Protein AF-A0AA97KHU0-F1 (afdb_monomer)

Solvent-accessible surface area (backbone atoms only — not comparable to full-atom values): 75445 Å² total; per-residue (Å²): 140,80,91,82,88,81,82,90,76,82,80,82,85,74,92,77,83,92,78,75,93,83,68,52,73,68,54,55,51,50,54,53,54,52,54,50,44,42,50,64,34,69,48,85,75,74,83,86,70,90,63,97,69,60,81,70,56,56,54,53,52,51,50,52,51,51,51,49,37,52,52,55,47,55,33,41,54,50,42,56,21,62,66,60,76,42,93,64,77,69,81,82,45,44,79,52,50,62,46,54,48,65,74,72,45,82,62,37,31,31,24,57,74,71,60,54,75,64,55,51,49,50,55,50,54,60,47,40,74,77,37,76,93,56,52,64,46,41,85,42,58,54,42,46,64,34,26,34,39,55,70,55,92,97,50,84,62,82,66,52,43,28,41,32,46,72,66,38,75,38,45,44,48,63,76,72,56,61,80,84,48,55,80,33,54,29,37,49,51,23,38,34,44,29,24,40,73,62,100,84,59,81,42,40,36,42,43,76,45,81,64,44,66,36,61,86,74,83,87,75,87,77,86,58,69,63,24,29,49,18,54,61,52,40,52,60,59,67,58,89,79,81,79,90,79,69,70,70,37,30,44,36,28,30,27,73,48,49,38,58,76,41,77,56,96,91,43,46,37,33,42,39,27,27,25,28,95,88,50,92,38,62,31,59,35,47,42,43,78,88,59,44,67,50,72,65,54,65,52,80,77,42,47,35,33,40,35,37,30,40,85,46,68,43,91,89,77,69,48,60,36,35,29,65,43,96,82,37,49,85,43,78,63,49,86,91,56,60,47,78,51,76,84,85,76,78,85,82,84,80,94,74,81,90,77,72,86,80,76,78,72,74,86,82,80,80,74,90,69,81,88,72,92,69,91,78,79,77,76,41,73,42,47,76,43,68,52,73,48,34,28,60,42,75,75,34,63,70,61,29,32,34,28,31,69,86,67,36,38,36,35,41,55,68,30,75,65,61,82,35,55,66,73,75,38,46,57,11,31,38,38,36,35,60,23,29,43,37,78,45,35,34,94,93,43,58,37,35,37,40,32,45,60,56,23,32,79,44,68,75,42,70,41,62,49,45,62,67,37,68,71,33,59,88,74,67,38,52,60,54,50,51,38,65,76,66,64,49,35,61,40,60,46,54,49,51,52,55,54,52,50,50,49,49,74,40,38,46,94,80,43,56,64,65,64,39,49,40,62,51,99,85,58,84,59,12,27,51,53,62,57,45,51,62,59,46,51,74,76,46,72,94,75,72,78,79,86,54,66,64,51,33,61,68,37,95,77,56,68,52,57,62,46,54,48,54,71,59,75,68,82,55,38,71,71,56,54,59,56,45,53,56,54,49,52,51,54,51,54,76,70,62,43,74,69,72,74,48,83,47,78,76,62,50,66,50,44,35,17,66,60,46,32,37,62,58,27,52,50,73,49,78,41,46,29,76,77,38,89,55,28,42,39,49,71,29,29,33,41,55,33,38,88,73,30,44,41,25,37,32,50,72,74,34,73,42,39,46,49,65,33,38,95,86,45,52,81,52,38,75,54,83,55,57,70,22,36,37,39,36,61,60,46,37,40,38,39,39,38,39,39,44,52,67,42,64,44,69,85,50,63,82,51,69,85,38,54,76,46,80,48,79,48,71,36,38,37,35,42,58,90,52,50,44,80,40,40,79,73,94,58,80,84,72,76,83,73,90,74,82,74,80,79,77,76,82,77,89,74,90,81,84,89,83,86,87,81,85,84,88,85,82,90,87,86,87,85,87,86,85,88,82,91,81,90,78,74,82,82,72,88,67,78,80,81,38,34,17,31,34,35,39,30,36,30,68,42,51,36,34,66,40,74,44,84,74,87,76,94,60,99,65,95,67,99,61,86,81,77,64,43,64,32,35,43,32,38,29,41,70,77,58,71,66,42,81,30,67,33,73,68,54,60,71,57,77,68,81,78,73,83,79,78,76,65,78,83,66,96,74,76,73,62,32,36,40,34,28,40,60,58,32,26,33,48,58,64,42,64,47,60,54,31,33,33,33,47,34,35,67,76,33,88,63,68,58,52,74,62,72,51,36,46,77,80,73,95,69,97,67,98,81,68,99,60,94,57,39,34,31,70,49,53,64,76,48,42,72,44,64,77,50,50,49,76,81,76,35,94,76,50,75,82,76,54,84,75,68,47,54,65,71,56,67,63,36,89,84,53,80,73,50,64,46,24,36,62,26,25,30,67,42,74,43,64,37,77,54,89,61,88,64,73,79,81,82,78,88,77,96,75,89,72,97,72,85,83,59,89,60,64,39,15,39,40,34,38,30,32,52,81,72,78,57,74,64,61,44,44,35,38,37,52,29,87,48,50,89,76,59,78,78,89,41,57,54,13,33,35,40,40,34,47,25,37,56,45,68,45,98,83,69,47,61,35,33,35,61,49,69,64,14,31,81,44,76,39,42,76,49,60,88,89,53,87,72,61,70,84,66,69,76,82,76,47,57,76,51,58,60,44,54,46,75,75,44,60,85,68,50,50,55,37,25,32,70,30,32,34,73,44,52,50,33,42,38,42,32,22,20,21,16,85,77,63,35,51,19,38,71,60,40,38,70,44,76,82,77,68,49,90,56,61,51,66,23,55,46,32,40,28,33,32,35,34,33,58,91,66,38,65,36,40,34,42,28,52,41,67,48,35,40,62,55,63,64,51,51,75,70,57,44,52,54,52,51,59,54,36,34,62,66,13,61,49,75,49,71,58,84,70,98,72,94,70,84,84,74,84,70,82,89,78,57,63,65,61,53,48,53,56,51,46,53,70,29,69,80,34,39,35,61,29,34,35,31,31,25,59,49,84,64,70,76,74,91,58,77,65,46,75,41,82,44,75,60,92,91,49,78,44,81,43,79,36,75,85,77,46,53,32,32,58,75,47,80,43,78,59,129

Sequence (1280 aa):
MEEGASSPQSPAEGDGSPGDPLCSPVERQWLREARGFVRQALLRGGPSEEREANSSSAAAAAAAAAAATTTTWRHLSRALRRCRGTQELPLGYRLVSLLELQSQQHHPCCSHLTWSSEEFQKSACESKSLFPDQRILQRAHLILVGYLTERKEDRLTDGSLYIRDNTGTLPCELLHFKLEWLENLLLFPSWTYIPPKGQNRDGYLEILADPIQVMPGPEKRIDIPPVLDPEQAAKLLSARAQCKKVAELNVAGELCRLSTVLSIHHKVFFFLFLKCSHSEACVPILVQSPQLAWHRVLQLGHSYVLTALKISCLKASGLRVFVPSSSSHLLTYCMEHVTEQYLDSTPEGSSVLPASPVVCTPPNSSLEVGERDKILVPVRRSKVVSYAGTITQILNVQAGLYELDNRFTLCLAYQQQLNSGRGLRPGACVELRDVHLLQKPLAAFPFVLGACLRTTLVLKSFSKCSILHQPATSCGNLYIQLLLRYNLTLPLYLCLVSLLEMLEKRFCCFVQRQQLFLCSSHSTAGAAEKFIVPILNSLVPSKKQVRDIHWEILAEKHHCPLEQYQILNPPCQIPPFSLLFTMAEKRCLESFSPLHQMSSAPEIQHIGAQELNRRLAWSYSVLSAESFQPPIMLLGILRASSRSGFLQLRDSTKALSCIIFHRDGRPFADVSLLGYLLQIERFQLVMEQFLQSDFPSWQELKTQEYIKEKKSRLYAQFFVEDVKILHSEKRAPEVPKAREESCSVVKDNGSSTAEPRSPEGNLTNIERAEAASNTPEPPKSSAADGRCVCRLFLATQKEGLMWRNYPQASEGRSKGGQEPQLCFQVTVLWMDKPEQCKNVGEAMVQKELSAFALGEASKAQPEILLLFLGKSLRWFPFLHPGGLYQLIIPQCSELDVFDKLCLPMGSGNLSMMKSQSLFLPVPDAGYLHYVSWISQLVSEASEMEEKLFSITEILSPSFTRSLVSFSGVIAERTLCESLTGKKPVAACSAKQLKGNRLPWDYSVKLSILPACGSSAGLDVYVEATFLPYLSGMLPGAKILFHNMQRKISRLKNVYCTYMASSCLRVLSPPPPDSSSRPFDGTSNLSAVYLSHILLQPHSLCQVQVTCHLTCVLTLSLRWSCSLCDSILKEGTCIQLNPPCLSHTGVIKASARILVEDGTGEAVVLCRNHQVRDVLCLSPKDWDVVQKHVWRKGCVSIQHNDGSIGPRCMEPPDDLLTLYLRSLCRSPIVCRSLVLAARLDRKPPEAGPRQIRRFFSHETEFLSQMRNQLNLICLSIQTAT

Foldseek 3Di:
DDDDDDDDDDDDPDDDPDDDPPDDPLRVVQVVQLLVCCLQWADDDDDPPDDDDDPVVVVVVVVVSSVVSVVLVVLVLVLQCVLQVHNDHLSQAHEDHPLRCQPPPPFKAKEASHDDPVRVVVVLVVQCVVFVPFAFHHYHRYKYKFAKEQDDPPDDRQLWIWGGIPNHIATEDEQADDPVRHRFIWTQRIKMWFAADDDDDGTHMYRADDTDGSDDDPDDDDQDDAAEELVVVVVVQVDDDDQPDDWFHKYKAAFAFWFAWDQDPNWTKIWTWGAGPVDRRIAIEIETPPVSVVSRNDDHGFMKMKTRWDWDADPPPRGIHIYHDPPIDIGGDDPVRYHYDDPDDPDPDDDDDDDDPDPPDDPPPPPDDDDDDDDDFDKDFWDWDKDKFFFAADPDLQQQWTDTPVAEIEGCLQPLRHPQCPQVDGGWIKIKGRWTWDACLDPVGGIYTYAHRRIDIRTPHGHRGTDHDHGHDSPLRQLSVCCQVQVAAPSVSVVLVVLVVVCCQWPCVQDPPCQQSGDDPPDDGGLSCLVVVVQSCVVRPPDDPRDDSCQQHPPPDHDGSHGIGGRDDRLEDEDAVVVVVVVVVVLVVVVDALVLQPPDPQVQLFAFQVVSQQSVQKDKDKDWQVNDVSGYKYKFAWAFDLAQLFIWGGIPPDTATEAEAAPVLDAAQAPQSHSFIKIARTKIKMKMKGWDFRDRGPVCSVPCPRTDDIDIDIHMYDYPVRIDTRDHPPDDPDDDDDDPDPPPDDDDDDDDDDDDDDDDDDDDDDDDDDDDDDDDDDDDDDPPQKKKKKFKKAFAAKWAWFFDDDDDPDPDDDPDDDGTFTKIKTWIFTPDAIDIDRDPVCVQVVDPDDDPPPPPPDPDGATAMEIQGRSSSSNNSNDDHQFMKMKMQINDDDSCLQVVQFDFDDDDDDPPDPDRHTYHYRDSRIDMHTDGGNVVRDVPCPVRHDDADFPLQLLDPPNDDFWHKYKFFFLDKTWAADPPPDDPDDDDDDDDDPDDDDSLQTKMWTWTAHPDAARDTAIEIEGSRRVVSDPQSDGQWMKIKGGWGWDADPLRGIHTYDDRSMDMDTSGHHDPPPRRDRPPPVPDAAEDFPLVCVVCVRRHQKHKYWWWWAFWAKKKKFKARSHPRAFAALQAGPDVVVGDPGSDTRIKIWIWTWIHRPNDIATEIEIRVRVCVLLVHDPVRVVVLNVVNNNVRMDMDGDDDDDDDDPPPDDPDPPSNVVVVVSRNDVSNRGIKIFIWGFDPNPQPPPFQDFDWDDDPHDIDTDRHDDHTYIYTDDIDHDD

Secondary structure (DSSP, 8-state):
-----------------S--TT--HHHHHHHHHHHHHIIIIIS-PPP-------HHHHHHHHHHHHHHHHHHHHHHHHHHHHHHTSSS--TT-EE--HHHHHHH--S-EEEESS--HHHHHHHHHHHHHH-TTSPBPEE--EEEEEEEES--TTS---S-EEEE-SS-EEEEEESS--GGGBTSEEEESEEEEE-BSSTTS--EEEE-SPPEESSPPP----PPPPBB-HHHHHHHHH--SSTTSPPPEEEEEEEEEEPPPEEETTEEEEEEEEEPSSSS-EEEEEEETTGGGHHHH--TT-EEEEEEEEEEE-TTT--EEEEE-TT--EEE--TTT-PBPP------S---------------------------PPPEEPEEEEEEEEEEEEEETTTTEEEETTTEEEE-TTS--GGGGTT--TT-EEEEEEEEEEEEEETTEEEEEE--TT-EEEEEE---B---B----SSS-HHHHHHHHHT--HHHHHHHHHHHHHHHHHHTTTS-HHHHH---SSS---HHHHHHHHHHHHHS-S-PPP--HHHHHHSSS---TTTEE-PPPPSSB---HHHHHHHHHHHHHHH--TTTTSS-HHHHTT--HHHHHHHHSEEEEEEEGGGSSSPB-EEEEEEE-TTT--EEEE-SS-EEEEEEE-TTS-B---GGGTT-EEEESS-EEEEEEEEEE--SSSGGGG-GGGEEEEEEEEEEEEEGGGEEEEE---S------S-------------------------------------------------EEEEEEEEEEEPPPEEE------SS---PPPPPEEEEEEEEEE-S--EEESSHHHHHHTTS----------TTPPPEEEEEEGGGGGGTTT--TTEEEEEEEET---TTHHHHT-B-----S-TT--S-PEEEEPPTT-EEEEEEEHHHH-TTGGGTS--PPPHHHHH-TT---SEEEEEEEEEEEEEE--SS-SPPP--S-----S----GGGSEEEEEEEPSSS----EEEEE-TTTGGG-----TT-EEEEEEEEEEE-TT--EEEE--TT-EEEEEEPPPGGGSS----TTTTPPB--HHHHHH-TTT-SEEEEEEEEEEEEEEEEEEEETTT--BEETTEE--BTTBP----EEEEEEEEEEEE-SS-EEEEEEETHHHHHHHT--HHHHHHHHHHHHHHSEEEEE---S-------PPS--HHHHHHHHHTTSTTTS-EEEEEEEE-SS----PPPEEEEEEETTEEEEEEEPPPEEEEEEEEEE--

Structure (mmCIF, N/CA/C/O backbone):
data_AF-A0AA97KHU0-F1
#
_entry.id   AF-A0AA97KHU0-F1
#
loop_
_atom_site.group_PDB
_atom_site.id
_atom_site.type_symbol
_atom_site.label_atom_id
_atom_site.label_alt_id
_atom_site.label_comp_id
_atom_site.label_asym_id
_atom_site.label_entity_id
_atom_site.label_seq_id
_atom_site.pdbx_PDB_ins_code
_atom_site.Cartn_x
_atom_site.Cartn_y
_atom_site.Cartn_z
_atom_site.occupancy
_atom_site.B_iso_or_equiv
_atom_site.auth_seq_id
_atom_site.auth_comp_id
_atom_site.auth_asym_id
_atom_site.auth_atom_id
_atom_site.pdbx_PDB_model_num
ATOM 1 N N . MET A 1 1 ? 82.338 -15.711 -59.680 1.00 32.84 1 MET A N 1
ATOM 2 C CA . MET A 1 1 ? 82.721 -14.780 -60.760 1.00 32.84 1 MET A CA 1
ATOM 3 C C . MET A 1 1 ? 82.278 -15.446 -62.045 1.00 32.84 1 MET A C 1
ATOM 5 O O . MET A 1 1 ? 82.659 -16.592 -62.222 1.00 32.84 1 MET A O 1
ATOM 9 N N . GLU A 1 2 ? 81.419 -14.924 -62.904 1.00 32.44 2 GLU A N 1
ATOM 10 C CA . GLU A 1 2 ? 80.712 -13.643 -63.076 1.00 32.44 2 GLU A CA 1
ATOM 11 C C . GLU A 1 2 ? 79.454 -13.992 -63.906 1.00 32.44 2 GLU A C 1
ATOM 13 O O . GLU A 1 2 ? 79.489 -14.937 -64.688 1.00 32.44 2 GLU A O 1
ATOM 18 N N . GLU A 1 3 ? 78.279 -13.518 -63.491 1.00 33.59 3 GLU A N 1
ATOM 19 C CA . GLU A 1 3 ? 77.441 -12.515 -64.188 1.00 33.59 3 GLU A CA 1
ATOM 20 C C . GLU A 1 3 ? 76.720 -12.972 -65.471 1.00 33.59 3 GLU A C 1
ATOM 22 O O . GLU A 1 3 ? 77.313 -13.540 -66.379 1.00 33.59 3 GLU A O 1
ATOM 27 N N . GLY A 1 4 ? 75.431 -12.603 -65.574 1.00 29.86 4 GLY A N 1
ATOM 28 C CA . GLY A 1 4 ? 74.813 -12.307 -66.875 1.00 29.86 4 GLY A CA 1
ATOM 29 C C . GLY A 1 4 ? 73.440 -12.915 -67.199 1.00 29.86 4 GLY A C 1
ATOM 30 O O . GLY A 1 4 ? 73.363 -13.843 -67.987 1.00 29.86 4 GLY A O 1
ATOM 31 N N . ALA A 1 5 ? 72.376 -12.305 -66.659 1.00 35.34 5 ALA A N 1
ATOM 32 C CA . ALA A 1 5 ? 71.053 -12.026 -67.262 1.00 35.34 5 ALA A CA 1
ATOM 33 C C . ALA A 1 5 ? 70.232 -13.103 -68.028 1.00 35.34 5 ALA A C 1
ATOM 35 O O . ALA A 1 5 ? 70.610 -13.562 -69.100 1.00 35.34 5 ALA A O 1
ATOM 36 N N . SER A 1 6 ? 68.972 -13.318 -67.601 1.00 27.88 6 SER A N 1
ATOM 37 C CA . SER A 1 6 ? 67.763 -13.130 -68.447 1.00 27.88 6 SER A CA 1
ATOM 38 C C . SER A 1 6 ? 66.437 -13.445 -67.711 1.00 27.88 6 SER A C 1
ATOM 40 O O . SER A 1 6 ? 66.315 -14.451 -67.027 1.00 27.88 6 SER A O 1
ATOM 42 N N . SER A 1 7 ? 65.461 -12.534 -67.869 1.00 28.28 7 SER A N 1
ATOM 43 C CA . SER A 1 7 ? 63.980 -12.684 -67.872 1.00 28.28 7 SER A CA 1
ATOM 44 C C . SER A 1 7 ? 63.260 -13.677 -66.924 1.00 28.28 7 SER A C 1
ATOM 46 O O . SER A 1 7 ? 63.480 -14.882 -67.025 1.00 28.28 7 SER A O 1
ATOM 48 N N . PRO A 1 8 ? 62.253 -13.239 -66.130 1.00 36.41 8 PRO A N 1
ATOM 49 C CA . PRO A 1 8 ? 61.408 -14.160 -65.378 1.00 36.41 8 PRO A CA 1
ATOM 50 C C . PRO A 1 8 ? 60.297 -14.729 -66.277 1.00 36.41 8 PRO A C 1
ATOM 52 O O . PRO A 1 8 ? 59.348 -14.034 -66.640 1.00 36.41 8 PRO A O 1
ATOM 55 N N . GLN A 1 9 ? 60.411 -16.013 -66.620 1.00 29.31 9 GLN A N 1
ATOM 56 C CA . GLN A 1 9 ? 59.275 -16.824 -67.051 1.00 29.31 9 GLN A CA 1
ATOM 57 C C . GLN A 1 9 ? 58.415 -17.200 -65.836 1.00 29.31 9 GLN A C 1
ATOM 59 O O . GLN A 1 9 ? 58.910 -17.549 -64.766 1.00 29.31 9 GLN A O 1
ATOM 64 N N . SER A 1 10 ? 57.104 -17.124 -66.038 1.00 38.09 10 SER A N 1
ATOM 65 C CA . SER A 1 10 ? 56.038 -17.674 -65.200 1.00 38.09 10 SER A CA 1
ATOM 66 C C . SER A 1 10 ? 56.316 -19.103 -64.709 1.00 38.09 10 SER A C 1
ATOM 68 O O . SER A 1 10 ? 56.633 -19.951 -65.547 1.00 38.09 10 SER A O 1
ATOM 70 N N . PRO A 1 11 ? 56.057 -19.448 -63.434 1.00 34.00 11 PRO A N 1
ATOM 71 C CA . PRO A 1 11 ? 55.807 -20.828 -63.075 1.00 34.00 11 PRO A CA 1
ATOM 72 C C . PRO A 1 11 ? 54.307 -21.112 -63.209 1.00 34.00 11 PRO A C 1
ATOM 74 O O . PRO A 1 11 ? 53.464 -20.502 -62.551 1.00 34.00 11 PRO A O 1
ATOM 77 N N . ALA A 1 12 ? 53.989 -22.051 -64.094 1.00 32.53 12 ALA A N 1
ATOM 78 C CA . ALA A 1 12 ? 52.740 -22.784 -64.060 1.00 32.53 12 ALA A CA 1
ATOM 79 C C . ALA A 1 12 ? 52.633 -23.506 -62.704 1.00 32.53 12 ALA A C 1
ATOM 81 O O . ALA A 1 12 ? 53.458 -24.364 -62.392 1.00 32.53 12 ALA A O 1
ATOM 82 N N . GLU A 1 13 ? 51.638 -23.151 -61.888 1.00 33.12 13 GLU A N 1
ATOM 83 C CA . GLU A 1 13 ? 51.268 -23.940 -60.711 1.00 33.12 13 GLU A CA 1
ATOM 84 C C . GLU A 1 13 ? 50.506 -25.179 -61.189 1.00 33.12 13 GLU A C 1
ATOM 86 O O . GLU A 1 13 ? 49.346 -25.109 -61.599 1.00 33.12 13 GLU A O 1
ATOM 91 N N . GLY A 1 14 ? 51.218 -26.305 -61.192 1.00 29.17 14 GLY A N 1
ATOM 92 C CA . GLY A 1 14 ? 50.673 -27.629 -61.439 1.00 29.17 14 GLY A CA 1
ATOM 93 C C . GLY A 1 14 ? 49.716 -28.073 -60.335 1.00 29.17 14 GLY A C 1
ATOM 94 O O . GLY A 1 14 ? 49.915 -27.812 -59.148 1.00 29.17 14 GLY A O 1
ATOM 95 N N . ASP A 1 15 ? 48.679 -28.766 -60.781 1.00 37.16 15 ASP A N 1
ATOM 96 C CA . ASP A 1 15 ? 47.662 -29.453 -60.000 1.00 37.16 15 ASP A CA 1
ATOM 97 C C . ASP A 1 15 ? 48.308 -30.526 -59.098 1.00 37.16 15 ASP A C 1
ATOM 99 O O . ASP A 1 15 ? 49.012 -31.416 -59.578 1.00 37.16 15 ASP A O 1
ATOM 103 N N . GLY A 1 16 ? 48.098 -30.433 -57.781 1.00 28.84 16 GLY A N 1
ATOM 104 C CA . GLY A 1 16 ? 48.716 -31.307 -56.781 1.00 28.84 16 GLY A CA 1
ATOM 105 C C . GLY A 1 16 ? 47.730 -31.709 -55.685 1.00 28.84 16 GLY A C 1
ATOM 106 O O . GLY A 1 16 ? 47.399 -30.922 -54.800 1.00 28.84 16 GLY A O 1
ATOM 107 N N . SER A 1 17 ? 47.264 -32.957 -55.746 1.00 31.42 17 SER A N 1
ATOM 108 C CA . SER A 1 17 ? 46.510 -33.635 -54.679 1.00 31.42 17 SER A CA 1
ATOM 109 C C . SER A 1 17 ? 47.464 -34.194 -53.595 1.00 31.42 17 SER A C 1
ATOM 111 O O . SER A 1 17 ? 48.679 -34.166 -53.765 1.00 31.42 17 SER A O 1
ATOM 113 N N . PRO A 1 18 ? 46.939 -34.677 -52.454 1.00 44.34 18 PRO A N 1
ATOM 114 C CA . PRO A 1 18 ? 47.269 -34.222 -51.107 1.00 44.34 18 PRO A CA 1
ATOM 115 C C . PRO A 1 18 ? 48.585 -34.793 -50.545 1.00 44.34 18 PRO A C 1
ATOM 117 O O . PRO A 1 18 ? 48.712 -36.000 -50.349 1.00 44.34 18 PRO A O 1
ATOM 120 N N . GLY A 1 19 ? 49.521 -33.927 -50.159 1.00 40.25 19 GLY A N 1
ATOM 121 C CA . GLY A 1 19 ? 50.726 -34.376 -49.463 1.00 40.25 19 GLY A CA 1
ATOM 122 C C . GLY A 1 19 ? 51.758 -33.287 -49.208 1.00 40.25 19 GLY A C 1
ATOM 123 O O . GLY A 1 19 ? 52.901 -33.459 -49.607 1.00 40.25 19 GLY A O 1
ATOM 124 N N . ASP A 1 20 ? 51.392 -32.194 -48.532 1.00 39.75 20 ASP A N 1
ATOM 125 C CA . ASP A 1 20 ? 52.403 -31.287 -47.972 1.00 39.75 20 ASP A CA 1
ATOM 126 C C . ASP A 1 20 ? 53.031 -31.933 -46.715 1.00 39.75 20 ASP A C 1
ATOM 128 O O . ASP A 1 20 ? 52.308 -32.181 -45.739 1.00 39.75 20 ASP A O 1
ATOM 132 N N . PRO A 1 21 ? 54.354 -32.203 -46.674 1.00 42.81 21 PRO A N 1
ATOM 133 C CA . PRO A 1 21 ? 55.003 -32.880 -45.547 1.00 42.81 21 PRO A CA 1
ATOM 134 C C . PRO A 1 21 ? 55.226 -31.980 -44.316 1.00 42.81 21 PRO A C 1
ATOM 136 O O . PRO A 1 21 ? 55.774 -32.440 -43.319 1.00 42.81 21 PRO A O 1
ATOM 139 N N . LEU A 1 22 ? 54.803 -30.712 -44.358 1.00 51.31 22 LEU A N 1
ATOM 140 C CA . LEU A 1 22 ? 55.103 -29.701 -43.334 1.00 51.31 22 LEU A CA 1
ATOM 141 C C . LEU A 1 22 ? 53.941 -29.389 -42.371 1.00 51.31 22 LEU A C 1
ATOM 143 O O . LEU A 1 22 ? 54.156 -28.694 -41.383 1.00 51.31 22 LEU A O 1
ATOM 147 N N . CYS A 1 23 ? 52.728 -29.910 -42.599 1.00 57.81 23 CYS A N 1
ATOM 148 C CA . CYS A 1 23 ? 51.578 -29.608 -41.735 1.00 57.81 23 CYS A CA 1
ATOM 149 C C . CYS A 1 23 ? 51.422 -30.598 -40.569 1.00 57.81 23 CYS A C 1
ATOM 151 O O . CYS A 1 23 ? 51.301 -31.818 -40.771 1.00 57.81 23 CYS A O 1
ATOM 153 N N . SER A 1 24 ? 51.319 -30.051 -39.352 1.00 74.06 24 SER A N 1
ATOM 154 C CA . SER A 1 24 ? 51.023 -30.796 -38.118 1.00 74.06 24 SER A CA 1
ATOM 155 C C . SER A 1 24 ? 49.654 -31.512 -38.191 1.00 74.06 24 SER A C 1
ATOM 157 O O . SER A 1 24 ? 48.765 -31.078 -38.930 1.00 74.06 24 SER A O 1
ATOM 159 N N . PRO A 1 25 ? 49.422 -32.613 -37.447 1.00 73.94 25 PRO A N 1
ATOM 160 C CA . PRO A 1 25 ? 48.135 -33.322 -37.470 1.00 73.94 25 PRO A CA 1
ATOM 161 C C . PRO A 1 25 ? 46.953 -32.435 -37.038 1.00 73.94 25 PRO A C 1
ATOM 163 O O . PRO A 1 25 ? 45.871 -32.533 -37.619 1.00 73.94 25 PRO A O 1
ATOM 166 N N . VAL A 1 26 ? 47.185 -31.524 -36.086 1.00 75.44 26 VAL A N 1
ATOM 167 C CA . VAL A 1 26 ? 46.203 -30.531 -35.616 1.00 75.44 26 VAL A CA 1
ATOM 168 C C . VAL A 1 26 ? 45.833 -29.555 -36.735 1.00 75.44 26 VAL A C 1
ATOM 170 O O . VAL A 1 26 ? 44.657 -29.277 -36.960 1.00 75.44 26 VAL A O 1
ATOM 173 N N . GLU A 1 27 ? 46.820 -29.093 -37.502 1.00 79.25 27 GLU A N 1
ATOM 174 C CA . GLU A 1 27 ? 46.601 -28.210 -38.649 1.00 79.25 27 GLU A CA 1
ATOM 175 C C . GLU A 1 27 ? 45.798 -28.888 -39.767 1.00 79.25 27 GLU A C 1
ATOM 177 O O . GLU A 1 27 ? 44.878 -28.284 -40.318 1.00 79.25 27 GLU A O 1
ATOM 182 N N . ARG A 1 28 ? 46.056 -30.170 -40.066 1.00 78.88 28 ARG A N 1
ATOM 183 C CA . ARG A 1 28 ? 45.278 -30.914 -41.077 1.00 78.88 28 ARG A CA 1
ATOM 184 C C . ARG A 1 28 ? 43.816 -31.091 -40.679 1.00 78.88 28 ARG A C 1
ATOM 186 O O . ARG A 1 28 ? 42.937 -30.990 -41.538 1.00 78.88 28 ARG A O 1
ATOM 193 N N . GLN A 1 29 ? 43.551 -31.373 -39.403 1.00 81.56 29 GLN A N 1
ATOM 194 C CA . GLN A 1 29 ? 42.185 -31.473 -38.890 1.00 81.56 29 GLN A CA 1
ATOM 195 C C . GLN A 1 29 ? 41.468 -30.124 -38.993 1.00 81.56 29 GLN A C 1
ATOM 197 O O . GLN A 1 29 ? 40.375 -30.053 -39.556 1.00 81.56 29 GLN A O 1
ATOM 202 N N . TRP A 1 30 ? 42.122 -29.055 -38.543 1.00 85.12 30 TRP A N 1
ATOM 203 C CA . TRP A 1 30 ? 41.584 -27.702 -38.597 1.00 85.12 30 TRP A CA 1
ATOM 204 C C . TRP A 1 30 ? 41.245 -27.259 -40.029 1.00 85.12 30 TRP A C 1
ATOM 206 O O . TRP A 1 30 ? 40.159 -26.746 -40.292 1.00 85.12 30 TRP A O 1
ATOM 216 N N . LEU A 1 31 ? 42.133 -27.531 -40.993 1.00 82.25 31 LEU A N 1
ATOM 217 C CA . LEU A 1 31 ? 41.904 -27.240 -42.413 1.00 82.25 31 LEU A CA 1
ATOM 218 C C . LEU A 1 31 ? 40.706 -28.007 -42.991 1.00 82.25 31 LEU A C 1
ATOM 220 O O . LEU A 1 31 ? 39.984 -27.475 -43.840 1.00 82.25 31 LEU A O 1
ATOM 224 N N . ARG A 1 32 ? 40.479 -29.251 -42.549 1.00 80.94 32 ARG A N 1
ATOM 225 C CA . ARG A 1 32 ? 39.325 -30.058 -42.972 1.00 80.94 32 ARG A CA 1
ATOM 226 C C . ARG A 1 32 ? 38.017 -29.458 -42.456 1.00 80.94 32 ARG A C 1
ATOM 228 O O . ARG A 1 32 ? 37.082 -29.299 -43.238 1.00 80.94 32 ARG A O 1
ATOM 235 N N . GLU A 1 33 ? 37.976 -29.088 -41.178 1.00 82.50 33 GLU A N 1
ATOM 236 C CA . GLU A 1 33 ? 36.823 -28.429 -40.551 1.00 82.50 33 GLU A CA 1
ATOM 237 C C . GLU A 1 33 ? 36.529 -27.074 -41.213 1.00 82.50 33 GLU A C 1
ATOM 239 O O . GLU A 1 33 ? 35.387 -26.787 -41.571 1.00 82.50 33 GLU A O 1
ATOM 244 N N . ALA A 1 34 ? 37.566 -26.280 -41.486 1.00 81.62 34 ALA A N 1
ATOM 245 C CA . ALA A 1 34 ? 37.434 -24.973 -42.120 1.00 81.62 34 ALA A CA 1
ATOM 246 C C . ALA A 1 34 ? 36.892 -25.044 -43.559 1.00 81.62 34 ALA A C 1
ATOM 248 O O . ALA A 1 34 ? 36.015 -24.264 -43.936 1.00 81.62 34 ALA A O 1
ATOM 249 N N . ARG A 1 35 ? 37.358 -26.008 -44.367 1.00 81.75 35 ARG A N 1
ATOM 250 C CA . ARG A 1 35 ? 36.813 -26.249 -45.717 1.00 81.75 35 ARG A CA 1
ATOM 251 C C . ARG A 1 35 ? 35.368 -26.756 -45.669 1.00 81.75 35 ARG A C 1
ATOM 253 O O . ARG A 1 35 ? 34.563 -26.358 -46.509 1.00 81.75 35 ARG A O 1
ATOM 260 N N . GLY A 1 36 ? 35.031 -27.590 -44.680 1.00 81.00 36 GLY A N 1
ATOM 261 C CA . GLY A 1 36 ? 33.654 -28.019 -44.416 1.00 81.00 36 GLY A CA 1
ATOM 262 C C . GLY A 1 36 ? 32.730 -26.839 -44.103 1.00 81.00 36 GLY A C 1
ATOM 263 O O . GLY A 1 36 ? 31.667 -26.716 -44.711 1.00 81.00 36 GLY A O 1
ATOM 264 N N . PHE A 1 37 ? 33.186 -25.919 -43.248 1.00 85.94 37 PHE A N 1
ATOM 265 C CA . PHE A 1 37 ? 32.469 -24.691 -42.907 1.00 85.94 37 PHE A CA 1
ATOM 266 C C . PHE A 1 37 ? 32.203 -23.802 -44.131 1.00 85.94 37 PHE A C 1
ATOM 268 O O . PHE A 1 37 ? 31.063 -23.404 -44.349 1.00 85.94 37 PHE A O 1
ATOM 275 N N . VAL A 1 38 ? 33.211 -23.528 -44.972 1.00 83.75 38 VAL A N 1
ATOM 276 C CA . VAL A 1 38 ? 33.028 -22.704 -46.189 1.00 83.75 38 VAL A CA 1
ATOM 277 C C . VAL A 1 38 ? 31.942 -23.294 -47.095 1.00 83.75 38 VAL A C 1
ATOM 279 O O . VAL A 1 38 ? 31.083 -22.561 -47.589 1.00 83.75 38 VAL A O 1
ATOM 282 N N . ARG A 1 39 ? 31.947 -24.621 -47.272 1.00 81.31 39 ARG A N 1
ATOM 283 C CA . ARG A 1 39 ? 30.975 -25.324 -48.115 1.00 81.31 39 ARG A CA 1
ATOM 284 C C . ARG A 1 39 ? 29.548 -25.249 -47.570 1.00 81.31 39 ARG A C 1
ATOM 286 O O . ARG A 1 39 ? 28.624 -25.102 -48.360 1.00 81.31 39 ARG A O 1
ATOM 293 N N . GLN A 1 40 ? 29.366 -25.376 -46.256 1.00 80.94 40 GLN A N 1
ATOM 294 C CA . GLN A 1 40 ? 28.039 -25.445 -45.631 1.00 80.94 40 GLN A CA 1
ATOM 295 C C . GLN A 1 40 ? 27.468 -24.065 -45.275 1.00 80.94 40 GLN A C 1
ATOM 297 O O . GLN A 1 40 ? 26.294 -23.804 -45.519 1.00 80.94 40 GLN A O 1
ATOM 302 N N . ALA A 1 41 ? 28.286 -23.169 -44.722 1.00 80.00 41 ALA A N 1
ATOM 303 C CA . ALA A 1 41 ? 27.823 -21.911 -44.138 1.00 80.00 41 ALA A CA 1
ATOM 304 C C . ALA A 1 41 ? 27.958 -20.694 -45.070 1.00 80.00 41 ALA A C 1
ATOM 306 O O . ALA A 1 41 ? 27.211 -19.735 -44.900 1.00 80.00 41 ALA A O 1
ATOM 307 N N . LEU A 1 42 ? 28.873 -20.698 -46.054 1.00 80.69 42 LEU A N 1
ATOM 308 C CA . LEU A 1 42 ? 29.187 -19.493 -46.850 1.00 80.69 42 LEU A CA 1
ATOM 309 C C . LEU A 1 42 ? 28.773 -19.561 -48.328 1.00 80.69 42 LEU A C 1
ATOM 311 O O . LEU A 1 42 ? 28.479 -18.520 -48.922 1.00 80.69 42 LEU A O 1
ATOM 315 N N . LEU A 1 43 ? 28.747 -20.751 -48.936 1.00 78.00 43 LEU A N 1
ATOM 316 C CA . LEU A 1 43 ? 28.390 -20.941 -50.348 1.00 78.00 43 LEU A CA 1
ATOM 317 C C . LEU A 1 43 ? 26.905 -21.279 -50.510 1.00 78.00 43 LEU A C 1
ATOM 319 O O . LEU A 1 43 ? 26.441 -22.292 -49.995 1.00 78.00 43 LEU A O 1
ATOM 323 N N . ARG A 1 44 ? 26.143 -20.426 -51.210 1.00 59.59 44 ARG A N 1
ATOM 324 C CA . ARG A 1 44 ? 24.726 -20.686 -51.523 1.00 59.59 44 ARG A CA 1
ATOM 325 C C . ARG A 1 44 ? 24.607 -21.955 -52.378 1.00 59.59 44 ARG A C 1
ATOM 327 O O . ARG A 1 44 ? 25.005 -21.943 -53.539 1.00 59.59 44 ARG A O 1
ATOM 334 N N . GLY A 1 45 ? 24.005 -23.014 -51.838 1.00 49.53 45 GLY A N 1
ATOM 335 C CA . GLY A 1 45 ? 23.267 -23.966 -52.669 1.00 49.53 45 GLY A CA 1
ATOM 336 C C . GLY A 1 45 ? 22.008 -23.258 -53.166 1.00 49.53 45 GLY A C 1
ATOM 337 O O . GLY A 1 45 ? 21.332 -22.607 -52.371 1.00 49.53 45 GLY A O 1
ATOM 338 N N . GLY A 1 46 ? 21.733 -23.285 -54.471 1.00 30.86 46 GLY A N 1
ATOM 339 C CA . GLY A 1 46 ? 20.495 -22.713 -55.010 1.00 30.86 46 GLY A CA 1
ATOM 340 C C . GLY A 1 46 ? 19.256 -23.316 -54.329 1.00 30.86 46 GLY A C 1
ATOM 341 O O . GLY A 1 46 ? 19.344 -24.432 -53.809 1.00 30.86 46 GLY A O 1
ATOM 342 N N . PRO A 1 47 ? 18.117 -22.601 -54.300 1.00 33.25 47 PRO A N 1
ATOM 343 C CA . PRO A 1 47 ? 16.881 -23.161 -53.776 1.00 33.25 47 PRO A CA 1
ATOM 344 C C . PRO A 1 47 ? 16.557 -24.448 -54.537 1.00 33.25 47 PRO A C 1
ATOM 346 O O . PRO A 1 47 ? 16.628 -24.496 -55.765 1.00 33.25 47 PRO A O 1
ATOM 349 N N . SER A 1 48 ? 16.231 -25.488 -53.782 1.00 33.97 48 SER A N 1
ATOM 350 C CA . SER A 1 48 ? 15.651 -26.731 -54.263 1.00 33.97 48 SER A CA 1
ATOM 351 C C . SER A 1 48 ? 14.268 -26.454 -54.860 1.00 33.97 48 SER A C 1
ATOM 353 O O . SER A 1 48 ? 13.250 -26.678 -54.211 1.00 33.97 48 SER A O 1
ATOM 355 N N . GLU A 1 49 ? 14.219 -25.939 -56.086 1.00 31.00 49 GLU A N 1
ATOM 356 C CA . GLU A 1 49 ? 13.131 -26.299 -56.986 1.00 31.00 49 GLU A CA 1
ATOM 357 C C . GLU A 1 49 ? 13.507 -27.647 -57.591 1.00 31.00 49 GLU A C 1
ATOM 359 O O . GLU A 1 49 ? 14.459 -27.766 -58.365 1.00 31.00 49 GLU A O 1
ATOM 364 N N . GLU A 1 50 ? 12.781 -28.677 -57.168 1.00 38.81 50 GLU A N 1
ATOM 365 C CA . GLU A 1 50 ? 12.761 -29.990 -57.792 1.00 38.81 50 GLU A CA 1
ATOM 366 C C . GLU A 1 50 ? 12.452 -29.829 -59.287 1.00 38.81 50 GLU A C 1
ATOM 368 O O . GLU A 1 50 ? 11.305 -29.729 -59.717 1.00 38.81 50 GLU A O 1
ATOM 373 N N . ARG A 1 51 ? 13.500 -29.792 -60.105 1.00 35.22 51 ARG A N 1
ATOM 374 C CA . ARG A 1 51 ? 13.425 -30.206 -61.499 1.00 35.22 51 ARG A CA 1
ATOM 375 C C . ARG A 1 51 ? 14.491 -31.254 -61.713 1.00 35.22 51 ARG A C 1
ATOM 377 O O . ARG A 1 51 ? 15.682 -30.972 -61.594 1.00 35.22 51 ARG A O 1
ATOM 384 N N . GLU A 1 52 ? 14.018 -32.465 -61.986 1.00 47.22 52 GLU A N 1
ATOM 385 C CA . GLU A 1 52 ? 14.797 -33.608 -62.444 1.00 47.22 52 GLU A CA 1
ATOM 386 C C . GLU A 1 52 ? 15.829 -33.144 -63.479 1.00 47.22 52 GLU A C 1
ATOM 388 O O . GLU A 1 52 ? 15.498 -32.787 -64.609 1.00 47.22 52 GLU A O 1
ATOM 393 N N . ALA A 1 53 ? 17.095 -33.097 -63.071 1.00 40.28 53 ALA A N 1
ATOM 394 C CA . ALA A 1 53 ? 18.205 -32.795 -63.954 1.00 40.28 53 ALA A CA 1
ATOM 395 C C . ALA A 1 53 ? 19.206 -33.948 -63.887 1.00 40.28 53 ALA A C 1
ATOM 397 O O . ALA A 1 53 ? 19.672 -34.334 -62.817 1.00 40.28 53 ALA A O 1
ATOM 398 N N . ASN A 1 54 ? 19.489 -34.486 -65.070 1.00 46.53 54 ASN A N 1
ATOM 399 C CA . ASN A 1 54 ? 20.367 -35.608 -65.385 1.00 46.53 54 ASN A CA 1
ATOM 400 C C . ASN A 1 54 ? 21.623 -35.723 -64.500 1.00 46.53 54 ASN A C 1
ATOM 402 O O . ASN A 1 54 ? 22.274 -34.730 -64.175 1.00 46.53 54 ASN A O 1
ATOM 406 N N . SER A 1 55 ? 22.034 -36.963 -64.221 1.00 52.59 55 SER A N 1
ATOM 407 C CA . SER A 1 55 ? 23.210 -37.343 -63.417 1.00 52.59 55 SER A CA 1
ATOM 408 C C . SER A 1 55 ? 24.545 -36.706 -63.849 1.00 52.59 55 SER A C 1
ATOM 410 O O . SER A 1 55 ? 25.485 -36.663 -63.056 1.00 52.59 55 SER A O 1
ATOM 412 N N . SER A 1 56 ? 24.634 -36.147 -65.062 1.00 50.72 56 SER A N 1
ATOM 413 C CA . SER A 1 56 ? 25.788 -35.380 -65.546 1.00 50.72 56 SER A CA 1
ATOM 414 C C . SER A 1 56 ? 25.849 -33.927 -65.039 1.00 50.72 56 SER A C 1
ATOM 416 O O . SER A 1 56 ? 26.948 -33.386 -64.914 1.00 50.72 56 SER A O 1
ATOM 418 N N . SER A 1 57 ? 24.721 -33.289 -64.684 1.00 53.28 57 SER A N 1
ATOM 419 C CA . SER A 1 57 ? 24.709 -31.909 -64.156 1.00 53.28 57 SER A CA 1
ATOM 420 C C . SER A 1 57 ? 25.089 -31.847 -62.671 1.00 53.28 57 SER A C 1
ATOM 422 O O . SER A 1 57 ? 25.712 -30.881 -62.229 1.00 53.28 57 SER A O 1
ATOM 424 N N . ALA A 1 58 ? 24.806 -32.912 -61.913 1.00 52.94 58 ALA A N 1
ATOM 425 C CA . ALA A 1 58 ? 25.149 -33.021 -60.496 1.00 52.94 58 ALA A CA 1
ATOM 426 C C . ALA A 1 58 ? 26.670 -33.096 -60.265 1.00 52.94 58 ALA A C 1
ATOM 428 O O . ALA A 1 58 ? 27.188 -32.473 -59.338 1.00 52.94 58 ALA A O 1
ATOM 429 N N . ALA A 1 59 ? 27.403 -33.799 -61.138 1.00 53.34 59 ALA A N 1
ATOM 430 C CA . ALA A 1 59 ? 28.864 -33.865 -61.094 1.00 53.34 59 ALA A CA 1
ATOM 431 C C . ALA A 1 59 ? 29.512 -32.511 -61.441 1.00 53.34 59 ALA A C 1
ATOM 433 O O . ALA A 1 59 ? 30.446 -32.084 -60.762 1.00 53.34 59 ALA A O 1
ATOM 434 N N . ALA A 1 60 ? 28.974 -31.796 -62.437 1.00 54.75 60 ALA A N 1
ATOM 435 C CA . ALA A 1 60 ? 29.426 -30.452 -62.801 1.00 54.75 60 ALA A CA 1
ATOM 436 C C . ALA A 1 60 ? 29.132 -29.419 -61.696 1.00 54.75 60 ALA A C 1
ATOM 438 O O . ALA A 1 60 ? 29.996 -28.608 -61.364 1.00 54.75 60 ALA A O 1
ATOM 439 N N . ALA A 1 61 ? 27.956 -29.485 -61.064 1.00 58.44 61 ALA A N 1
ATOM 440 C CA . ALA A 1 61 ? 27.603 -28.646 -59.920 1.00 58.44 61 ALA A CA 1
ATOM 441 C C . ALA A 1 61 ? 28.473 -28.948 -58.686 1.00 58.44 61 ALA A C 1
ATOM 443 O O . ALA A 1 61 ? 28.904 -28.026 -57.993 1.00 58.44 61 ALA A O 1
ATOM 444 N N . ALA A 1 62 ? 28.796 -30.222 -58.433 1.00 59.69 62 ALA A N 1
ATOM 445 C CA . ALA A 1 62 ? 29.703 -30.625 -57.361 1.00 59.69 62 ALA A CA 1
ATOM 446 C C . ALA A 1 62 ? 31.149 -30.159 -57.612 1.00 59.69 62 ALA A C 1
ATOM 448 O O . ALA A 1 62 ? 31.799 -29.674 -56.684 1.00 59.69 62 ALA A O 1
ATOM 449 N N . ALA A 1 63 ? 31.634 -30.242 -58.856 1.00 60.88 63 ALA A N 1
ATOM 450 C CA . ALA A 1 63 ? 32.943 -29.727 -59.255 1.00 60.88 63 ALA A CA 1
ATOM 451 C C . ALA A 1 63 ? 33.009 -28.192 -59.156 1.00 60.88 63 ALA A C 1
ATOM 453 O O . ALA A 1 63 ? 33.966 -27.652 -58.600 1.00 60.88 63 ALA A O 1
ATOM 454 N N . ALA A 1 64 ? 31.964 -27.484 -59.598 1.00 63.53 64 ALA A N 1
ATOM 455 C CA . ALA A 1 64 ? 31.852 -26.032 -59.462 1.00 63.53 64 ALA A CA 1
ATOM 456 C C . ALA A 1 64 ? 31.789 -25.591 -57.988 1.00 63.53 64 ALA A C 1
ATOM 458 O O . ALA A 1 64 ? 32.462 -24.638 -57.597 1.00 63.53 64 ALA A O 1
ATOM 459 N N . ALA A 1 65 ? 31.052 -26.316 -57.140 1.00 65.00 65 ALA A N 1
ATOM 460 C CA . ALA A 1 65 ? 31.003 -26.067 -55.702 1.00 65.00 65 ALA A CA 1
ATOM 461 C C . ALA A 1 65 ? 32.351 -26.346 -55.014 1.00 65.00 65 ALA A C 1
ATOM 463 O O . ALA A 1 65 ? 32.754 -25.597 -54.122 1.00 65.00 65 ALA A O 1
ATOM 464 N N . ALA A 1 66 ? 33.082 -27.384 -55.432 1.00 68.25 66 ALA A N 1
ATOM 465 C CA . ALA A 1 66 ? 34.425 -27.679 -54.931 1.00 68.25 66 ALA A CA 1
ATOM 466 C C . ALA A 1 66 ? 35.447 -26.607 -55.356 1.00 68.25 66 ALA A C 1
ATOM 468 O O . ALA A 1 66 ? 36.253 -26.160 -54.533 1.00 68.25 66 ALA A O 1
ATOM 469 N N . ALA A 1 67 ? 35.367 -26.131 -56.603 1.00 71.94 67 ALA A N 1
ATOM 470 C CA . ALA A 1 67 ? 36.173 -25.022 -57.105 1.00 71.94 67 ALA A CA 1
ATOM 471 C C . ALA A 1 67 ? 35.872 -23.718 -56.345 1.00 71.94 67 ALA A C 1
ATOM 473 O O . ALA A 1 67 ? 36.801 -23.075 -55.856 1.00 71.94 67 ALA A O 1
ATOM 474 N N . ALA A 1 68 ? 34.592 -23.381 -56.145 1.00 75.50 68 ALA A N 1
ATOM 475 C CA . ALA A 1 68 ? 34.155 -22.230 -55.351 1.00 75.50 68 ALA A CA 1
ATOM 476 C C . ALA A 1 68 ? 34.593 -22.331 -53.878 1.00 75.50 68 ALA A C 1
ATOM 478 O O . ALA A 1 68 ? 35.058 -21.359 -53.291 1.00 75.50 68 ALA A O 1
ATOM 479 N N . THR A 1 69 ? 34.529 -23.525 -53.280 1.00 80.06 69 THR A N 1
ATOM 480 C CA . THR A 1 69 ? 35.020 -23.760 -51.909 1.00 80.06 69 THR A CA 1
ATOM 481 C C . THR A 1 69 ? 36.518 -23.494 -51.823 1.00 80.06 69 THR A C 1
ATOM 483 O O . THR A 1 69 ? 36.985 -22.856 -50.880 1.00 80.06 69 THR A O 1
ATOM 486 N N . THR A 1 70 ? 37.277 -23.941 -52.824 1.00 78.75 70 THR A N 1
ATOM 487 C CA . THR A 1 70 ? 38.734 -23.785 -52.864 1.00 78.75 70 THR A CA 1
ATOM 488 C C . THR A 1 70 ? 39.142 -22.326 -53.074 1.00 78.75 70 THR A C 1
ATOM 490 O O . THR A 1 70 ? 40.061 -21.846 -52.406 1.00 78.75 70 THR A O 1
ATOM 493 N N . THR A 1 71 ? 38.449 -21.588 -53.947 1.00 81.69 71 THR A N 1
ATOM 494 C CA . THR A 1 71 ? 38.708 -20.159 -54.178 1.00 81.69 71 THR A CA 1
ATOM 495 C C . THR A 1 71 ? 38.339 -19.321 -52.957 1.00 81.69 71 THR A C 1
ATOM 497 O O . THR A 1 71 ? 39.198 -18.595 -52.451 1.00 81.69 71 THR A O 1
ATOM 500 N N . THR A 1 72 ? 37.126 -19.465 -52.414 1.00 81.94 72 THR A N 1
ATOM 501 C CA . THR A 1 72 ? 36.695 -18.749 -51.202 1.00 81.94 72 THR A CA 1
ATOM 502 C C . THR A 1 72 ? 37.600 -19.072 -50.013 1.00 81.94 72 THR A C 1
ATOM 504 O O . THR A 1 72 ? 37.990 -18.162 -49.282 1.00 81.94 72 THR A O 1
ATOM 507 N N . TRP A 1 73 ? 38.028 -20.332 -49.854 1.00 82.75 73 TRP A N 1
ATOM 508 C CA . TRP A 1 73 ? 39.003 -20.718 -48.829 1.00 82.75 73 TRP A CA 1
ATOM 509 C C . TRP A 1 73 ? 40.359 -20.030 -49.017 1.00 82.75 73 TRP A C 1
ATOM 511 O O . TRP A 1 73 ? 40.909 -19.491 -48.058 1.00 82.75 73 TRP A O 1
ATOM 521 N N . ARG A 1 74 ? 40.903 -19.997 -50.240 1.00 82.81 74 ARG A N 1
ATOM 522 C CA . ARG A 1 74 ? 42.179 -19.322 -50.534 1.00 82.81 74 ARG A CA 1
ATOM 523 C C . ARG A 1 74 ? 42.117 -17.846 -50.136 1.00 82.81 74 ARG A C 1
ATOM 525 O O . ARG A 1 74 ? 43.018 -17.351 -49.458 1.00 82.81 74 ARG A O 1
ATOM 532 N N . HIS A 1 75 ? 41.035 -17.161 -50.493 1.00 83.31 75 HIS A N 1
ATOM 533 C CA . HIS A 1 75 ? 40.805 -15.765 -50.126 1.00 83.31 75 HIS A CA 1
ATOM 534 C C . HIS A 1 75 ? 40.652 -15.577 -48.611 1.00 83.31 75 HIS A C 1
ATOM 536 O O . HIS A 1 75 ? 41.321 -14.717 -48.035 1.00 83.31 75 HIS A O 1
ATOM 542 N N . LEU A 1 76 ? 39.877 -16.435 -47.944 1.00 84.19 76 LEU A N 1
ATOM 543 C CA . LEU A 1 76 ? 39.701 -16.401 -46.491 1.00 84.19 76 LEU A CA 1
ATOM 544 C C . LEU A 1 76 ? 41.015 -16.666 -45.744 1.00 84.19 76 LEU A C 1
ATOM 546 O O . LEU A 1 76 ? 41.345 -15.941 -44.810 1.00 84.19 76 LEU A O 1
ATOM 550 N N . SER A 1 77 ? 41.814 -17.641 -46.182 1.00 81.75 77 SER A N 1
ATOM 551 C CA . SER A 1 77 ? 43.123 -17.934 -45.585 1.00 81.75 77 SER A CA 1
ATOM 552 C C . SER A 1 77 ? 44.092 -16.759 -45.720 1.00 81.75 77 SER A C 1
ATOM 554 O O . SER A 1 77 ? 44.840 -16.455 -44.792 1.00 81.75 77 SER A O 1
ATOM 556 N N . ARG A 1 78 ? 44.036 -16.036 -46.848 1.00 82.81 78 ARG A N 1
ATOM 557 C CA . ARG A 1 78 ? 44.845 -14.838 -47.070 1.00 82.81 78 ARG A CA 1
ATOM 558 C C . ARG A 1 78 ? 44.369 -13.697 -46.169 1.00 82.81 78 ARG A C 1
ATOM 560 O O . ARG A 1 78 ? 45.209 -13.003 -45.603 1.00 82.81 78 ARG A O 1
ATOM 567 N N . ALA A 1 79 ? 43.057 -13.533 -45.988 1.00 81.94 79 ALA A N 1
ATOM 568 C CA . ALA A 1 79 ? 42.484 -12.555 -45.063 1.00 81.94 79 ALA A CA 1
ATOM 569 C C . ALA A 1 79 ? 42.849 -12.852 -43.593 1.00 81.94 79 ALA A C 1
ATOM 571 O O . ALA A 1 79 ? 43.247 -11.939 -42.875 1.00 81.94 79 ALA A O 1
ATOM 572 N N . LEU A 1 80 ? 42.808 -14.119 -43.164 1.00 83.12 80 LEU A N 1
ATOM 573 C CA . LEU A 1 80 ? 43.204 -14.543 -41.813 1.00 83.12 80 LEU A CA 1
ATOM 574 C C . LEU A 1 80 ? 44.691 -14.276 -41.525 1.00 83.12 80 LEU A C 1
ATOM 576 O O . LEU A 1 80 ? 45.020 -13.758 -40.460 1.00 83.12 80 LEU A O 1
ATOM 580 N N . ARG A 1 81 ? 45.583 -14.568 -42.484 1.00 81.81 81 ARG A N 1
ATOM 581 C CA . ARG A 1 81 ? 47.024 -14.264 -42.366 1.00 81.81 81 ARG A CA 1
ATOM 582 C C . ARG A 1 81 ? 47.285 -12.757 -42.322 1.00 81.81 81 ARG A C 1
ATOM 584 O O . ARG A 1 81 ? 47.994 -12.276 -41.443 1.00 81.81 81 ARG A O 1
ATOM 591 N N . ARG A 1 82 ? 46.640 -11.991 -43.214 1.00 80.00 82 ARG A N 1
ATOM 592 C CA . ARG A 1 82 ? 46.699 -10.516 -43.210 1.00 80.00 82 ARG A CA 1
ATOM 593 C C . ARG A 1 82 ? 46.233 -9.928 -41.878 1.00 80.00 82 ARG A C 1
ATOM 595 O O . ARG A 1 82 ? 46.851 -8.993 -41.392 1.00 80.00 82 ARG A O 1
ATOM 602 N N . CYS A 1 83 ? 45.189 -10.498 -41.276 1.00 76.31 83 CYS A N 1
ATOM 603 C CA . CYS A 1 83 ? 44.648 -10.040 -40.000 1.00 76.31 83 CYS A CA 1
ATOM 604 C C . CYS A 1 83 ? 45.641 -10.170 -38.832 1.00 76.31 83 CYS A C 1
ATOM 606 O O . CYS A 1 83 ? 45.652 -9.301 -37.966 1.00 76.31 83 CYS A O 1
ATOM 608 N N . ARG A 1 84 ? 46.449 -11.241 -38.769 1.00 72.75 84 ARG A N 1
ATOM 609 C CA . ARG A 1 84 ? 47.414 -11.453 -37.668 1.00 72.75 84 ARG A CA 1
ATOM 610 C C . ARG A 1 84 ? 48.773 -10.794 -37.898 1.00 72.75 84 ARG A C 1
ATOM 612 O O . ARG A 1 84 ? 49.558 -10.720 -36.962 1.00 72.75 84 ARG A O 1
ATOM 619 N N . GLY A 1 85 ? 49.076 -10.369 -39.126 1.00 67.00 85 GLY A N 1
ATOM 620 C CA . GLY A 1 85 ? 50.412 -9.881 -39.484 1.00 67.00 85 GLY A CA 1
ATOM 621 C C . GLY A 1 85 ? 51.490 -10.976 -39.498 1.00 67.00 85 GLY A C 1
ATOM 622 O O . GLY A 1 85 ? 52.669 -10.660 -39.610 1.00 67.00 85 GLY A O 1
ATOM 623 N N . THR A 1 86 ? 51.103 -12.256 -39.408 1.00 68.44 86 THR A N 1
ATOM 624 C CA . THR A 1 86 ? 51.999 -13.422 -39.453 1.00 68.44 86 THR A CA 1
ATOM 625 C C . THR A 1 86 ? 51.584 -14.387 -40.568 1.00 68.44 86 THR A C 1
ATOM 627 O O . THR A 1 86 ? 50.436 -14.395 -41.017 1.00 68.44 86 THR A O 1
ATOM 630 N N . GLN A 1 87 ? 52.521 -15.215 -41.046 1.00 65.81 87 GLN A N 1
ATOM 631 C CA . GLN A 1 87 ? 52.224 -16.226 -42.075 1.00 65.81 87 GLN A CA 1
ATOM 632 C C . GLN A 1 87 ? 51.449 -17.446 -41.533 1.00 65.81 87 GLN A C 1
ATOM 634 O O . GLN A 1 87 ? 50.922 -18.240 -42.315 1.00 65.81 87 GLN A O 1
ATOM 639 N N . GLU A 1 88 ? 51.330 -17.576 -40.211 1.00 73.69 88 GLU A N 1
ATOM 640 C CA . GLU A 1 88 ? 50.743 -18.732 -39.527 1.00 73.69 88 GLU A CA 1
ATOM 641 C C . GLU A 1 88 ? 49.211 -18.657 -39.396 1.00 73.69 88 GLU A C 1
ATOM 643 O O . GLU A 1 88 ? 48.626 -17.593 -39.169 1.00 73.69 88 GLU A O 1
ATOM 648 N N . LEU A 1 89 ? 48.546 -19.814 -39.489 1.00 76.31 89 LEU A N 1
ATOM 649 C CA . LEU A 1 89 ? 47.098 -19.940 -39.292 1.00 76.31 89 LEU A CA 1
ATOM 650 C C . LEU A 1 89 ? 46.726 -19.933 -37.793 1.00 76.31 89 LEU A C 1
ATOM 652 O O . LEU A 1 89 ? 47.490 -20.422 -36.960 1.00 76.31 89 LEU A O 1
ATOM 656 N N . PRO A 1 90 ? 45.541 -19.418 -37.413 1.00 79.19 90 PRO A N 1
ATOM 657 C CA . PRO A 1 90 ? 45.091 -19.383 -36.022 1.00 79.19 90 PRO A CA 1
ATOM 658 C C . PRO A 1 90 ? 44.569 -20.755 -35.558 1.00 79.19 90 PRO A C 1
ATOM 660 O O . PRO A 1 90 ? 43.376 -20.922 -35.322 1.00 79.19 90 PRO A O 1
ATOM 663 N N . LEU A 1 91 ? 45.464 -21.732 -35.387 1.00 78.56 91 LEU A N 1
ATOM 664 C CA . LEU A 1 91 ? 45.114 -23.118 -35.027 1.00 78.56 91 LEU A CA 1
ATOM 665 C C . LEU A 1 91 ? 44.375 -23.251 -33.682 1.00 78.56 91 LEU A C 1
ATOM 667 O O . LEU A 1 91 ? 43.682 -24.236 -33.454 1.00 78.56 91 LEU A O 1
ATOM 671 N N . GLY A 1 92 ? 44.491 -22.251 -32.802 1.00 77.44 92 GLY A N 1
ATOM 672 C CA . GLY A 1 92 ? 43.766 -22.188 -31.531 1.00 77.44 92 GLY A CA 1
ATOM 673 C C . GLY A 1 92 ? 42.323 -21.673 -31.622 1.00 77.44 92 GLY A C 1
ATOM 674 O O . GLY A 1 92 ? 41.680 -21.589 -30.584 1.00 77.44 92 GLY A O 1
ATOM 675 N N . TYR A 1 93 ? 41.819 -21.294 -32.804 1.00 84.56 93 TYR A N 1
ATOM 676 C CA . TYR A 1 93 ? 40.470 -20.738 -32.998 1.00 84.56 93 TYR A CA 1
ATOM 677 C C . TYR A 1 93 ? 39.618 -21.607 -33.919 1.00 84.56 93 TYR A C 1
ATOM 679 O O . TYR A 1 93 ? 40.118 -22.062 -34.931 1.00 84.56 93 TYR A O 1
ATOM 687 N N . ARG A 1 94 ? 38.315 -21.762 -33.663 1.00 88.81 94 ARG A N 1
ATOM 688 C CA . ARG A 1 94 ? 37.393 -22.550 -34.509 1.00 88.81 94 ARG A CA 1
ATOM 689 C C . ARG A 1 94 ? 36.436 -21.656 -35.305 1.00 88.81 94 ARG A C 1
ATOM 691 O O . ARG A 1 94 ? 35.932 -20.677 -34.766 1.00 88.81 94 ARG A O 1
ATOM 698 N N . LEU A 1 95 ? 36.157 -21.979 -36.569 1.00 86.94 95 LEU A N 1
ATOM 699 C CA . LEU A 1 95 ? 35.101 -21.310 -37.350 1.00 86.94 95 LEU A CA 1
ATOM 700 C C . LEU A 1 95 ? 33.718 -21.712 -36.822 1.00 86.94 95 LEU A C 1
ATOM 702 O O . LEU A 1 95 ? 33.494 -22.890 -36.558 1.00 86.94 95 LEU A O 1
ATOM 706 N N . VAL A 1 96 ? 32.810 -20.747 -36.662 1.00 89.06 96 VAL A N 1
ATOM 707 C CA . VAL A 1 96 ? 31.464 -20.980 -36.110 1.00 89.06 96 VAL A CA 1
ATOM 708 C C . VAL A 1 96 ? 30.386 -20.428 -37.040 1.00 89.06 96 VAL A C 1
ATOM 710 O O . VAL A 1 96 ? 30.538 -19.334 -37.585 1.00 89.06 96 VAL A O 1
ATOM 713 N N . SER A 1 97 ? 29.300 -21.185 -37.222 1.00 89.19 97 SER A N 1
ATOM 714 C CA . SER A 1 97 ? 28.104 -20.709 -37.936 1.00 89.19 97 SER A CA 1
ATOM 715 C C . SER A 1 97 ? 27.187 -19.910 -37.010 1.00 89.19 97 SER A C 1
ATOM 717 O O . SER A 1 97 ? 27.235 -20.070 -35.788 1.00 89.19 97 SER A O 1
ATOM 719 N N . LEU A 1 98 ? 26.332 -19.049 -37.562 1.00 87.75 98 LEU A N 1
ATOM 720 C CA . LEU A 1 98 ? 25.419 -18.226 -36.762 1.00 87.75 98 LEU A CA 1
ATOM 721 C C . LEU A 1 98 ? 24.404 -19.084 -35.992 1.00 87.75 98 LEU A C 1
ATOM 723 O O . LEU A 1 98 ? 24.122 -18.789 -34.829 1.00 87.75 98 LEU A O 1
ATOM 727 N N . LEU A 1 99 ? 23.902 -20.165 -36.599 1.00 86.56 99 LEU A N 1
ATOM 728 C CA . LEU A 1 99 ? 22.980 -21.099 -35.944 1.00 86.56 99 LEU A CA 1
ATOM 729 C C . LEU A 1 99 ? 23.656 -21.868 -34.797 1.00 86.56 99 LEU A C 1
ATOM 731 O O . LEU A 1 99 ? 23.074 -22.053 -33.724 1.00 86.56 99 LEU A O 1
ATOM 735 N N . GLU A 1 100 ? 24.905 -22.294 -34.994 1.00 86.75 100 GLU A N 1
ATOM 736 C CA . GLU A 1 100 ? 25.694 -22.949 -33.948 1.00 86.75 100 GLU A CA 1
ATOM 737 C C . GLU A 1 100 ? 25.980 -21.987 -32.787 1.00 86.75 100 GLU A C 1
ATOM 739 O O . GLU A 1 100 ? 25.810 -22.350 -31.623 1.00 86.75 100 GLU A O 1
ATOM 744 N N . LEU A 1 101 ? 26.323 -20.732 -33.093 1.00 87.12 101 LEU A N 1
ATOM 745 C CA . LEU A 1 101 ? 26.544 -19.696 -32.088 1.00 87.12 101 LEU A CA 1
ATOM 746 C C . LEU A 1 101 ? 25.274 -19.430 -31.260 1.00 87.12 101 LEU A C 1
ATOM 748 O O . LEU A 1 101 ? 25.353 -19.316 -30.040 1.00 87.12 101 LEU A O 1
ATOM 752 N N . GLN A 1 102 ? 24.099 -19.373 -31.893 1.00 85.69 102 GLN A N 1
ATOM 753 C CA . GLN A 1 102 ? 22.823 -19.174 -31.195 1.00 85.69 102 GLN A CA 1
ATOM 754 C C . GLN A 1 102 ? 22.419 -20.364 -30.315 1.00 85.69 102 GLN A C 1
ATOM 756 O O . GLN A 1 102 ? 21.898 -20.160 -29.217 1.00 85.69 102 GLN A O 1
ATOM 761 N N . SER A 1 103 ? 22.635 -21.589 -30.798 1.00 83.62 103 SER A N 1
ATOM 762 C CA . SER A 1 103 ? 22.186 -22.815 -30.127 1.00 83.62 103 SER A CA 1
ATOM 763 C C . SER A 1 103 ? 23.108 -23.259 -28.993 1.00 83.62 103 SER A C 1
ATOM 765 O O . SER A 1 103 ? 22.612 -23.735 -27.976 1.00 83.62 103 SER A O 1
ATOM 767 N N . GLN A 1 104 ? 24.426 -23.092 -29.139 1.00 82.81 104 GLN A N 1
ATOM 768 C CA . GLN A 1 104 ? 25.402 -23.579 -28.159 1.00 82.81 104 GLN A CA 1
ATOM 769 C C . GLN A 1 104 ? 25.822 -22.509 -27.144 1.00 82.81 104 GLN A C 1
ATOM 771 O O . GLN A 1 104 ? 26.139 -22.837 -25.998 1.00 82.81 104 GLN A O 1
ATOM 776 N N . GLN A 1 105 ? 25.826 -21.226 -27.526 1.00 84.44 105 GLN A N 1
ATOM 777 C CA . GLN A 1 105 ? 26.360 -20.166 -26.674 1.00 84.44 105 GLN A CA 1
ATOM 778 C C . GLN A 1 105 ? 25.260 -19.457 -25.875 1.00 84.44 105 GLN A C 1
ATOM 780 O O . GLN A 1 105 ? 24.593 -18.538 -26.344 1.00 84.44 105 GLN A O 1
ATOM 785 N N . HIS A 1 106 ? 25.099 -19.846 -24.609 1.00 84.44 106 HIS A N 1
ATOM 786 C CA . HIS A 1 106 ? 24.105 -19.246 -23.703 1.00 84.44 106 HIS A CA 1
ATOM 787 C C . HIS A 1 106 ? 24.654 -18.134 -22.790 1.00 84.44 106 HIS A C 1
ATOM 789 O O . HIS A 1 106 ? 23.885 -17.498 -22.070 1.00 84.44 106 HIS A O 1
ATOM 795 N N . HIS A 1 107 ? 25.963 -17.861 -22.829 1.00 85.50 107 HIS A N 1
ATOM 796 C CA . HIS A 1 107 ? 26.614 -16.820 -22.022 1.00 85.50 107 HIS A CA 1
ATOM 797 C C . HIS A 1 107 ? 27.291 -15.754 -22.903 1.00 85.50 107 HIS A C 1
ATOM 799 O O . HIS A 1 107 ? 27.812 -16.104 -23.964 1.00 85.50 107 HIS A O 1
ATOM 805 N N . PRO A 1 108 ? 27.320 -14.468 -22.489 1.00 89.19 108 PRO A N 1
ATOM 806 C CA . PRO A 1 108 ? 28.003 -13.424 -23.247 1.00 89.19 108 PRO A CA 1
ATOM 807 C C . PRO A 1 108 ? 29.508 -13.689 -23.352 1.00 89.19 108 PRO A C 1
ATOM 809 O O . PRO A 1 108 ? 30.177 -13.919 -22.339 1.00 89.19 108 PRO A O 1
ATOM 812 N N . CYS A 1 109 ? 30.045 -13.613 -24.565 1.00 89.06 109 CYS A N 1
ATOM 813 C CA . CYS A 1 109 ? 31.458 -13.862 -24.842 1.00 89.06 109 CYS A CA 1
ATOM 814 C C . CYS A 1 109 ? 32.002 -12.910 -25.903 1.00 89.06 109 CYS A C 1
ATOM 816 O O . CYS A 1 109 ? 31.249 -12.420 -26.742 1.00 89.06 109 CYS A O 1
ATOM 818 N N . CYS A 1 110 ? 33.314 -12.697 -25.904 1.00 90.06 110 CYS A N 1
ATOM 819 C CA . CYS A 1 110 ? 34.011 -11.944 -26.941 1.00 90.06 110 CYS A CA 1
ATOM 820 C C . CYS A 1 110 ? 35.122 -12.774 -27.583 1.00 90.06 110 CYS A C 1
ATOM 822 O O . CYS A 1 110 ? 35.750 -13.606 -26.930 1.00 90.06 110 CYS A O 1
ATOM 824 N N . SER A 1 111 ? 35.376 -12.541 -28.864 1.00 90.12 111 SER A N 1
ATOM 825 C CA . SER A 1 111 ? 36.497 -13.123 -29.595 1.00 90.12 111 SER A CA 1
ATOM 826 C C . SER A 1 111 ? 37.355 -12.005 -30.166 1.00 90.12 111 SER A C 1
ATOM 828 O O . SER A 1 111 ? 36.835 -11.074 -30.778 1.00 90.12 111 SER A O 1
ATOM 830 N N . HIS A 1 112 ? 38.666 -12.110 -29.958 1.00 87.50 112 HIS A N 1
ATOM 831 C CA . HIS A 1 112 ? 39.671 -11.177 -30.460 1.00 87.50 112 HIS A CA 1
ATOM 832 C C . HIS A 1 112 ? 40.789 -11.966 -31.133 1.00 87.50 112 HIS A C 1
ATOM 834 O O . HIS A 1 112 ? 41.620 -12.568 -30.450 1.00 87.50 112 HIS A O 1
ATOM 840 N N . LEU A 1 113 ? 40.813 -11.958 -32.466 1.00 83.62 113 LEU A N 1
ATOM 841 C CA . LEU A 1 113 ? 41.761 -12.749 -33.258 1.00 83.62 113 LEU A CA 1
ATOM 842 C C . LEU A 1 113 ? 43.206 -12.237 -33.180 1.00 83.62 113 LEU A C 1
ATOM 844 O O . LEU A 1 113 ? 44.144 -13.020 -33.342 1.00 83.62 113 LEU A O 1
ATOM 848 N N . THR A 1 114 ? 43.384 -10.942 -32.918 1.00 78.94 114 THR A N 1
ATOM 849 C CA . THR A 1 114 ? 44.690 -10.268 -32.900 1.00 78.94 114 THR A CA 1
ATOM 850 C C . THR A 1 114 ? 45.310 -10.139 -31.510 1.00 78.94 114 THR A C 1
ATOM 852 O O . THR A 1 114 ? 46.500 -9.871 -31.424 1.00 78.94 114 THR A O 1
ATOM 855 N N . TRP A 1 115 ? 44.548 -10.347 -30.430 1.00 81.31 115 TRP A N 1
ATOM 856 C CA . TRP A 1 115 ? 45.036 -10.113 -29.063 1.00 81.31 115 TRP A CA 1
ATOM 857 C C . TRP A 1 115 ? 45.832 -11.295 -28.502 1.00 81.31 115 TRP A C 1
ATOM 859 O O . TRP A 1 115 ? 45.445 -12.457 -28.679 1.00 81.31 115 TRP A O 1
ATOM 869 N N . SER A 1 116 ? 46.880 -11.019 -27.727 1.00 80.06 116 SER A N 1
ATOM 870 C CA . SER A 1 116 ? 47.578 -12.028 -26.918 1.00 80.06 116 SER A CA 1
ATOM 871 C C . SER A 1 116 ? 46.770 -12.418 -25.665 1.00 80.06 116 SER A C 1
ATOM 873 O O . SER A 1 116 ? 45.730 -11.828 -25.350 1.00 80.06 116 SER A O 1
ATOM 875 N N . SER A 1 117 ? 47.182 -13.471 -24.950 1.00 80.94 117 SER A N 1
ATOM 876 C CA . SER A 1 117 ? 46.562 -13.827 -23.660 1.00 80.94 117 SER A CA 1
ATOM 877 C C . SER A 1 117 ? 46.827 -12.769 -22.586 1.00 80.94 117 SER A C 1
ATOM 879 O O . SER A 1 117 ? 45.936 -12.479 -21.791 1.00 80.94 117 SER A O 1
ATOM 881 N N . GLU A 1 118 ? 48.006 -12.147 -22.606 1.00 79.38 118 GLU A N 1
ATOM 882 C CA . GLU A 1 118 ? 48.410 -11.096 -21.665 1.00 79.38 118 GLU A CA 1
ATOM 883 C C . GLU A 1 118 ? 47.641 -9.791 -21.901 1.00 79.38 118 GLU A C 1
ATOM 885 O O . GLU A 1 118 ? 47.138 -9.187 -20.955 1.00 79.38 118 GLU A O 1
ATOM 890 N N . GLU A 1 119 ? 47.455 -9.390 -23.163 1.00 81.31 119 GLU A N 1
ATOM 891 C CA . GLU A 1 119 ? 46.670 -8.204 -23.536 1.00 81.31 119 GLU A CA 1
ATOM 892 C C . GLU A 1 119 ? 45.208 -8.334 -23.100 1.00 81.31 119 GLU A C 1
ATOM 894 O O . GLU A 1 119 ? 44.618 -7.396 -22.554 1.00 81.31 119 GLU A O 1
ATOM 899 N N . PHE A 1 120 ? 44.631 -9.526 -23.276 1.00 82.50 120 PHE A N 1
ATOM 900 C CA . PHE A 1 120 ? 43.281 -9.811 -22.807 1.00 82.50 120 PHE A CA 1
ATOM 901 C C . PHE A 1 120 ? 43.188 -9.753 -21.275 1.00 82.50 120 PHE A C 1
ATOM 903 O O . PHE A 1 120 ? 42.260 -9.143 -20.740 1.00 82.50 120 PHE A O 1
ATOM 910 N N . GLN A 1 121 ? 44.153 -10.342 -20.558 1.00 80.94 121 GLN A N 1
ATOM 911 C CA . GLN A 1 121 ? 44.193 -10.303 -19.093 1.00 80.94 121 GLN A CA 1
ATOM 912 C C . GLN A 1 121 ? 44.348 -8.877 -18.563 1.00 80.94 121 GLN A C 1
ATOM 914 O O . GLN A 1 121 ? 43.629 -8.500 -17.640 1.00 80.94 121 GLN A O 1
ATOM 919 N N . LYS A 1 122 ? 45.207 -8.060 -19.179 1.00 81.69 122 LYS A N 1
ATOM 920 C CA . LYS A 1 122 ? 45.370 -6.646 -18.827 1.00 81.69 122 LYS A CA 1
ATOM 921 C C . LYS A 1 122 ? 44.064 -5.869 -19.015 1.00 81.69 122 LYS A C 1
ATOM 923 O O . LYS A 1 122 ? 43.608 -5.215 -18.080 1.00 81.69 122 LYS A O 1
ATOM 928 N N . SER A 1 123 ? 43.403 -6.027 -20.165 1.00 77.44 123 SER A N 1
ATOM 929 C CA . SER A 1 123 ? 42.109 -5.381 -20.438 1.00 77.44 123 SER A CA 1
ATOM 930 C C . SER A 1 123 ? 41.010 -5.833 -19.467 1.00 77.44 123 SER A C 1
ATOM 932 O O . SER A 1 123 ? 40.176 -5.032 -19.035 1.00 77.44 123 SER A O 1
ATOM 934 N N . ALA A 1 124 ? 41.014 -7.111 -19.075 1.00 78.00 124 ALA A N 1
ATOM 935 C CA . ALA A 1 124 ? 40.100 -7.643 -18.071 1.00 78.00 124 ALA A CA 1
ATOM 936 C C . ALA A 1 124 ? 40.403 -7.090 -16.664 1.00 78.00 124 ALA A C 1
ATOM 938 O O . ALA A 1 124 ? 39.483 -6.742 -15.929 1.00 78.00 124 ALA A O 1
ATOM 939 N N . CYS A 1 125 ? 41.671 -6.949 -16.277 1.00 75.69 125 CYS A N 1
ATOM 940 C CA . CYS A 1 125 ? 42.054 -6.350 -14.996 1.00 75.69 125 CYS A CA 1
ATOM 941 C C . CYS A 1 125 ? 41.644 -4.872 -14.900 1.00 75.69 125 CYS A C 1
ATOM 943 O O . CYS A 1 125 ? 41.044 -4.475 -13.903 1.00 75.69 125 CYS A O 1
ATOM 945 N N . GLU A 1 126 ? 41.872 -4.083 -15.953 1.00 76.00 126 GLU A N 1
ATOM 946 C CA . GLU A 1 126 ? 41.442 -2.676 -16.038 1.00 76.00 126 GLU A CA 1
ATOM 947 C C . GLU A 1 126 ? 39.914 -2.519 -15.986 1.00 76.00 126 GLU A C 1
ATOM 949 O O . GLU A 1 126 ? 39.387 -1.545 -15.459 1.00 76.00 126 GLU A O 1
ATOM 954 N N . SER A 1 127 ? 39.172 -3.495 -16.510 1.00 69.25 127 SER A N 1
ATOM 955 C CA . SER A 1 127 ? 37.705 -3.457 -16.477 1.00 69.25 127 SER A CA 1
ATOM 956 C C . SER A 1 127 ? 37.146 -3.828 -15.097 1.00 69.25 127 SER A C 1
ATOM 958 O O . SER A 1 127 ? 36.114 -3.298 -14.692 1.00 69.25 127 SER A O 1
ATOM 960 N N . LYS A 1 128 ? 37.843 -4.701 -14.356 1.00 72.81 128 LYS A N 1
ATOM 961 C CA . LYS A 1 128 ? 37.500 -5.106 -12.980 1.00 72.81 128 LYS A CA 1
ATOM 962 C C . LYS A 1 128 ? 37.640 -3.954 -11.985 1.00 72.81 128 LYS A C 1
ATOM 964 O O . LYS A 1 128 ? 36.859 -3.889 -11.044 1.00 72.81 128 LYS A O 1
ATOM 969 N N . SER A 1 129 ? 38.613 -3.059 -12.177 1.00 65.12 129 SER A N 1
ATOM 970 C CA . SER A 1 129 ? 38.798 -1.896 -11.298 1.00 65.12 129 SER A CA 1
ATOM 971 C C . SER A 1 129 ? 37.726 -0.822 -11.504 1.00 65.12 129 SER A C 1
ATOM 973 O O . SER A 1 129 ? 37.323 -0.181 -10.538 1.00 65.12 129 SER A O 1
ATOM 975 N N . LEU A 1 130 ? 37.233 -0.650 -12.735 1.00 65.88 130 LEU A N 1
ATOM 976 C CA . LEU A 1 130 ? 36.161 0.300 -13.059 1.00 65.88 130 LEU A CA 1
ATOM 977 C C . LEU A 1 130 ? 34.763 -0.216 -12.673 1.00 65.88 130 LEU A C 1
ATOM 979 O O . LEU A 1 130 ? 33.896 0.584 -12.327 1.00 65.88 130 LEU A O 1
ATOM 983 N N . PHE A 1 131 ? 34.544 -1.537 -12.709 1.00 69.75 131 PHE A N 1
ATOM 984 C CA . PHE A 1 131 ? 33.255 -2.172 -12.404 1.00 69.75 131 PHE A CA 1
ATOM 985 C C . PHE A 1 131 ? 33.434 -3.414 -11.504 1.00 69.75 131 PHE A C 1
ATOM 987 O O . PHE A 1 131 ? 33.354 -4.543 -11.996 1.00 69.75 131 PHE A O 1
ATOM 994 N N . PRO A 1 132 ? 33.656 -3.240 -10.186 1.00 61.69 132 PRO A N 1
ATOM 995 C CA . PRO A 1 132 ? 34.007 -4.339 -9.276 1.00 61.69 132 PRO A CA 1
ATOM 996 C C . PRO A 1 132 ? 32.890 -5.380 -9.095 1.00 61.69 132 PRO A C 1
ATOM 998 O O . PRO A 1 132 ? 33.175 -6.568 -8.948 1.00 61.69 132 PRO A O 1
ATOM 1001 N N . ASP A 1 133 ? 31.623 -4.962 -9.177 1.00 64.81 133 ASP A N 1
ATOM 1002 C CA . ASP A 1 133 ? 30.460 -5.835 -8.951 1.00 64.81 133 ASP A CA 1
ATOM 1003 C C . ASP A 1 133 ? 30.000 -6.603 -10.207 1.00 64.81 133 ASP A C 1
ATOM 1005 O O . ASP A 1 133 ? 29.084 -7.428 -10.142 1.00 64.81 133 ASP A O 1
ATOM 1009 N N . GLN A 1 134 ? 30.596 -6.340 -11.378 1.00 70.19 134 GLN A N 1
ATOM 1010 C CA . GLN A 1 134 ? 30.145 -6.904 -12.655 1.00 70.19 134 GLN A CA 1
ATOM 1011 C C . GLN A 1 134 ? 31.107 -7.968 -13.197 1.00 70.19 134 GLN A C 1
ATOM 1013 O O . GLN A 1 134 ? 32.327 -7.821 -13.195 1.00 70.19 134 GLN A O 1
ATOM 1018 N N . ARG A 1 135 ? 30.547 -9.069 -13.718 1.00 77.75 135 ARG A N 1
ATOM 1019 C CA . ARG A 1 135 ? 31.329 -10.111 -14.403 1.00 77.75 135 ARG A CA 1
ATOM 1020 C C . ARG A 1 135 ? 31.836 -9.579 -15.742 1.00 77.75 135 ARG A C 1
ATOM 1022 O O . ARG A 1 135 ? 31.096 -8.904 -16.446 1.00 77.75 135 ARG A O 1
ATOM 1029 N N . ILE A 1 136 ? 33.060 -9.928 -16.123 1.00 82.31 136 ILE A N 1
ATOM 1030 C CA . ILE A 1 136 ? 33.668 -9.541 -17.409 1.00 82.31 136 ILE A CA 1
ATOM 1031 C C . ILE A 1 136 ? 33.329 -10.570 -18.493 1.00 82.31 136 ILE A C 1
ATOM 1033 O O . ILE A 1 136 ? 33.094 -11.741 -18.185 1.00 82.31 136 ILE A O 1
ATOM 1037 N N . LEU A 1 137 ? 33.277 -10.131 -19.755 1.00 84.06 137 LEU A N 1
ATOM 1038 C CA . LEU A 1 137 ? 33.113 -11.007 -20.919 1.00 84.06 137 LEU A CA 1
ATOM 1039 C C . LEU A 1 137 ? 34.179 -12.111 -20.961 1.00 84.06 137 LEU A C 1
ATOM 1041 O O . LEU A 1 137 ? 35.368 -11.862 -20.770 1.00 84.06 137 LEU A O 1
ATOM 1045 N N . GLN A 1 138 ? 33.747 -13.343 -21.231 1.00 84.50 138 GLN A N 1
ATOM 1046 C CA . GLN A 1 138 ? 34.663 -14.470 -21.392 1.00 84.50 138 GLN A CA 1
ATOM 1047 C C . GLN A 1 138 ? 35.242 -14.496 -22.805 1.00 84.50 138 GLN A C 1
ATOM 1049 O O . GLN A 1 138 ? 34.518 -14.273 -23.779 1.00 84.50 138 GLN A O 1
ATOM 1054 N N . ARG A 1 139 ? 36.538 -14.809 -22.911 1.00 87.25 139 ARG A N 1
ATOM 1055 C CA . ARG A 1 139 ? 37.204 -14.996 -24.200 1.00 87.25 139 ARG A CA 1
ATOM 1056 C C . ARG A 1 139 ? 36.733 -16.297 -24.844 1.00 87.25 139 ARG A C 1
ATOM 1058 O O . ARG A 1 139 ? 36.890 -17.365 -24.262 1.00 87.25 139 ARG A O 1
ATOM 1065 N N . ALA A 1 140 ? 36.202 -16.199 -26.053 1.00 87.12 140 ALA A N 1
ATOM 1066 C CA . ALA A 1 140 ? 35.901 -17.320 -26.926 1.00 87.12 140 ALA A CA 1
ATOM 1067 C C . ALA A 1 140 ? 36.940 -17.383 -28.049 1.00 87.12 140 ALA A C 1
ATOM 1069 O O . ALA A 1 140 ? 37.279 -16.368 -28.657 1.00 87.12 140 ALA A O 1
ATOM 1070 N N . HIS A 1 141 ? 37.425 -18.583 -28.354 1.00 88.06 141 HIS A N 1
ATOM 1071 C CA . HIS A 1 141 ? 38.348 -18.813 -29.462 1.00 88.06 141 HIS A CA 1
ATOM 1072 C C . HIS A 1 141 ? 37.581 -19.188 -30.735 1.00 88.06 141 HIS A C 1
ATOM 1074 O O . HIS A 1 141 ? 37.703 -20.296 -31.253 1.00 88.06 141 HIS A O 1
ATOM 1080 N N . LEU A 1 142 ? 36.737 -18.268 -31.213 1.00 90.19 142 LEU A N 1
ATOM 1081 C CA . LEU A 1 142 ? 35.852 -18.489 -32.361 1.00 90.19 142 LEU A CA 1
ATOM 1082 C C . LEU A 1 142 ? 36.096 -17.462 -33.477 1.00 90.19 142 LEU A C 1
ATOM 1084 O O . LEU A 1 142 ? 36.298 -16.279 -33.202 1.00 90.19 142 LEU A O 1
ATOM 1088 N N . ILE A 1 143 ? 36.056 -17.896 -34.736 1.00 88.50 143 ILE A N 1
ATOM 1089 C CA . ILE A 1 143 ? 36.157 -17.043 -35.928 1.00 88.50 143 ILE A CA 1
ATOM 1090 C C . ILE A 1 143 ? 34.765 -16.885 -36.532 1.00 88.50 143 ILE A C 1
ATOM 1092 O O . ILE A 1 143 ? 34.104 -17.880 -36.829 1.00 88.50 143 ILE A O 1
ATOM 1096 N N . LEU A 1 144 ? 34.362 -15.634 -36.757 1.00 90.19 144 LEU A N 1
ATOM 1097 C CA . LEU A 1 144 ? 33.087 -15.287 -37.370 1.00 90.19 144 LEU A CA 1
ATOM 1098 C C . LEU A 1 144 ? 33.309 -14.749 -38.788 1.00 90.19 144 LEU A C 1
ATOM 1100 O O . LEU A 1 144 ? 34.087 -13.813 -38.994 1.00 90.19 144 LEU A O 1
ATOM 1104 N N . VAL A 1 145 ? 32.603 -15.335 -39.755 1.00 88.75 145 VAL A N 1
ATOM 1105 C CA . VAL A 1 145 ? 32.629 -14.950 -41.172 1.00 88.75 145 VAL A CA 1
ATOM 1106 C C . VAL A 1 145 ? 31.195 -14.935 -41.687 1.00 88.75 145 VAL A C 1
ATOM 1108 O O . VAL A 1 145 ? 30.442 -15.866 -41.412 1.00 88.75 145 VAL A O 1
ATOM 1111 N N . GLY A 1 146 ? 30.813 -13.904 -42.434 1.00 89.50 146 GLY A N 1
ATOM 1112 C CA . GLY A 1 146 ? 29.462 -13.799 -42.983 1.00 89.50 146 GLY A CA 1
ATOM 1113 C C . GLY A 1 146 ? 29.276 -12.582 -43.881 1.00 89.50 146 GLY A C 1
ATOM 1114 O O . GLY A 1 146 ? 30.220 -11.838 -44.144 1.00 89.50 146 GLY A O 1
ATOM 1115 N N . TYR A 1 147 ? 28.047 -12.388 -44.347 1.00 88.06 147 TYR A N 1
ATOM 1116 C CA . TYR A 1 147 ? 27.633 -11.258 -45.176 1.00 88.06 147 TYR A CA 1
ATOM 1117 C C . TYR A 1 147 ? 26.905 -10.221 -44.320 1.00 88.06 147 TYR A C 1
ATOM 1119 O O . TYR A 1 147 ? 26.049 -10.579 -43.511 1.00 88.06 147 TYR A O 1
ATOM 1127 N N . LEU A 1 148 ? 27.218 -8.939 -44.496 1.00 87.62 148 LEU A N 1
ATOM 1128 C CA . LEU A 1 148 ? 26.510 -7.848 -43.822 1.00 87.62 148 LEU A CA 1
ATOM 1129 C C . LEU A 1 148 ? 25.320 -7.396 -44.679 1.00 87.62 148 LEU A C 1
ATOM 1131 O O . LEU A 1 148 ? 25.502 -7.043 -45.841 1.00 87.62 148 LEU A O 1
ATOM 1135 N N . THR A 1 149 ? 24.110 -7.408 -44.123 1.00 83.69 149 THR A N 1
ATOM 1136 C CA . THR A 1 149 ? 22.866 -7.098 -44.845 1.00 83.69 149 THR A CA 1
ATOM 1137 C C . THR A 1 149 ? 21.911 -6.242 -44.008 1.00 83.69 149 THR A C 1
ATOM 1139 O O . THR A 1 149 ? 22.000 -6.188 -42.782 1.00 83.69 149 THR A O 1
ATOM 1142 N N . GLU A 1 150 ? 20.979 -5.566 -44.677 1.00 75.75 150 GLU A N 1
ATOM 1143 C CA . GLU A 1 150 ? 19.939 -4.713 -44.074 1.00 75.75 150 GLU A CA 1
ATOM 1144 C C . GLU A 1 150 ? 18.558 -5.374 -44.046 1.00 75.75 150 GLU A C 1
ATOM 1146 O O . GLU A 1 150 ? 17.596 -4.816 -43.510 1.00 75.75 150 GLU A O 1
ATOM 1151 N N . ARG A 1 151 ? 18.431 -6.560 -44.650 1.00 68.94 151 ARG A N 1
ATOM 1152 C CA . ARG A 1 151 ? 17.157 -7.267 -44.784 1.00 68.94 151 ARG A CA 1
ATOM 1153 C C . ARG A 1 151 ? 17.111 -8.454 -43.833 1.00 68.94 151 ARG A C 1
ATOM 1155 O O . ARG A 1 151 ? 17.947 -9.350 -43.908 1.00 68.94 151 ARG A O 1
ATOM 1162 N N . LYS A 1 152 ? 16.081 -8.486 -42.986 1.00 66.69 152 LYS A N 1
ATOM 1163 C CA . LYS A 1 152 ? 15.641 -9.712 -42.317 1.00 66.69 152 LYS A CA 1
ATOM 1164 C C . LYS A 1 152 ? 14.694 -10.433 -43.279 1.00 66.69 152 LYS A C 1
ATOM 1166 O O . LYS A 1 152 ? 13.787 -9.790 -43.807 1.00 66.69 152 LYS A O 1
ATOM 1171 N N . GLU A 1 153 ? 14.925 -11.718 -43.541 1.00 54.53 153 GLU A N 1
ATOM 1172 C CA . GLU A 1 153 ? 14.064 -12.529 -44.416 1.00 54.53 153 GLU A CA 1
ATOM 1173 C C . GLU A 1 153 ? 12.581 -12.339 -44.002 1.00 54.53 153 GLU A C 1
ATOM 1175 O O . GLU A 1 153 ? 12.247 -12.390 -42.816 1.00 54.53 153 GLU A O 1
ATOM 1180 N N . ASP A 1 154 ? 11.721 -11.988 -44.969 1.00 50.97 154 ASP A N 1
ATOM 1181 C CA . ASP A 1 154 ? 10.273 -11.729 -44.829 1.00 50.97 154 ASP A CA 1
ATOM 1182 C C . ASP A 1 154 ? 9.773 -10.520 -43.996 1.00 50.97 154 ASP A C 1
ATOM 1184 O O . ASP A 1 154 ? 8.576 -10.426 -43.707 1.00 50.97 154 ASP A O 1
ATOM 1188 N N . ARG A 1 155 ? 10.605 -9.525 -43.636 1.00 54.53 155 ARG A N 1
ATOM 1189 C CA . ARG A 1 155 ? 10.117 -8.297 -42.951 1.00 54.53 155 ARG A CA 1
ATOM 1190 C C . ARG A 1 155 ? 10.574 -6.989 -43.604 1.00 54.53 155 ARG A C 1
ATOM 1192 O O . ARG A 1 155 ? 11.669 -6.891 -44.148 1.00 54.53 155 ARG A O 1
ATOM 1199 N N . LEU A 1 156 ? 9.723 -5.958 -43.506 1.00 56.66 156 LEU A N 1
ATOM 1200 C CA . LEU A 1 156 ? 10.047 -4.565 -43.855 1.00 56.66 156 LEU A CA 1
ATOM 1201 C C . LEU A 1 156 ? 11.359 -4.140 -43.167 1.00 56.66 156 LEU A C 1
ATOM 1203 O O . LEU A 1 156 ? 11.539 -4.407 -41.980 1.00 56.66 156 LEU A O 1
ATOM 1207 N N . THR A 1 157 ? 12.253 -3.468 -43.902 1.00 61.12 157 THR A N 1
ATOM 1208 C CA . THR A 1 157 ? 13.553 -2.984 -43.402 1.00 61.12 157 THR A CA 1
ATOM 1209 C C . THR A 1 157 ? 13.360 -2.074 -42.189 1.00 61.12 157 THR A C 1
ATOM 1211 O O . THR A 1 157 ? 12.758 -1.005 -42.313 1.00 61.12 157 THR A O 1
ATOM 1214 N N . ASP A 1 158 ? 13.888 -2.471 -41.033 1.00 66.19 158 ASP A N 1
ATOM 1215 C CA . ASP A 1 158 ? 13.800 -1.728 -39.770 1.00 66.19 158 ASP A CA 1
ATOM 1216 C C . ASP A 1 158 ? 14.982 -0.764 -39.551 1.00 66.19 158 ASP A C 1
ATOM 1218 O O . ASP A 1 158 ? 15.067 -0.122 -38.508 1.00 66.19 158 ASP A O 1
ATOM 1222 N N . GLY A 1 159 ? 15.889 -0.654 -40.531 1.00 68.38 159 GLY A N 1
ATOM 1223 C CA . GLY A 1 159 ? 17.119 0.141 -40.436 1.00 68.38 159 GLY A CA 1
ATOM 1224 C C . GLY A 1 159 ? 18.216 -0.507 -39.577 1.00 68.38 159 GLY A C 1
ATOM 1225 O O . GLY A 1 159 ? 19.234 0.132 -39.289 1.00 68.38 159 GLY A O 1
ATOM 1226 N N . SER A 1 160 ? 18.028 -1.763 -39.152 1.00 78.50 160 SER A N 1
ATOM 1227 C CA . SER A 1 160 ? 19.047 -2.528 -38.432 1.00 78.50 160 SER A CA 1
ATOM 1228 C C . SER A 1 160 ? 20.005 -3.241 -39.388 1.00 78.50 160 SER A C 1
ATOM 1230 O O . SER A 1 160 ? 19.610 -3.636 -40.482 1.00 78.50 160 SER A O 1
ATOM 1232 N N . LEU A 1 161 ? 21.256 -3.444 -38.961 1.00 85.56 161 LEU A N 1
ATOM 1233 C CA . LEU A 1 161 ? 22.195 -4.316 -39.670 1.00 85.56 161 LEU A CA 1
ATOM 1234 C C . LEU A 1 161 ? 22.120 -5.735 -39.119 1.00 85.56 161 LEU A C 1
ATOM 1236 O O . LEU A 1 161 ? 21.915 -5.952 -37.921 1.00 85.56 161 LEU A O 1
ATOM 1240 N N . TYR A 1 162 ? 22.313 -6.690 -40.016 1.00 87.25 162 TYR A N 1
ATOM 1241 C CA . TYR A 1 162 ? 22.300 -8.112 -39.735 1.00 87.25 162 TYR A CA 1
ATOM 1242 C C . TYR A 1 162 ? 23.531 -8.759 -40.359 1.00 87.25 162 TYR A C 1
ATOM 1244 O O . TYR A 1 162 ? 23.917 -8.440 -41.482 1.00 87.25 162 TYR A O 1
ATOM 1252 N N . ILE A 1 163 ? 24.136 -9.696 -39.641 1.00 89.56 163 ILE A N 1
ATOM 1253 C CA . ILE A 1 163 ? 25.105 -10.629 -40.208 1.00 89.56 163 ILE A CA 1
ATOM 1254 C C . ILE A 1 163 ? 24.320 -11.862 -40.636 1.00 89.56 163 ILE A C 1
ATOM 1256 O O . ILE A 1 163 ? 23.537 -12.408 -39.856 1.00 89.56 163 ILE A O 1
ATOM 1260 N N . ARG A 1 164 ? 24.514 -12.273 -41.884 1.00 88.88 164 ARG A N 1
ATOM 1261 C CA . ARG A 1 164 ? 23.859 -13.417 -42.508 1.00 88.88 164 ARG A CA 1
ATOM 1262 C C . ARG A 1 164 ? 24.906 -14.408 -42.988 1.00 88.88 164 ARG A C 1
ATOM 1264 O O . ARG A 1 164 ? 25.855 -14.037 -43.675 1.00 88.88 164 ARG A O 1
ATOM 1271 N N . ASP A 1 165 ? 24.694 -15.670 -42.667 1.00 87.94 165 ASP A N 1
ATOM 1272 C CA . ASP A 1 165 ? 25.322 -16.805 -43.331 1.00 87.94 165 ASP A CA 1
ATOM 1273 C C . ASP A 1 165 ? 24.205 -17.680 -43.934 1.00 87.94 165 ASP A C 1
ATOM 1275 O O . ASP A 1 165 ? 23.041 -17.273 -43.960 1.00 87.94 165 ASP A O 1
ATOM 1279 N N . ASN A 1 166 ? 24.522 -18.851 -44.479 1.00 84.69 166 ASN A N 1
ATOM 1280 C CA . ASN A 1 166 ? 23.489 -19.746 -45.017 1.00 84.69 166 ASN A CA 1
ATOM 1281 C C . ASN A 1 166 ? 22.726 -20.523 -43.932 1.00 84.69 166 ASN A C 1
ATOM 1283 O O . ASN A 1 166 ? 21.784 -21.240 -44.256 1.00 84.69 166 ASN A O 1
ATOM 1287 N N . THR A 1 167 ? 23.134 -20.414 -42.666 1.00 83.56 167 THR A N 1
ATOM 1288 C CA . THR A 1 167 ? 22.511 -21.108 -41.531 1.00 83.56 167 THR A CA 1
ATOM 1289 C C . THR A 1 167 ? 21.506 -20.230 -40.786 1.00 83.56 167 THR A C 1
ATOM 1291 O O . THR A 1 167 ? 20.584 -20.758 -40.168 1.00 83.56 167 THR A O 1
ATOM 1294 N N . GLY A 1 168 ? 21.648 -18.902 -40.850 1.00 84.00 168 GLY A N 1
ATOM 1295 C CA . GLY A 1 168 ? 20.710 -17.964 -40.246 1.00 84.00 168 GLY A CA 1
ATOM 1296 C C . GLY A 1 168 ? 21.127 -16.494 -40.346 1.00 84.00 168 GLY A C 1
ATOM 1297 O O . GLY A 1 168 ? 22.055 -16.112 -41.059 1.00 84.00 168 GLY A O 1
ATOM 1298 N N . THR A 1 169 ? 20.419 -15.646 -39.597 1.00 87.62 169 THR A N 1
ATOM 1299 C CA . THR A 1 169 ? 20.667 -14.196 -39.510 1.00 87.62 169 THR A CA 1
ATOM 1300 C C . THR A 1 169 ? 20.728 -13.744 -38.055 1.00 87.62 169 THR A C 1
ATOM 1302 O O . THR A 1 169 ? 19.837 -14.081 -37.272 1.00 87.62 169 THR A O 1
ATOM 1305 N N . LEU A 1 170 ? 21.716 -12.920 -37.703 1.00 88.38 170 LEU A N 1
ATOM 1306 C CA . LEU A 1 170 ? 21.858 -12.305 -36.380 1.00 88.38 170 LEU A CA 1
ATOM 1307 C C . LEU A 1 170 ? 21.929 -10.776 -36.492 1.00 88.38 170 LEU A C 1
ATOM 1309 O O . LEU A 1 170 ? 22.706 -10.272 -37.300 1.00 88.38 170 LEU A O 1
ATOM 1313 N N . PRO A 1 171 ? 21.175 -10.012 -35.682 1.00 88.19 171 PRO A N 1
ATOM 1314 C CA . PRO A 1 171 ? 21.316 -8.559 -35.643 1.00 88.19 171 PRO A CA 1
ATOM 1315 C C . PRO A 1 171 ? 22.693 -8.149 -35.106 1.00 88.19 171 PRO A C 1
ATOM 1317 O O . PRO A 1 171 ? 23.228 -8.791 -34.196 1.00 88.19 171 PRO A O 1
ATOM 1320 N N . CYS A 1 172 ? 23.243 -7.052 -35.628 1.00 88.69 172 CYS A N 1
ATOM 1321 C CA . CYS A 1 172 ? 24.531 -6.520 -35.200 1.00 88.69 172 CYS A CA 1
ATOM 1322 C C . CYS A 1 172 ? 24.561 -4.987 -35.059 1.00 88.69 172 CYS A C 1
ATOM 1324 O O . CYS A 1 172 ? 23.859 -4.235 -35.744 1.00 88.69 172 CYS A O 1
ATOM 1326 N N . GLU A 1 173 ? 25.419 -4.524 -34.155 1.00 88.62 173 GLU A N 1
ATOM 1327 C CA . GLU A 1 173 ? 25.752 -3.113 -33.964 1.00 88.62 173 GLU A CA 1
ATOM 1328 C C . GLU A 1 173 ? 27.251 -2.905 -34.224 1.00 88.62 173 GLU A C 1
ATOM 1330 O O . GLU A 1 173 ? 28.081 -3.711 -33.796 1.00 88.62 173 GLU A O 1
ATOM 1335 N N . LEU A 1 174 ? 27.595 -1.823 -34.927 1.00 87.31 174 LEU A N 1
ATOM 1336 C CA . LEU A 1 174 ? 28.971 -1.446 -35.258 1.00 87.31 174 LEU A CA 1
ATOM 1337 C C . LEU A 1 174 ? 29.225 0.001 -34.826 1.00 87.31 174 LEU A C 1
ATOM 1339 O O . LEU A 1 174 ? 28.321 0.831 -34.914 1.00 87.31 174 LEU A O 1
ATOM 1343 N N . LEU A 1 175 ? 30.451 0.306 -34.393 1.00 82.69 175 LEU A N 1
ATOM 1344 C CA . LEU A 1 175 ? 30.877 1.687 -34.108 1.00 82.69 175 LEU A CA 1
ATOM 1345 C C . LEU A 1 175 ? 31.216 2.453 -35.393 1.00 82.69 175 LEU A C 1
ATOM 1347 O O . LEU A 1 175 ? 30.933 3.643 -35.502 1.00 82.69 175 LEU A O 1
ATOM 1351 N N . HIS A 1 176 ? 31.812 1.760 -36.364 1.00 80.69 176 HIS A N 1
ATOM 1352 C CA . HIS A 1 176 ? 32.139 2.285 -37.682 1.00 80.69 176 HIS A CA 1
ATOM 1353 C C . HIS A 1 176 ? 31.495 1.403 -38.751 1.00 80.69 176 HIS A C 1
ATOM 1355 O O . HIS A 1 176 ? 31.467 0.181 -38.616 1.00 80.69 176 HIS A O 1
ATOM 1361 N N . PHE A 1 177 ? 30.948 2.017 -39.798 1.00 82.94 177 PHE A N 1
ATOM 1362 C CA . PHE A 1 177 ? 30.294 1.316 -40.894 1.00 82.94 177 PHE A CA 1
ATOM 1363 C C . PHE A 1 177 ? 30.627 1.989 -42.224 1.00 82.94 177 PHE A C 1
ATOM 1365 O O . PHE A 1 177 ? 30.448 3.198 -42.377 1.00 82.94 177 PHE A O 1
ATOM 1372 N N . LYS A 1 178 ? 31.083 1.188 -43.192 1.00 82.25 178 LYS A N 1
ATOM 1373 C CA . LYS A 1 178 ? 31.301 1.611 -44.579 1.00 82.25 178 LYS A CA 1
ATOM 1374 C C . LYS A 1 178 ? 30.265 0.952 -45.477 1.00 82.25 178 LYS A C 1
ATOM 1376 O O . LYS A 1 178 ? 30.042 -0.254 -45.390 1.00 82.25 178 LYS A O 1
ATOM 1381 N N . LEU A 1 179 ? 29.674 1.733 -46.380 1.00 80.25 179 LEU A N 1
ATOM 1382 C CA . LEU A 1 179 ? 28.637 1.248 -47.297 1.00 80.25 179 LEU A CA 1
ATOM 1383 C C . LEU A 1 179 ? 29.150 0.120 -48.214 1.00 80.25 179 LEU A C 1
ATOM 1385 O O . LEU A 1 179 ? 28.400 -0.778 -48.578 1.00 80.25 179 LEU A O 1
ATOM 1389 N N . GLU A 1 180 ? 30.449 0.128 -48.517 1.00 78.69 180 GLU A N 1
ATOM 1390 C CA . GLU A 1 180 ? 31.157 -0.896 -49.297 1.00 78.69 180 GLU A CA 1
ATOM 1391 C C . GLU A 1 180 ? 31.155 -2.285 -48.645 1.00 78.69 180 GLU A C 1
ATOM 1393 O O . GLU A 1 180 ? 31.501 -3.273 -49.286 1.00 78.69 180 GLU A O 1
ATOM 1398 N N . TRP A 1 181 ? 30.811 -2.399 -47.364 1.00 83.94 181 TRP A N 1
ATOM 1399 C CA . TRP A 1 181 ? 30.754 -3.686 -46.671 1.00 83.94 181 TRP A CA 1
ATOM 1400 C C . TRP A 1 181 ? 29.441 -4.436 -46.904 1.00 83.94 181 TRP A C 1
ATOM 1402 O O . TRP A 1 181 ? 29.392 -5.644 -46.672 1.00 83.94 181 TRP A O 1
ATOM 1412 N N . LEU A 1 182 ? 28.389 -3.752 -47.361 1.00 84.00 182 LEU A N 1
ATOM 1413 C CA . LEU A 1 182 ? 27.089 -4.372 -47.607 1.00 84.00 182 LEU A CA 1
ATOM 1414 C C . LEU A 1 182 ? 27.172 -5.437 -48.701 1.00 84.00 182 LEU A C 1
ATOM 1416 O O . LEU A 1 182 ? 27.804 -5.235 -49.735 1.00 84.00 182 LEU A O 1
ATOM 1420 N N . GLU A 1 183 ? 26.505 -6.565 -48.456 1.00 83.19 183 GLU A N 1
ATOM 1421 C CA . GLU A 1 183 ? 26.397 -7.723 -49.354 1.00 83.19 183 GLU A CA 1
ATOM 1422 C C . GLU A 1 183 ? 27.745 -8.355 -49.767 1.00 83.19 183 GLU A C 1
ATOM 1424 O O . GLU A 1 183 ? 27.785 -9.241 -50.621 1.00 83.19 183 GLU A O 1
ATOM 1429 N N . ASN A 1 184 ? 28.847 -7.970 -49.116 1.00 85.12 184 ASN A N 1
ATOM 1430 C CA . ASN A 1 184 ? 30.173 -8.546 -49.314 1.00 85.12 184 ASN A CA 1
ATOM 1431 C C . ASN A 1 184 ? 30.511 -9.568 -48.222 1.00 85.12 184 ASN A C 1
ATOM 1433 O O . ASN A 1 184 ? 30.022 -9.489 -47.094 1.00 85.12 184 ASN A O 1
ATOM 1437 N N . LEU A 1 185 ? 31.365 -10.543 -48.557 1.00 87.25 185 LEU A N 1
ATOM 1438 C CA . LEU A 1 185 ? 31.847 -11.544 -47.604 1.00 87.25 185 LEU A CA 1
ATOM 1439 C C . LEU A 1 185 ? 32.929 -10.936 -46.701 1.00 87.25 185 LEU A C 1
ATOM 1441 O O . LEU A 1 185 ? 34.004 -10.553 -47.178 1.00 87.25 185 LEU A O 1
ATOM 1445 N N . LEU A 1 186 ? 32.656 -10.889 -45.398 1.00 89.31 186 LEU A N 1
ATOM 1446 C CA . LEU A 1 186 ? 33.488 -10.231 -44.395 1.00 89.31 186 LEU A CA 1
ATOM 1447 C C . LEU A 1 186 ? 33.993 -11.217 -43.338 1.00 89.31 186 LEU A C 1
ATOM 1449 O O . LEU A 1 186 ? 33.253 -12.067 -42.841 1.00 89.31 186 LEU A O 1
ATOM 1453 N N . LEU A 1 187 ? 35.258 -11.050 -42.960 1.00 88.69 187 LEU A N 1
ATOM 1454 C CA . LEU A 1 187 ? 35.864 -11.637 -41.769 1.00 88.69 187 LEU A CA 1
ATOM 1455 C C . LEU A 1 187 ? 35.769 -10.623 -40.623 1.00 88.69 187 LEU A C 1
ATOM 1457 O O . LEU A 1 187 ? 36.227 -9.491 -40.772 1.00 88.69 187 LEU A O 1
ATOM 1461 N N . PHE A 1 188 ? 35.226 -11.032 -39.475 1.00 90.31 188 PHE A N 1
ATOM 1462 C CA . PHE A 1 188 ? 35.083 -10.172 -38.297 1.00 90.31 188 PHE A CA 1
ATOM 1463 C C . PHE A 1 188 ? 36.201 -10.469 -37.279 1.00 90.31 188 PHE A C 1
ATOM 1465 O O . PHE A 1 188 ? 36.132 -11.483 -36.579 1.00 90.31 188 PHE A O 1
ATOM 1472 N N . PRO A 1 189 ? 37.241 -9.615 -37.174 1.00 85.88 189 PRO A N 1
ATOM 1473 C CA . PRO A 1 189 ? 38.432 -9.904 -36.373 1.00 85.88 189 PRO A CA 1
ATOM 1474 C C . PRO A 1 189 ? 38.222 -9.743 -34.861 1.00 85.88 189 PRO A C 1
ATOM 1476 O O . PRO A 1 189 ? 38.942 -10.344 -34.062 1.00 85.88 189 PRO A O 1
ATOM 1479 N N . SER A 1 190 ? 37.269 -8.904 -34.447 1.00 88.88 190 SER A N 1
ATOM 1480 C CA . SER A 1 190 ? 36.918 -8.703 -33.039 1.00 88.88 190 SER A CA 1
ATOM 1481 C C . SER A 1 190 ? 35.428 -8.437 -32.869 1.00 88.88 190 SER A C 1
ATOM 1483 O O . SER A 1 190 ? 34.891 -7.495 -33.456 1.00 88.88 190 SER A O 1
ATOM 1485 N N . TRP A 1 191 ? 34.763 -9.255 -32.056 1.00 91.56 191 TRP A N 1
ATOM 1486 C CA . TRP A 1 191 ? 33.316 -9.196 -31.847 1.00 91.56 191 TRP A CA 1
ATOM 1487 C C . TRP A 1 191 ? 32.911 -9.727 -30.470 1.00 91.56 191 TRP A C 1
ATOM 1489 O O . TRP A 1 191 ? 33.615 -10.536 -29.865 1.00 91.56 191 TRP A O 1
ATOM 1499 N N . THR A 1 192 ? 31.737 -9.305 -30.006 1.00 91.50 192 THR A N 1
ATOM 1500 C CA . THR A 1 192 ? 31.081 -9.792 -28.788 1.00 91.50 192 THR A CA 1
ATOM 1501 C C . THR A 1 192 ? 29.700 -10.331 -29.131 1.00 91.50 192 THR A C 1
ATOM 1503 O O . THR A 1 192 ? 28.917 -9.651 -29.787 1.00 91.50 192 THR A O 1
ATOM 1506 N N . TYR A 1 193 ? 29.380 -11.537 -28.666 1.00 91.25 193 TYR A N 1
ATOM 1507 C CA . TYR A 1 193 ? 28.044 -12.115 -28.766 1.00 91.25 193 TYR A CA 1
ATOM 1508 C C . TYR A 1 193 ? 27.306 -11.994 -27.440 1.00 91.25 193 TYR A C 1
ATOM 1510 O O . TYR A 1 193 ? 27.839 -12.337 -26.381 1.00 91.25 193 TYR A O 1
ATOM 1518 N N . ILE A 1 194 ? 26.067 -11.505 -27.507 1.00 89.94 194 ILE A N 1
ATOM 1519 C CA . ILE A 1 194 ? 25.228 -11.271 -26.337 1.00 89.94 194 ILE A CA 1
ATOM 1520 C C . ILE A 1 194 ? 23.931 -12.063 -26.499 1.00 89.94 194 ILE A C 1
ATOM 1522 O O . ILE A 1 194 ? 23.045 -11.660 -27.264 1.00 89.94 194 ILE A O 1
ATOM 1526 N N . PRO A 1 195 ? 23.790 -13.171 -25.755 1.00 87.00 195 PRO A N 1
ATOM 1527 C CA . PRO A 1 195 ? 22.582 -13.967 -25.794 1.00 87.00 195 PRO A CA 1
ATOM 1528 C C . PRO A 1 195 ? 21.404 -13.264 -25.093 1.00 87.00 195 PRO A C 1
ATOM 1530 O O . PRO A 1 195 ? 21.591 -12.396 -24.226 1.00 87.00 195 PRO A O 1
ATOM 1533 N N . PRO A 1 196 ? 20.168 -13.635 -25.463 1.00 84.06 196 PRO A N 1
ATOM 1534 C CA . PRO A 1 196 ? 18.937 -13.111 -24.882 1.00 84.06 196 PRO A CA 1
ATOM 1535 C C . PRO A 1 196 ? 18.732 -13.604 -23.441 1.00 84.06 196 PRO A C 1
ATOM 1537 O O . PRO A 1 196 ? 19.148 -14.694 -23.053 1.00 84.06 196 PRO A O 1
ATOM 1540 N N . LYS A 1 197 ? 17.979 -12.842 -22.647 1.00 75.12 197 LYS A N 1
ATOM 1541 C CA . LYS A 1 197 ? 17.430 -13.304 -21.367 1.00 75.12 197 LYS A CA 1
ATOM 1542 C C . LYS A 1 197 ? 16.051 -13.956 -21.592 1.00 75.12 197 LYS A C 1
ATOM 1544 O O . LYS A 1 197 ? 15.040 -13.257 -21.574 1.00 75.12 197 LYS A O 1
ATOM 1549 N N . GLY A 1 198 ? 16.003 -15.279 -21.801 1.00 66.06 198 GLY A N 1
ATOM 1550 C CA . GLY A 1 198 ? 14.766 -16.085 -21.921 1.00 66.06 198 GLY A CA 1
ATOM 1551 C C . GLY A 1 198 ? 14.653 -16.912 -23.216 1.00 66.06 198 GLY A C 1
ATOM 1552 O O . GLY A 1 198 ? 15.364 -16.651 -24.177 1.00 66.06 198 GLY A O 1
ATOM 1553 N N . GLN A 1 199 ? 13.745 -17.899 -23.252 1.00 47.78 199 GLN A N 1
ATOM 1554 C CA . GLN A 1 199 ? 13.706 -18.981 -24.263 1.00 47.78 199 GLN A CA 1
ATOM 1555 C C . GLN A 1 199 ? 13.140 -18.632 -25.664 1.00 47.78 199 GLN A C 1
ATOM 1557 O O . GLN A 1 199 ? 12.909 -19.542 -26.442 1.00 47.78 199 GLN A O 1
ATOM 1562 N N . ASN A 1 200 ? 12.898 -17.366 -26.030 1.00 51.84 200 ASN A N 1
ATOM 1563 C CA . ASN A 1 200 ? 12.148 -17.053 -27.269 1.00 51.84 200 ASN A CA 1
ATOM 1564 C C . ASN A 1 200 ? 12.537 -15.724 -27.950 1.00 51.84 200 ASN A C 1
ATOM 1566 O O . ASN A 1 200 ? 11.692 -15.045 -28.536 1.00 51.84 200 ASN A O 1
ATOM 1570 N N . ARG A 1 201 ? 13.789 -15.274 -27.810 1.00 64.50 201 ARG A N 1
ATOM 1571 C CA . ARG A 1 201 ? 14.247 -13.999 -28.392 1.00 64.50 201 ARG A CA 1
ATOM 1572 C C . ARG A 1 201 ? 15.623 -14.157 -29.033 1.00 64.50 201 ARG A C 1
ATOM 1574 O O . ARG A 1 201 ? 16.415 -14.936 -28.533 1.00 64.50 201 ARG A O 1
ATOM 1581 N N . ASP A 1 202 ? 15.912 -13.400 -30.086 1.00 70.81 202 ASP A N 1
ATOM 1582 C CA . ASP A 1 202 ? 17.207 -13.461 -30.776 1.00 70.81 202 ASP A CA 1
ATOM 1583 C C . ASP A 1 202 ? 18.291 -12.723 -29.958 1.00 70.81 202 ASP A C 1
ATOM 1585 O O . ASP A 1 202 ? 18.040 -11.646 -29.405 1.00 70.81 202 ASP A O 1
ATOM 1589 N N . GLY A 1 203 ? 19.498 -13.296 -29.871 1.00 83.19 203 GLY A N 1
ATOM 1590 C CA . GLY A 1 203 ? 20.699 -12.588 -29.401 1.00 83.19 203 GLY A CA 1
ATOM 1591 C C . GLY A 1 203 ? 21.199 -11.570 -30.432 1.00 83.19 203 GLY A C 1
ATOM 1592 O O . GLY A 1 203 ? 20.635 -11.454 -31.519 1.00 83.19 203 GLY A O 1
ATOM 1593 N N . TYR A 1 204 ? 22.263 -10.829 -30.115 1.00 90.06 204 TYR A N 1
ATOM 1594 C CA . TYR A 1 204 ? 22.879 -9.890 -31.065 1.00 90.06 204 TYR A CA 1
ATOM 1595 C C . TYR A 1 204 ? 24.406 -9.834 -30.941 1.00 90.06 204 TYR A C 1
ATOM 1597 O O . TYR A 1 204 ? 24.977 -10.306 -29.954 1.00 90.06 204 TYR A O 1
ATOM 1605 N N . LEU A 1 205 ? 25.053 -9.263 -31.960 1.00 90.56 205 LEU A N 1
ATOM 1606 C CA . LEU A 1 205 ? 26.504 -9.101 -32.053 1.00 90.56 205 LEU A CA 1
ATOM 1607 C C . LEU A 1 205 ? 26.923 -7.627 -31.933 1.00 90.56 205 LEU A C 1
ATOM 1609 O O . LEU A 1 205 ? 26.333 -6.752 -32.562 1.00 90.56 205 LEU A O 1
ATOM 1613 N N . GLU A 1 206 ? 27.975 -7.356 -31.167 1.00 92.00 206 GLU A N 1
ATOM 1614 C CA . GLU A 1 206 ? 28.674 -6.066 -31.129 1.00 92.00 206 GLU A CA 1
ATOM 1615 C C . GLU A 1 206 ? 30.018 -6.229 -31.852 1.00 92.00 206 GLU A C 1
ATOM 1617 O O . GLU A 1 206 ? 30.862 -7.020 -31.425 1.00 92.00 206 GLU A O 1
ATOM 1622 N N . ILE A 1 207 ? 30.220 -5.518 -32.962 1.00 90.69 207 ILE A N 1
ATOM 1623 C CA . ILE A 1 207 ? 31.457 -5.596 -33.751 1.00 90.69 207 ILE A CA 1
ATOM 1624 C C . ILE A 1 207 ? 32.418 -4.509 -33.277 1.00 90.69 207 ILE A C 1
ATOM 1626 O O . ILE A 1 207 ? 32.125 -3.318 -33.376 1.00 90.69 207 ILE A O 1
ATOM 1630 N N . LEU A 1 208 ? 33.558 -4.933 -32.732 1.00 86.56 208 LEU A N 1
ATOM 1631 C CA . LEU A 1 208 ? 34.487 -4.061 -32.010 1.00 86.56 208 LEU A CA 1
ATOM 1632 C C . LEU A 1 208 ? 35.559 -3.448 -32.917 1.00 86.56 208 LEU A C 1
ATOM 1634 O O . LEU A 1 208 ? 36.070 -2.376 -32.611 1.00 86.56 208 LEU A O 1
ATOM 1638 N N . ALA A 1 209 ? 35.915 -4.140 -34.000 1.00 86.00 209 ALA A N 1
ATOM 1639 C CA . ALA A 1 209 ? 36.925 -3.711 -34.961 1.00 86.00 209 ALA A CA 1
ATOM 1640 C C . ALA A 1 209 ? 36.401 -3.841 -36.392 1.00 86.00 209 ALA A C 1
ATOM 1642 O O . ALA A 1 209 ? 35.529 -4.672 -36.662 1.00 86.00 209 ALA A O 1
ATOM 1643 N N . ASP A 1 210 ? 36.967 -3.046 -37.298 1.00 86.88 210 ASP A N 1
ATOM 1644 C CA . ASP A 1 210 ? 36.559 -3.022 -38.699 1.00 86.88 210 ASP A CA 1
ATOM 1645 C C . ASP A 1 210 ? 36.673 -4.418 -39.347 1.00 86.88 210 ASP A C 1
ATOM 1647 O O . ASP A 1 210 ? 37.704 -5.090 -39.211 1.00 86.88 210 ASP A O 1
ATOM 1651 N N . PRO A 1 211 ? 35.624 -4.883 -40.049 1.00 88.38 211 PRO A N 1
ATOM 1652 C CA . PRO A 1 211 ? 35.655 -6.135 -40.781 1.00 88.38 211 PRO A CA 1
ATOM 1653 C C . PRO A 1 211 ? 36.624 -6.083 -41.967 1.00 88.38 211 PRO A C 1
ATOM 1655 O O . PRO A 1 211 ? 36.807 -5.056 -42.621 1.00 88.38 211 PRO A O 1
ATOM 1658 N N . ILE A 1 212 ? 37.201 -7.239 -42.287 1.00 86.56 212 ILE A N 1
ATOM 1659 C CA . ILE A 1 212 ? 38.131 -7.415 -43.404 1.00 86.56 212 ILE A CA 1
ATOM 1660 C C . ILE A 1 212 ? 37.375 -8.064 -44.564 1.00 86.56 212 ILE A C 1
ATOM 1662 O O . ILE A 1 212 ? 36.849 -9.170 -44.425 1.00 86.56 212 ILE A O 1
ATOM 1666 N N . GLN A 1 213 ? 37.339 -7.403 -45.723 1.00 83.69 213 GLN A N 1
ATOM 1667 C CA . GLN A 1 213 ? 36.778 -7.990 -46.942 1.00 83.69 213 GLN A CA 1
ATOM 1668 C C . GLN A 1 213 ? 37.612 -9.194 -47.392 1.00 83.69 213 GLN A C 1
ATOM 1670 O O . GLN A 1 213 ? 38.826 -9.104 -47.588 1.00 83.69 213 GLN A O 1
ATOM 1675 N N . VAL A 1 214 ? 36.947 -10.338 -47.546 1.00 82.69 214 VAL A N 1
ATOM 1676 C CA . VAL A 1 214 ? 37.585 -11.595 -47.958 1.00 82.69 214 VAL A CA 1
ATOM 1677 C C . VAL A 1 214 ? 37.829 -11.599 -49.466 1.00 82.69 214 VAL A C 1
ATOM 1679 O O . VAL A 1 214 ? 38.903 -11.989 -49.931 1.00 82.69 214 VAL A O 1
ATOM 1682 N N . MET A 1 215 ? 36.842 -11.126 -50.224 1.00 76.62 215 MET A N 1
ATOM 1683 C CA . MET A 1 215 ? 36.913 -10.968 -51.673 1.00 76.62 215 MET A CA 1
ATOM 1684 C C . MET A 1 215 ? 37.158 -9.487 -51.996 1.00 76.62 215 MET A C 1
ATOM 1686 O O . MET A 1 215 ? 36.441 -8.647 -51.453 1.00 76.62 215 MET A O 1
ATOM 1690 N N . PRO A 1 216 ? 38.141 -9.141 -52.845 1.00 62.00 216 PRO A N 1
ATOM 1691 C CA . PRO A 1 216 ? 38.300 -7.764 -53.301 1.00 62.00 216 PRO A CA 1
ATOM 1692 C C . PRO A 1 216 ? 37.072 -7.357 -54.128 1.00 62.00 216 PRO A C 1
ATOM 1694 O O . PRO A 1 216 ? 36.699 -8.057 -55.071 1.00 62.00 216 PRO A O 1
ATOM 1697 N N . GLY A 1 217 ? 36.424 -6.254 -53.747 1.00 58.81 217 GLY A N 1
ATOM 1698 C CA . GLY A 1 217 ? 35.347 -5.657 -54.536 1.00 58.81 217 GLY A CA 1
ATOM 1699 C C . GLY A 1 217 ? 35.887 -4.970 -55.800 1.00 58.81 217 GLY A C 1
ATOM 1700 O O . GLY A 1 217 ? 37.069 -4.629 -55.849 1.00 58.81 217 GLY A O 1
ATOM 1701 N N . PRO A 1 218 ? 35.055 -4.753 -56.833 1.00 55.84 218 PRO A N 1
ATOM 1702 C CA . PRO A 1 218 ? 35.454 -3.953 -57.987 1.00 55.84 218 PRO A CA 1
ATOM 1703 C C . PRO A 1 218 ? 35.707 -2.500 -57.553 1.00 55.84 218 PRO A C 1
ATOM 1705 O O . PRO A 1 218 ? 34.821 -1.875 -56.968 1.00 55.84 218 PRO A O 1
ATOM 1708 N N . GLU A 1 219 ? 36.890 -1.954 -57.849 1.00 48.16 219 GLU A N 1
ATOM 1709 C CA . GLU A 1 219 ? 37.188 -0.528 -57.662 1.00 48.16 219 GLU A CA 1
ATOM 1710 C C . GLU A 1 219 ? 36.247 0.300 -58.547 1.00 48.16 219 GLU A C 1
ATOM 1712 O O . GLU A 1 219 ? 36.374 0.332 -59.772 1.00 48.16 219 GLU A O 1
ATOM 1717 N N . LYS A 1 220 ? 35.259 0.959 -57.937 1.00 53.03 220 LYS A N 1
ATOM 1718 C CA . LYS A 1 220 ? 34.396 1.912 -58.639 1.00 53.03 220 LYS A CA 1
ATOM 1719 C C . LYS A 1 220 ? 35.052 3.287 -58.575 1.00 53.03 220 LYS A C 1
ATOM 1721 O O . LYS A 1 220 ? 35.039 3.917 -57.523 1.00 53.03 220 LYS A O 1
ATOM 1726 N N . ARG A 1 221 ? 35.593 3.770 -59.697 1.00 49.12 221 ARG A N 1
ATOM 1727 C CA . ARG A 1 221 ? 35.832 5.211 -59.873 1.00 49.12 221 ARG A CA 1
ATOM 1728 C C . ARG A 1 221 ? 34.470 5.891 -59.983 1.00 49.12 221 ARG A C 1
ATOM 1730 O O . ARG A 1 221 ? 33.681 5.529 -60.853 1.00 49.12 221 ARG A O 1
ATOM 1737 N N . ILE A 1 222 ? 34.174 6.800 -59.061 1.00 57.62 222 ILE A N 1
ATOM 1738 C CA . ILE A 1 222 ? 32.929 7.568 -59.051 1.00 57.62 222 ILE A CA 1
ATOM 1739 C C . ILE A 1 222 ? 33.290 9.002 -59.423 1.00 57.62 222 ILE A C 1
ATOM 1741 O O . ILE A 1 222 ? 33.933 9.690 -58.635 1.00 57.62 222 ILE A O 1
ATOM 1745 N N . ASP A 1 223 ? 32.867 9.442 -60.605 1.00 59.12 223 ASP A N 1
ATOM 1746 C CA . ASP A 1 223 ? 32.927 10.853 -60.982 1.00 59.12 223 ASP A CA 1
ATOM 1747 C C . ASP A 1 223 ? 31.826 11.603 -60.217 1.00 59.12 223 ASP A C 1
ATOM 1749 O O . ASP A 1 223 ? 30.652 11.218 -60.267 1.00 59.12 223 ASP A O 1
ATOM 1753 N N . ILE A 1 224 ? 32.193 12.637 -59.453 1.00 62.84 224 ILE A N 1
ATOM 1754 C CA . ILE A 1 224 ? 31.234 13.402 -58.648 1.00 62.84 224 ILE A CA 1
ATOM 1755 C C . ILE A 1 224 ? 30.556 14.445 -59.557 1.00 62.84 224 ILE A C 1
ATOM 1757 O O . ILE A 1 224 ? 31.244 15.293 -60.124 1.00 62.84 224 ILE A O 1
ATOM 1761 N N . PRO A 1 225 ? 29.221 14.406 -59.728 1.00 68.06 225 PRO A N 1
ATOM 1762 C CA . PRO A 1 225 ? 28.501 15.368 -60.565 1.00 68.06 225 PRO A CA 1
ATOM 1763 C C . PRO A 1 225 ? 28.478 16.771 -59.925 1.00 68.06 225 PRO A C 1
ATOM 1765 O O . PRO A 1 225 ? 28.701 16.877 -58.719 1.00 68.06 225 PRO A O 1
ATOM 1768 N N . PRO A 1 226 ? 28.166 17.847 -60.680 1.00 72.94 226 PRO A N 1
ATOM 1769 C CA . PRO A 1 226 ? 28.109 19.204 -60.136 1.00 72.94 226 PRO A CA 1
ATOM 1770 C C . PRO A 1 226 ? 27.070 19.321 -59.014 1.00 72.94 226 PRO A C 1
ATOM 1772 O O . PRO A 1 226 ? 26.015 18.673 -59.065 1.00 72.94 226 PRO A O 1
ATOM 1775 N N . VAL A 1 227 ? 27.382 20.125 -57.993 1.00 81.19 227 VAL A N 1
ATOM 1776 C CA . VAL A 1 227 ? 26.657 20.136 -56.715 1.00 81.19 227 VAL A CA 1
ATOM 1777 C C . VAL A 1 227 ? 26.200 21.537 -56.307 1.00 81.19 227 VAL A C 1
ATOM 1779 O O . VAL A 1 227 ? 26.935 22.504 -56.471 1.00 81.19 227 VAL A O 1
ATOM 1782 N N . LEU A 1 228 ? 24.992 21.645 -55.746 1.00 80.50 228 LEU A N 1
ATOM 1783 C CA . LEU A 1 228 ? 24.465 22.873 -55.150 1.00 80.50 228 LEU A CA 1
ATOM 1784 C C . LEU A 1 228 ? 24.885 23.014 -53.682 1.00 80.50 228 LEU A C 1
ATOM 1786 O O . LEU A 1 228 ? 24.802 22.058 -52.904 1.00 80.50 228 LEU A O 1
ATOM 1790 N N . ASP A 1 229 ? 25.227 24.240 -53.293 1.00 80.75 229 ASP A N 1
ATOM 1791 C CA . ASP A 1 229 ? 25.419 24.621 -51.892 1.00 80.75 229 ASP A CA 1
ATOM 1792 C C . ASP A 1 229 ? 24.070 24.639 -51.123 1.00 80.75 229 ASP A C 1
ATOM 1794 O O . ASP A 1 229 ? 23.024 24.964 -51.716 1.00 80.75 229 ASP A O 1
ATOM 1798 N N . PRO A 1 230 ? 24.032 24.319 -49.808 1.00 80.31 230 PRO A N 1
ATOM 1799 C CA . PRO A 1 230 ? 22.797 24.269 -49.036 1.00 80.31 230 PRO A CA 1
ATOM 1800 C C . PRO A 1 230 ? 22.049 25.605 -48.998 1.00 80.31 230 PRO A C 1
ATOM 1802 O O . PRO A 1 230 ? 20.825 25.599 -48.881 1.00 80.31 230 PRO A O 1
ATOM 1805 N N . GLU A 1 231 ? 22.717 26.753 -49.150 1.00 81.38 231 GLU A N 1
ATOM 1806 C CA . GLU A 1 231 ? 22.028 28.045 -49.216 1.00 81.38 231 GLU A CA 1
ATOM 1807 C C . GLU A 1 231 ? 21.166 28.168 -50.485 1.00 81.38 231 GLU A C 1
ATOM 1809 O O . GLU A 1 231 ? 19.999 28.574 -50.427 1.00 81.38 231 GLU A O 1
ATOM 1814 N N . GLN A 1 232 ? 21.708 27.765 -51.637 1.00 80.38 232 GLN A N 1
ATOM 1815 C CA . GLN A 1 232 ? 20.980 27.753 -52.909 1.00 80.38 232 GLN A CA 1
ATOM 1816 C C . GLN A 1 232 ? 19.843 26.722 -52.875 1.00 80.38 232 GLN A C 1
ATOM 1818 O O . GLN A 1 232 ? 18.712 27.010 -53.278 1.00 80.38 232 GLN A O 1
ATOM 1823 N N . ALA A 1 233 ? 20.103 25.545 -52.299 1.00 81.12 233 ALA A N 1
ATOM 1824 C CA . ALA A 1 233 ? 19.093 24.509 -52.112 1.00 81.12 233 ALA A CA 1
ATOM 1825 C C . ALA A 1 233 ? 17.960 24.947 -51.154 1.00 81.12 233 ALA A C 1
ATOM 1827 O O . ALA A 1 233 ? 16.790 24.639 -51.400 1.00 81.12 233 ALA A O 1
ATOM 1828 N N . ALA A 1 234 ? 18.260 25.722 -50.106 1.00 80.88 234 ALA A N 1
ATOM 1829 C CA . ALA A 1 234 ? 17.256 26.290 -49.203 1.00 80.88 234 ALA A CA 1
ATOM 1830 C C . ALA A 1 234 ? 16.356 27.325 -49.906 1.00 80.88 234 ALA A C 1
ATOM 1832 O O . ALA A 1 234 ? 15.136 27.313 -49.709 1.00 80.88 234 ALA A O 1
ATOM 1833 N N . LYS A 1 235 ? 16.924 28.177 -50.775 1.00 79.81 235 LYS A N 1
ATOM 1834 C CA . LYS A 1 235 ? 16.165 29.130 -51.614 1.00 79.81 235 LYS A CA 1
ATOM 1835 C C . LYS A 1 235 ? 15.211 28.406 -52.577 1.00 79.81 235 LYS A C 1
ATOM 1837 O O . LYS A 1 235 ? 14.071 28.832 -52.762 1.00 79.81 235 LYS A O 1
ATOM 1842 N N . LEU A 1 236 ? 15.614 27.254 -53.119 1.00 79.56 236 LEU A N 1
ATOM 1843 C CA . LEU A 1 236 ? 14.733 26.408 -53.938 1.00 79.56 236 LEU A CA 1
ATOM 1844 C C . LEU A 1 236 ? 13.576 25.795 -53.131 1.00 79.56 236 LEU A C 1
ATOM 1846 O O . LEU A 1 236 ? 12.457 25.698 -53.640 1.00 79.56 236 LEU A O 1
ATOM 1850 N N . LEU A 1 237 ? 13.802 25.422 -51.866 1.00 77.69 237 LEU A N 1
ATOM 1851 C CA . LEU A 1 237 ? 12.730 24.951 -50.983 1.00 77.69 237 LEU A CA 1
ATOM 1852 C C . LEU A 1 237 ? 11.750 26.061 -50.585 1.00 77.69 237 LEU A C 1
ATOM 1854 O O . LEU A 1 237 ? 10.620 25.737 -50.218 1.00 77.69 237 LEU A O 1
ATOM 1858 N N . SER A 1 238 ? 12.114 27.346 -50.655 1.00 72.75 238 SER A N 1
ATOM 1859 C CA . SER A 1 238 ? 11.232 28.475 -50.310 1.00 72.75 238 SER A CA 1
ATOM 1860 C C . SER A 1 238 ? 10.453 29.045 -51.511 1.00 72.75 238 SER A C 1
ATOM 1862 O O . SER A 1 238 ? 9.330 29.529 -51.327 1.00 72.75 238 SER A O 1
ATOM 1864 N N . ALA A 1 239 ? 10.937 28.866 -52.745 1.00 71.00 239 ALA A N 1
ATOM 1865 C CA . ALA A 1 239 ? 10.253 29.293 -53.970 1.00 71.00 239 ALA A CA 1
ATOM 1866 C C . ALA A 1 239 ? 8.862 28.633 -54.151 1.00 71.00 239 ALA A C 1
ATOM 1868 O O . ALA A 1 239 ? 8.685 27.423 -53.990 1.00 71.00 239 ALA A O 1
ATOM 1869 N N . ARG A 1 240 ? 7.822 29.434 -54.446 1.00 57.47 240 ARG A N 1
ATOM 1870 C CA . ARG A 1 240 ? 6.412 28.979 -54.519 1.00 57.47 240 ARG A CA 1
ATOM 1871 C C . ARG A 1 240 ? 5.923 28.562 -55.912 1.00 57.47 240 ARG A C 1
ATOM 1873 O O . ARG A 1 240 ? 4.885 27.910 -55.982 1.00 57.47 240 ARG A O 1
ATOM 1880 N N . ALA A 1 241 ? 6.629 28.875 -56.996 1.00 52.12 241 ALA A N 1
ATOM 1881 C CA . ALA A 1 241 ? 6.148 28.615 -58.352 1.00 52.12 241 ALA A CA 1
ATOM 1882 C C . ALA A 1 241 ? 7.285 28.123 -59.263 1.00 52.12 241 ALA A C 1
ATOM 1884 O O . ALA A 1 241 ? 8.357 28.705 -59.246 1.00 52.12 241 ALA A O 1
ATOM 1885 N N . GLN A 1 242 ? 7.001 27.082 -60.061 1.00 48.16 242 GLN A N 1
ATOM 1886 C CA . GLN A 1 242 ? 7.793 26.504 -61.176 1.00 48.16 242 GLN A CA 1
ATOM 1887 C C . GLN A 1 242 ? 8.646 25.232 -60.953 1.00 48.16 242 GLN A C 1
ATOM 1889 O O . GLN A 1 242 ? 9.082 24.646 -61.938 1.00 48.16 242 GLN A O 1
ATOM 1894 N N . CYS A 1 243 ? 8.756 24.647 -59.755 1.00 49.88 243 CYS A N 1
ATOM 1895 C CA . CYS A 1 243 ? 9.537 23.399 -59.581 1.00 49.88 243 CYS A CA 1
ATOM 1896 C C . CYS A 1 243 ? 8.792 22.075 -59.897 1.00 49.88 243 CYS A C 1
ATOM 1898 O O . CYS A 1 243 ? 9.015 21.070 -59.228 1.00 49.88 243 CYS A O 1
ATOM 1900 N N . LYS A 1 244 ? 7.886 22.027 -60.889 1.00 47.69 244 LYS A N 1
ATOM 1901 C CA . LYS A 1 244 ? 7.198 20.764 -61.277 1.00 47.69 244 LYS A CA 1
ATOM 1902 C C . LYS A 1 244 ? 8.004 19.881 -62.250 1.00 47.69 244 LYS A C 1
ATOM 1904 O O . LYS A 1 244 ? 7.615 18.740 -62.472 1.00 47.69 244 LYS A O 1
ATOM 1909 N N . LYS A 1 245 ? 9.111 20.384 -62.812 1.00 49.88 245 LYS A N 1
ATOM 1910 C CA . LYS A 1 245 ? 10.016 19.657 -63.729 1.00 49.88 245 LYS A CA 1
ATOM 1911 C C . LYS A 1 245 ? 11.497 19.977 -63.462 1.00 49.88 245 LYS A C 1
ATOM 1913 O O . LYS A 1 245 ? 12.247 20.240 -64.393 1.00 49.88 245 LYS A O 1
ATOM 1918 N N . VAL A 1 246 ? 11.923 20.008 -62.200 1.00 55.75 246 VAL A N 1
ATOM 1919 C CA . VAL A 1 246 ? 13.362 20.125 -61.899 1.00 55.75 246 VAL A CA 1
ATOM 1920 C C . VAL A 1 246 ? 13.969 18.726 -61.934 1.00 55.75 246 VAL A C 1
ATOM 1922 O O . VAL A 1 246 ? 13.410 17.799 -61.342 1.00 55.75 246 VAL A O 1
ATOM 1925 N N . ALA A 1 247 ? 15.061 18.585 -62.687 1.00 62.47 247 ALA A N 1
ATOM 1926 C CA . ALA A 1 247 ? 15.875 17.380 -62.749 1.00 62.47 247 ALA A CA 1
ATOM 1927 C C . ALA A 1 247 ? 16.366 16.973 -61.348 1.00 62.47 247 ALA A C 1
ATOM 1929 O O . ALA A 1 247 ? 16.343 17.760 -60.407 1.00 62.47 247 ALA A O 1
ATOM 1930 N N . GLU A 1 248 ? 16.780 15.721 -61.214 1.00 74.44 248 GLU A N 1
ATOM 1931 C CA . GLU A 1 248 ? 17.453 15.193 -60.027 1.00 74.44 248 GLU A CA 1
ATOM 1932 C C . GLU A 1 248 ? 18.607 16.127 -59.587 1.00 74.44 248 GLU A C 1
ATOM 1934 O O . GLU A 1 248 ? 19.495 16.422 -60.381 1.00 74.44 248 GLU A O 1
ATOM 1939 N N . LEU A 1 249 ? 18.554 16.642 -58.348 1.00 83.19 249 LEU A N 1
ATOM 1940 C CA . LEU A 1 249 ? 19.493 17.649 -57.822 1.00 83.19 249 LEU A CA 1
ATOM 1941 C C . LEU A 1 249 ? 20.575 17.008 -56.949 1.00 83.19 249 LEU A C 1
ATOM 1943 O O . LEU A 1 249 ? 20.290 16.068 -56.208 1.00 83.19 249 LEU A O 1
ATOM 1947 N N . ASN A 1 250 ? 21.787 17.562 -56.959 1.00 85.38 250 ASN A N 1
ATOM 1948 C CA . ASN A 1 250 ? 22.864 17.144 -56.061 1.00 85.38 250 ASN A CA 1
ATOM 1949 C C . ASN A 1 250 ? 23.125 18.248 -55.031 1.00 85.38 250 ASN A C 1
ATOM 1951 O O . ASN A 1 250 ? 23.212 19.414 -55.410 1.00 85.38 250 ASN A O 1
ATOM 1955 N N . VAL A 1 251 ? 23.263 17.899 -53.750 1.00 85.81 251 VAL A N 1
ATOM 1956 C CA . VAL A 1 251 ? 23.530 18.858 -52.660 1.00 85.81 251 VAL A CA 1
ATOM 1957 C C . VAL A 1 251 ? 24.748 18.411 -51.850 1.00 85.81 251 VAL A C 1
ATOM 1959 O O . VAL A 1 251 ? 24.842 17.240 -51.479 1.00 85.81 251 VAL A O 1
ATOM 1962 N N . ALA A 1 252 ? 25.662 19.343 -51.572 1.00 85.94 252 ALA A N 1
ATOM 1963 C CA . ALA A 1 252 ? 26.857 19.147 -50.752 1.00 85.94 252 ALA A CA 1
ATOM 1964 C C . ALA A 1 252 ? 26.735 19.986 -49.489 1.00 85.94 252 ALA A C 1
ATOM 1966 O O . ALA A 1 252 ? 26.188 21.077 -49.538 1.00 85.94 252 ALA A O 1
ATOM 1967 N N . GLY A 1 253 ? 27.256 19.506 -48.366 1.00 86.31 253 GLY A N 1
ATOM 1968 C CA . GLY A 1 253 ? 27.359 20.321 -47.159 1.00 86.31 253 GLY A CA 1
ATOM 1969 C C . GLY A 1 253 ? 27.839 19.534 -45.952 1.00 86.31 253 GLY A C 1
ATOM 1970 O O . GLY A 1 253 ? 27.982 18.309 -46.005 1.00 86.31 253 GLY A O 1
ATOM 1971 N N . GLU A 1 254 ? 28.060 20.243 -44.850 1.00 87.88 254 GLU A N 1
ATOM 1972 C CA . GLU A 1 254 ? 28.458 19.655 -43.574 1.00 87.88 254 GLU A CA 1
ATOM 1973 C C . GLU A 1 254 ? 27.234 19.106 -42.834 1.00 87.88 254 GLU A C 1
ATOM 1975 O O . GLU A 1 254 ? 26.236 19.802 -42.640 1.00 87.88 254 GLU A O 1
ATOM 1980 N N . LEU A 1 255 ? 27.289 17.857 -42.376 1.00 86.88 255 LEU A N 1
ATOM 1981 C CA . LEU A 1 255 ? 26.208 17.271 -41.592 1.00 86.88 255 LEU A CA 1
ATOM 1982 C C . LEU A 1 255 ? 26.167 17.876 -40.182 1.00 86.88 255 LEU A C 1
ATOM 1984 O O . LEU A 1 255 ? 26.946 17.495 -39.305 1.00 86.88 255 LEU A O 1
ATOM 1988 N N . CYS A 1 256 ? 25.199 18.756 -39.931 1.00 83.69 256 CYS A N 1
ATOM 1989 C CA . CYS A 1 256 ? 25.062 19.437 -38.643 1.00 83.69 256 CYS A CA 1
ATOM 1990 C C . CYS A 1 256 ? 24.131 18.705 -37.664 1.00 83.69 256 CYS A C 1
ATOM 1992 O O . CYS A 1 256 ? 24.349 18.750 -36.453 1.00 83.69 256 CYS A O 1
ATOM 1994 N N . ARG A 1 257 ? 23.100 18.008 -38.165 1.00 82.50 257 ARG A N 1
ATOM 1995 C CA . ARG A 1 257 ? 22.116 17.296 -37.334 1.00 82.50 257 ARG A CA 1
ATOM 1996 C C . ARG A 1 257 ? 21.615 16.027 -38.019 1.00 82.50 257 ARG A C 1
ATOM 1998 O O . ARG A 1 257 ? 21.411 15.992 -39.231 1.00 82.50 257 ARG A O 1
ATOM 2005 N N . LEU A 1 258 ? 21.354 15.005 -37.209 1.00 85.81 258 LEU A N 1
ATOM 2006 C CA . LEU A 1 258 ? 20.784 13.728 -37.628 1.00 85.81 258 LEU A CA 1
ATOM 2007 C C . LEU A 1 258 ? 19.671 13.327 -36.653 1.00 85.81 258 LEU A C 1
ATOM 2009 O O . LEU A 1 258 ? 19.905 13.248 -35.443 1.00 85.81 258 LEU A O 1
ATOM 2013 N N . SER A 1 259 ? 18.459 13.092 -37.160 1.00 84.94 259 SER A N 1
ATOM 2014 C CA . SER A 1 259 ? 17.365 12.567 -36.340 1.00 84.94 259 SER A CA 1
ATOM 2015 C C . SER A 1 259 ? 17.504 11.059 -36.164 1.00 84.94 259 SER A C 1
ATOM 2017 O O . SER A 1 259 ? 18.006 10.365 -37.043 1.00 84.94 259 SER A O 1
ATOM 2019 N N . THR A 1 260 ? 16.949 10.537 -35.072 1.00 80.94 260 THR A N 1
ATOM 2020 C CA . THR A 1 260 ? 16.785 9.084 -34.903 1.00 80.94 260 THR A CA 1
ATOM 2021 C C . THR A 1 260 ? 15.928 8.469 -36.019 1.00 80.94 260 THR A C 1
ATOM 2023 O O . THR A 1 260 ? 15.102 9.160 -36.626 1.00 80.94 260 THR A O 1
ATOM 2026 N N . VAL A 1 261 ? 16.119 7.172 -36.282 1.00 82.12 261 VAL A N 1
ATOM 2027 C CA . VAL A 1 261 ? 15.274 6.397 -37.202 1.00 82.12 261 VAL A CA 1
ATOM 2028 C C . VAL A 1 261 ? 13.901 6.178 -36.570 1.00 82.12 261 VAL A C 1
ATOM 2030 O O . VAL A 1 261 ? 13.794 5.646 -35.466 1.00 82.12 261 VAL A O 1
ATOM 2033 N N . LEU A 1 262 ? 12.847 6.585 -37.275 1.00 79.25 262 LEU A N 1
ATOM 2034 C CA . LEU A 1 262 ? 11.462 6.510 -36.819 1.00 79.25 262 LEU A CA 1
ATOM 2035 C C . LEU A 1 262 ? 10.669 5.530 -37.673 1.00 79.25 262 LEU A C 1
ATOM 2037 O O . LEU A 1 262 ? 10.794 5.524 -38.893 1.00 79.25 262 LEU A O 1
ATOM 2041 N N . SER A 1 263 ? 9.807 4.747 -37.032 1.00 76.06 263 SER A N 1
ATOM 2042 C CA . SER A 1 263 ? 8.843 3.842 -37.652 1.00 76.06 263 SER A CA 1
ATOM 2043 C C . SER A 1 263 ? 7.424 4.259 -37.270 1.00 76.06 263 SER A C 1
ATOM 2045 O O . SER A 1 263 ? 6.985 4.102 -36.128 1.00 76.06 263 SER A O 1
ATOM 2047 N N . ILE A 1 264 ? 6.689 4.840 -38.216 1.00 74.06 264 ILE A N 1
ATOM 2048 C CA . ILE A 1 264 ? 5.340 5.376 -37.997 1.00 74.06 264 ILE A CA 1
ATOM 2049 C C . ILE A 1 264 ? 4.419 4.817 -39.083 1.00 74.06 264 ILE A C 1
ATOM 2051 O O . ILE A 1 264 ? 4.704 4.965 -40.268 1.00 74.06 264 ILE A O 1
ATOM 2055 N N . HIS A 1 265 ? 3.312 4.172 -38.694 1.00 70.44 265 HIS A N 1
ATOM 2056 C CA . HIS A 1 265 ? 2.367 3.522 -39.621 1.00 70.44 265 HIS A CA 1
ATOM 2057 C C . HIS A 1 265 ? 3.060 2.608 -40.654 1.00 70.44 265 HIS A C 1
ATOM 2059 O O . HIS A 1 265 ? 2.775 2.679 -41.847 1.00 70.44 265 HIS A O 1
ATOM 2065 N N . HIS A 1 266 ? 4.009 1.782 -40.198 1.00 70.62 266 HIS A N 1
ATOM 2066 C CA . HIS A 1 266 ? 4.812 0.873 -41.034 1.00 70.62 266 HIS A CA 1
ATOM 2067 C C . HIS A 1 266 ? 5.732 1.554 -42.066 1.00 70.62 266 HIS A C 1
ATOM 2069 O O . HIS A 1 266 ? 6.282 0.878 -42.933 1.00 70.62 266 HIS A O 1
ATOM 2075 N N . LYS A 1 267 ? 5.951 2.873 -41.965 1.00 78.56 267 LYS A N 1
ATOM 2076 C CA . LYS A 1 267 ? 6.953 3.603 -42.752 1.00 78.56 267 LYS A CA 1
ATOM 2077 C C . LYS A 1 267 ? 8.145 3.956 -41.877 1.00 78.56 267 LYS A C 1
ATOM 2079 O O . LYS A 1 267 ? 7.973 4.614 -40.852 1.00 78.56 267 LYS A O 1
ATOM 2084 N N . VAL A 1 268 ? 9.333 3.543 -42.312 1.00 82.56 268 VAL A N 1
ATOM 2085 C CA . VAL A 1 268 ? 10.598 3.811 -41.623 1.00 82.56 268 VAL A CA 1
ATOM 2086 C C . VAL A 1 268 ? 11.344 4.936 -42.337 1.00 82.56 268 VAL A C 1
ATOM 2088 O O . VAL A 1 268 ? 11.523 4.875 -43.556 1.00 82.56 268 VAL A O 1
ATOM 2091 N N . PHE A 1 269 ? 11.735 5.975 -41.598 1.00 86.38 269 PHE A N 1
ATOM 2092 C CA . PHE A 1 269 ? 12.415 7.151 -42.142 1.00 86.38 269 PHE A CA 1
ATOM 2093 C C . PHE A 1 269 ? 13.266 7.881 -41.093 1.00 86.38 269 PHE A C 1
ATOM 2095 O O . PHE A 1 269 ? 13.060 7.718 -39.892 1.00 86.38 269 PHE A O 1
ATOM 2102 N N . PHE A 1 270 ? 14.192 8.723 -41.547 1.00 87.94 270 PHE A N 1
ATOM 2103 C CA . PHE A 1 270 ? 14.937 9.665 -40.704 1.00 87.94 270 PHE A CA 1
ATOM 2104 C C . PHE A 1 270 ? 15.227 10.967 -41.468 1.00 87.94 270 PHE A C 1
ATOM 2106 O O . PHE A 1 270 ? 15.110 11.016 -42.693 1.00 87.94 270 PHE A O 1
ATOM 2113 N N . PHE A 1 271 ? 15.586 12.026 -40.745 1.00 88.12 271 PHE A N 1
ATOM 2114 C CA . PHE A 1 271 ? 15.984 13.317 -41.298 1.00 88.12 271 PHE A CA 1
ATOM 2115 C C . PHE A 1 271 ? 17.474 13.558 -41.078 1.00 88.12 271 PHE A C 1
ATOM 2117 O O . PHE A 1 271 ? 17.990 13.356 -39.977 1.00 88.12 271 PHE A O 1
ATOM 2124 N N . LEU A 1 272 ? 18.143 14.061 -42.107 1.00 89.94 272 LEU A N 1
ATOM 2125 C CA . LEU A 1 272 ? 19.493 14.605 -42.019 1.00 89.94 272 LEU A CA 1
ATOM 2126 C C . LEU A 1 272 ? 19.478 16.076 -42.433 1.00 89.94 272 LEU A C 1
ATOM 2128 O O . LEU A 1 272 ? 18.612 16.511 -43.195 1.00 89.94 272 LEU A O 1
ATOM 2132 N N . PHE A 1 273 ? 20.423 16.837 -41.896 1.00 87.81 273 PHE A N 1
ATOM 2133 C CA . PHE A 1 273 ? 20.487 18.282 -42.047 1.00 87.81 273 PHE A CA 1
ATOM 2134 C C . PHE A 1 273 ? 21.887 18.686 -42.501 1.00 87.81 273 PHE A C 1
ATOM 2136 O O . PHE A 1 273 ? 22.853 18.488 -41.760 1.00 87.81 273 PHE A O 1
ATOM 2143 N N . LEU A 1 274 ? 21.985 19.234 -43.712 1.00 87.56 274 LEU A N 1
ATOM 2144 C CA . LEU A 1 274 ? 23.241 19.738 -44.266 1.00 87.56 274 LEU A CA 1
ATOM 2145 C C . LEU A 1 274 ? 23.320 21.250 -44.073 1.00 87.56 274 LEU A C 1
ATOM 2147 O O . LEU A 1 274 ? 22.415 21.973 -44.491 1.00 87.56 274 LEU A O 1
ATOM 2151 N N . LYS A 1 275 ? 24.391 21.706 -43.427 1.00 86.44 275 LYS A N 1
ATOM 2152 C CA . LYS A 1 275 ? 24.734 23.109 -43.209 1.00 86.44 275 LYS A CA 1
ATOM 2153 C C . LYS A 1 275 ? 25.748 23.562 -44.263 1.00 86.44 275 LYS A C 1
ATOM 2155 O O . LYS A 1 275 ? 26.635 22.800 -44.646 1.00 86.44 275 LYS A O 1
ATOM 2160 N N . CYS A 1 276 ? 25.594 24.798 -44.727 1.00 81.75 276 CYS A N 1
ATOM 2161 C CA . CYS A 1 276 ? 26.572 25.462 -45.585 1.00 81.75 276 CYS A CA 1
ATOM 2162 C C . CYS A 1 276 ? 27.860 25.773 -44.800 1.00 81.75 276 CYS A C 1
ATOM 2164 O O . CYS A 1 276 ? 27.803 26.205 -43.650 1.00 81.75 276 CYS A O 1
ATOM 2166 N N . SER A 1 277 ? 29.031 25.606 -45.415 1.00 75.19 277 SER A N 1
ATOM 2167 C CA . SER A 1 277 ? 30.318 25.895 -44.761 1.00 75.19 277 SER A CA 1
ATOM 2168 C C . SER A 1 277 ? 30.557 27.391 -44.508 1.00 75.19 277 SER A C 1
ATOM 2170 O O . SER A 1 277 ? 31.376 27.745 -43.662 1.00 75.19 277 SER A O 1
ATOM 2172 N N . HIS A 1 278 ? 29.837 28.271 -45.211 1.00 72.56 278 HIS A N 1
ATOM 2173 C CA . HIS A 1 278 ? 30.021 29.726 -45.157 1.00 72.56 278 HIS A CA 1
ATOM 2174 C C . HIS A 1 278 ? 28.785 30.493 -44.652 1.00 72.56 278 HIS A C 1
ATOM 2176 O O . HIS A 1 278 ? 28.859 31.709 -44.473 1.00 72.56 278 HIS A O 1
ATOM 2182 N N . SER A 1 279 ? 27.660 29.813 -44.384 1.00 75.62 279 SER A N 1
ATOM 2183 C CA . SER A 1 279 ? 26.429 30.429 -43.868 1.00 75.62 279 SER A CA 1
ATOM 2184 C C . SER A 1 279 ? 25.726 29.561 -42.815 1.00 75.62 279 SER A C 1
ATOM 2186 O O . SER A 1 279 ? 25.974 28.366 -42.676 1.00 75.62 279 SER A O 1
ATOM 2188 N N . GLU A 1 280 ? 24.798 30.152 -42.056 1.00 71.56 280 GLU A N 1
ATOM 2189 C CA . GLU A 1 280 ? 23.944 29.414 -41.108 1.00 71.56 280 GLU A CA 1
ATOM 2190 C C . GLU A 1 280 ? 22.776 28.677 -41.797 1.00 71.56 280 GLU A C 1
ATOM 2192 O O . GLU A 1 280 ? 21.928 28.083 -41.127 1.00 71.56 280 GLU A O 1
ATOM 2197 N N . ALA A 1 281 ? 22.709 28.698 -43.134 1.00 75.50 281 ALA A N 1
ATOM 2198 C CA . ALA A 1 281 ? 21.661 28.019 -43.881 1.00 75.50 281 ALA A CA 1
ATOM 2199 C C . ALA A 1 281 ? 21.780 26.495 -43.730 1.00 75.50 281 ALA A C 1
ATOM 2201 O O . ALA A 1 281 ? 22.857 25.910 -43.862 1.00 75.50 281 ALA A O 1
ATOM 2202 N N . CYS A 1 282 ? 20.644 25.850 -43.466 1.00 82.56 282 CYS A N 1
ATOM 2203 C CA . CYS A 1 282 ? 20.560 24.419 -43.230 1.00 82.56 282 CYS A CA 1
ATOM 2204 C C . CYS A 1 282 ? 19.373 23.814 -43.980 1.00 82.56 282 CYS A C 1
ATOM 2206 O O . CYS A 1 282 ? 18.259 24.342 -43.933 1.00 82.56 282 CYS A O 1
ATOM 2208 N N . VAL A 1 283 ? 19.608 22.696 -44.663 1.00 84.94 283 VAL A N 1
ATOM 2209 C CA . VAL A 1 283 ? 18.620 22.051 -45.530 1.00 84.94 283 VAL A CA 1
ATOM 2210 C C . VAL A 1 283 ? 18.202 20.694 -44.961 1.00 84.94 283 VAL A C 1
ATOM 2212 O O . VAL A 1 283 ? 19.062 19.835 -44.753 1.00 84.94 283 VAL A O 1
ATOM 2215 N N . PRO A 1 284 ? 16.892 20.460 -44.738 1.00 87.00 284 PRO A N 1
ATOM 2216 C CA . PRO A 1 284 ? 16.382 19.169 -44.297 1.00 87.00 284 PRO A CA 1
ATOM 2217 C C . PRO A 1 284 ? 16.199 18.197 -45.469 1.00 87.00 284 PRO A C 1
ATOM 2219 O O . PRO A 1 284 ? 15.542 18.505 -46.470 1.00 87.00 284 PRO A O 1
ATOM 2222 N N . ILE A 1 285 ? 16.705 16.978 -45.295 1.00 87.44 285 ILE A N 1
ATOM 2223 C CA . ILE A 1 285 ? 16.568 15.874 -46.247 1.00 87.44 285 ILE A CA 1
ATOM 2224 C C . ILE A 1 285 ? 15.913 14.691 -45.524 1.00 87.44 285 ILE A C 1
ATOM 2226 O O . ILE A 1 285 ? 16.389 14.244 -44.482 1.00 87.44 285 ILE A O 1
ATOM 2230 N N . LEU A 1 286 ? 14.794 14.202 -46.060 1.00 88.44 286 LEU A N 1
ATOM 2231 C CA . LEU A 1 286 ? 14.027 13.069 -45.545 1.00 88.44 286 LEU A CA 1
ATOM 2232 C C . LEU A 1 286 ? 14.428 11.793 -46.283 1.00 88.44 286 LEU A C 1
ATOM 2234 O O . LEU A 1 286 ? 14.109 11.644 -47.458 1.00 88.44 286 LEU A O 1
ATOM 2238 N N . VAL A 1 287 ? 15.046 10.847 -45.583 1.00 85.75 287 VAL A N 1
ATOM 2239 C CA . VAL A 1 287 ? 15.479 9.559 -46.141 1.00 85.75 287 VAL A CA 1
ATOM 2240 C C . VAL A 1 287 ? 14.494 8.457 -45.747 1.00 85.75 287 VAL A C 1
ATOM 2242 O O . VAL A 1 287 ? 14.077 8.369 -44.591 1.00 85.75 287 VAL A O 1
ATOM 2245 N N . GLN A 1 288 ? 14.111 7.610 -46.706 1.00 85.00 288 GLN A N 1
ATOM 2246 C CA . GLN A 1 288 ? 13.173 6.492 -46.527 1.00 85.00 288 GLN A CA 1
ATOM 2247 C C . GLN A 1 288 ? 13.782 5.181 -47.058 1.00 85.00 288 GLN A C 1
ATOM 2249 O O . GLN A 1 288 ? 14.812 5.193 -47.732 1.00 85.00 288 GLN A O 1
ATOM 2254 N N . SER A 1 289 ? 13.150 4.039 -46.760 1.00 72.81 289 SER A N 1
ATOM 2255 C CA . SER A 1 289 ? 13.520 2.745 -47.365 1.00 72.81 289 SER A CA 1
ATOM 2256 C C . SER A 1 289 ? 13.517 2.856 -48.905 1.00 72.81 289 SER A C 1
ATOM 2258 O O . SER A 1 289 ? 12.540 3.381 -49.447 1.00 72.81 289 SER A O 1
ATOM 2260 N N . PRO A 1 290 ? 14.579 2.419 -49.620 1.00 71.31 290 PRO A N 1
ATOM 2261 C CA . PRO A 1 290 ? 15.608 1.460 -49.193 1.00 71.31 290 PRO A CA 1
ATOM 2262 C C . PRO A 1 290 ? 16.921 2.040 -48.623 1.00 71.31 290 PRO A C 1
ATOM 2264 O O . PRO A 1 290 ? 17.775 1.261 -48.224 1.00 71.31 290 PRO A O 1
ATOM 2267 N N . GLN A 1 291 ? 17.124 3.359 -48.547 1.00 81.56 291 GLN A N 1
ATOM 2268 C CA . GLN A 1 291 ? 18.426 3.975 -48.195 1.00 81.56 291 GLN A CA 1
ATOM 2269 C C . GLN A 1 291 ? 18.642 4.193 -46.684 1.00 81.56 291 GLN A C 1
ATOM 2271 O O . GLN A 1 291 ? 19.338 5.116 -46.258 1.00 81.56 291 GLN A O 1
ATOM 2276 N N . LEU A 1 292 ? 18.050 3.347 -45.838 1.00 81.44 292 LEU A N 1
ATOM 2277 C CA . LEU A 1 292 ? 18.156 3.491 -44.378 1.00 81.44 292 LEU A CA 1
ATOM 2278 C C . LEU A 1 292 ? 19.591 3.262 -43.865 1.00 81.44 292 LEU A C 1
ATOM 2280 O O . LEU A 1 292 ? 19.959 3.831 -42.836 1.00 81.44 292 LEU A O 1
ATOM 2284 N N . ALA A 1 293 ? 20.406 2.527 -44.632 1.00 78.50 293 ALA A N 1
ATOM 2285 C CA . ALA A 1 293 ? 21.856 2.368 -44.503 1.00 78.50 293 ALA A CA 1
ATOM 2286 C C . ALA A 1 293 ? 22.605 3.638 -44.088 1.00 78.50 293 ALA A C 1
ATOM 2288 O O . ALA A 1 293 ? 23.511 3.618 -43.251 1.00 78.50 293 ALA A O 1
ATOM 2289 N N . TRP A 1 294 ? 22.229 4.763 -44.706 1.00 84.19 294 TRP A N 1
ATOM 2290 C CA . TRP A 1 294 ? 22.968 6.017 -44.617 1.00 84.19 294 TRP A CA 1
ATOM 2291 C C . TRP A 1 294 ? 23.036 6.541 -43.189 1.00 84.19 294 TRP A C 1
ATOM 2293 O O . TRP A 1 294 ? 24.061 7.093 -42.801 1.00 84.19 294 TRP A O 1
ATOM 2303 N N . HIS A 1 295 ? 22.011 6.290 -42.370 1.00 84.00 295 HIS A N 1
ATOM 2304 C CA . HIS A 1 295 ? 22.003 6.705 -40.967 1.00 84.00 295 HIS A CA 1
ATOM 2305 C C . HIS A 1 295 ? 23.219 6.172 -40.187 1.00 84.00 295 HIS A C 1
ATOM 2307 O O . HIS A 1 295 ? 23.678 6.822 -39.254 1.00 84.00 295 HIS A O 1
ATOM 2313 N N . ARG A 1 296 ? 23.752 4.996 -40.549 1.00 78.12 296 ARG A N 1
ATOM 2314 C CA . ARG A 1 296 ? 24.907 4.382 -39.870 1.00 78.12 296 ARG A CA 1
ATOM 2315 C C . ARG A 1 296 ? 26.262 4.840 -40.427 1.00 78.12 296 ARG A C 1
ATOM 2317 O O . ARG A 1 296 ? 27.268 4.676 -39.747 1.00 78.12 296 ARG A O 1
ATOM 2324 N N . VAL A 1 297 ? 26.294 5.397 -41.641 1.00 81.94 297 VAL A N 1
ATOM 2325 C CA . VAL A 1 297 ? 27.512 5.935 -42.288 1.00 81.94 297 VAL A CA 1
ATOM 2326 C C . VAL A 1 297 ? 27.751 7.395 -41.896 1.00 81.94 297 VAL A C 1
ATOM 2328 O O . VAL A 1 297 ? 28.891 7.839 -41.775 1.00 81.94 297 VAL A O 1
ATOM 2331 N N . LEU A 1 298 ? 26.668 8.151 -41.727 1.00 83.88 298 LEU A N 1
ATOM 2332 C CA . LEU A 1 298 ? 26.692 9.588 -41.492 1.00 83.88 298 LEU A CA 1
ATOM 2333 C C . LEU A 1 298 ? 27.289 9.933 -40.119 1.00 83.88 298 LEU A C 1
ATOM 2335 O O . LEU A 1 298 ? 26.784 9.518 -39.076 1.00 83.88 298 LEU A O 1
ATOM 2339 N N . GLN A 1 299 ? 28.344 10.745 -40.126 1.00 81.25 299 GLN A N 1
ATOM 2340 C CA . GLN A 1 299 ? 29.016 11.268 -38.943 1.00 81.25 299 GLN A CA 1
ATOM 2341 C C . GLN A 1 299 ? 28.821 12.779 -38.870 1.00 81.25 299 GLN A C 1
ATOM 2343 O O . GLN A 1 299 ? 29.040 13.504 -39.839 1.00 81.25 299 GLN A O 1
ATOM 2348 N N . LEU A 1 300 ? 28.402 13.267 -37.705 1.00 81.75 300 LEU A N 1
ATOM 2349 C CA . LEU A 1 300 ? 28.208 14.699 -37.492 1.00 81.75 300 LEU A CA 1
ATOM 2350 C C . LEU A 1 300 ? 29.538 15.454 -37.655 1.00 81.75 300 LEU A C 1
ATOM 2352 O O . LEU A 1 300 ? 30.577 14.981 -37.191 1.00 81.75 300 LEU A O 1
ATOM 2356 N N . GLY A 1 301 ? 29.489 16.628 -38.284 1.00 80.31 301 GLY A N 1
ATOM 2357 C CA . GLY A 1 301 ? 30.653 17.476 -38.567 1.00 80.31 301 GLY A CA 1
ATOM 2358 C C . GLY A 1 301 ? 31.449 17.094 -39.820 1.00 80.31 301 GLY A C 1
ATOM 2359 O O . GLY A 1 301 ? 32.443 17.740 -40.128 1.00 80.31 301 GLY A O 1
ATOM 2360 N N . HIS A 1 302 ? 31.046 16.044 -40.542 1.00 83.69 302 HIS A N 1
ATOM 2361 C CA . HIS A 1 302 ? 31.668 15.663 -41.813 1.00 83.69 302 HIS A CA 1
ATOM 2362 C C . HIS A 1 302 ? 30.860 16.195 -42.994 1.00 83.69 302 HIS A C 1
ATOM 2364 O O . HIS A 1 302 ? 29.634 16.315 -42.920 1.00 83.69 302 HIS A O 1
ATOM 2370 N N . SER A 1 303 ? 31.551 16.487 -44.095 1.00 85.50 303 SER A N 1
ATOM 2371 C CA . SER A 1 303 ? 30.925 16.973 -45.324 1.00 85.50 303 SER A CA 1
ATOM 2372 C C . SER A 1 303 ? 30.590 15.826 -46.275 1.00 85.50 303 SER A C 1
ATOM 2374 O O . SER A 1 303 ? 31.413 14.941 -46.526 1.00 85.50 303 SER A O 1
ATOM 2376 N N . TYR A 1 304 ? 29.372 15.849 -46.813 1.00 86.75 304 TYR A N 1
ATOM 2377 C CA . TYR A 1 304 ? 28.832 14.810 -47.690 1.00 86.75 304 TYR A CA 1
ATOM 2378 C C . TYR A 1 304 ? 28.232 15.413 -48.957 1.00 86.75 304 TYR A C 1
ATOM 2380 O O . TYR A 1 304 ? 27.748 16.543 -48.940 1.00 86.75 304 TYR A O 1
ATOM 2388 N N . VAL A 1 305 ? 28.221 14.624 -50.033 1.00 85.06 305 VAL A N 1
ATOM 2389 C CA . VAL A 1 305 ? 27.529 14.916 -51.293 1.00 85.06 305 VAL A CA 1
ATOM 2390 C C . VAL A 1 305 ? 26.408 13.897 -51.479 1.00 85.06 305 VAL A C 1
ATOM 2392 O O . VAL A 1 305 ? 26.645 12.687 -51.487 1.00 85.06 305 VAL A O 1
ATOM 2395 N N . LEU A 1 306 ? 25.179 14.387 -51.620 1.00 86.12 306 LEU A N 1
ATOM 2396 C CA . LEU A 1 306 ? 23.984 13.588 -51.877 1.00 86.12 306 LEU A CA 1
ATOM 2397 C C . LEU A 1 306 ? 23.503 13.844 -53.298 1.00 86.12 306 LEU A C 1
ATOM 2399 O O . LEU A 1 306 ? 23.178 14.982 -53.638 1.00 86.12 306 LEU A O 1
ATOM 2403 N N . THR A 1 307 ? 23.433 12.793 -54.111 1.00 85.94 307 THR A N 1
ATOM 2404 C CA . THR A 1 307 ? 23.023 12.910 -55.515 1.00 85.94 307 THR A CA 1
ATOM 2405 C C . THR A 1 307 ? 21.546 12.585 -55.733 1.00 85.94 307 THR A C 1
ATOM 2407 O O . THR A 1 307 ? 20.910 11.890 -54.938 1.00 85.94 307 THR A O 1
ATOM 2410 N N . ALA A 1 308 ? 20.982 13.068 -56.837 1.00 82.44 308 ALA A N 1
ATOM 2411 C CA . ALA A 1 308 ? 19.646 12.713 -57.320 1.00 82.44 308 ALA A CA 1
ATOM 2412 C C . ALA A 1 308 ? 18.462 12.927 -56.348 1.00 82.44 308 ALA A C 1
ATOM 2414 O O . ALA A 1 308 ? 17.542 12.105 -56.246 1.00 82.44 308 ALA A O 1
ATOM 2415 N N . LEU A 1 309 ? 18.470 14.051 -55.631 1.00 85.62 309 LEU A N 1
ATOM 2416 C CA . LEU A 1 309 ? 17.414 14.475 -54.713 1.00 85.62 309 LEU A CA 1
ATOM 2417 C C . LEU A 1 309 ? 16.202 15.060 -55.456 1.00 85.62 309 LEU A C 1
ATOM 2419 O O . LEU A 1 309 ? 16.338 15.771 -56.454 1.00 85.62 309 LEU A O 1
ATOM 2423 N N . LYS A 1 310 ? 15.001 14.800 -54.925 1.00 85.12 310 LYS A N 1
ATOM 2424 C CA . LYS A 1 310 ? 13.712 15.321 -55.415 1.00 85.12 310 LYS A CA 1
ATOM 2425 C C . LYS A 1 310 ? 13.029 16.157 -54.338 1.00 85.12 310 LYS A C 1
ATOM 2427 O O . LYS A 1 310 ? 13.131 15.854 -53.155 1.00 85.12 310 LYS A O 1
ATOM 2432 N N . ILE A 1 311 ? 12.294 17.195 -54.733 1.00 83.75 311 ILE A N 1
ATOM 2433 C CA . ILE A 1 311 ? 11.525 18.026 -53.795 1.00 83.75 311 ILE A CA 1
ATOM 2434 C C . ILE A 1 311 ? 10.159 17.377 -53.550 1.00 83.75 311 ILE A C 1
ATOM 2436 O O . ILE A 1 311 ? 9.428 17.078 -54.494 1.00 83.75 311 ILE A O 1
ATOM 2440 N N . SER A 1 312 ? 9.793 17.191 -52.283 1.00 82.50 312 SER A N 1
ATOM 2441 C CA . SER A 1 312 ? 8.491 16.659 -51.869 1.00 82.50 312 SER A CA 1
ATOM 2442 C C . SER A 1 312 ? 7.864 17.513 -50.764 1.00 82.50 312 SER A C 1
ATOM 2444 O O . SER A 1 312 ? 8.554 18.262 -50.076 1.00 82.50 312 SER A O 1
ATOM 2446 N N . CYS A 1 313 ? 6.545 17.413 -50.587 1.00 80.00 313 CYS A N 1
ATOM 2447 C CA . CYS A 1 313 ? 5.790 18.144 -49.568 1.00 80.00 313 CYS A CA 1
ATOM 2448 C C . CYS A 1 313 ? 5.175 17.177 -48.545 1.00 80.00 313 CYS A C 1
ATOM 2450 O O . CYS A 1 313 ? 4.531 16.187 -48.907 1.00 80.00 313 CYS A O 1
ATOM 2452 N N . LEU A 1 314 ? 5.362 17.467 -47.257 1.00 78.38 314 LEU A N 1
ATOM 2453 C CA . LEU A 1 314 ? 4.817 16.679 -46.154 1.00 78.38 314 LEU A CA 1
ATOM 2454 C C . LEU A 1 314 ? 3.323 16.978 -45.966 1.00 78.38 314 LEU A C 1
ATOM 2456 O O . LEU A 1 314 ? 2.940 18.104 -45.660 1.00 78.38 314 LEU A O 1
ATOM 2460 N N . LYS A 1 315 ? 2.474 15.948 -46.098 1.00 68.25 315 LYS A N 1
ATOM 2461 C CA . LYS A 1 315 ? 1.002 16.079 -46.118 1.00 68.25 315 LYS A CA 1
ATOM 2462 C C . LYS A 1 315 ? 0.393 16.777 -44.891 1.00 68.25 315 LYS A C 1
ATOM 2464 O O . LYS A 1 315 ? -0.635 17.421 -45.038 1.00 68.25 315 LYS A O 1
ATOM 2469 N N . ALA A 1 316 ? 0.986 16.619 -43.705 1.00 63.00 316 ALA A N 1
ATOM 2470 C CA . ALA A 1 316 ? 0.432 17.140 -42.449 1.00 63.00 316 ALA A CA 1
ATOM 2471 C C . ALA A 1 316 ? 0.894 18.570 -42.113 1.00 63.00 316 ALA A C 1
ATOM 2473 O O . ALA A 1 316 ? 0.129 19.334 -41.538 1.00 63.00 316 ALA A O 1
ATOM 2474 N N . SER A 1 317 ? 2.126 18.939 -42.479 1.00 67.56 317 SER A N 1
ATOM 2475 C CA . SER A 1 317 ? 2.736 20.227 -42.116 1.00 67.56 317 SER A CA 1
ATOM 2476 C C . SER A 1 317 ? 2.844 21.214 -43.282 1.00 67.56 317 SER A C 1
ATOM 2478 O O . SER A 1 317 ? 3.124 22.388 -43.058 1.00 67.56 317 SER A O 1
ATOM 2480 N N . GLY A 1 318 ? 2.669 20.762 -44.530 1.00 68.88 318 GLY A N 1
ATOM 2481 C CA . GLY A 1 318 ? 2.860 21.583 -45.732 1.00 68.88 318 GLY A CA 1
ATOM 2482 C C . GLY A 1 318 ? 4.324 21.951 -46.017 1.00 68.88 318 GLY A C 1
ATOM 2483 O O . GLY A 1 318 ? 4.606 22.650 -46.991 1.00 68.88 318 GLY A O 1
ATOM 2484 N N . LEU A 1 319 ? 5.268 21.474 -45.197 1.00 76.25 319 LEU A N 1
ATOM 2485 C CA . LEU A 1 319 ? 6.695 21.758 -45.338 1.00 76.25 319 LEU A CA 1
ATOM 2486 C C . LEU A 1 319 ? 7.278 21.015 -46.546 1.00 76.25 319 LEU A C 1
ATOM 2488 O O . LEU A 1 319 ? 6.974 19.839 -46.773 1.00 76.25 319 LEU A O 1
ATOM 2492 N N . ARG A 1 320 ? 8.125 21.704 -47.317 1.00 80.00 320 ARG A N 1
ATOM 2493 C CA . ARG A 1 320 ? 8.873 21.121 -48.437 1.00 80.00 320 ARG A CA 1
ATOM 2494 C C . ARG A 1 320 ? 10.226 20.621 -47.949 1.00 80.00 320 ARG A C 1
ATOM 2496 O O . ARG A 1 320 ? 10.926 21.338 -47.242 1.00 80.00 320 ARG A O 1
ATOM 2503 N N . VAL A 1 321 ? 10.574 19.400 -48.330 1.00 85.38 321 VAL A N 1
ATOM 2504 C CA . VAL A 1 321 ? 11.825 18.727 -47.963 1.00 85.38 321 VAL A CA 1
ATOM 2505 C C . VAL A 1 321 ? 12.406 18.034 -49.190 1.00 85.38 321 VAL A C 1
ATOM 2507 O O . VAL A 1 321 ? 11.663 17.661 -50.104 1.00 85.38 321 VAL A O 1
ATOM 2510 N N . PHE A 1 322 ? 13.722 17.834 -49.211 1.00 86.75 322 PHE A N 1
ATOM 2511 C CA . PHE A 1 322 ? 14.332 16.959 -50.208 1.00 86.75 322 PHE A CA 1
ATOM 2512 C C . PHE A 1 322 ? 14.153 15.497 -49.805 1.00 86.75 322 PHE A C 1
ATOM 2514 O O . PHE A 1 322 ? 14.229 15.155 -48.627 1.00 86.75 322 PHE A O 1
ATOM 2521 N N . VAL A 1 323 ? 13.913 14.634 -50.784 1.00 85.56 323 VAL A N 1
ATOM 2522 C CA . VAL A 1 323 ? 13.758 13.189 -50.618 1.00 85.56 323 VAL A CA 1
ATOM 2523 C C . VAL A 1 323 ? 14.665 12.508 -51.641 1.00 85.56 323 VAL A C 1
ATOM 2525 O O . VAL A 1 323 ? 14.618 12.884 -52.818 1.00 85.56 323 VAL A O 1
ATOM 2528 N N . PRO A 1 324 ? 15.500 11.541 -51.236 1.00 85.50 324 PRO A N 1
ATOM 2529 C CA . PRO A 1 324 ? 16.341 10.818 -52.168 1.00 85.50 324 PRO A CA 1
ATOM 2530 C C . PRO A 1 324 ? 15.504 9.849 -53.010 1.00 85.50 324 PRO A C 1
ATOM 2532 O O . PRO A 1 324 ? 14.414 9.417 -52.624 1.00 85.50 324 PRO A O 1
ATOM 2535 N N . SER A 1 325 ? 16.008 9.534 -54.195 1.00 81.31 325 SER A N 1
ATOM 2536 C CA . SER A 1 325 ? 15.406 8.581 -55.122 1.00 81.31 325 SER A CA 1
ATOM 2537 C C . SER A 1 325 ? 16.207 7.276 -55.146 1.00 81.31 325 SER A C 1
ATOM 2539 O O . SER A 1 325 ? 17.277 7.179 -54.550 1.00 81.31 325 SER A O 1
ATOM 2541 N N . SER A 1 326 ? 15.713 6.244 -55.834 1.00 76.75 326 SER A N 1
ATOM 2542 C CA . SER A 1 326 ? 16.419 4.958 -55.946 1.00 76.75 326 SER A CA 1
ATOM 2543 C C . SER A 1 326 ? 17.787 5.053 -56.640 1.00 76.75 326 SER A C 1
ATOM 2545 O O . SER A 1 326 ? 18.589 4.140 -56.479 1.00 76.75 326 SER A O 1
ATOM 2547 N N . SER A 1 327 ? 18.051 6.129 -57.392 1.00 76.00 327 SER A N 1
ATOM 2548 C CA . SER A 1 327 ? 19.339 6.442 -58.035 1.00 76.00 327 SER A CA 1
ATOM 2549 C C . SER A 1 327 ? 20.276 7.288 -57.161 1.00 76.00 327 SER A C 1
ATOM 2551 O O . SER A 1 327 ? 21.407 7.548 -57.564 1.00 76.00 327 SER A O 1
ATOM 2553 N N . SER A 1 328 ? 19.842 7.732 -55.975 1.00 82.50 328 SER A N 1
ATOM 2554 C CA . SER A 1 328 ? 20.672 8.567 -55.104 1.00 82.50 328 SER A CA 1
ATOM 2555 C C . SER A 1 328 ? 21.831 7.790 -54.476 1.00 82.50 328 SER A C 1
ATOM 2557 O O . SER A 1 328 ? 21.661 6.677 -53.967 1.00 82.50 328 SER A O 1
ATOM 2559 N N . HIS A 1 329 ? 23.000 8.428 -54.440 1.00 79.25 329 HIS A N 1
ATOM 2560 C CA . HIS A 1 329 ? 24.210 7.932 -53.795 1.00 79.25 329 HIS A CA 1
ATOM 2561 C C . HIS A 1 329 ? 24.701 8.920 -52.727 1.00 79.25 329 HIS A C 1
ATOM 2563 O O . HIS A 1 329 ? 24.531 10.132 -52.858 1.00 79.25 329 HIS A O 1
ATOM 2569 N N . LEU A 1 330 ? 25.306 8.377 -51.666 1.00 83.00 330 LEU A N 1
ATOM 2570 C CA . LEU A 1 330 ? 25.985 9.134 -50.615 1.00 83.00 330 LEU A CA 1
ATOM 2571 C C . LEU A 1 330 ? 27.493 9.065 -50.868 1.00 83.00 330 LEU A C 1
ATOM 2573 O O . LEU A 1 330 ? 28.056 7.970 -50.856 1.00 83.00 330 LEU A O 1
ATOM 2577 N N . LEU A 1 331 ? 28.131 10.216 -51.069 1.00 81.31 331 LEU A N 1
ATOM 2578 C CA . LEU A 1 331 ? 29.573 10.338 -51.287 1.00 81.31 331 LEU A CA 1
ATOM 2579 C C . LEU A 1 331 ? 30.197 11.218 -50.199 1.00 81.31 331 LEU A C 1
ATOM 2581 O O . LEU A 1 331 ? 29.559 12.134 -49.676 1.00 81.31 331 LEU A O 1
ATOM 2585 N N . THR A 1 332 ? 31.450 10.945 -49.845 1.00 75.00 332 THR A N 1
ATOM 2586 C CA . THR A 1 332 ? 32.242 11.825 -48.977 1.00 75.00 332 THR A CA 1
ATOM 2587 C C . THR A 1 332 ? 32.719 13.034 -49.769 1.00 75.00 332 THR A C 1
ATOM 2589 O O . THR A 1 332 ? 33.152 12.893 -50.911 1.00 75.00 332 THR A O 1
ATOM 2592 N N . TYR A 1 333 ? 32.647 14.220 -49.171 1.00 72.00 333 TYR A N 1
ATOM 2593 C CA . TYR A 1 333 ? 33.107 15.441 -49.821 1.00 72.00 333 TYR A CA 1
ATOM 2594 C C . TYR A 1 333 ? 34.637 15.443 -49.955 1.00 72.00 333 TYR A C 1
ATOM 2596 O O . TYR A 1 333 ? 35.351 15.366 -48.954 1.00 72.00 333 TYR A O 1
ATOM 2604 N N . CYS A 1 334 ? 35.136 15.562 -51.185 1.00 63.97 334 CYS A N 1
ATOM 2605 C CA . CYS A 1 334 ? 36.555 15.742 -51.487 1.00 63.97 334 CYS A CA 1
ATOM 2606 C C . CYS A 1 334 ? 36.727 16.992 -52.349 1.00 63.97 334 CYS A C 1
ATOM 2608 O O . CYS A 1 334 ? 36.212 17.048 -53.463 1.00 63.97 334 CYS A O 1
ATOM 2610 N N . MET A 1 335 ? 37.475 17.973 -51.840 1.00 53.06 335 MET A N 1
ATOM 2611 C CA . MET A 1 335 ? 37.634 19.294 -52.462 1.00 53.06 335 MET A CA 1
ATOM 2612 C C . MET A 1 335 ? 38.237 19.232 -53.880 1.00 53.06 335 MET A C 1
ATOM 2614 O O . MET A 1 335 ? 37.953 20.090 -54.702 1.00 53.06 335 MET A O 1
ATOM 2618 N N . GLU A 1 336 ? 39.018 18.191 -54.183 1.00 50.41 336 GLU A N 1
ATOM 2619 C CA . GLU A 1 336 ? 39.678 17.987 -55.482 1.00 50.41 336 GLU A CA 1
ATOM 2620 C C . GLU A 1 336 ? 38.737 17.476 -56.592 1.00 50.41 336 GLU A C 1
ATOM 2622 O O . GLU A 1 336 ? 39.091 17.533 -57.766 1.00 50.41 336 GLU A O 1
ATOM 2627 N N . HIS A 1 337 ? 37.540 16.984 -56.246 1.00 56.09 337 HIS A N 1
ATOM 2628 C CA . HIS A 1 337 ? 36.648 16.281 -57.181 1.00 56.09 337 HIS A CA 1
ATOM 2629 C C . HIS A 1 337 ? 35.238 16.890 -57.299 1.00 56.09 337 HIS A C 1
ATOM 2631 O O . HIS A 1 337 ? 34.410 16.337 -58.015 1.00 56.09 337 HIS A O 1
ATOM 2637 N N . VAL A 1 338 ? 34.931 17.999 -56.614 1.00 61.41 338 VAL A N 1
ATOM 2638 C CA . VAL A 1 338 ? 33.584 18.605 -56.590 1.00 61.41 338 VAL A CA 1
ATOM 2639 C C . VAL A 1 338 ? 33.571 19.921 -57.371 1.00 61.41 338 VAL A C 1
ATOM 2641 O O . VAL A 1 338 ? 34.353 20.820 -57.083 1.00 61.41 338 VAL A O 1
ATOM 2644 N N . THR A 1 339 ? 32.659 20.063 -58.339 1.00 64.81 339 THR A N 1
ATOM 2645 C CA . THR A 1 339 ? 32.390 21.338 -59.031 1.00 64.81 339 THR A CA 1
ATOM 2646 C C . THR A 1 339 ? 31.086 21.943 -58.508 1.00 64.81 339 THR A C 1
ATOM 2648 O O . THR A 1 339 ? 30.035 21.303 -58.580 1.00 64.81 339 THR A O 1
ATOM 2651 N N . GLU A 1 340 ? 31.130 23.165 -57.977 1.00 65.06 340 GLU A N 1
ATOM 2652 C CA . GLU A 1 340 ? 29.927 23.872 -57.524 1.00 65.06 340 GLU A CA 1
ATOM 2653 C C . GLU A 1 340 ? 29.087 24.354 -58.711 1.00 65.06 340 GLU A C 1
ATOM 2655 O O . GLU A 1 340 ? 29.594 24.948 -59.664 1.00 65.06 340 GLU A O 1
ATOM 2660 N N . GLN A 1 341 ? 27.781 24.107 -58.644 1.00 67.31 341 GLN A N 1
ATOM 2661 C CA . GLN A 1 341 ? 26.813 24.602 -59.610 1.00 67.31 341 GLN A CA 1
ATOM 2662 C C . GLN A 1 341 ? 26.234 25.928 -59.103 1.00 67.31 341 GLN A C 1
ATOM 2664 O O . GLN A 1 341 ? 25.657 25.987 -58.017 1.00 67.31 341 GLN A O 1
ATOM 2669 N N . TYR A 1 342 ? 26.369 26.989 -59.896 1.00 57.16 342 TYR A N 1
ATOM 2670 C CA . TYR A 1 342 ? 25.738 28.283 -59.639 1.00 57.16 342 TYR A CA 1
ATOM 2671 C C . TYR A 1 342 ? 24.473 28.388 -60.492 1.00 57.16 342 TYR A C 1
ATOM 2673 O O . TYR A 1 342 ? 24.503 28.144 -61.697 1.00 57.16 342 TYR A O 1
ATOM 2681 N N . LEU A 1 343 ? 23.337 28.705 -59.868 1.00 58.69 343 LEU A N 1
ATOM 2682 C CA . LEU A 1 343 ? 22.117 29.038 -60.604 1.00 58.69 343 LEU A CA 1
ATOM 2683 C C . LEU A 1 343 ? 22.316 30.383 -61.321 1.00 58.69 343 LEU A C 1
ATOM 2685 O O . LEU A 1 343 ? 22.348 31.424 -60.667 1.00 58.69 343 LEU A O 1
ATOM 2689 N N . ASP A 1 344 ? 22.410 30.361 -62.653 1.00 39.94 344 ASP A N 1
ATOM 2690 C CA . ASP A 1 344 ? 22.363 31.565 -63.489 1.00 39.94 344 ASP A CA 1
ATOM 2691 C C . ASP A 1 344 ? 20.987 32.221 -63.349 1.00 39.94 344 ASP A C 1
ATOM 2693 O O . ASP A 1 344 ? 19.993 31.814 -63.952 1.00 39.94 344 ASP A O 1
ATOM 2697 N N . SER A 1 345 ? 20.911 33.255 -62.522 1.00 35.84 345 SER A N 1
ATOM 2698 C CA . SER A 1 345 ? 19.781 34.172 -62.504 1.00 35.84 345 SER A CA 1
ATOM 2699 C C . SER A 1 345 ? 20.057 35.323 -63.471 1.00 35.84 345 SER A C 1
ATOM 2701 O O . SER A 1 345 ? 20.603 36.343 -63.061 1.00 35.84 345 SER A O 1
ATOM 2703 N N . THR A 1 346 ? 19.660 35.194 -64.741 1.00 30.62 346 THR A N 1
ATOM 2704 C CA . THR A 1 346 ? 19.342 36.365 -65.576 1.00 30.62 346 THR A CA 1
ATOM 2705 C C . THR A 1 346 ? 17.940 36.850 -65.196 1.00 30.62 346 THR A C 1
ATOM 2707 O O . THR A 1 346 ? 16.970 36.122 -65.431 1.00 30.62 346 THR A O 1
ATOM 2710 N N . PRO A 1 347 ? 17.785 38.040 -64.590 1.00 46.41 347 PRO A N 1
ATOM 2711 C CA . PRO A 1 347 ? 16.482 38.567 -64.234 1.00 46.41 347 PRO A CA 1
ATOM 2712 C C . PRO A 1 347 ? 15.960 39.416 -65.396 1.00 46.41 347 PRO A C 1
ATOM 2714 O O . PRO A 1 347 ? 16.195 40.620 -65.438 1.00 46.41 347 PRO A O 1
ATOM 2717 N N . GLU A 1 348 ? 15.225 38.822 -66.333 1.00 30.86 348 GLU A N 1
ATOM 2718 C CA . GLU A 1 348 ? 14.377 39.621 -67.222 1.00 30.86 348 GLU A CA 1
ATOM 2719 C C . GLU A 1 348 ? 12.950 39.690 -66.671 1.00 30.86 348 GLU A C 1
ATOM 2721 O O . GLU A 1 348 ? 12.164 38.751 -66.753 1.00 30.86 348 GLU A O 1
ATOM 2726 N N . GLY A 1 349 ? 12.637 40.859 -66.106 1.00 29.70 349 GLY A N 1
ATOM 2727 C CA . GLY A 1 349 ? 11.313 41.467 -66.208 1.00 29.70 349 GLY A CA 1
ATOM 2728 C C . GLY A 1 349 ? 10.240 41.003 -65.224 1.00 29.70 349 GLY A C 1
ATOM 2729 O O . GLY A 1 349 ? 9.317 40.287 -65.593 1.00 29.70 349 GLY A O 1
ATOM 2730 N N . SER A 1 350 ? 10.256 41.529 -63.998 1.00 26.59 350 SER A N 1
ATOM 2731 C CA . SER A 1 350 ? 9.145 42.354 -63.478 1.00 26.59 350 SER A CA 1
ATOM 2732 C C . SER A 1 350 ? 9.380 42.757 -62.019 1.00 26.59 350 SER A C 1
ATOM 2734 O O . SER A 1 350 ? 9.583 41.943 -61.124 1.00 26.59 350 SER A O 1
ATOM 2736 N N . SER A 1 351 ? 9.348 44.071 -61.820 1.00 33.44 351 SER A N 1
ATOM 2737 C CA . SER A 1 351 ? 9.292 44.784 -60.548 1.00 33.44 351 SER A CA 1
ATOM 2738 C C . SER A 1 351 ? 8.214 44.229 -59.611 1.00 33.44 351 SER A C 1
ATOM 2740 O O . SER A 1 351 ? 7.038 44.305 -59.956 1.00 33.44 351 SER A O 1
ATOM 2742 N N . VAL A 1 352 ? 8.604 43.775 -58.412 1.00 29.00 352 VAL A N 1
ATOM 2743 C CA . VAL A 1 352 ? 7.829 43.961 -57.172 1.00 29.00 352 VAL A CA 1
ATOM 2744 C C . VAL A 1 352 ? 8.803 44.113 -55.992 1.00 29.00 352 VAL A C 1
ATOM 2746 O O . VAL A 1 352 ? 9.736 43.333 -55.825 1.00 29.00 352 VAL A O 1
ATOM 2749 N N . LEU A 1 353 ? 8.564 45.157 -55.199 1.00 31.70 353 LEU A N 1
ATOM 2750 C CA . LEU A 1 353 ? 9.246 45.576 -53.970 1.00 31.70 353 LEU A CA 1
ATOM 2751 C C . LEU A 1 353 ? 9.518 44.435 -52.958 1.00 31.70 353 LEU A C 1
ATOM 2753 O O . LEU A 1 353 ? 8.754 43.468 -52.906 1.00 31.70 353 LEU A O 1
ATOM 2757 N N . PRO A 1 354 ? 10.532 44.570 -52.077 1.00 28.25 354 PRO A N 1
ATOM 2758 C CA . PRO A 1 354 ? 10.779 43.612 -51.003 1.00 28.25 354 PRO A CA 1
ATOM 2759 C C . PRO A 1 354 ? 9.629 43.653 -49.987 1.00 28.25 354 PRO A C 1
ATOM 2761 O O . PRO A 1 354 ? 9.484 44.607 -49.223 1.00 28.25 354 PRO A O 1
ATOM 2764 N N . ALA A 1 355 ? 8.799 42.609 -49.972 1.00 25.61 355 ALA A N 1
ATOM 2765 C CA . ALA A 1 355 ? 7.846 42.391 -48.894 1.00 25.61 355 ALA A CA 1
ATOM 2766 C C . ALA A 1 355 ? 8.610 41.974 -47.628 1.00 25.61 355 ALA A C 1
ATOM 2768 O O . ALA A 1 355 ? 9.398 41.027 -47.636 1.00 25.61 355 ALA A O 1
ATOM 2769 N N . SER A 1 356 ? 8.371 42.713 -46.548 1.00 27.25 356 SER A N 1
ATOM 2770 C CA . SER A 1 356 ? 8.834 42.431 -45.193 1.00 27.25 356 SER A CA 1
ATOM 2771 C C . SER A 1 356 ? 8.485 41.002 -44.741 1.00 27.25 356 SER A C 1
ATOM 2773 O O . SER A 1 356 ? 7.522 40.405 -45.235 1.00 27.25 356 SER A O 1
ATOM 2775 N N . PRO A 1 357 ? 9.227 40.429 -43.773 1.00 29.47 357 PRO A N 1
ATOM 2776 C CA . PRO A 1 357 ? 8.841 39.167 -43.163 1.00 29.47 357 PRO A CA 1
ATOM 2777 C C . PRO A 1 357 ? 7.482 39.344 -42.479 1.00 29.47 357 PRO A C 1
ATOM 2779 O O . PRO A 1 357 ? 7.346 40.078 -41.500 1.00 29.47 357 PRO A O 1
ATOM 2782 N N . VAL A 1 358 ? 6.468 38.666 -43.015 1.00 25.58 358 VAL A N 1
ATOM 2783 C CA . VAL A 1 358 ? 5.156 38.537 -42.385 1.00 25.58 358 VAL A CA 1
ATOM 2784 C C . VAL A 1 358 ? 5.352 37.800 -41.064 1.00 25.58 358 VAL A C 1
ATOM 2786 O O . VAL A 1 358 ? 5.502 36.580 -41.014 1.00 25.58 358 VAL A O 1
ATOM 2789 N N . VAL A 1 359 ? 5.352 38.570 -39.980 1.00 25.39 359 VAL A N 1
ATOM 2790 C CA . VAL A 1 359 ? 5.013 38.090 -38.647 1.00 25.39 359 VAL A CA 1
ATOM 2791 C C . VAL A 1 359 ? 3.564 37.620 -38.727 1.00 25.39 359 VAL A C 1
ATOM 2793 O O . VAL A 1 359 ? 2.640 38.428 -38.750 1.00 25.39 359 VAL A O 1
ATOM 2796 N N . CYS A 1 360 ? 3.352 36.309 -38.798 1.00 23.41 360 CYS A N 1
ATOM 2797 C CA . CYS A 1 360 ? 2.054 35.735 -38.478 1.00 23.41 360 CYS A CA 1
ATOM 2798 C C . CYS A 1 360 ? 1.871 35.849 -36.962 1.00 23.41 360 CYS A C 1
ATOM 2800 O O . CYS A 1 360 ? 2.287 34.975 -36.201 1.00 23.41 360 CYS A O 1
ATOM 2802 N N . THR A 1 361 ? 1.274 36.951 -36.519 1.00 24.31 361 THR A N 1
ATOM 2803 C CA . THR A 1 361 ? 0.604 37.025 -35.224 1.00 24.31 361 THR A CA 1
ATOM 2804 C C . THR A 1 361 ? -0.426 35.890 -35.155 1.00 24.31 361 THR A C 1
ATOM 2806 O O . THR A 1 361 ? -1.253 35.766 -36.063 1.00 24.31 361 THR A O 1
ATOM 2809 N N . PRO A 1 362 ? -0.417 35.034 -34.118 1.00 29.03 362 PRO A N 1
ATOM 2810 C CA . PRO A 1 362 ? -1.578 34.199 -33.846 1.00 29.03 362 PRO A CA 1
ATOM 2811 C C . PRO A 1 362 ? -2.770 35.115 -33.509 1.00 29.03 362 PRO A C 1
ATOM 2813 O O . PRO A 1 362 ? -2.560 36.220 -32.998 1.00 29.03 362 PRO A O 1
ATOM 2816 N N . PRO A 1 363 ? -4.022 34.703 -33.770 1.00 27.78 363 PRO A N 1
ATOM 2817 C CA . PRO A 1 363 ? -5.171 35.468 -33.316 1.00 27.78 363 PRO A CA 1
ATOM 2818 C C . PRO A 1 363 ? -5.146 35.518 -31.784 1.00 27.78 363 PRO A C 1
ATOM 2820 O O . PRO A 1 363 ? -5.265 34.492 -31.113 1.00 27.78 363 PRO A O 1
ATOM 2823 N N . ASN A 1 364 ? -4.976 36.722 -31.238 1.00 27.02 364 ASN A N 1
ATOM 2824 C CA . ASN A 1 364 ? -5.240 37.017 -29.837 1.00 27.02 364 ASN A CA 1
ATOM 2825 C C . ASN A 1 364 ? -6.725 36.748 -29.565 1.00 27.02 364 ASN A C 1
ATOM 2827 O O . ASN A 1 364 ? -7.575 37.594 -29.826 1.00 27.02 364 ASN A O 1
ATOM 2831 N N . SER A 1 365 ? -7.044 35.579 -29.015 1.00 24.86 365 SER A N 1
ATOM 2832 C CA . SER A 1 365 ? -8.273 35.383 -28.251 1.00 24.86 365 SER A CA 1
ATOM 2833 C C . SER A 1 365 ? -7.993 35.740 -26.790 1.00 24.86 365 SER A C 1
ATOM 2835 O O . SER A 1 365 ? -7.915 34.870 -25.923 1.00 24.86 365 SER A O 1
ATOM 2837 N N . SER A 1 366 ? -7.790 37.027 -26.517 1.00 29.22 366 SER A N 1
ATOM 2838 C CA . SER A 1 366 ? -7.900 37.581 -25.169 1.00 29.22 366 SER A CA 1
ATOM 2839 C C . SER A 1 366 ? -9.385 37.787 -24.869 1.00 29.22 366 SER A C 1
ATOM 2841 O O . SER A 1 366 ? -9.926 38.872 -25.061 1.00 29.22 366 SER A O 1
ATOM 2843 N N . LEU A 1 367 ? -10.063 36.713 -24.461 1.00 29.14 367 LEU A N 1
ATOM 2844 C CA . LEU A 1 367 ? -11.288 36.836 -23.679 1.00 29.14 367 LEU A CA 1
ATOM 2845 C C . LEU A 1 367 ? -10.856 36.920 -22.219 1.00 29.14 367 LEU A C 1
ATOM 2847 O O . LEU A 1 367 ? -10.454 35.921 -21.623 1.00 29.14 367 LEU A O 1
ATOM 2851 N N . GLU A 1 368 ? -10.904 38.135 -21.679 1.00 32.94 368 GLU A N 1
ATOM 2852 C CA . GLU A 1 368 ? -10.866 38.384 -20.245 1.00 32.94 368 GLU A CA 1
ATOM 2853 C C . GLU A 1 368 ? -12.039 37.639 -19.599 1.00 32.94 368 GLU A C 1
ATOM 2855 O O . GLU A 1 368 ? -13.198 38.040 -19.689 1.00 32.94 368 GLU A O 1
ATOM 2860 N N . VAL A 1 369 ? -11.739 36.503 -18.975 1.00 28.95 369 VAL A N 1
ATOM 2861 C CA . VAL A 1 369 ? -12.613 35.877 -17.988 1.00 28.95 369 VAL A CA 1
ATOM 2862 C C . VAL A 1 369 ? -11.939 36.112 -16.650 1.00 28.95 369 VAL A C 1
ATOM 2864 O O . VAL A 1 369 ? -10.817 35.658 -16.435 1.00 28.95 369 VAL A O 1
ATOM 2867 N N . GLY A 1 370 ? -12.627 36.874 -15.798 1.00 28.20 370 GLY A N 1
ATOM 2868 C CA . GLY A 1 370 ? -12.142 37.330 -14.503 1.00 28.20 370 GLY A CA 1
ATOM 2869 C C . GLY A 1 370 ? -11.475 36.226 -13.688 1.00 28.20 370 GLY A C 1
ATOM 2870 O O . GLY A 1 370 ? -12.008 35.122 -13.529 1.00 28.20 370 GLY A O 1
ATOM 2871 N N . GLU A 1 371 ? -10.297 36.562 -13.172 1.00 28.33 371 GLU A N 1
ATOM 2872 C CA . GLU A 1 371 ? -9.547 35.772 -12.212 1.00 28.33 371 GLU A CA 1
ATOM 2873 C C . GLU A 1 371 ? -10.437 35.423 -11.013 1.00 28.33 371 GLU A C 1
ATOM 2875 O O . GLU A 1 371 ? -10.879 36.276 -10.246 1.00 28.33 371 GLU A O 1
ATOM 2880 N N . ARG A 1 372 ? -10.689 34.126 -10.837 1.00 29.06 372 ARG A N 1
ATOM 2881 C CA . ARG A 1 372 ? -10.812 33.551 -9.500 1.00 29.06 372 ARG A CA 1
ATOM 2882 C C . ARG A 1 372 ? -9.530 32.786 -9.234 1.00 29.06 372 ARG A C 1
ATOM 2884 O O . ARG A 1 372 ? -9.254 31.794 -9.910 1.00 29.06 372 ARG A O 1
ATOM 2891 N N . ASP A 1 373 ? -8.786 33.281 -8.255 1.00 34.78 373 ASP A N 1
ATOM 2892 C CA . ASP A 1 373 ? -7.534 32.748 -7.735 1.00 34.78 373 ASP A CA 1
ATOM 2893 C C . ASP A 1 373 ? -7.500 31.214 -7.691 1.00 34.78 373 ASP A C 1
ATOM 2895 O O . ASP A 1 373 ? -8.129 30.558 -6.857 1.00 34.78 373 ASP A O 1
ATOM 2899 N N . LYS A 1 374 ? -6.698 30.629 -8.583 1.00 32.94 374 LYS A N 1
ATOM 2900 C CA . LYS A 1 374 ? -6.102 29.306 -8.399 1.00 32.94 374 LYS A CA 1
ATOM 2901 C C . LYS A 1 374 ? -4.599 29.486 -8.526 1.00 32.94 374 LYS A C 1
ATOM 2903 O O . LYS A 1 374 ? -4.103 29.796 -9.602 1.00 32.94 374 LYS A O 1
ATOM 2908 N N . ILE A 1 375 ? -3.904 29.304 -7.409 1.00 34.16 375 ILE A N 1
ATOM 2909 C CA . ILE A 1 375 ? -2.447 29.384 -7.250 1.00 34.16 375 ILE A CA 1
ATOM 2910 C C . ILE A 1 375 ? -1.745 28.688 -8.436 1.00 34.16 375 ILE A C 1
ATOM 2912 O O . ILE A 1 375 ? -1.739 27.458 -8.523 1.00 34.16 375 ILE A O 1
ATOM 2916 N N . LEU A 1 376 ? -1.177 29.459 -9.372 1.00 42.66 376 LEU A N 1
ATOM 2917 C CA . LEU A 1 376 ? -0.440 28.923 -10.520 1.00 42.66 376 LEU A CA 1
ATOM 2918 C C . LEU A 1 376 ? 0.952 28.460 -10.062 1.00 42.66 376 LEU A C 1
ATOM 2920 O O . LEU A 1 376 ? 1.803 29.262 -9.681 1.00 42.66 376 LEU A O 1
ATOM 2924 N N . VAL A 1 377 ? 1.201 27.151 -10.111 1.00 54.19 377 VAL A N 1
ATOM 2925 C CA . VAL A 1 377 ? 2.528 26.564 -9.861 1.00 54.19 377 VAL A CA 1
ATOM 2926 C C . VAL A 1 377 ? 3.507 27.024 -10.963 1.00 54.19 377 VAL A C 1
ATOM 2928 O O . VAL A 1 377 ? 3.166 26.926 -12.145 1.00 54.19 377 VAL A O 1
ATOM 2931 N N . PRO A 1 378 ? 4.729 27.492 -10.632 1.00 59.91 378 PRO A N 1
ATOM 2932 C CA . PRO A 1 378 ? 5.668 28.035 -11.615 1.00 59.91 378 PRO A CA 1
ATOM 2933 C C . PRO A 1 378 ? 6.150 26.970 -12.612 1.00 59.91 378 PRO A C 1
ATOM 2935 O O . PRO A 1 378 ? 6.716 25.941 -12.235 1.00 59.91 378 PRO A O 1
ATOM 2938 N N . VAL A 1 379 ? 5.959 27.240 -13.906 1.00 72.38 379 VAL A N 1
ATOM 2939 C CA . VAL A 1 379 ? 6.431 26.397 -15.015 1.00 72.38 379 VAL A CA 1
ATOM 2940 C C . VAL A 1 379 ? 7.921 26.655 -15.257 1.00 72.38 379 VAL A C 1
ATOM 2942 O O . VAL A 1 379 ? 8.333 27.793 -15.476 1.00 72.38 379 VAL A O 1
ATOM 2945 N N . ARG A 1 380 ? 8.746 25.601 -15.232 1.00 80.69 380 ARG A N 1
ATOM 2946 C CA . ARG A 1 380 ? 10.191 25.670 -15.507 1.00 80.69 380 ARG A CA 1
ATOM 2947 C C . ARG A 1 380 ? 10.494 25.267 -16.948 1.00 80.69 380 ARG A C 1
ATOM 2949 O O . ARG A 1 380 ? 9.782 24.448 -17.526 1.00 80.69 380 ARG A O 1
ATOM 2956 N N . ARG A 1 381 ? 11.586 25.800 -17.504 1.00 81.62 381 ARG A N 1
ATOM 2957 C CA . ARG A 1 381 ? 12.127 25.404 -18.814 1.00 81.62 381 ARG A CA 1
ATOM 2958 C C . ARG A 1 381 ? 13.365 24.526 -18.657 1.00 81.62 381 ARG A C 1
ATOM 2960 O O . ARG A 1 381 ? 14.171 24.750 -17.752 1.00 81.62 381 ARG A O 1
ATOM 2967 N N . SER A 1 382 ? 13.503 23.514 -19.506 1.00 86.62 382 SER A N 1
ATOM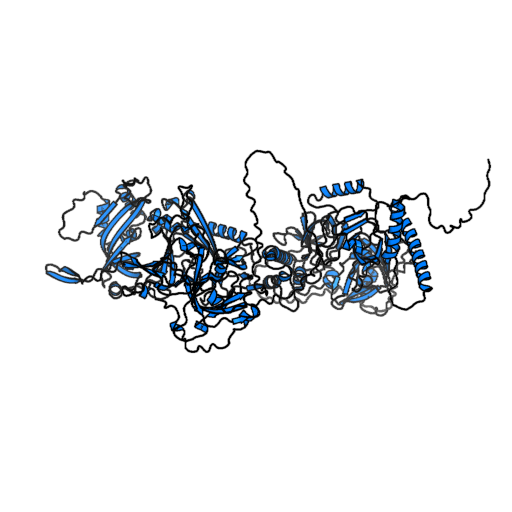 2968 C CA . SER A 1 382 ? 14.717 22.694 -19.576 1.00 86.62 382 SER A CA 1
ATOM 2969 C C . SER A 1 382 ? 15.838 23.415 -20.330 1.00 86.62 382 SER A C 1
ATOM 2971 O O . SER A 1 382 ? 15.588 24.298 -21.150 1.00 86.62 382 SER A O 1
ATOM 2973 N N . LYS A 1 383 ? 17.091 23.055 -20.030 1.00 88.38 383 LYS A N 1
ATOM 2974 C CA . LYS A 1 383 ? 18.276 23.554 -20.747 1.00 88.38 383 LYS A CA 1
ATOM 2975 C C . LYS A 1 383 ? 18.734 22.496 -21.744 1.00 88.38 383 LYS A C 1
ATOM 2977 O O . LYS A 1 383 ? 18.859 21.341 -21.356 1.00 88.38 383 LYS A O 1
ATOM 2982 N N . VAL A 1 384 ? 18.991 22.873 -22.992 1.00 88.44 384 VAL A N 1
ATOM 2983 C CA . VAL A 1 384 ? 19.542 21.954 -24.000 1.00 88.44 384 VAL A CA 1
ATOM 2984 C C . VAL A 1 384 ? 21.063 21.914 -23.854 1.00 88.44 384 VAL A C 1
ATOM 2986 O O . VAL A 1 384 ? 21.694 22.967 -23.776 1.00 88.44 384 VAL A O 1
ATOM 2989 N N . VAL A 1 385 ? 21.642 20.718 -23.756 1.00 91.12 385 VAL A N 1
ATOM 2990 C 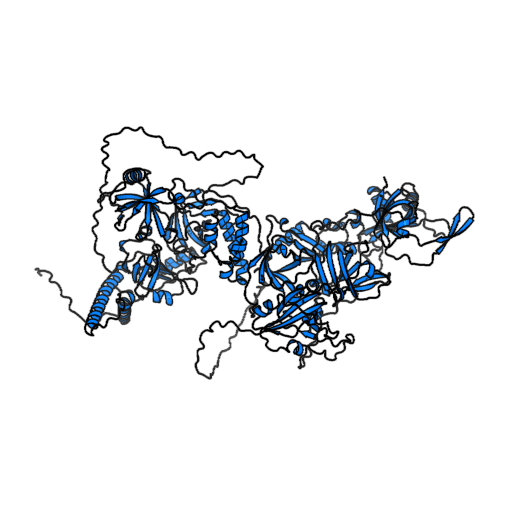CA . VAL A 1 385 ? 23.083 20.497 -23.545 1.00 91.12 385 VAL A CA 1
ATOM 2991 C C . VAL A 1 385 ? 23.597 19.345 -24.411 1.00 91.12 385 VAL A C 1
ATOM 2993 O O . VAL A 1 385 ? 22.814 18.526 -24.892 1.00 91.12 385 VAL A O 1
ATOM 2996 N N . SER A 1 386 ? 24.918 19.256 -24.557 1.00 91.06 386 SER A N 1
ATOM 2997 C CA . SER A 1 386 ? 25.612 18.079 -25.091 1.00 91.06 386 SER A CA 1
ATOM 2998 C C . SER A 1 386 ? 26.420 17.428 -23.971 1.00 91.06 386 SER A C 1
ATOM 3000 O O . SER A 1 386 ? 27.045 18.128 -23.173 1.00 91.06 386 SER A O 1
ATOM 3002 N N . TYR A 1 387 ? 26.383 16.101 -23.877 1.00 91.88 387 TYR A N 1
ATOM 3003 C CA . TYR A 1 387 ? 27.013 15.347 -22.795 1.00 91.88 387 TYR A CA 1
ATOM 3004 C C . TYR A 1 387 ? 27.601 14.039 -23.317 1.00 91.88 387 TYR A C 1
ATOM 3006 O O . TYR A 1 387 ? 26.920 13.292 -24.014 1.00 91.88 387 TYR A O 1
ATOM 3014 N N . ALA A 1 388 ? 28.840 13.739 -22.943 1.00 92.75 388 ALA A N 1
ATOM 3015 C CA . ALA A 1 388 ? 29.459 12.441 -23.173 1.00 92.75 388 ALA A CA 1
ATOM 3016 C C . ALA A 1 388 ? 29.714 11.772 -21.822 1.00 92.75 388 ALA A C 1
ATOM 3018 O O . ALA A 1 388 ? 30.242 12.410 -20.912 1.00 92.75 388 ALA A O 1
ATOM 3019 N N . GLY A 1 389 ? 29.328 10.506 -21.693 1.00 91.44 389 GLY A N 1
ATOM 3020 C CA . GLY A 1 389 ? 29.434 9.779 -20.433 1.00 91.44 389 GLY A CA 1
ATOM 3021 C C . GLY A 1 389 ? 29.307 8.274 -20.603 1.00 91.44 389 GLY A C 1
ATOM 3022 O O . GLY A 1 389 ? 29.057 7.771 -21.702 1.00 91.44 389 GLY A O 1
ATOM 3023 N N . THR A 1 390 ? 29.477 7.553 -19.500 1.00 91.38 390 THR A N 1
ATOM 3024 C CA . THR A 1 390 ? 29.420 6.089 -19.461 1.00 91.38 390 THR A CA 1
ATOM 3025 C C . THR A 1 390 ? 28.141 5.633 -18.778 1.00 91.38 390 THR A C 1
ATOM 3027 O O . THR A 1 390 ? 27.783 6.134 -17.712 1.00 91.38 390 THR A O 1
ATOM 3030 N N . ILE A 1 391 ? 27.450 4.655 -19.365 1.00 91.25 391 ILE A N 1
ATOM 3031 C CA . ILE A 1 391 ? 26.296 4.018 -18.722 1.00 91.25 391 ILE A CA 1
ATOM 3032 C C . ILE A 1 391 ? 26.804 3.226 -17.524 1.00 91.25 391 ILE A C 1
ATOM 3034 O O . ILE A 1 391 ? 27.558 2.276 -17.696 1.00 91.25 391 ILE A O 1
ATOM 3038 N N . THR A 1 392 ? 26.399 3.576 -16.312 1.00 88.75 392 THR A N 1
ATOM 3039 C CA . THR A 1 392 ? 26.827 2.863 -15.101 1.00 88.75 392 THR A CA 1
ATOM 3040 C C . THR A 1 392 ? 25.825 1.793 -14.698 1.00 88.75 392 THR A C 1
ATOM 3042 O O . THR A 1 392 ? 26.213 0.677 -14.348 1.00 88.75 392 THR A O 1
ATOM 3045 N N . GLN A 1 393 ? 24.531 2.087 -14.835 1.00 87.62 393 GLN A N 1
ATOM 3046 C CA . GLN A 1 393 ? 23.457 1.168 -14.484 1.00 87.62 393 GLN A CA 1
ATOM 3047 C C . GLN A 1 393 ? 22.266 1.289 -15.440 1.00 87.62 393 GLN A C 1
ATOM 3049 O O . GLN A 1 393 ? 21.950 2.346 -15.983 1.00 87.62 393 GLN A O 1
ATOM 3054 N N . ILE A 1 394 ? 21.568 0.171 -15.635 1.00 87.56 394 ILE A N 1
ATOM 3055 C CA . ILE A 1 394 ? 20.255 0.147 -16.278 1.00 87.56 394 ILE A CA 1
ATOM 3056 C C . ILE A 1 394 ? 19.199 0.187 -15.172 1.00 87.56 394 ILE A C 1
ATOM 3058 O O . ILE A 1 394 ? 19.109 -0.757 -14.386 1.00 87.56 394 ILE A O 1
ATOM 3062 N N . LEU A 1 395 ? 18.388 1.247 -15.132 1.00 86.69 395 LEU A N 1
ATOM 3063 C CA . LEU A 1 395 ? 17.293 1.367 -14.165 1.00 86.69 395 LEU A CA 1
ATOM 3064 C C . LEU A 1 395 ? 16.075 0.570 -14.641 1.00 86.69 395 LEU A C 1
ATOM 3066 O O . LEU A 1 395 ? 15.591 -0.313 -13.938 1.00 86.69 395 LEU A O 1
ATOM 3070 N N . ASN A 1 396 ? 15.613 0.835 -15.868 1.00 86.81 396 ASN A N 1
ATOM 3071 C CA . ASN A 1 396 ? 14.473 0.135 -16.454 1.00 86.81 396 ASN A CA 1
ATOM 3072 C C . ASN A 1 396 ? 14.505 0.199 -17.990 1.00 86.81 396 ASN A C 1
ATOM 3074 O O . ASN A 1 396 ? 14.196 1.232 -18.586 1.00 86.81 396 ASN A O 1
ATOM 3078 N N . VAL A 1 397 ? 14.833 -0.924 -18.644 1.00 83.88 397 VAL A N 1
ATOM 3079 C CA . VAL A 1 397 ? 14.923 -1.000 -20.117 1.00 83.88 397 VAL A CA 1
ATOM 3080 C C . VAL A 1 397 ? 13.575 -0.738 -20.787 1.00 83.88 397 VAL A C 1
ATOM 3082 O O . VAL A 1 397 ? 13.519 -0.028 -21.787 1.00 83.88 397 VAL A O 1
ATOM 3085 N N . GLN A 1 398 ? 12.476 -1.276 -20.245 1.00 83.56 398 GLN A N 1
ATOM 3086 C CA . GLN A 1 398 ? 11.148 -1.125 -20.855 1.00 83.56 398 GLN A CA 1
ATOM 3087 C C . GLN A 1 398 ? 10.659 0.323 -20.766 1.00 83.56 398 GLN A C 1
ATOM 3089 O O . GLN A 1 398 ? 10.058 0.816 -21.715 1.00 83.56 398 GLN A O 1
ATOM 3094 N N . ALA A 1 399 ? 10.992 1.025 -19.683 1.00 86.75 399 ALA A N 1
ATOM 3095 C CA . ALA A 1 399 ? 10.735 2.453 -19.541 1.00 86.75 399 ALA A CA 1
ATOM 3096 C C . ALA A 1 399 ? 11.785 3.349 -20.233 1.00 86.75 399 ALA A C 1
ATOM 3098 O O . ALA A 1 399 ? 11.603 4.565 -20.276 1.00 86.75 399 ALA A O 1
ATOM 3099 N N . GLY A 1 400 ? 12.878 2.788 -20.763 1.00 87.62 400 GLY A N 1
ATOM 3100 C CA . GLY A 1 400 ? 13.961 3.544 -21.398 1.00 87.62 400 GLY A CA 1
ATOM 3101 C C . GLY A 1 400 ? 14.781 4.409 -20.433 1.00 87.62 400 GLY A C 1
ATOM 3102 O O . GLY A 1 400 ? 15.234 5.477 -20.841 1.00 87.62 400 GLY A O 1
ATOM 3103 N N . LEU A 1 401 ? 14.938 3.983 -19.173 1.00 90.69 401 LEU A N 1
ATOM 3104 C CA . LEU A 1 401 ? 15.693 4.697 -18.137 1.00 90.69 401 LEU A CA 1
ATOM 3105 C C . LEU A 1 401 ? 17.067 4.061 -17.888 1.00 90.69 401 LEU A C 1
ATOM 3107 O O . LEU A 1 401 ? 17.165 2.875 -17.554 1.00 90.69 401 LEU A O 1
ATOM 3111 N N . TYR A 1 402 ? 18.109 4.884 -17.979 1.00 90.56 402 TYR A N 1
ATOM 3112 C CA . TYR A 1 402 ? 19.513 4.519 -17.775 1.00 90.56 402 TYR A CA 1
ATOM 3113 C C . TYR A 1 402 ? 20.180 5.507 -16.816 1.00 90.56 402 TYR A C 1
ATOM 3115 O O . TYR A 1 402 ? 19.730 6.642 -16.677 1.00 90.56 402 TYR A O 1
ATOM 3123 N N . GLU A 1 403 ? 21.261 5.097 -16.167 1.00 92.19 403 GLU A N 1
ATOM 3124 C CA . GLU A 1 403 ? 22.092 5.960 -15.331 1.00 92.19 403 GLU A CA 1
ATOM 3125 C C . GLU A 1 403 ? 23.445 6.203 -16.007 1.00 92.19 403 GLU A C 1
ATOM 3127 O O . GLU A 1 403 ? 24.080 5.261 -16.487 1.00 92.19 403 GLU A O 1
ATOM 3132 N N . LEU A 1 404 ? 23.865 7.469 -16.061 1.00 91.44 404 LEU A N 1
ATOM 3133 C CA . LEU A 1 404 ? 25.147 7.912 -16.603 1.00 91.44 404 LEU A CA 1
ATOM 3134 C C . LEU A 1 404 ? 26.039 8.448 -15.482 1.00 91.44 404 LEU A C 1
ATOM 3136 O O . LEU A 1 404 ? 25.625 9.319 -14.708 1.00 91.44 404 LEU A O 1
ATOM 3140 N N . ASP A 1 405 ? 27.273 7.947 -15.437 1.00 89.50 405 ASP A N 1
ATOM 3141 C CA . ASP A 1 405 ? 28.351 8.359 -14.527 1.00 89.50 405 ASP A CA 1
ATOM 3142 C C . ASP A 1 405 ? 27.942 8.451 -13.042 1.00 89.50 405 ASP A C 1
ATOM 3144 O O . ASP A 1 405 ? 28.485 9.275 -12.309 1.00 89.50 405 ASP A O 1
ATOM 3148 N N . ASN A 1 406 ? 26.953 7.659 -12.600 1.00 86.12 406 ASN A N 1
ATOM 3149 C CA . ASN A 1 406 ? 26.345 7.713 -11.257 1.00 86.12 406 ASN A CA 1
ATOM 3150 C C . ASN A 1 406 ? 25.818 9.105 -10.848 1.00 86.12 406 ASN A C 1
ATOM 3152 O O . ASN A 1 406 ? 25.781 9.452 -9.665 1.00 86.12 406 ASN A O 1
ATOM 3156 N N . ARG A 1 407 ? 25.467 9.953 -11.825 1.00 87.81 407 ARG A N 1
ATOM 3157 C CA . ARG A 1 407 ? 25.038 11.344 -11.585 1.00 87.81 407 ARG A CA 1
ATOM 3158 C C . ARG A 1 407 ? 23.753 11.720 -12.303 1.00 87.81 407 ARG A C 1
ATOM 3160 O O . ARG A 1 407 ? 22.923 12.424 -11.728 1.00 87.81 407 ARG A O 1
ATOM 3167 N N . PHE A 1 408 ? 23.604 11.305 -13.560 1.00 90.38 408 PHE A N 1
ATOM 3168 C CA . PHE A 1 408 ? 22.493 11.723 -14.412 1.00 90.38 408 PHE A CA 1
ATOM 3169 C C . PHE A 1 408 ? 21.612 10.536 -14.785 1.00 90.38 408 PHE A C 1
ATOM 3171 O O . PHE A 1 408 ? 22.101 9.513 -15.253 1.00 90.38 408 PHE A O 1
ATOM 3178 N N . THR A 1 409 ? 20.295 10.691 -14.661 1.00 91.88 409 THR A N 1
ATOM 3179 C CA . THR A 1 409 ? 19.342 9.722 -15.214 1.00 91.88 409 THR A CA 1
ATOM 3180 C C . THR A 1 409 ? 19.029 10.082 -16.664 1.00 91.88 409 THR A C 1
ATOM 3182 O O . THR A 1 409 ? 18.496 11.153 -16.934 1.00 91.88 409 THR A O 1
ATOM 3185 N N . LEU A 1 410 ? 19.326 9.197 -17.610 1.00 92.12 410 LEU A N 1
ATOM 3186 C CA . LEU A 1 410 ? 18.983 9.340 -19.022 1.00 92.12 410 LEU A CA 1
ATOM 3187 C C . LEU A 1 410 ? 17.622 8.692 -19.313 1.00 92.12 410 LEU A C 1
ATOM 3189 O O . LEU A 1 410 ? 17.410 7.517 -19.017 1.00 92.12 410 LEU A O 1
ATOM 3193 N N . CYS A 1 411 ? 16.717 9.446 -19.937 1.00 91.69 411 CYS A N 1
ATOM 3194 C CA . CYS A 1 411 ? 15.407 8.981 -20.382 1.00 91.69 411 CYS A CA 1
ATOM 3195 C C . CYS A 1 411 ? 15.314 9.006 -21.914 1.00 91.69 411 CYS A C 1
ATOM 3197 O O . CYS A 1 411 ? 15.246 10.076 -22.523 1.00 91.69 411 CYS A O 1
ATOM 3199 N N . LEU A 1 412 ? 15.265 7.816 -22.521 1.00 88.94 412 LEU A N 1
ATOM 3200 C CA . LEU A 1 412 ? 15.149 7.609 -23.972 1.00 88.94 412 LEU A CA 1
ATOM 3201 C C . LEU A 1 412 ? 13.714 7.313 -24.438 1.00 88.94 412 LEU A C 1
ATOM 3203 O O . LEU A 1 412 ? 13.490 7.069 -25.615 1.00 88.94 412 LEU A O 1
ATOM 3207 N N . ALA A 1 413 ? 12.726 7.339 -23.539 1.00 87.69 413 ALA A N 1
ATOM 3208 C CA . ALA A 1 413 ? 11.344 6.943 -23.838 1.00 87.69 413 ALA A CA 1
ATOM 3209 C C . ALA A 1 413 ? 10.632 7.816 -24.889 1.00 87.69 413 ALA A C 1
ATOM 3211 O O . ALA A 1 413 ? 9.692 7.370 -25.543 1.00 87.69 413 ALA A O 1
ATOM 3212 N N . TYR A 1 414 ? 11.057 9.075 -25.029 1.00 86.00 414 TYR A N 1
ATOM 3213 C CA . TYR A 1 414 ? 10.476 10.040 -25.970 1.00 86.00 414 TYR A CA 1
ATOM 3214 C C . TYR A 1 414 ? 10.988 9.855 -27.401 1.00 86.00 414 TYR A C 1
ATOM 3216 O O . TYR A 1 414 ? 10.434 10.461 -28.327 1.00 86.00 414 TYR A O 1
ATOM 3224 N N . GLN A 1 415 ? 12.001 9.005 -27.571 1.00 79.25 415 GLN A N 1
ATOM 3225 C CA . GLN A 1 415 ? 12.443 8.442 -28.836 1.00 79.25 415 GLN A CA 1
ATOM 3226 C C . GLN A 1 415 ? 11.855 7.029 -28.949 1.00 79.25 415 GLN A C 1
ATOM 3228 O O . GLN A 1 415 ? 11.709 6.325 -27.949 1.00 79.25 415 GLN A O 1
ATOM 3233 N N . GLN A 1 416 ? 11.487 6.589 -30.153 1.00 71.19 416 GLN A N 1
ATOM 3234 C CA . GLN A 1 416 ? 11.140 5.178 -30.336 1.00 71.19 416 GLN A CA 1
ATOM 3235 C C . GLN A 1 416 ? 12.394 4.358 -30.004 1.00 71.19 416 GLN A C 1
ATOM 3237 O O . GLN A 1 416 ? 13.437 4.595 -30.602 1.00 71.19 416 GLN A O 1
ATOM 3242 N N . GLN A 1 417 ? 12.315 3.487 -28.990 1.00 62.81 417 GLN A N 1
ATOM 3243 C CA . GLN A 1 417 ? 13.471 2.830 -28.362 1.00 62.81 417 GLN A CA 1
ATOM 3244 C C . GLN A 1 417 ? 14.438 2.251 -29.411 1.00 62.81 417 GLN A C 1
ATOM 3246 O O . GLN A 1 417 ? 14.159 1.214 -30.016 1.00 62.81 417 GLN A O 1
ATOM 3251 N N . LEU A 1 418 ? 15.566 2.945 -29.612 1.00 57.25 418 LEU A N 1
ATOM 3252 C CA . LEU A 1 418 ? 16.594 2.656 -30.619 1.00 57.25 418 LEU A CA 1
ATOM 3253 C C . LEU A 1 418 ? 16.964 1.172 -30.616 1.00 57.25 418 LEU A C 1
ATOM 3255 O O . LEU A 1 418 ? 17.307 0.643 -29.560 1.00 57.25 418 LEU A O 1
ATOM 3259 N N . ASN A 1 419 ? 16.901 0.506 -31.774 1.00 63.44 419 ASN A N 1
ATOM 3260 C CA . ASN A 1 419 ? 17.372 -0.870 -31.993 1.00 63.44 419 ASN A CA 1
ATOM 3261 C C . ASN A 1 419 ? 16.989 -1.872 -30.876 1.00 63.44 419 ASN A C 1
ATOM 3263 O O . ASN A 1 419 ? 17.741 -2.798 -30.588 1.00 63.44 419 ASN A O 1
ATOM 3267 N N . SER A 1 420 ? 15.839 -1.701 -30.206 1.00 63.88 420 SER A N 1
ATOM 3268 C CA . SER A 1 420 ? 15.420 -2.508 -29.037 1.00 63.88 420 SER A CA 1
ATOM 3269 C C . SER A 1 420 ? 16.370 -2.469 -27.817 1.00 63.88 420 SER A C 1
ATOM 3271 O O . SER A 1 420 ? 16.356 -3.386 -26.992 1.00 63.88 420 SER A O 1
ATOM 3273 N N . GLY A 1 421 ? 17.183 -1.417 -27.678 1.00 69.81 421 GLY A N 1
ATOM 3274 C CA . GLY A 1 421 ? 18.153 -1.230 -26.591 1.00 69.81 421 GLY A CA 1
ATOM 3275 C C . GLY A 1 421 ? 19.498 -1.941 -26.795 1.00 69.81 421 GLY A C 1
ATOM 3276 O O . GLY A 1 421 ? 20.250 -2.106 -25.835 1.00 69.81 421 GLY A O 1
ATOM 3277 N N . ARG A 1 422 ? 19.809 -2.397 -28.017 1.00 81.75 422 ARG A N 1
ATOM 3278 C CA . ARG A 1 422 ? 21.111 -3.006 -28.350 1.00 81.75 422 ARG A CA 1
ATOM 3279 C C . ARG A 1 422 ? 22.259 -1.996 -28.185 1.00 81.75 422 ARG A C 1
ATOM 3281 O O . ARG A 1 422 ? 22.101 -0.822 -28.501 1.00 81.75 422 ARG A O 1
ATOM 3288 N N . GLY A 1 423 ? 23.395 -2.444 -27.646 1.00 81.19 423 GLY A N 1
ATOM 3289 C CA . GLY A 1 423 ? 24.595 -1.628 -27.392 1.00 81.19 423 GLY A CA 1
ATOM 3290 C C . GLY A 1 423 ? 24.563 -0.754 -26.125 1.00 81.19 423 GLY A C 1
ATOM 3291 O O . GLY A 1 423 ? 25.616 -0.352 -25.637 1.00 81.19 423 GLY A O 1
ATOM 3292 N N . LEU A 1 424 ? 23.389 -0.503 -25.530 1.00 86.50 424 LEU A N 1
ATOM 3293 C CA . LEU A 1 424 ? 23.230 0.343 -24.335 1.00 86.50 424 LEU A CA 1
ATOM 3294 C C . LEU A 1 424 ? 23.341 -0.474 -23.038 1.00 86.50 424 LEU A C 1
ATOM 3296 O O . LEU A 1 424 ? 22.353 -0.734 -22.349 1.00 86.50 424 LEU A O 1
ATOM 3300 N N . ARG A 1 425 ? 24.559 -0.919 -22.718 1.00 86.94 425 ARG A N 1
ATOM 3301 C CA . ARG A 1 425 ? 24.858 -1.752 -21.538 1.00 86.94 425 ARG A CA 1
ATOM 3302 C C . ARG A 1 425 ? 25.754 -1.009 -20.536 1.00 86.94 425 ARG A C 1
ATOM 3304 O O . ARG A 1 425 ? 26.510 -0.138 -20.958 1.00 86.94 425 ARG A O 1
ATOM 3311 N N . PRO A 1 426 ? 25.731 -1.364 -19.235 1.00 87.38 426 PRO A N 1
ATOM 3312 C CA . PRO A 1 426 ? 26.666 -0.826 -18.249 1.00 87.38 426 PRO A CA 1
ATOM 3313 C C . PRO A 1 426 ? 28.118 -0.960 -18.711 1.00 87.38 426 PRO A C 1
ATOM 3315 O O . PRO A 1 426 ? 28.536 -2.055 -19.071 1.00 87.38 426 PRO A O 1
ATOM 3318 N N . GLY A 1 427 ? 28.865 0.137 -18.751 1.00 85.94 427 GLY A N 1
ATOM 3319 C CA . GLY A 1 427 ? 30.220 0.245 -19.288 1.00 85.94 427 GLY A CA 1
ATOM 3320 C C . GLY A 1 427 ? 30.312 0.748 -20.732 1.00 85.94 427 GLY A C 1
ATOM 3321 O O . GLY A 1 427 ? 31.421 0.953 -21.211 1.00 85.94 427 GLY A O 1
ATOM 3322 N N . ALA A 1 428 ? 29.194 0.946 -21.438 1.00 89.88 428 ALA A N 1
ATOM 3323 C CA . ALA A 1 428 ? 29.196 1.542 -22.773 1.00 89.88 428 ALA A CA 1
ATOM 3324 C C . ALA A 1 428 ? 29.274 3.076 -22.697 1.00 89.88 428 ALA A C 1
ATOM 3326 O O . ALA A 1 428 ? 28.570 3.692 -21.888 1.00 89.88 428 ALA A O 1
ATOM 3327 N N . CYS A 1 429 ? 30.089 3.692 -23.556 1.00 90.75 429 CYS A N 1
ATOM 3328 C CA . CYS A 1 429 ? 30.212 5.148 -23.624 1.00 90.75 429 CYS A CA 1
ATOM 3329 C C . CYS A 1 429 ? 29.294 5.718 -24.704 1.00 90.75 429 CYS A C 1
ATOM 3331 O O . CYS A 1 429 ? 29.329 5.285 -25.860 1.00 90.75 429 CYS A O 1
ATOM 3333 N N . VAL A 1 430 ? 28.510 6.727 -24.338 1.00 91.38 430 VAL A N 1
ATOM 3334 C CA . VAL A 1 430 ? 27.553 7.398 -25.222 1.00 91.38 430 VAL A CA 1
ATOM 3335 C C . VAL A 1 430 ? 27.839 8.895 -25.290 1.00 91.38 430 VAL A C 1
ATOM 3337 O O . VAL A 1 430 ? 28.176 9.526 -24.289 1.00 91.38 430 VAL A O 1
ATOM 3340 N N . GLU A 1 431 ? 27.687 9.469 -26.480 1.00 90.94 431 GLU A N 1
ATOM 3341 C CA . GLU A 1 431 ? 27.666 10.911 -26.720 1.00 90.94 431 GLU A CA 1
ATOM 3342 C C . GLU A 1 431 ? 26.230 11.329 -27.059 1.00 90.94 431 GLU A C 1
ATOM 3344 O O . GLU A 1 431 ? 25.612 10.797 -27.984 1.00 90.94 431 GLU A O 1
ATOM 3349 N N . LEU A 1 432 ? 25.699 12.278 -26.295 1.00 90.06 432 LEU A N 1
ATOM 3350 C CA . LEU A 1 432 ? 24.373 12.861 -26.452 1.00 90.06 432 LEU A CA 1
ATOM 3351 C C . LEU A 1 432 ? 24.524 14.306 -26.924 1.00 90.06 432 LEU A C 1
ATOM 3353 O O . LEU A 1 432 ? 25.208 15.096 -26.273 1.00 90.06 432 LEU A O 1
ATOM 3357 N N . ARG A 1 433 ? 23.850 14.670 -28.014 1.00 86.88 433 ARG A N 1
ATOM 3358 C CA . ARG A 1 433 ? 23.762 16.055 -28.502 1.00 86.88 433 ARG A CA 1
ATOM 3359 C C . ARG A 1 433 ? 22.320 16.531 -28.485 1.00 86.88 433 ARG A C 1
ATOM 3361 O O . ARG A 1 433 ? 21.419 15.742 -28.755 1.00 86.88 433 ARG A O 1
ATOM 3368 N N . ASP A 1 434 ? 22.111 17.805 -28.171 1.00 86.00 434 ASP A N 1
ATOM 3369 C CA . ASP A 1 434 ? 20.788 18.430 -28.069 1.00 86.00 434 ASP A CA 1
ATOM 3370 C C . ASP A 1 434 ? 19.837 17.706 -27.088 1.00 86.00 434 ASP A C 1
ATOM 3372 O O . ASP A 1 434 ? 18.671 17.439 -27.394 1.00 86.00 434 ASP A O 1
ATOM 3376 N N . VAL A 1 435 ? 20.328 17.348 -25.893 1.00 89.88 435 VAL A N 1
ATOM 3377 C CA . VAL A 1 435 ? 19.533 16.682 -24.842 1.00 89.88 435 VAL A CA 1
ATOM 3378 C C . VAL A 1 435 ? 18.991 17.688 -23.824 1.00 89.88 435 VAL A C 1
ATOM 3380 O O . VAL A 1 435 ? 19.666 18.650 -23.462 1.00 89.88 435 VAL A O 1
ATOM 3383 N N . HIS A 1 436 ? 17.772 17.472 -23.326 1.00 91.44 436 HIS A N 1
ATOM 3384 C CA . HIS A 1 436 ? 17.157 18.356 -22.336 1.00 91.44 436 HIS A CA 1
ATOM 3385 C C . HIS A 1 436 ? 17.593 17.983 -20.917 1.00 91.44 436 HIS A C 1
ATOM 3387 O O . HIS A 1 436 ? 17.261 16.908 -20.426 1.00 91.44 436 HIS A O 1
ATOM 3393 N N . LEU A 1 437 ? 18.269 18.892 -20.220 1.00 91.50 437 LEU A N 1
ATOM 3394 C CA . LEU A 1 437 ? 18.594 18.778 -18.802 1.00 91.50 437 LEU A CA 1
ATOM 3395 C C . LEU A 1 437 ? 17.466 19.364 -17.942 1.00 91.50 437 LEU A C 1
ATOM 3397 O O . LEU A 1 437 ? 17.165 20.563 -18.003 1.00 91.50 437 LEU A O 1
ATOM 3401 N N . LEU A 1 438 ? 16.869 18.516 -17.103 1.00 89.06 438 LEU A N 1
ATOM 3402 C CA . LEU A 1 438 ? 15.851 18.875 -16.120 1.00 89.06 438 LEU A CA 1
ATOM 3403 C C . LEU A 1 438 ? 16.415 18.732 -14.704 1.00 89.06 438 LEU A C 1
ATOM 3405 O O . LEU A 1 438 ? 16.971 17.694 -14.339 1.00 89.06 438 LEU A O 1
ATOM 3409 N N . GLN A 1 439 ? 16.241 19.778 -13.894 1.00 84.44 439 GLN A N 1
ATOM 3410 C CA . GLN A 1 439 ? 16.701 19.823 -12.507 1.00 84.44 439 GLN A CA 1
ATOM 3411 C C . GLN A 1 439 ? 15.528 19.572 -11.557 1.00 84.44 439 GLN A C 1
ATOM 3413 O O . GLN A 1 439 ? 14.578 20.356 -11.503 1.00 84.44 439 GLN A O 1
ATOM 3418 N N . LYS A 1 440 ? 15.632 18.491 -10.784 1.00 77.06 440 LYS A N 1
ATOM 3419 C CA . LYS A 1 440 ? 14.661 18.006 -9.793 1.00 77.06 440 LYS A CA 1
ATOM 3420 C C . LYS A 1 440 ? 13.226 17.868 -10.338 1.00 77.06 440 LYS A C 1
ATOM 3422 O O . LYS A 1 440 ? 12.310 18.445 -9.756 1.00 77.06 440 LYS A O 1
ATOM 3427 N N . PRO A 1 441 ? 12.990 17.118 -11.435 1.00 75.56 441 PRO A N 1
ATOM 3428 C CA . PRO A 1 441 ? 11.630 16.832 -11.901 1.00 75.56 441 PRO A CA 1
ATOM 3429 C C . PRO A 1 441 ? 10.785 16.055 -10.873 1.00 75.56 441 PRO A C 1
ATOM 3431 O O . PRO A 1 441 ? 9.580 16.282 -10.787 1.00 75.56 441 PRO A O 1
ATOM 3434 N N . LEU A 1 442 ? 11.407 15.163 -10.093 1.00 74.19 442 LEU A N 1
ATOM 3435 C CA . LEU A 1 442 ? 10.789 14.383 -9.015 1.00 74.19 442 LEU A CA 1
ATOM 3436 C C . LEU A 1 442 ? 11.808 14.223 -7.874 1.00 74.19 442 LEU A C 1
ATOM 3438 O O . LEU A 1 442 ? 13.004 14.169 -8.143 1.00 74.19 442 LEU A O 1
ATOM 3442 N N . ALA A 1 443 ? 11.369 14.103 -6.616 1.00 71.56 443 ALA A N 1
ATOM 3443 C CA . ALA A 1 443 ? 12.277 13.979 -5.464 1.00 71.56 443 ALA A CA 1
ATOM 3444 C C . ALA A 1 443 ? 13.287 12.817 -5.589 1.00 71.56 443 ALA A C 1
ATOM 3446 O O . ALA A 1 443 ? 14.429 12.953 -5.164 1.00 71.56 443 ALA A O 1
ATOM 3447 N N . ALA A 1 444 ? 12.882 11.708 -6.217 1.00 71.94 444 ALA A N 1
ATOM 3448 C CA . ALA A 1 444 ? 13.737 10.544 -6.461 1.00 71.94 444 ALA A CA 1
ATOM 3449 C C . ALA A 1 444 ? 14.757 10.737 -7.602 1.00 71.94 444 ALA A C 1
ATOM 3451 O O . ALA A 1 444 ? 15.724 9.988 -7.682 1.00 71.94 444 ALA A O 1
ATOM 3452 N N . PHE A 1 445 ? 14.556 11.726 -8.480 1.00 76.62 445 PHE A N 1
ATOM 3453 C CA . PHE A 1 445 ? 15.370 11.946 -9.677 1.00 76.62 445 PHE A CA 1
ATOM 3454 C C . PHE A 1 445 ? 15.890 13.392 -9.705 1.00 76.62 445 PHE A C 1
ATOM 3456 O O . PHE A 1 445 ? 15.208 14.284 -10.220 1.00 76.62 445 PHE A O 1
ATOM 3463 N N . PRO A 1 446 ? 17.084 13.665 -9.146 1.00 79.56 446 PRO A N 1
ATOM 3464 C CA . PRO A 1 446 ? 17.587 15.028 -8.988 1.00 79.56 446 PRO A CA 1
ATOM 3465 C C . PRO A 1 446 ? 18.045 15.672 -10.304 1.00 79.56 446 PRO A C 1
ATOM 3467 O O . PRO A 1 446 ? 17.817 16.866 -10.492 1.00 79.56 446 PRO A O 1
ATOM 3470 N N . PHE A 1 447 ? 18.648 14.918 -11.226 1.00 88.19 447 PHE A N 1
ATOM 3471 C CA . PHE A 1 447 ? 19.084 15.418 -12.534 1.00 88.19 447 PHE A CA 1
ATOM 3472 C C . PHE A 1 447 ? 18.730 14.413 -13.625 1.00 88.19 447 PHE A C 1
ATOM 3474 O O . PHE A 1 447 ? 19.179 13.267 -13.588 1.00 88.19 447 PHE A O 1
ATOM 3481 N N . VAL A 1 448 ? 17.924 14.845 -14.597 1.00 90.38 448 VAL A N 1
ATOM 3482 C CA . VAL A 1 448 ? 17.438 13.971 -15.672 1.00 90.38 448 VAL A CA 1
ATOM 3483 C C . VAL A 1 448 ? 17.763 14.573 -17.032 1.00 90.38 448 VAL A C 1
ATOM 3485 O O . VAL A 1 448 ? 17.447 15.733 -17.292 1.00 90.38 448 VAL A O 1
ATOM 3488 N N . LEU A 1 449 ? 18.374 13.766 -17.894 1.00 92.44 449 LEU A N 1
ATOM 3489 C CA . LEU A 1 449 ? 18.617 14.044 -19.302 1.00 92.44 449 LEU A CA 1
ATOM 3490 C C . LEU A 1 449 ? 17.496 13.393 -20.122 1.00 92.44 449 LEU A C 1
ATOM 3492 O O . LEU A 1 449 ? 17.404 12.170 -20.201 1.00 92.44 449 LEU A O 1
ATOM 3496 N N . GLY A 1 450 ? 16.603 14.196 -20.694 1.00 90.56 450 GLY A N 1
ATOM 3497 C CA . GLY A 1 450 ? 15.517 13.730 -21.553 1.00 90.56 450 GLY A CA 1
ATOM 3498 C C . GLY A 1 450 ? 15.872 13.865 -23.032 1.00 90.56 450 GLY A C 1
ATOM 3499 O O . GLY A 1 450 ? 16.120 14.975 -23.506 1.00 90.56 450 GLY A O 1
ATOM 3500 N N . ALA A 1 451 ? 15.867 12.750 -23.765 1.00 89.81 451 ALA A N 1
ATOM 3501 C CA . ALA A 1 451 ? 16.137 12.735 -25.201 1.00 89.81 451 ALA A CA 1
ATOM 3502 C C . ALA A 1 451 ? 14.849 12.970 -26.006 1.00 89.81 451 ALA A C 1
ATOM 3504 O O . ALA A 1 451 ? 13.931 12.156 -25.953 1.00 89.81 451 ALA A O 1
ATOM 3505 N N . CYS A 1 452 ? 14.768 14.074 -26.751 1.00 88.25 452 CYS A N 1
ATOM 3506 C CA . CYS A 1 452 ? 13.657 14.374 -27.668 1.00 88.25 452 CYS A CA 1
ATOM 3507 C C . CYS A 1 452 ? 13.939 13.826 -29.081 1.00 88.25 452 CYS A C 1
ATOM 3509 O O . CYS A 1 452 ? 14.984 13.222 -29.310 1.00 88.25 452 CYS A O 1
ATOM 3511 N N . LEU A 1 453 ? 13.059 14.045 -30.067 1.00 86.25 453 LEU A N 1
ATOM 3512 C CA . LEU A 1 453 ? 13.300 13.568 -31.445 1.00 86.25 453 LEU A CA 1
ATOM 3513 C C . LEU A 1 453 ? 14.484 14.251 -32.145 1.00 86.25 453 LEU A C 1
ATOM 3515 O O . LEU A 1 453 ? 14.987 13.720 -33.136 1.00 86.25 453 LEU A O 1
ATOM 3519 N N . ARG A 1 454 ? 14.942 15.399 -31.632 1.00 83.44 454 ARG A N 1
ATOM 3520 C CA . ARG A 1 454 ? 16.158 16.076 -32.109 1.00 83.44 454 ARG A CA 1
ATOM 3521 C C . ARG A 1 454 ? 17.441 15.565 -31.487 1.00 83.44 454 ARG A C 1
ATOM 3523 O O . ARG A 1 454 ? 18.500 15.780 -32.061 1.00 83.44 454 ARG A O 1
ATOM 3530 N N . THR A 1 455 ? 17.351 14.931 -30.324 1.00 86.94 455 THR A N 1
ATOM 3531 C CA . THR A 1 455 ? 18.532 14.476 -29.604 1.00 86.94 455 THR A CA 1
ATOM 3532 C C . THR A 1 455 ? 19.218 13.377 -30.410 1.00 86.94 455 THR A C 1
ATOM 3534 O O . THR A 1 455 ? 18.609 12.347 -30.704 1.00 86.94 455 THR A O 1
ATOM 3537 N N . THR A 1 456 ? 20.489 13.566 -30.747 1.00 84.44 456 THR A N 1
ATOM 3538 C CA . THR A 1 456 ? 21.286 12.519 -31.395 1.00 84.44 456 THR A CA 1
ATOM 3539 C C . THR A 1 456 ? 22.043 11.740 -30.325 1.00 84.44 456 THR A C 1
ATOM 3541 O O . THR A 1 456 ? 22.743 12.332 -29.501 1.00 84.44 456 THR A O 1
ATOM 3544 N N . LEU A 1 457 ? 21.897 10.414 -30.338 1.00 86.56 457 LEU A N 1
ATOM 3545 C CA . LEU A 1 457 ? 22.635 9.492 -29.477 1.00 86.56 457 LEU A CA 1
ATOM 3546 C C . LEU A 1 457 ? 23.642 8.724 -30.330 1.00 86.56 457 LEU A C 1
ATOM 3548 O O . LEU A 1 457 ? 23.251 7.996 -31.241 1.00 86.56 457 LEU A O 1
ATOM 3552 N N . VAL A 1 458 ? 24.927 8.876 -30.017 1.00 85.19 458 VAL A N 1
ATOM 3553 C CA . VAL A 1 458 ? 26.031 8.188 -30.696 1.00 85.19 458 VAL A CA 1
ATOM 3554 C C . VAL A 1 458 ? 26.734 7.274 -29.702 1.00 85.19 458 VAL A C 1
ATOM 3556 O O . VAL A 1 458 ? 27.159 7.710 -28.633 1.00 85.19 458 VAL A O 1
ATOM 3559 N N . LEU A 1 459 ? 26.877 6.000 -30.055 1.00 86.94 459 LEU A N 1
ATOM 3560 C CA . LEU A 1 459 ? 27.643 5.040 -29.269 1.00 86.94 459 LEU A CA 1
ATOM 3561 C C . LEU A 1 459 ? 29.133 5.181 -29.609 1.00 86.94 459 LEU A C 1
ATOM 3563 O O . LEU A 1 459 ? 29.513 5.048 -30.768 1.00 86.94 459 LEU A O 1
ATOM 3567 N N . LYS A 1 460 ? 29.975 5.472 -28.612 1.00 87.62 460 LYS A N 1
ATOM 3568 C CA . LYS A 1 460 ? 31.430 5.647 -28.786 1.00 87.62 460 LYS A CA 1
ATOM 3569 C C . LYS A 1 460 ? 32.214 4.376 -28.520 1.00 87.62 460 LYS A C 1
ATOM 3571 O O . LYS A 1 460 ? 33.222 4.131 -29.173 1.00 87.62 460 LYS A O 1
ATOM 3576 N N . SER A 1 461 ? 31.769 3.586 -27.553 1.00 88.81 461 SER A N 1
ATOM 3577 C CA . SER A 1 461 ? 32.388 2.311 -27.215 1.00 88.81 461 SER A CA 1
ATOM 3578 C C . SER A 1 461 ? 31.352 1.352 -26.644 1.00 88.81 461 SER A C 1
ATOM 3580 O O . SER A 1 461 ? 30.382 1.759 -25.998 1.00 88.81 461 SER A O 1
ATOM 3582 N N . PHE A 1 462 ? 31.569 0.062 -26.882 1.00 89.81 462 PHE A N 1
ATOM 3583 C CA . PHE A 1 462 ? 30.753 -1.005 -26.316 1.00 89.81 462 PHE A CA 1
ATOM 3584 C C . PHE A 1 462 ? 31.190 -1.370 -24.894 1.00 89.81 462 PHE A C 1
ATOM 3586 O O . PHE A 1 462 ? 32.329 -1.145 -24.484 1.00 89.81 462 PHE A O 1
ATOM 3593 N N . SER A 1 463 ? 30.271 -1.985 -24.150 1.00 88.19 463 SER A N 1
ATOM 3594 C CA . SER A 1 463 ? 30.522 -2.468 -22.792 1.00 88.19 463 SER A CA 1
ATOM 3595 C C . SER A 1 463 ? 31.402 -3.722 -22.773 1.00 88.19 463 SER A C 1
ATOM 3597 O O . SER A 1 463 ? 31.187 -4.673 -23.525 1.00 88.19 463 SER A O 1
ATOM 3599 N N . LYS A 1 464 ? 32.333 -3.775 -21.817 1.00 84.38 464 LYS A N 1
ATOM 3600 C CA . LYS A 1 464 ? 33.170 -4.955 -21.539 1.00 84.38 464 LYS A CA 1
ATOM 3601 C C . LYS A 1 464 ? 32.553 -5.933 -20.523 1.00 84.38 464 LYS A C 1
ATOM 3603 O O . LYS A 1 464 ? 33.131 -6.984 -20.237 1.00 84.38 464 LYS A O 1
ATOM 3608 N N . CYS A 1 465 ? 31.390 -5.606 -19.965 1.00 82.94 465 CYS A N 1
ATOM 3609 C CA . CYS A 1 465 ? 30.735 -6.402 -18.930 1.00 82.94 465 CYS A CA 1
ATOM 3610 C C . CYS A 1 465 ? 29.918 -7.552 -19.540 1.00 82.94 465 CYS A C 1
ATOM 3612 O O . CYS A 1 465 ? 29.372 -7.444 -20.635 1.00 82.94 465 CYS A O 1
ATOM 3614 N N . SER A 1 466 ? 29.800 -8.666 -18.826 1.00 80.31 466 SER A N 1
ATOM 3615 C CA . SER A 1 466 ? 29.029 -9.851 -19.208 1.00 80.31 466 SER A CA 1
ATOM 3616 C C . SER A 1 466 ? 27.609 -9.741 -18.660 1.00 80.31 466 SER A C 1
ATOM 3618 O O . SER A 1 466 ? 27.302 -10.170 -17.547 1.00 80.31 466 SER A O 1
ATOM 3620 N N . ILE A 1 467 ? 26.739 -9.101 -19.444 1.00 80.81 467 ILE A N 1
ATOM 3621 C CA . ILE A 1 467 ? 25.327 -8.885 -19.112 1.00 80.81 467 ILE A CA 1
ATOM 3622 C C . ILE A 1 467 ? 24.474 -9.391 -20.272 1.00 80.81 467 ILE A C 1
ATOM 3624 O O . ILE A 1 467 ? 24.691 -9.006 -21.419 1.00 80.81 467 ILE A O 1
ATOM 3628 N N . LEU A 1 468 ? 23.492 -10.240 -19.959 1.00 78.81 468 LEU A N 1
ATOM 3629 C CA . LEU A 1 468 ? 22.542 -10.779 -20.933 1.00 78.81 468 LEU A CA 1
ATOM 3630 C C . LEU A 1 468 ? 21.668 -9.682 -21.544 1.00 78.81 468 LEU A C 1
ATOM 3632 O O . LEU A 1 468 ? 21.256 -8.739 -20.861 1.00 78.81 468 LEU A O 1
ATOM 3636 N N . HIS A 1 469 ? 21.312 -9.851 -22.816 1.00 77.00 469 HIS A N 1
ATOM 3637 C CA . HIS A 1 469 ? 20.444 -8.911 -23.506 1.00 77.00 469 HIS A CA 1
ATOM 3638 C C . HIS A 1 469 ? 19.014 -8.992 -22.962 1.00 77.00 469 HIS A C 1
ATOM 3640 O O . HIS A 1 469 ? 18.382 -10.050 -22.957 1.00 77.00 469 HIS A O 1
ATOM 3646 N N . GLN A 1 470 ? 18.480 -7.850 -22.532 1.00 73.38 470 GLN A N 1
ATOM 3647 C CA . GLN A 1 470 ? 17.071 -7.693 -22.185 1.00 73.38 470 GLN A CA 1
ATOM 3648 C C . GLN A 1 470 ? 16.405 -6.808 -23.239 1.00 73.38 470 GLN A C 1
ATOM 3650 O O . GLN A 1 470 ? 16.410 -5.591 -23.081 1.00 73.38 470 GLN A O 1
ATOM 3655 N N . PRO A 1 471 ? 15.851 -7.375 -24.322 1.00 67.56 471 PRO A N 1
ATOM 3656 C CA . PRO A 1 471 ? 15.287 -6.556 -25.384 1.00 67.56 471 PRO A CA 1
ATOM 3657 C C . PRO A 1 471 ? 14.075 -5.762 -24.899 1.00 67.56 471 PRO A C 1
ATOM 3659 O O . PRO A 1 471 ? 13.167 -6.297 -24.240 1.00 67.56 471 PRO A O 1
ATOM 3662 N N . ALA A 1 472 ? 14.054 -4.482 -25.258 1.00 65.00 472 ALA A N 1
ATOM 3663 C CA . ALA A 1 472 ? 12.879 -3.646 -25.101 1.00 65.00 472 ALA A CA 1
ATOM 3664 C C . ALA A 1 472 ? 11.762 -4.171 -26.018 1.00 65.00 472 ALA A C 1
ATOM 3666 O O . ALA A 1 472 ? 11.986 -4.435 -27.198 1.00 65.00 472 ALA A O 1
ATOM 3667 N N . THR A 1 473 ? 10.566 -4.392 -25.476 1.00 63.75 473 THR A N 1
ATOM 3668 C CA . THR A 1 473 ? 9.432 -4.876 -26.274 1.00 63.75 473 THR A CA 1
ATOM 3669 C C . THR A 1 473 ? 8.879 -3.704 -27.080 1.00 63.75 473 THR A C 1
ATOM 3671 O O . THR A 1 473 ? 8.339 -2.770 -26.502 1.00 63.75 473 THR A O 1
ATOM 3674 N N . SER A 1 474 ? 9.019 -3.719 -28.407 1.00 56.72 474 SER A N 1
ATOM 3675 C CA . SER A 1 474 ? 8.519 -2.635 -29.270 1.00 56.72 474 SER A CA 1
ATOM 3676 C C . SER A 1 474 ? 6.992 -2.656 -29.433 1.00 56.72 474 SER A C 1
ATOM 3678 O O . SER A 1 474 ? 6.375 -1.610 -29.617 1.00 56.72 474 SER A O 1
ATOM 3680 N N . CYS A 1 475 ? 6.365 -3.831 -29.305 1.00 57.00 475 CYS A N 1
ATOM 3681 C CA . CYS A 1 475 ? 4.914 -4.021 -29.351 1.00 57.00 475 CYS A CA 1
ATOM 3682 C C . CYS A 1 475 ? 4.375 -4.421 -27.966 1.00 57.00 475 CYS A C 1
ATOM 3684 O O . CYS A 1 475 ? 4.918 -5.324 -27.331 1.00 57.00 475 CYS A O 1
ATOM 3686 N N . GLY A 1 476 ? 3.307 -3.758 -27.501 1.00 64.00 476 GLY A N 1
ATOM 3687 C CA . GLY A 1 476 ? 2.647 -4.056 -26.219 1.00 64.00 476 GLY A CA 1
ATOM 3688 C C . GLY A 1 476 ? 3.332 -3.491 -24.966 1.00 64.00 476 GLY A C 1
ATOM 3689 O O . GLY A 1 476 ? 2.998 -3.898 -23.856 1.00 64.00 476 GLY A O 1
ATOM 3690 N N . ASN A 1 477 ? 4.291 -2.569 -25.112 1.00 77.81 477 ASN A N 1
ATOM 3691 C CA . ASN A 1 477 ? 4.934 -1.908 -23.976 1.00 77.81 477 ASN A CA 1
ATOM 3692 C C . ASN A 1 477 ? 4.031 -0.812 -23.386 1.00 77.81 477 ASN A C 1
ATOM 3694 O O . ASN A 1 477 ? 3.906 0.280 -23.948 1.00 77.81 477 ASN A O 1
ATOM 3698 N N . LEU A 1 478 ? 3.449 -1.108 -22.221 1.00 81.56 478 LEU A N 1
ATOM 3699 C CA . LEU A 1 478 ? 2.524 -0.223 -21.512 1.00 81.56 478 LEU A CA 1
ATOM 3700 C C . LEU A 1 478 ? 3.133 1.155 -21.189 1.00 81.56 478 LEU A C 1
ATOM 3702 O O . LEU A 1 478 ? 2.432 2.160 -21.293 1.00 81.56 478 LEU A O 1
ATOM 3706 N N . TYR A 1 479 ? 4.428 1.226 -20.848 1.00 86.25 479 TYR A N 1
ATOM 3707 C CA . TYR A 1 479 ? 5.102 2.487 -20.507 1.00 86.25 479 TYR A CA 1
ATOM 3708 C C . TYR A 1 479 ? 5.054 3.472 -21.681 1.00 86.25 479 TYR A C 1
ATOM 3710 O O . TYR A 1 479 ? 4.591 4.606 -21.540 1.00 86.25 479 TYR A O 1
ATOM 3718 N N . ILE A 1 480 ? 5.489 3.015 -22.857 1.00 84.00 480 ILE A N 1
ATOM 3719 C CA . ILE A 1 480 ? 5.574 3.838 -24.068 1.00 84.00 480 ILE A CA 1
ATOM 3720 C C . ILE A 1 480 ? 4.179 4.120 -24.639 1.00 84.00 480 ILE A C 1
ATOM 3722 O O . ILE A 1 480 ? 3.909 5.227 -25.102 1.00 84.00 480 ILE A O 1
ATOM 3726 N N . GLN A 1 481 ? 3.254 3.161 -24.560 1.00 81.81 481 GLN A N 1
ATOM 3727 C CA . GLN A 1 481 ? 1.880 3.363 -25.024 1.00 81.81 481 GLN A CA 1
ATOM 3728 C C . GLN A 1 481 ? 1.149 4.446 -24.225 1.00 81.81 481 GLN A C 1
ATOM 3730 O O . GLN A 1 481 ? 0.527 5.320 -24.827 1.00 81.81 481 GLN A O 1
ATOM 3735 N N . LEU A 1 482 ? 1.251 4.437 -22.891 1.00 83.94 482 LEU A N 1
ATOM 3736 C CA . LEU A 1 482 ? 0.649 5.479 -22.054 1.00 83.94 482 LEU A CA 1
ATOM 3737 C C . LEU A 1 482 ? 1.327 6.839 -22.259 1.00 83.94 482 LEU A C 1
ATOM 3739 O O . LEU A 1 482 ? 0.632 7.853 -22.331 1.00 83.94 482 LEU A O 1
ATOM 3743 N N . LEU A 1 483 ? 2.656 6.860 -22.426 1.00 86.69 483 LEU A N 1
ATOM 3744 C CA . LEU A 1 483 ? 3.408 8.070 -22.764 1.00 86.69 483 LEU A CA 1
ATOM 3745 C C . LEU A 1 483 ? 2.876 8.731 -24.043 1.00 86.69 483 LEU A C 1
ATOM 3747 O O . LEU A 1 483 ? 2.581 9.927 -24.034 1.00 86.69 483 LEU A O 1
ATOM 3751 N N . LEU A 1 484 ? 2.728 7.956 -25.123 1.00 82.50 484 LEU A N 1
ATOM 3752 C CA . LEU A 1 484 ? 2.283 8.459 -26.424 1.00 82.50 484 LEU A CA 1
ATOM 3753 C C . LEU A 1 484 ? 0.782 8.788 -26.446 1.00 82.50 484 LEU A C 1
ATOM 3755 O O . LEU A 1 484 ? 0.401 9.814 -27.003 1.00 82.50 484 LEU A O 1
ATOM 3759 N N . ARG A 1 485 ? -0.069 7.966 -25.810 1.00 80.62 485 ARG A N 1
ATOM 3760 C CA . ARG A 1 485 ? -1.532 8.163 -25.770 1.00 80.62 485 ARG A CA 1
ATOM 3761 C C . ARG A 1 485 ? -1.936 9.419 -24.998 1.00 80.62 485 ARG A C 1
ATOM 3763 O O . ARG A 1 485 ? -2.865 10.105 -25.414 1.00 80.62 485 ARG A O 1
ATOM 3770 N N . TYR A 1 486 ? -1.252 9.715 -23.891 1.00 78.62 486 TYR A N 1
ATOM 3771 C CA . TYR A 1 486 ? -1.558 10.861 -23.025 1.00 78.62 486 TYR A CA 1
ATOM 3772 C C . TYR A 1 486 ? -0.621 12.062 -23.222 1.00 78.62 486 TYR A C 1
ATOM 3774 O O . TYR A 1 486 ? -0.797 13.076 -22.546 1.00 78.62 486 TYR A O 1
ATOM 3782 N N . ASN A 1 487 ? 0.361 11.966 -24.130 1.00 83.38 487 ASN A N 1
ATOM 3783 C CA . ASN A 1 487 ? 1.382 12.990 -24.382 1.00 83.38 487 ASN A CA 1
ATOM 3784 C C . ASN A 1 487 ? 1.981 13.544 -23.067 1.00 83.38 487 ASN A C 1
ATOM 3786 O O . ASN A 1 487 ? 1.900 14.742 -22.762 1.00 83.38 487 ASN A O 1
ATOM 3790 N N . LEU A 1 488 ? 2.487 12.630 -22.229 1.00 85.94 488 LEU A N 1
ATOM 3791 C CA . LEU A 1 488 ? 2.956 12.947 -20.876 1.00 85.94 488 LEU A CA 1
ATOM 3792 C C . LEU A 1 488 ? 4.227 13.811 -20.914 1.00 85.94 488 LEU A C 1
ATOM 3794 O O . LEU A 1 488 ? 5.070 13.660 -21.793 1.00 85.94 488 LEU A O 1
ATOM 3798 N N . THR A 1 489 ? 4.380 14.703 -19.932 1.00 87.38 489 THR A N 1
ATOM 3799 C CA . THR A 1 489 ? 5.648 15.412 -19.678 1.00 87.38 489 THR A CA 1
ATOM 3800 C C . THR A 1 489 ? 6.598 14.529 -18.865 1.00 87.38 489 THR A C 1
ATOM 3802 O O . THR A 1 489 ? 6.164 13.571 -18.218 1.00 87.38 489 THR A O 1
ATOM 3805 N N . LEU A 1 490 ? 7.896 14.861 -18.834 1.00 88.81 490 LEU A N 1
ATOM 3806 C CA . LEU A 1 490 ? 8.901 14.022 -18.160 1.00 88.81 490 LEU A CA 1
ATOM 3807 C C . LEU A 1 490 ? 8.588 13.708 -16.687 1.00 88.81 490 LEU A C 1
ATOM 3809 O O . LEU A 1 490 ? 8.662 12.534 -16.331 1.00 88.81 490 LEU A O 1
ATOM 3813 N N . PRO A 1 491 ? 8.184 14.670 -15.833 1.00 87.50 491 PRO A N 1
ATOM 3814 C CA . PRO A 1 491 ? 7.851 14.370 -14.438 1.00 87.50 491 PRO A CA 1
ATOM 3815 C C . PRO A 1 491 ? 6.671 13.399 -14.289 1.00 87.50 491 PRO A C 1
ATOM 3817 O O . PRO A 1 491 ? 6.719 12.490 -13.461 1.00 87.50 491 PRO A O 1
ATOM 3820 N N . LEU A 1 492 ? 5.631 13.550 -15.119 1.00 86.38 492 LEU A N 1
ATOM 3821 C CA . LEU A 1 492 ? 4.472 12.651 -15.126 1.00 86.38 492 LEU A CA 1
ATOM 3822 C C . LEU A 1 492 ? 4.860 11.247 -15.596 1.00 86.38 492 LEU A C 1
ATOM 3824 O O . LEU A 1 492 ? 4.400 10.261 -15.026 1.00 86.38 492 LEU A O 1
ATOM 3828 N N . TYR A 1 493 ? 5.745 11.154 -16.589 1.00 88.25 493 TYR A N 1
ATOM 3829 C CA . TYR A 1 493 ? 6.278 9.878 -17.050 1.00 88.25 493 TYR A CA 1
ATOM 3830 C C . TYR A 1 493 ? 7.138 9.184 -15.982 1.00 88.25 493 TYR A C 1
ATOM 3832 O O . TYR A 1 493 ? 6.980 7.992 -15.749 1.00 88.25 493 TYR A O 1
ATOM 3840 N N . LEU A 1 494 ? 7.998 9.909 -15.262 1.00 88.75 494 LEU A N 1
ATOM 3841 C CA . LEU A 1 494 ? 8.782 9.325 -14.163 1.00 88.75 494 LEU A CA 1
ATOM 3842 C C . LEU A 1 494 ? 7.892 8.857 -13.000 1.00 88.75 494 LEU A C 1
ATOM 3844 O O . LEU A 1 494 ? 8.143 7.803 -12.411 1.00 88.75 494 LEU A O 1
ATOM 3848 N N . CYS A 1 495 ? 6.825 9.601 -12.695 1.00 86.44 495 CYS A N 1
ATOM 3849 C CA . CYS A 1 495 ? 5.804 9.180 -11.734 1.00 86.44 495 CYS A CA 1
ATOM 3850 C C . CYS A 1 495 ? 5.107 7.884 -12.183 1.00 86.44 495 CYS A C 1
ATOM 3852 O O . CYS A 1 495 ? 5.034 6.928 -11.413 1.00 86.44 495 CYS A O 1
ATOM 3854 N N . LEU A 1 496 ? 4.686 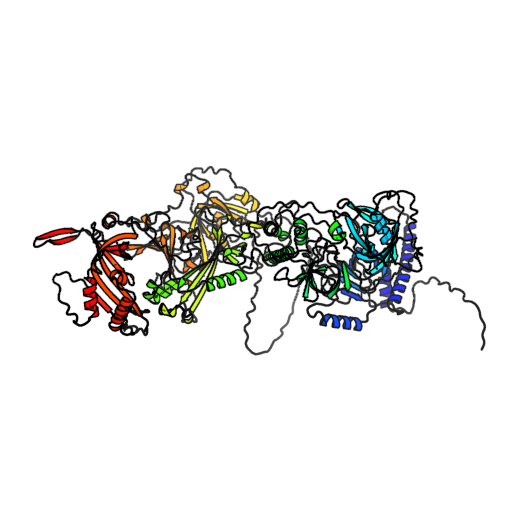7.812 -13.452 1.00 88.50 496 LEU A N 1
ATOM 3855 C CA . LEU A 1 496 ? 4.130 6.602 -14.063 1.00 88.50 496 LEU A CA 1
ATOM 3856 C C . LEU A 1 496 ? 5.074 5.405 -13.897 1.00 88.50 496 LEU A C 1
ATOM 3858 O O . LEU A 1 496 ? 4.641 4.341 -13.456 1.00 88.50 496 LEU A O 1
ATOM 3862 N N . VAL A 1 497 ? 6.357 5.575 -14.229 1.00 88.50 497 VAL A N 1
ATOM 3863 C CA . VAL A 1 497 ? 7.348 4.497 -14.120 1.00 88.50 497 VAL A CA 1
ATOM 3864 C C . VAL A 1 497 ? 7.473 4.021 -12.677 1.00 88.50 497 VAL A C 1
ATOM 3866 O O . VAL A 1 497 ? 7.424 2.819 -12.425 1.00 88.50 497 VAL A O 1
ATOM 3869 N N . SER A 1 498 ? 7.532 4.958 -11.730 1.00 87.44 498 SER A N 1
ATOM 3870 C CA . SER A 1 498 ? 7.643 4.657 -10.299 1.00 87.44 498 SER A CA 1
ATOM 3871 C C . SER A 1 498 ? 6.428 3.873 -9.779 1.00 87.44 498 SER A C 1
ATOM 3873 O O . SER A 1 498 ? 6.577 2.921 -9.013 1.00 87.44 498 SER A O 1
ATOM 3875 N N . LEU A 1 499 ? 5.216 4.229 -10.225 1.00 86.38 499 LEU A N 1
ATOM 3876 C CA . LEU A 1 499 ? 3.981 3.521 -9.872 1.00 86.38 499 LEU A CA 1
ATOM 3877 C C . LEU A 1 499 ? 3.929 2.112 -10.475 1.00 86.38 499 LEU A C 1
ATOM 3879 O O . LEU A 1 499 ? 3.554 1.162 -9.791 1.00 86.38 499 LEU A O 1
ATOM 3883 N N . LEU A 1 500 ? 4.328 1.959 -11.737 1.00 87.06 500 LEU A N 1
ATOM 3884 C CA . LEU A 1 500 ? 4.363 0.660 -12.409 1.00 87.06 500 LEU A CA 1
ATOM 3885 C C . LEU A 1 500 ? 5.420 -0.275 -11.801 1.00 87.06 500 LEU A C 1
ATOM 3887 O O . LEU A 1 500 ? 5.148 -1.456 -11.602 1.00 87.06 500 LEU A O 1
ATOM 3891 N N . GLU A 1 501 ? 6.591 0.242 -11.430 1.00 87.06 501 GLU A N 1
ATOM 3892 C CA . GLU A 1 501 ? 7.603 -0.534 -10.702 1.00 87.06 501 GLU A CA 1
ATOM 3893 C C . GLU A 1 501 ? 7.141 -0.931 -9.299 1.00 87.06 501 GLU A C 1
ATOM 3895 O O . GLU A 1 501 ? 7.429 -2.040 -8.847 1.00 87.06 501 GLU A O 1
ATOM 3900 N N . MET A 1 502 ? 6.407 -0.052 -8.609 1.00 86.75 502 MET A N 1
ATOM 3901 C CA . MET A 1 502 ? 5.780 -0.376 -7.327 1.00 86.75 502 MET A CA 1
ATOM 3902 C C . MET A 1 502 ? 4.799 -1.544 -7.482 1.00 86.75 502 MET A C 1
ATOM 3904 O O . MET A 1 502 ? 4.858 -2.488 -6.691 1.00 86.75 502 MET A O 1
ATOM 3908 N N . LEU A 1 503 ? 3.956 -1.526 -8.523 1.00 84.75 503 LEU A N 1
ATOM 3909 C CA . LEU A 1 503 ? 3.048 -2.633 -8.826 1.00 84.75 503 LEU A CA 1
ATOM 3910 C C . LEU A 1 503 ? 3.806 -3.933 -9.118 1.00 84.75 503 LEU A C 1
ATOM 3912 O O . LEU A 1 503 ? 3.443 -4.981 -8.582 1.00 84.75 503 LEU A O 1
ATOM 3916 N N . GLU A 1 504 ? 4.873 -3.863 -9.920 1.00 84.31 504 GLU A N 1
ATOM 3917 C CA . GLU A 1 504 ? 5.696 -5.027 -10.259 1.00 84.31 504 GLU A CA 1
ATOM 3918 C C . GLU A 1 504 ? 6.308 -5.648 -8.991 1.00 84.31 504 GLU A C 1
ATOM 3920 O O . GLU A 1 504 ? 6.104 -6.827 -8.701 1.00 84.31 504 GLU A O 1
ATOM 3925 N N . LYS A 1 505 ? 6.976 -4.837 -8.162 1.00 84.81 505 LYS A N 1
ATOM 3926 C CA . LYS A 1 505 ? 7.642 -5.298 -6.933 1.00 84.81 505 LYS A CA 1
ATOM 3927 C C . LYS A 1 505 ? 6.665 -5.837 -5.881 1.00 84.81 505 LYS A C 1
ATOM 3929 O O . LYS A 1 505 ? 7.013 -6.759 -5.142 1.00 84.81 505 LYS A O 1
ATOM 3934 N N . ARG A 1 506 ? 5.457 -5.268 -5.775 1.00 83.31 506 ARG A N 1
ATOM 3935 C CA . ARG A 1 506 ? 4.482 -5.647 -4.734 1.00 83.31 506 ARG A CA 1
ATOM 3936 C C . ARG A 1 506 ? 3.578 -6.814 -5.112 1.00 83.31 506 ARG A C 1
ATOM 3938 O O . ARG A 1 506 ? 3.148 -7.530 -4.207 1.00 83.31 506 ARG A O 1
ATOM 3945 N N . PHE A 1 507 ? 3.292 -7.009 -6.402 1.00 83.56 507 PHE A N 1
ATOM 3946 C CA . PHE A 1 507 ? 2.246 -7.941 -6.836 1.00 83.56 507 PHE A CA 1
ATOM 3947 C C . PHE A 1 507 ? 2.688 -9.017 -7.832 1.00 83.56 507 PHE A C 1
ATOM 3949 O O . PHE A 1 507 ? 1.923 -9.958 -8.037 1.00 83.56 507 PHE A O 1
ATOM 3956 N N . CYS A 1 508 ? 3.904 -8.979 -8.395 1.00 78.81 508 CYS A N 1
ATOM 3957 C CA . CYS A 1 508 ? 4.351 -10.032 -9.322 1.00 78.81 508 CYS A CA 1
ATOM 3958 C C . CYS A 1 508 ? 4.514 -11.424 -8.694 1.00 78.81 508 CYS A C 1
ATOM 3960 O O . CYS A 1 508 ? 4.538 -12.411 -9.423 1.00 78.81 508 CYS A O 1
ATOM 3962 N N . CYS A 1 509 ? 4.606 -11.531 -7.366 1.00 74.00 509 CYS A N 1
ATOM 3963 C CA . CYS A 1 509 ? 4.571 -12.825 -6.678 1.00 74.00 509 CYS A CA 1
ATOM 3964 C C . CYS A 1 509 ? 3.161 -13.434 -6.602 1.00 74.00 509 CYS A C 1
ATOM 3966 O O . CYS A 1 509 ? 3.028 -14.615 -6.292 1.00 74.00 509 CYS A O 1
ATOM 3968 N N . PHE A 1 510 ? 2.118 -12.646 -6.873 1.00 70.56 510 PHE A N 1
ATOM 3969 C CA . PHE A 1 510 ? 0.727 -13.090 -6.820 1.00 70.56 510 PHE A CA 1
ATOM 3970 C C . PHE A 1 510 ? 0.069 -13.140 -8.198 1.00 70.56 510 PHE A C 1
ATOM 3972 O O . PHE A 1 510 ? -0.712 -14.045 -8.448 1.00 70.56 510 PHE A O 1
ATOM 3979 N N . VAL A 1 511 ? 0.383 -12.191 -9.083 1.00 70.00 511 VAL A N 1
ATOM 3980 C CA . VAL A 1 511 ? -0.179 -12.104 -10.435 1.00 70.00 511 VAL A CA 1
ATOM 3981 C C . VAL A 1 511 ? 0.957 -12.186 -11.445 1.00 70.00 511 VAL A C 1
ATOM 3983 O O . VAL A 1 511 ? 1.985 -11.520 -11.299 1.00 70.00 511 VAL A O 1
ATOM 3986 N N . GLN A 1 512 ? 0.781 -12.987 -12.496 1.00 71.38 512 GLN A N 1
ATOM 3987 C CA . GLN A 1 512 ? 1.798 -13.117 -13.534 1.00 71.38 512 GLN A CA 1
ATOM 3988 C C . GLN A 1 512 ? 2.090 -11.755 -14.176 1.00 71.38 512 GLN A C 1
ATOM 3990 O O . GLN A 1 512 ? 1.175 -11.011 -14.533 1.00 71.38 512 GLN A O 1
ATOM 3995 N N . ARG A 1 513 ? 3.377 -11.440 -14.387 1.00 69.38 513 ARG A N 1
ATOM 3996 C CA . ARG A 1 513 ? 3.815 -10.157 -14.968 1.00 69.38 513 ARG A CA 1
ATOM 3997 C C . ARG A 1 513 ? 3.096 -9.831 -16.280 1.00 69.38 513 ARG A C 1
ATOM 3999 O O . ARG A 1 513 ? 2.703 -8.692 -16.494 1.00 69.38 513 ARG A O 1
ATOM 4006 N N . GLN A 1 514 ? 2.874 -10.828 -17.135 1.00 67.06 514 GLN A N 1
ATOM 4007 C CA . GLN A 1 514 ? 2.145 -10.634 -18.389 1.00 67.06 514 GLN A CA 1
ATOM 4008 C C . GLN A 1 514 ? 0.711 -10.150 -18.129 1.00 67.06 514 GLN A C 1
ATOM 4010 O O . GLN A 1 514 ? 0.297 -9.162 -18.715 1.00 67.06 514 GLN A O 1
ATOM 4015 N N . GLN A 1 515 ? -0.012 -10.750 -17.181 1.00 66.50 515 GLN A N 1
ATOM 4016 C CA . GLN A 1 515 ? -1.397 -10.384 -16.858 1.00 66.50 515 GLN A CA 1
ATOM 4017 C C . GLN A 1 515 ? -1.539 -8.999 -16.208 1.00 66.50 515 GLN A C 1
ATOM 4019 O O . GLN A 1 515 ? -2.543 -8.318 -16.419 1.00 66.50 515 GLN A O 1
ATOM 4024 N N . LEU A 1 516 ? -0.532 -8.559 -15.448 1.00 68.12 516 LEU A N 1
ATOM 4025 C CA . LEU A 1 516 ? -0.500 -7.216 -14.859 1.00 68.12 516 LEU A CA 1
ATOM 4026 C C . LEU A 1 516 ? -0.321 -6.119 -15.916 1.00 68.12 516 LEU A C 1
ATOM 4028 O O . LEU A 1 516 ? -0.968 -5.074 -15.821 1.00 68.12 516 LEU A O 1
ATOM 4032 N N . PHE A 1 517 ? 0.536 -6.372 -16.909 1.00 66.81 517 PHE A N 1
ATOM 4033 C CA . PHE A 1 517 ? 0.991 -5.389 -17.898 1.00 66.81 517 PHE A CA 1
ATOM 4034 C C . PHE A 1 517 ? 0.404 -5.589 -19.309 1.00 66.81 517 PHE A C 1
ATOM 4036 O O . PHE A 1 517 ? 0.823 -4.899 -20.237 1.00 66.81 517 PHE A O 1
ATOM 4043 N N . LEU A 1 518 ? -0.562 -6.502 -19.484 1.00 65.50 518 LEU A N 1
ATOM 4044 C CA . LEU A 1 518 ? -1.313 -6.680 -20.732 1.00 65.50 518 LEU A CA 1
ATOM 4045 C C . LEU A 1 518 ? -1.976 -5.356 -21.124 1.00 65.50 518 LEU A C 1
ATOM 4047 O O . LEU A 1 518 ? -2.857 -4.859 -20.424 1.00 65.50 518 LEU A O 1
ATOM 4051 N N . CYS A 1 519 ? -1.562 -4.810 -22.260 1.00 55.16 519 CYS A N 1
ATOM 4052 C CA . CYS A 1 519 ? -2.193 -3.649 -22.862 1.00 55.16 519 CYS A CA 1
ATOM 4053 C C . CYS A 1 519 ? -3.054 -4.121 -24.027 1.00 55.16 519 CYS A C 1
ATOM 4055 O O . CYS A 1 519 ? -2.592 -4.911 -24.855 1.00 55.16 519 CYS A O 1
ATOM 4057 N N . SER A 1 520 ? -4.301 -3.666 -24.105 1.00 55.88 520 SER A N 1
ATOM 4058 C CA . SER A 1 520 ? -5.171 -4.050 -25.210 1.00 55.88 520 SER A CA 1
ATOM 4059 C C . SER A 1 520 ? -5.867 -2.827 -25.794 1.00 55.88 520 SER A C 1
ATOM 4061 O O . SER A 1 520 ? -6.481 -2.041 -25.078 1.00 55.88 520 SER A O 1
ATOM 4063 N N . SER A 1 521 ? -5.775 -2.681 -27.113 1.00 51.22 521 SER A N 1
ATOM 4064 C CA . SER A 1 521 ? -6.489 -1.654 -27.872 1.00 51.22 521 SER A CA 1
ATOM 4065 C C . SER A 1 521 ? -7.976 -1.983 -28.072 1.00 51.22 521 SER A C 1
ATOM 4067 O O . SER A 1 521 ? -8.742 -1.075 -28.378 1.00 51.22 521 SER A O 1
ATOM 4069 N N . HIS A 1 522 ? -8.396 -3.246 -27.875 1.00 46.72 522 HIS A N 1
ATOM 4070 C CA . HIS A 1 522 ? -9.746 -3.725 -28.224 1.00 46.72 522 HIS A CA 1
ATOM 4071 C C . HIS A 1 522 ? -10.395 -4.751 -27.250 1.00 46.72 522 HIS A C 1
ATOM 4073 O O . HIS A 1 522 ? -11.480 -5.238 -27.548 1.00 46.72 522 HIS A O 1
ATOM 4079 N N . SER A 1 523 ? -9.808 -5.088 -26.087 1.00 54.56 523 SER A N 1
ATOM 4080 C CA . SER A 1 523 ? -10.448 -5.938 -25.049 1.00 54.56 523 SER A CA 1
ATOM 4081 C C . SER A 1 523 ? -10.143 -5.465 -23.607 1.00 54.56 523 SER A C 1
ATOM 4083 O O . SER A 1 523 ? -9.756 -4.318 -23.393 1.00 54.56 523 SER A O 1
ATOM 4085 N N . THR A 1 524 ? -10.384 -6.281 -22.577 1.00 56.75 524 THR A N 1
ATOM 4086 C CA . THR A 1 524 ? -10.267 -5.877 -21.164 1.00 56.75 524 THR A CA 1
ATOM 4087 C C . THR A 1 524 ? -8.862 -5.366 -20.812 1.00 56.75 524 THR A C 1
ATOM 4089 O O . THR A 1 524 ? -7.913 -6.147 -20.792 1.00 56.75 524 THR A O 1
ATOM 4092 N N . ALA A 1 525 ? -8.744 -4.071 -20.491 1.00 66.69 525 ALA A N 1
ATOM 4093 C CA . ALA A 1 525 ? -7.510 -3.429 -20.027 1.00 66.69 525 ALA A CA 1
ATOM 4094 C C . ALA A 1 525 ? -6.856 -4.191 -18.858 1.00 66.69 525 ALA A C 1
ATOM 4096 O O . ALA A 1 525 ? -7.556 -4.664 -17.949 1.00 66.69 525 ALA A O 1
ATOM 4097 N N . GLY A 1 526 ? -5.522 -4.285 -18.870 1.00 71.94 526 GLY A N 1
ATOM 4098 C CA . GLY A 1 526 ? -4.741 -4.905 -17.800 1.00 71.94 526 GLY A CA 1
ATOM 4099 C C . GLY A 1 526 ? -4.898 -4.184 -16.460 1.00 71.94 526 GLY A C 1
ATOM 4100 O O . GLY A 1 526 ? -5.334 -3.031 -16.387 1.00 71.94 526 GLY A O 1
ATOM 4101 N N . ALA A 1 527 ? -4.527 -4.860 -15.371 1.00 76.81 527 ALA A N 1
ATOM 4102 C CA . ALA A 1 527 ? -4.689 -4.331 -14.014 1.00 76.81 527 ALA A CA 1
ATOM 4103 C C . ALA A 1 527 ? -3.925 -3.015 -13.799 1.00 76.81 527 ALA A C 1
ATOM 4105 O O . ALA A 1 527 ? -4.451 -2.082 -13.191 1.00 76.81 527 ALA A O 1
ATOM 4106 N N . ALA A 1 528 ? -2.708 -2.925 -14.346 1.00 81.56 528 ALA A N 1
ATOM 4107 C CA . ALA A 1 528 ? -1.893 -1.720 -14.279 1.00 81.56 528 ALA A CA 1
ATOM 4108 C C . ALA A 1 528 ? -2.515 -0.553 -15.065 1.00 81.56 528 ALA A C 1
ATOM 4110 O O . ALA A 1 528 ? -2.527 0.574 -14.580 1.00 81.56 528 ALA A O 1
ATOM 4111 N N . GLU A 1 529 ? -3.099 -0.810 -16.239 1.00 81.50 529 GLU A N 1
ATOM 4112 C CA . GLU A 1 529 ? -3.784 0.225 -17.024 1.00 81.50 529 GLU A CA 1
ATOM 4113 C C . GLU A 1 529 ? -5.032 0.745 -16.289 1.00 81.50 529 GLU A C 1
ATOM 4115 O O . GLU A 1 529 ? -5.196 1.955 -16.134 1.00 81.50 529 GLU A O 1
ATOM 4120 N N . LYS A 1 530 ? -5.866 -0.152 -15.739 1.00 82.75 530 LYS A N 1
ATOM 4121 C CA . LYS A 1 530 ? -7.064 0.211 -14.952 1.00 82.75 530 LYS A CA 1
ATOM 4122 C C . LYS A 1 530 ? -6.755 1.041 -13.704 1.00 82.75 530 LYS A C 1
ATOM 4124 O O . LYS A 1 530 ? -7.596 1.844 -13.284 1.00 82.75 530 LYS A O 1
ATOM 4129 N N . PHE A 1 531 ? -5.580 0.822 -13.117 1.00 82.88 531 PHE A N 1
ATOM 4130 C CA . PHE A 1 531 ? -5.083 1.559 -11.960 1.00 82.88 531 PHE A CA 1
ATOM 4131 C C . PHE A 1 531 ? -4.561 2.948 -12.341 1.00 82.88 531 PHE A C 1
ATOM 4133 O O . PHE A 1 531 ? -4.930 3.946 -11.727 1.00 82.88 531 PHE A O 1
ATOM 4140 N N . ILE A 1 532 ? -3.728 3.023 -13.380 1.00 84.19 532 ILE A N 1
ATOM 4141 C CA . ILE A 1 532 ? -3.001 4.239 -13.752 1.00 84.19 532 ILE A CA 1
ATOM 4142 C C . ILE A 1 532 ? -3.870 5.244 -14.512 1.00 84.19 532 ILE A C 1
ATOM 4144 O O . ILE A 1 532 ? -3.779 6.444 -14.257 1.00 84.19 532 ILE A O 1
ATOM 4148 N N . VAL A 1 533 ? -4.702 4.788 -15.453 1.00 83.12 533 VAL A N 1
ATOM 4149 C CA . VAL A 1 533 ? -5.500 5.669 -16.326 1.00 83.12 533 VAL A CA 1
ATOM 4150 C C . VAL A 1 533 ? -6.353 6.691 -15.549 1.00 83.12 533 VAL A C 1
ATOM 4152 O O . VAL A 1 533 ? -6.322 7.864 -15.915 1.00 83.12 533 VAL A O 1
ATOM 4155 N N . PRO A 1 534 ? -7.069 6.329 -14.465 1.00 82.81 534 PRO A N 1
ATOM 4156 C CA . PRO A 1 534 ? -7.796 7.296 -13.637 1.00 82.81 534 PRO A CA 1
ATOM 4157 C C . PRO A 1 534 ? -6.899 8.380 -13.027 1.00 82.81 534 PRO A C 1
ATOM 4159 O O . PRO A 1 534 ? -7.260 9.553 -13.067 1.00 82.81 534 PRO A O 1
ATOM 4162 N N . ILE A 1 535 ? -5.721 7.999 -12.519 1.00 81.19 535 ILE A N 1
ATOM 4163 C CA . ILE A 1 535 ? -4.744 8.926 -11.924 1.00 81.19 535 ILE A CA 1
ATOM 4164 C C . ILE A 1 535 ? -4.212 9.885 -13.000 1.00 81.19 535 ILE A C 1
ATOM 4166 O O . ILE A 1 535 ? -4.079 11.088 -12.770 1.00 81.19 535 ILE A O 1
ATOM 4170 N N . LEU A 1 536 ? -3.951 9.376 -14.208 1.00 80.81 536 LEU A N 1
ATOM 4171 C CA . LEU A 1 536 ? -3.539 10.210 -15.338 1.00 80.81 536 LEU A CA 1
ATOM 4172 C C . LEU A 1 536 ? -4.654 11.161 -15.783 1.00 80.81 536 LEU A C 1
ATOM 4174 O O . LEU A 1 536 ? -4.373 12.334 -16.008 1.00 80.81 536 LEU A O 1
ATOM 4178 N N . ASN A 1 537 ? -5.905 10.701 -15.849 1.00 81.06 537 ASN A N 1
ATOM 4179 C CA . ASN A 1 537 ? -7.051 11.540 -16.214 1.00 81.06 537 ASN A CA 1
ATOM 4180 C C . ASN A 1 537 ? -7.287 12.680 -15.208 1.00 81.06 537 ASN A C 1
ATOM 4182 O O . ASN A 1 537 ? -7.694 13.765 -15.617 1.00 81.06 537 ASN A O 1
ATOM 4186 N N . SER A 1 538 ? -7.010 12.471 -13.913 1.00 78.56 538 SER A N 1
ATOM 4187 C CA . SER A 1 538 ? -7.097 13.548 -12.915 1.00 78.56 538 SER A CA 1
ATOM 4188 C C . SER A 1 538 ? -5.958 14.566 -13.023 1.00 78.56 538 SER A C 1
ATOM 4190 O O . SER A 1 538 ? -6.162 15.742 -12.739 1.00 78.56 538 SER A O 1
ATOM 4192 N N . LEU A 1 539 ? -4.759 14.129 -13.428 1.00 74.75 539 LEU A N 1
ATOM 4193 C CA . LEU A 1 539 ? -3.572 14.988 -13.535 1.00 74.75 539 LEU A CA 1
ATOM 4194 C C . LEU A 1 539 ? -3.459 15.696 -14.893 1.00 74.75 539 LEU A C 1
ATOM 4196 O O . LEU A 1 539 ? -2.826 16.746 -14.992 1.00 74.75 539 LEU A O 1
ATOM 4200 N N . VAL A 1 540 ? -4.047 15.125 -15.946 1.00 72.00 540 VAL A N 1
ATOM 4201 C CA . VAL A 1 540 ? -4.020 15.650 -17.314 1.00 72.00 540 VAL A CA 1
ATOM 4202 C C . VAL A 1 540 ? -5.460 15.735 -17.831 1.00 72.00 540 VAL A C 1
ATOM 4204 O O . VAL A 1 540 ? -5.952 14.775 -18.428 1.00 72.00 540 VAL A O 1
ATOM 4207 N N . PRO A 1 541 ? -6.150 16.876 -17.637 1.00 57.28 541 PRO A N 1
ATOM 4208 C CA . PRO A 1 541 ? -7.463 17.097 -18.227 1.00 57.28 541 PRO A CA 1
ATOM 4209 C C . PRO A 1 541 ? -7.378 16.939 -19.750 1.00 57.28 541 PRO A C 1
ATOM 4211 O O . PRO A 1 541 ? -6.508 17.510 -20.412 1.00 57.28 541 PRO A O 1
ATOM 4214 N N . SER A 1 542 ? -8.259 16.117 -20.310 1.00 51.66 542 SER A N 1
ATOM 4215 C CA . SER A 1 542 ? -8.262 15.734 -21.720 1.00 51.66 542 SER A CA 1
ATOM 4216 C C . SER A 1 542 ? -8.389 16.944 -22.653 1.00 51.66 542 SER A C 1
ATOM 4218 O O . SER A 1 542 ? -9.471 17.521 -22.752 1.00 51.66 542 SER A O 1
ATOM 4220 N N . LYS A 1 543 ? -7.276 17.287 -23.324 1.00 53.84 543 LYS A N 1
ATOM 4221 C CA . LYS A 1 543 ? -7.110 17.874 -24.680 1.00 53.84 543 LYS A CA 1
ATOM 4222 C C . LYS A 1 543 ? -5.724 18.535 -24.800 1.00 53.84 543 LYS A C 1
ATOM 4224 O O . LYS A 1 543 ? -5.606 19.724 -25.083 1.00 53.84 543 LYS A O 1
ATOM 4229 N N . LYS A 1 544 ? -4.641 17.776 -24.598 1.00 56.16 544 LYS A N 1
ATOM 4230 C CA . LYS A 1 544 ? -3.340 18.207 -25.137 1.00 56.16 544 LYS A CA 1
ATOM 4231 C C . LYS A 1 544 ? -3.319 17.918 -26.635 1.00 56.16 544 LYS A C 1
ATOM 4233 O O . LYS A 1 544 ? -3.786 16.863 -27.059 1.00 56.16 544 LYS A O 1
ATOM 4238 N N . GLN A 1 545 ? -2.801 18.867 -27.415 1.00 59.88 545 GLN A N 1
ATOM 4239 C CA . GLN A 1 545 ? -2.548 18.683 -28.843 1.00 59.88 545 GLN A CA 1
ATOM 4240 C C . GLN A 1 545 ? -1.734 17.400 -29.063 1.00 59.88 545 GLN A C 1
ATOM 4242 O O . GLN A 1 545 ? -0.843 17.064 -28.272 1.00 59.88 545 GLN A O 1
ATOM 4247 N N . VAL A 1 546 ? -2.077 16.669 -30.124 1.00 69.38 546 VAL A N 1
ATOM 4248 C CA . VAL A 1 546 ? -1.319 15.499 -30.573 1.00 69.38 546 VAL A CA 1
ATOM 4249 C C . VAL A 1 546 ? 0.119 15.945 -30.845 1.00 69.38 546 VAL A C 1
ATOM 4251 O O . VAL A 1 546 ? 0.334 16.995 -31.446 1.00 69.38 546 VAL A O 1
ATOM 4254 N N . ARG A 1 547 ? 1.101 15.169 -30.372 1.00 80.06 547 ARG A N 1
ATOM 4255 C CA . ARG A 1 547 ? 2.524 15.446 -30.603 1.00 80.06 547 ARG A CA 1
ATOM 4256 C C . ARG A 1 547 ? 2.802 15.460 -32.108 1.00 80.06 547 ARG A C 1
ATOM 4258 O O . ARG A 1 547 ? 2.707 14.416 -32.751 1.00 80.06 547 ARG A O 1
ATOM 4265 N N . ASP A 1 548 ? 3.163 16.618 -32.653 1.00 80.38 548 ASP A N 1
ATOM 4266 C CA . ASP A 1 548 ? 3.544 16.737 -34.058 1.00 80.38 548 ASP A CA 1
ATOM 4267 C C . ASP A 1 548 ? 5.038 16.445 -34.244 1.00 80.38 548 ASP A C 1
ATOM 4269 O O . ASP A 1 548 ? 5.916 17.235 -33.896 1.00 80.38 548 ASP A O 1
ATOM 4273 N N . ILE A 1 549 ? 5.310 15.270 -34.805 1.00 82.38 549 ILE A N 1
ATOM 4274 C CA . ILE A 1 549 ? 6.656 14.728 -35.014 1.00 82.38 549 ILE A CA 1
ATOM 4275 C C . ILE A 1 549 ? 7.428 15.562 -36.048 1.00 82.38 549 ILE A C 1
ATOM 4277 O O . ILE A 1 549 ? 8.637 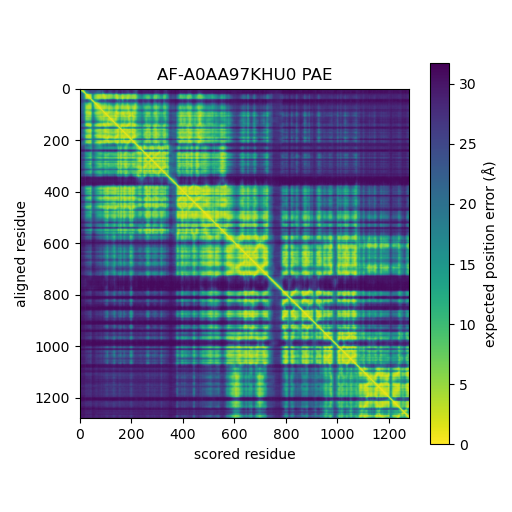15.751 -35.913 1.00 82.38 549 ILE A O 1
ATOM 4281 N N . HIS A 1 550 ? 6.748 16.093 -37.069 1.00 81.00 550 HIS A N 1
ATOM 4282 C CA . HIS A 1 550 ? 7.397 16.874 -38.119 1.00 81.00 550 HIS A CA 1
ATOM 4283 C C . HIS A 1 550 ? 7.812 18.251 -37.603 1.00 81.00 550 HIS A C 1
ATOM 4285 O O . HIS A 1 550 ? 8.938 18.674 -37.862 1.00 81.00 550 HIS A O 1
ATOM 4291 N N . TRP A 1 551 ? 6.949 18.921 -36.834 1.00 80.00 551 TRP A N 1
ATOM 4292 C CA . TRP A 1 551 ? 7.290 20.205 -36.216 1.00 80.00 551 TRP A CA 1
ATOM 4293 C C . TRP A 1 551 ? 8.372 20.068 -35.138 1.00 80.00 551 TRP A C 1
ATOM 4295 O O . TRP A 1 551 ? 9.267 20.907 -35.083 1.00 80.00 551 TRP A O 1
ATOM 4305 N N . GLU A 1 552 ? 8.379 18.995 -34.337 1.00 86.06 552 GLU A N 1
ATOM 4306 C CA . GLU A 1 552 ? 9.452 18.764 -33.355 1.00 86.06 552 GLU A CA 1
ATOM 4307 C C . GLU A 1 552 ? 10.837 18.637 -34.024 1.00 86.06 552 GLU A C 1
ATOM 4309 O O . GLU A 1 552 ? 11.839 19.104 -33.485 1.00 86.06 552 GLU A O 1
ATOM 4314 N N . ILE A 1 553 ? 10.920 18.045 -35.220 1.00 83.94 553 ILE A N 1
ATOM 4315 C CA . ILE A 1 553 ? 12.196 17.846 -35.924 1.00 83.94 553 ILE A CA 1
ATOM 4316 C C . ILE A 1 553 ? 12.578 19.066 -36.775 1.00 83.94 553 ILE A C 1
ATOM 4318 O O . ILE A 1 553 ? 13.740 19.473 -36.744 1.00 83.94 553 ILE A O 1
ATOM 4322 N N . LEU A 1 554 ? 11.636 19.672 -37.505 1.00 81.81 554 LEU A N 1
ATOM 4323 C CA . LEU A 1 554 ? 11.925 20.669 -38.549 1.00 81.81 554 LEU A CA 1
ATOM 4324 C C . LEU A 1 554 ? 11.881 22.134 -38.075 1.00 81.81 554 LEU A C 1
ATOM 4326 O O . LEU A 1 554 ? 12.548 22.967 -38.680 1.00 81.81 554 LEU A O 1
ATOM 4330 N N . ALA A 1 555 ? 11.141 22.472 -37.014 1.00 76.19 555 ALA A N 1
ATOM 4331 C CA . ALA A 1 555 ? 10.960 23.864 -36.576 1.00 76.19 555 ALA A CA 1
ATOM 4332 C C . ALA A 1 555 ? 12.253 24.503 -36.058 1.00 76.19 555 ALA A C 1
ATOM 4334 O O . ALA A 1 555 ? 12.958 23.876 -35.286 1.00 76.19 555 ALA A O 1
ATOM 4335 N N . GLU A 1 556 ? 12.553 25.764 -36.357 1.00 68.69 556 GLU A N 1
ATOM 4336 C CA . GLU A 1 556 ? 13.774 26.420 -35.851 1.00 68.69 556 GLU A CA 1
ATOM 4337 C C . GLU A 1 556 ? 13.912 26.304 -34.314 1.00 68.69 556 GLU A C 1
ATOM 4339 O O . GLU A 1 556 ? 14.909 25.775 -33.811 1.00 68.69 556 GLU A O 1
ATOM 4344 N N . LYS A 1 557 ? 12.837 26.629 -33.581 1.00 71.62 557 LYS A N 1
ATOM 4345 C CA . LYS A 1 557 ? 12.639 26.261 -32.170 1.00 71.62 557 LYS A CA 1
ATOM 4346 C C . LYS A 1 557 ? 11.704 25.060 -32.091 1.00 71.62 557 LYS A C 1
ATOM 4348 O O . LYS A 1 557 ? 10.550 25.163 -32.502 1.00 71.62 557 LYS A O 1
ATOM 4353 N N . HIS A 1 558 ? 12.177 23.926 -31.575 1.00 76.19 558 HIS A N 1
ATOM 4354 C CA . HIS A 1 558 ? 11.324 22.746 -31.451 1.00 76.19 558 HIS A CA 1
ATOM 4355 C C . HIS A 1 558 ? 10.475 22.793 -30.192 1.00 76.19 558 HIS A C 1
ATOM 4357 O O . HIS A 1 558 ? 10.971 23.022 -29.091 1.00 76.19 558 HIS A O 1
ATOM 4363 N N . HIS A 1 559 ? 9.197 22.482 -30.361 1.00 77.38 559 HIS A N 1
ATOM 4364 C CA . HIS A 1 559 ? 8.282 22.271 -29.254 1.00 77.38 559 HIS A CA 1
ATOM 4365 C C . HIS A 1 559 ? 8.221 20.782 -28.938 1.00 77.38 559 HIS A C 1
ATOM 4367 O O . HIS A 1 559 ? 7.729 19.987 -29.737 1.00 77.38 559 HIS A O 1
ATOM 4373 N N . CYS A 1 560 ? 8.734 20.398 -27.770 1.00 83.25 560 CYS A N 1
ATOM 4374 C CA . CYS A 1 560 ? 8.672 19.020 -27.290 1.00 83.25 560 CYS A CA 1
ATOM 4375 C C . CYS A 1 560 ? 8.099 18.948 -25.866 1.00 83.25 560 CYS A C 1
ATOM 4377 O O . CYS A 1 560 ? 8.188 19.921 -25.110 1.00 83.25 560 CYS A O 1
ATOM 4379 N N . PRO A 1 561 ? 7.581 17.780 -25.434 1.00 82.69 561 PRO A N 1
ATOM 4380 C CA . PRO A 1 561 ? 7.059 17.593 -24.073 1.00 82.69 561 PRO A CA 1
ATOM 4381 C C . PRO A 1 561 ? 8.097 17.777 -22.950 1.00 82.69 561 PRO A C 1
ATOM 4383 O O . PRO A 1 561 ? 7.742 17.743 -21.771 1.00 82.69 561 PRO A O 1
ATOM 4386 N N . LEU A 1 562 ? 9.378 17.928 -23.307 1.00 85.00 562 LEU A N 1
ATOM 4387 C CA . LEU A 1 562 ? 10.507 18.109 -22.395 1.00 85.00 562 LEU A CA 1
ATOM 4388 C C . LEU A 1 562 ? 10.902 19.580 -22.215 1.00 85.00 562 LEU A C 1
ATOM 4390 O O . LEU A 1 562 ? 11.665 19.889 -21.300 1.00 85.00 562 LEU A O 1
ATOM 4394 N N . GLU A 1 563 ? 10.414 20.486 -23.070 1.00 83.81 563 GLU A N 1
ATOM 4395 C CA . GLU A 1 563 ? 10.787 21.906 -23.060 1.00 83.81 563 GLU A CA 1
ATOM 4396 C C . GLU A 1 563 ? 10.309 22.597 -21.776 1.00 83.81 563 GLU A C 1
ATOM 4398 O O . GLU A 1 563 ? 11.068 23.322 -21.132 1.00 83.81 563 GLU A O 1
ATOM 4403 N N . GLN A 1 564 ? 9.066 22.325 -21.372 1.00 82.06 564 GLN A N 1
ATOM 4404 C CA . GLN A 1 564 ? 8.436 22.893 -20.183 1.00 82.06 564 GLN A CA 1
ATOM 4405 C C . GLN A 1 564 ? 8.006 21.792 -19.218 1.00 82.06 564 GLN A C 1
ATOM 4407 O O . GLN A 1 564 ? 7.400 20.796 -19.616 1.00 82.06 564 GLN A O 1
ATOM 4412 N N . TYR A 1 565 ? 8.289 21.980 -17.931 1.00 79.25 565 TYR A N 1
ATOM 4413 C CA . TYR A 1 565 ? 7.905 21.032 -16.893 1.00 79.25 565 TYR A CA 1
ATOM 4414 C C . TYR A 1 565 ? 7.522 21.725 -15.586 1.00 79.25 565 TYR A C 1
ATOM 4416 O O . TYR A 1 565 ? 7.963 22.832 -15.277 1.00 79.25 565 TYR A O 1
ATOM 4424 N N . GLN A 1 566 ? 6.695 21.037 -14.806 1.00 79.25 566 GLN A N 1
ATOM 4425 C CA . GLN A 1 566 ? 6.329 21.416 -13.446 1.00 79.25 566 GLN A CA 1
ATOM 4426 C C . GLN A 1 566 ? 6.902 20.376 -12.485 1.00 79.25 566 GLN A C 1
ATOM 4428 O O . GLN A 1 566 ? 6.970 19.192 -12.822 1.00 79.25 566 GLN A O 1
ATOM 4433 N N . ILE A 1 567 ? 7.325 20.809 -11.298 1.00 74.50 567 ILE A N 1
ATOM 4434 C CA . ILE A 1 567 ? 7.732 19.878 -10.242 1.00 74.50 567 ILE A CA 1
ATOM 4435 C C . ILE A 1 567 ? 6.470 19.183 -9.746 1.00 74.50 567 ILE A C 1
ATOM 4437 O O . ILE A 1 567 ? 5.540 19.841 -9.279 1.00 74.50 567 ILE A O 1
ATOM 4441 N N . LEU A 1 568 ? 6.432 17.859 -9.878 1.00 71.12 568 LEU A N 1
ATOM 4442 C CA . LEU A 1 568 ? 5.271 17.084 -9.476 1.00 71.12 568 LEU A CA 1
ATOM 4443 C C . LEU A 1 568 ? 5.358 16.756 -7.984 1.00 71.12 568 LEU A C 1
ATOM 4445 O O . LEU A 1 568 ? 6.248 16.016 -7.562 1.00 71.12 568 LEU A O 1
ATOM 4449 N N . ASN A 1 569 ? 4.389 17.237 -7.210 1.00 68.12 569 ASN A N 1
ATOM 4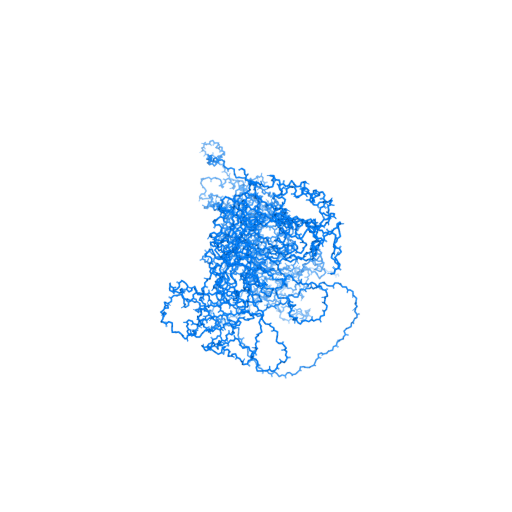450 C CA . ASN A 1 569 ? 4.064 16.628 -5.926 1.00 68.12 569 ASN A CA 1
ATOM 4451 C C . ASN A 1 569 ? 3.031 15.523 -6.195 1.00 68.12 569 ASN A C 1
ATOM 4453 O O . ASN A 1 569 ? 1.990 15.817 -6.788 1.00 68.12 569 ASN A O 1
ATOM 4457 N N . PRO A 1 570 ? 3.306 14.255 -5.842 1.00 68.12 570 PRO A N 1
ATOM 4458 C CA . PRO A 1 570 ? 2.375 13.169 -6.119 1.00 68.12 570 PRO A CA 1
ATOM 4459 C C . PRO A 1 570 ? 1.041 13.421 -5.391 1.00 68.12 570 PRO A C 1
ATOM 4461 O O . PRO A 1 570 ? 1.062 13.783 -4.213 1.00 68.12 570 PRO A O 1
ATOM 4464 N N . PRO A 1 571 ? -0.113 13.228 -6.061 1.00 71.31 571 PRO A N 1
ATOM 4465 C CA . PRO A 1 571 ? -1.424 13.536 -5.483 1.00 71.31 571 PRO A CA 1
ATOM 4466 C C . PRO A 1 571 ? -1.775 12.615 -4.309 1.00 71.31 571 PRO A C 1
ATOM 4468 O O . PRO A 1 571 ? -2.479 13.022 -3.392 1.00 71.31 571 PRO A O 1
ATOM 4471 N N . CYS A 1 572 ? -1.264 11.384 -4.325 1.00 78.50 572 CYS A N 1
ATOM 4472 C CA . CYS A 1 572 ? -1.468 10.386 -3.286 1.00 78.50 572 CYS A CA 1
ATOM 4473 C C . CYS A 1 572 ? -0.206 9.536 -3.085 1.00 78.50 572 CYS A C 1
ATOM 4475 O O . CYS A 1 572 ? 0.592 9.356 -4.009 1.00 78.50 572 CYS A O 1
ATOM 4477 N N . GLN A 1 573 ? -0.051 8.970 -1.889 1.00 85.06 573 GLN A N 1
ATOM 4478 C CA . GLN A 1 573 ? 0.977 7.979 -1.571 1.00 85.06 573 GLN A CA 1
ATOM 4479 C C . GLN A 1 573 ? 0.375 6.576 -1.538 1.00 85.06 573 GLN A C 1
ATOM 4481 O O . GLN A 1 573 ? -0.714 6.370 -1.007 1.00 85.06 573 GLN A O 1
ATOM 4486 N N . ILE A 1 574 ? 1.107 5.589 -2.052 1.00 87.06 574 ILE A N 1
ATOM 4487 C CA . ILE A 1 574 ? 0.714 4.173 -1.991 1.00 87.06 574 ILE A CA 1
ATOM 4488 C C . ILE A 1 574 ? 1.842 3.402 -1.286 1.00 87.06 574 ILE A C 1
ATOM 4490 O O . ILE A 1 574 ? 2.668 2.764 -1.947 1.00 87.06 574 ILE A O 1
ATOM 4494 N N . PRO A 1 575 ? 1.954 3.511 0.051 1.00 88.50 575 PRO A N 1
ATOM 4495 C CA . PRO A 1 575 ? 3.018 2.855 0.795 1.00 88.50 575 PRO A CA 1
ATOM 4496 C C . PRO A 1 575 ? 2.834 1.325 0.795 1.00 88.50 575 PRO A C 1
ATOM 4498 O O . PRO A 1 575 ? 1.699 0.835 0.761 1.00 88.50 575 PRO A O 1
ATOM 4501 N N . PRO A 1 576 ? 3.930 0.543 0.861 1.00 89.75 576 PRO A N 1
ATOM 4502 C CA . PRO A 1 576 ? 3.838 -0.876 1.185 1.00 89.75 576 PRO A CA 1
ATOM 4503 C C . PRO A 1 576 ? 3.252 -1.058 2.585 1.00 89.75 576 PRO A C 1
ATOM 4505 O O . PRO A 1 576 ? 3.424 -0.197 3.454 1.00 89.75 576 PRO A O 1
ATOM 4508 N N . PHE A 1 577 ? 2.585 -2.186 2.836 1.00 90.56 577 PHE A N 1
ATOM 4509 C CA . PHE A 1 577 ? 1.926 -2.387 4.124 1.00 90.56 577 PHE A CA 1
ATOM 4510 C C . PHE A 1 577 ? 2.923 -2.378 5.284 1.00 90.56 577 PHE A C 1
ATOM 4512 O O . PHE A 1 577 ? 2.607 -1.813 6.322 1.00 90.56 577 PHE A O 1
ATOM 4519 N N . SER A 1 578 ? 4.149 -2.879 5.125 1.00 88.81 578 SER A N 1
ATOM 4520 C CA . SER A 1 578 ? 5.186 -2.753 6.164 1.00 88.81 578 SER A CA 1
ATOM 4521 C C . SER A 1 578 ? 5.435 -1.302 6.614 1.00 88.81 578 SER A C 1
ATOM 4523 O O . SER A 1 578 ? 5.504 -1.046 7.815 1.00 88.81 578 SER A O 1
ATOM 4525 N N . LEU A 1 579 ? 5.501 -0.358 5.669 1.00 90.88 579 LEU A N 1
ATOM 4526 C CA . LEU A 1 579 ? 5.678 1.072 5.937 1.00 90.88 579 LEU A CA 1
ATOM 4527 C C . LEU A 1 579 ? 4.394 1.715 6.479 1.00 90.88 579 LEU A C 1
ATOM 4529 O O . LEU A 1 579 ? 4.455 2.584 7.341 1.00 90.88 579 LEU A O 1
ATOM 4533 N N . LEU A 1 580 ? 3.221 1.268 6.025 1.00 90.44 580 LEU A N 1
ATOM 4534 C CA . LEU A 1 580 ? 1.945 1.777 6.531 1.00 90.44 580 LEU A CA 1
ATOM 4535 C C . LEU A 1 580 ? 1.791 1.541 8.042 1.00 90.44 580 LEU A C 1
ATOM 4537 O O . LEU A 1 580 ? 1.309 2.424 8.747 1.00 90.44 580 LEU A O 1
ATOM 4541 N N . PHE A 1 581 ? 2.223 0.378 8.544 1.00 88.25 581 PHE A N 1
ATOM 4542 C CA . PHE A 1 581 ? 2.191 0.087 9.981 1.00 88.25 581 PHE A CA 1
ATOM 4543 C C . PHE A 1 581 ? 3.037 1.090 10.776 1.00 88.25 581 PHE A C 1
ATOM 4545 O O . PHE A 1 581 ? 2.542 1.646 11.752 1.00 88.25 581 PHE A O 1
ATOM 4552 N N . THR A 1 582 ? 4.268 1.377 10.340 1.00 89.62 582 THR A N 1
ATOM 4553 C CA . THR A 1 582 ? 5.155 2.315 11.050 1.00 89.62 582 THR A CA 1
ATOM 4554 C C . THR A 1 582 ? 4.666 3.760 10.947 1.00 89.62 582 THR A C 1
ATOM 4556 O O . THR A 1 582 ? 4.722 4.501 11.928 1.00 89.62 582 THR A O 1
ATOM 4559 N N . MET A 1 583 ? 4.123 4.162 9.791 1.00 90.31 583 MET A N 1
ATOM 4560 C CA . MET A 1 583 ? 3.501 5.479 9.604 1.00 90.31 583 MET A CA 1
ATOM 4561 C C . MET A 1 583 ? 2.290 5.671 10.521 1.00 90.31 583 MET A C 1
ATOM 4563 O O . MET A 1 583 ? 2.167 6.721 11.154 1.00 90.31 583 MET A O 1
ATOM 4567 N N . ALA A 1 584 ? 1.413 4.667 10.608 1.00 88.31 584 ALA A N 1
ATOM 4568 C CA . ALA A 1 584 ? 0.251 4.706 11.486 1.00 88.31 584 ALA A CA 1
ATOM 4569 C C . ALA A 1 584 ? 0.679 4.754 12.959 1.00 88.31 584 ALA A C 1
ATOM 4571 O O . ALA A 1 584 ? 0.202 5.609 13.696 1.00 88.31 584 ALA A O 1
ATOM 4572 N N . GLU A 1 585 ? 1.634 3.917 13.378 1.00 86.75 585 GLU A N 1
ATOM 4573 C CA . GLU A 1 585 ? 2.127 3.909 14.762 1.00 86.75 585 GLU A CA 1
ATOM 4574 C C . GLU A 1 585 ? 2.743 5.250 15.161 1.00 86.75 585 GLU A C 1
ATOM 4576 O O . GLU A 1 585 ? 2.454 5.750 16.250 1.00 86.75 585 GLU A O 1
ATOM 4581 N N . LYS A 1 586 ? 3.526 5.871 14.269 1.00 86.38 586 LYS A N 1
ATOM 4582 C CA . LYS A 1 586 ? 4.116 7.193 14.500 1.00 86.38 586 LYS A CA 1
ATOM 4583 C C . LYS A 1 586 ? 3.046 8.274 14.659 1.00 86.38 586 LYS A C 1
ATOM 4585 O O . LYS A 1 586 ? 3.088 9.017 15.633 1.00 86.38 586 LYS A O 1
ATOM 4590 N N . ARG A 1 587 ? 2.062 8.337 13.754 1.00 84.31 587 ARG A N 1
ATOM 4591 C CA . ARG A 1 587 ? 0.960 9.313 13.842 1.00 84.31 587 ARG A CA 1
ATOM 4592 C C . ARG A 1 587 ? 0.118 9.115 15.098 1.00 84.31 587 ARG A C 1
ATOM 4594 O O . ARG A 1 587 ? -0.218 10.082 15.775 1.00 84.31 587 ARG A O 1
ATOM 4601 N N . CYS A 1 588 ? -0.176 7.867 15.448 1.00 79.00 588 CYS A N 1
ATOM 4602 C CA . CYS A 1 588 ? -0.895 7.558 16.674 1.00 79.00 588 CYS A CA 1
ATOM 4603 C C . CYS A 1 588 ? -0.084 7.945 17.917 1.00 79.00 588 CYS A C 1
ATOM 4605 O O . CYS A 1 588 ? -0.671 8.404 18.892 1.00 79.00 588 CYS A O 1
ATOM 4607 N N . LEU A 1 589 ? 1.244 7.789 17.899 1.00 74.38 589 LEU A N 1
ATOM 4608 C CA . LEU A 1 589 ? 2.116 8.221 18.993 1.00 74.38 589 LEU A CA 1
ATOM 4609 C C . LEU A 1 589 ? 2.149 9.748 19.132 1.00 74.38 589 LEU A C 1
ATOM 4611 O O . LEU A 1 589 ? 2.048 10.237 20.249 1.00 74.38 589 LEU A O 1
ATOM 4615 N N . GLU A 1 590 ? 2.222 10.485 18.021 1.00 76.62 590 GLU A N 1
ATOM 4616 C CA . GLU A 1 590 ? 2.141 11.955 18.009 1.00 76.62 590 GLU A CA 1
ATOM 4617 C C . GLU A 1 590 ? 0.808 12.455 18.594 1.00 76.62 590 GLU A C 1
ATOM 4619 O O . GLU A 1 590 ? 0.781 13.456 19.305 1.00 76.62 590 GLU A O 1
ATOM 4624 N N . SER A 1 591 ? -0.290 11.733 18.346 1.00 66.94 591 SER A N 1
ATOM 4625 C CA . SER A 1 591 ? -1.611 12.045 18.912 1.00 66.94 591 SER A CA 1
ATOM 4626 C C . SER A 1 591 ? -1.828 11.544 20.347 1.00 66.94 591 SER A C 1
ATOM 4628 O O . SER A 1 591 ? -2.782 11.954 21.008 1.00 66.94 591 SER A O 1
ATOM 4630 N N . PHE A 1 592 ? -0.993 10.623 20.835 1.00 67.06 592 PHE A N 1
ATOM 4631 C CA . PHE A 1 592 ? -1.214 9.962 22.116 1.00 67.06 592 PHE A CA 1
ATOM 4632 C C . PHE A 1 592 ? -0.708 10.840 23.259 1.00 67.06 592 PHE A C 1
ATOM 4634 O O . PHE A 1 592 ? 0.495 10.974 23.475 1.00 67.06 592 PHE A O 1
ATOM 4641 N N . SER A 1 593 ? -1.635 11.363 24.060 1.00 65.69 593 SER A N 1
ATOM 4642 C CA . SER A 1 593 ? -1.323 11.836 25.404 1.00 65.69 593 SER A CA 1
ATOM 4643 C C . SER A 1 593 ? -2.292 11.193 26.409 1.00 65.69 593 SER A C 1
ATOM 4645 O O . SER A 1 593 ? -3.510 11.251 26.202 1.00 65.69 593 SER A O 1
ATOM 4647 N N . PRO A 1 594 ? -1.793 10.580 27.503 1.00 66.62 594 PRO A N 1
ATOM 4648 C CA . PRO A 1 594 ? -2.649 10.018 28.553 1.00 66.62 594 PRO A CA 1
ATOM 4649 C C . PRO A 1 594 ? -3.635 11.045 29.133 1.00 66.62 594 PRO A C 1
ATOM 4651 O O . PRO A 1 594 ? -4.741 10.700 29.532 1.00 66.62 594 PRO A O 1
ATOM 4654 N N . LEU A 1 595 ? -3.248 12.325 29.125 1.00 63.62 595 LEU A N 1
ATOM 4655 C CA . LEU A 1 595 ? -4.068 13.453 29.567 1.00 63.62 595 LEU A CA 1
ATOM 4656 C C . LEU A 1 595 ? -5.227 13.764 28.606 1.00 63.62 595 LEU A C 1
ATOM 4658 O O . LEU A 1 595 ? -6.317 14.074 29.072 1.00 63.62 595 LEU A O 1
ATOM 4662 N N . HIS A 1 596 ? -5.027 13.663 27.287 1.00 63.94 596 HIS A N 1
ATOM 4663 C CA . HIS A 1 596 ? -6.081 13.917 26.294 1.00 63.94 596 HIS A CA 1
ATOM 4664 C C . HIS A 1 596 ? -7.103 12.776 26.200 1.00 63.94 596 HIS A C 1
ATOM 4666 O O . HIS A 1 596 ? -8.234 13.017 25.788 1.00 63.94 596 HIS A O 1
ATOM 4672 N N . GLN A 1 597 ? -6.743 11.552 26.603 1.00 62.16 597 GLN A N 1
ATOM 4673 C CA . GLN A 1 597 ? -7.674 10.413 26.631 1.00 62.16 597 GLN A CA 1
ATOM 4674 C C . GLN A 1 597 ? -8.714 10.498 27.748 1.00 62.16 597 GLN A C 1
ATOM 4676 O O . GLN A 1 597 ? -9.750 9.840 27.682 1.00 62.16 597 GLN A O 1
ATOM 4681 N N . MET A 1 598 ? -8.452 11.297 28.779 1.00 62.44 598 MET A N 1
ATOM 4682 C CA . MET A 1 598 ? -9.359 11.461 29.901 1.00 62.44 598 MET A CA 1
ATOM 4683 C C . MET A 1 598 ? -10.148 12.759 29.720 1.00 62.44 598 MET A C 1
ATOM 4685 O O . MET A 1 598 ? -9.663 13.844 30.023 1.00 62.44 598 MET A O 1
ATOM 4689 N N . SER A 1 599 ? -11.375 12.646 29.211 1.00 52.47 599 SER A N 1
ATOM 4690 C CA . SER A 1 599 ? -12.200 13.748 28.690 1.00 52.47 599 SER A CA 1
ATOM 4691 C C . SER A 1 599 ? -12.620 14.847 29.690 1.00 52.47 599 SER A C 1
ATOM 4693 O O . SER A 1 599 ? -13.379 15.734 29.316 1.00 52.47 599 SER A O 1
ATOM 4695 N N . SER A 1 600 ? -12.120 14.868 30.934 1.00 55.34 600 SER A N 1
ATOM 4696 C CA . SER A 1 600 ? -12.337 15.987 31.864 1.00 55.34 600 SER A CA 1
ATOM 4697 C C . SER A 1 600 ? -11.265 16.064 32.963 1.00 55.34 600 SER A C 1
ATOM 4699 O O . SER A 1 600 ? -11.211 15.209 33.849 1.00 55.34 600 SER A O 1
ATOM 4701 N N . ALA A 1 601 ? -10.469 17.140 32.971 1.00 52.53 601 ALA A N 1
ATOM 4702 C CA . ALA A 1 601 ? -9.461 17.435 33.997 1.00 52.53 601 ALA A CA 1
ATOM 4703 C C . ALA A 1 601 ? -9.941 17.362 35.474 1.00 52.53 601 ALA A C 1
ATOM 4705 O O . ALA A 1 601 ? -9.159 16.892 36.305 1.00 52.53 601 ALA A O 1
ATOM 4706 N N . PRO A 1 602 ? -11.177 17.772 35.850 1.00 58.59 602 PRO A N 1
ATOM 4707 C CA . PRO A 1 602 ? -11.589 17.769 37.259 1.00 58.59 602 PRO A CA 1
ATOM 4708 C C . PRO A 1 602 ? -11.946 16.382 37.812 1.00 58.59 602 PRO A C 1
ATOM 4710 O O . PRO A 1 602 ? -11.836 16.171 39.016 1.00 58.59 602 PRO A O 1
ATOM 4713 N N . GLU A 1 603 ? -12.352 15.414 36.984 1.00 63.62 603 GLU A N 1
ATOM 4714 C CA . GLU A 1 603 ? -12.690 14.072 37.484 1.00 63.62 603 GLU A CA 1
ATOM 4715 C C . GLU A 1 603 ? -11.453 13.247 37.843 1.00 63.62 603 GLU A C 1
ATOM 4717 O O . GLU A 1 603 ? -11.485 12.477 38.803 1.00 63.62 603 GLU A O 1
ATOM 4722 N N . ILE A 1 604 ? -10.355 13.434 37.106 1.00 69.31 604 ILE A N 1
ATOM 4723 C CA . ILE A 1 604 ? -9.145 12.602 37.181 1.00 69.31 604 ILE A CA 1
ATOM 4724 C C . ILE A 1 604 ? -8.427 12.774 38.526 1.00 69.31 604 ILE A C 1
ATOM 4726 O O . ILE A 1 604 ? -7.863 11.816 39.053 1.00 69.31 604 ILE A O 1
ATOM 4730 N N . GLN A 1 605 ? -8.512 13.966 39.128 1.00 72.12 605 GLN A N 1
ATOM 4731 C CA . GLN A 1 605 ? -7.859 14.287 40.404 1.00 72.12 605 GLN A CA 1
ATOM 4732 C C . GLN A 1 605 ? -8.352 13.430 41.581 1.00 72.12 605 GLN A C 1
ATOM 4734 O O . GLN A 1 605 ? -7.670 13.315 42.598 1.00 72.12 605 GLN A O 1
ATOM 4739 N N . HIS A 1 606 ? -9.527 12.813 41.439 1.00 74.56 606 HIS A N 1
ATOM 4740 C CA . HIS A 1 606 ? -10.187 12.032 42.484 1.00 74.56 606 HIS A CA 1
ATOM 4741 C C . HIS A 1 606 ? -10.128 10.514 42.242 1.00 74.56 606 HIS A C 1
ATOM 4743 O O . HIS A 1 606 ? -10.716 9.739 43.004 1.00 74.56 606 HIS A O 1
ATOM 4749 N N . ILE A 1 607 ? -9.458 10.075 41.171 1.00 77.00 607 ILE A N 1
ATOM 4750 C CA . ILE A 1 607 ? -9.385 8.671 40.757 1.00 77.00 607 ILE A CA 1
ATOM 4751 C C . ILE A 1 607 ? -8.166 8.000 41.406 1.00 77.00 607 ILE A C 1
ATOM 4753 O O . ILE A 1 607 ? -7.049 8.497 41.311 1.00 77.00 607 ILE A O 1
ATOM 4757 N N . GLY A 1 608 ? -8.375 6.853 42.060 1.00 79.19 608 GLY A N 1
ATOM 4758 C CA . GLY A 1 608 ? -7.278 6.035 42.595 1.00 79.19 608 GLY A CA 1
ATOM 4759 C C . GLY A 1 608 ? -6.470 5.342 41.490 1.00 79.19 608 GLY A C 1
ATOM 4760 O O . GLY A 1 608 ? -6.967 5.149 40.382 1.00 79.19 608 GLY A O 1
ATOM 4761 N N . ALA A 1 609 ? -5.252 4.899 41.802 1.00 81.75 609 ALA A N 1
ATOM 4762 C CA . ALA A 1 609 ? -4.307 4.320 40.844 1.00 81.75 609 ALA A CA 1
ATOM 4763 C C . ALA A 1 609 ? -4.901 3.154 40.035 1.00 81.75 609 ALA A C 1
ATOM 4765 O O . ALA A 1 609 ? -4.719 3.074 38.823 1.00 81.75 609 ALA A O 1
ATOM 4766 N N . GLN A 1 610 ? -5.655 2.259 40.679 1.00 78.50 610 GLN A N 1
ATOM 4767 C CA . GLN A 1 610 ? -6.255 1.101 40.004 1.00 78.50 610 GLN A CA 1
ATOM 4768 C C . GLN A 1 610 ? -7.266 1.511 38.924 1.00 78.50 610 GLN A C 1
ATOM 4770 O O . GLN A 1 610 ? -7.222 1.012 37.804 1.00 78.50 610 GLN A O 1
ATOM 4775 N N . GLU A 1 611 ? -8.164 2.445 39.240 1.00 78.94 611 GLU A N 1
ATOM 4776 C CA . GLU A 1 611 ? -9.167 2.938 38.290 1.00 78.94 611 GLU A CA 1
ATOM 4777 C C . GLU A 1 611 ? -8.519 3.793 37.190 1.00 78.94 611 GLU A C 1
ATOM 4779 O O . GLU A 1 611 ? -8.928 3.706 36.033 1.00 78.94 611 GLU A O 1
ATOM 4784 N N . LEU A 1 612 ? -7.480 4.563 37.530 1.00 82.06 612 LEU A N 1
ATOM 4785 C CA . LEU A 1 612 ? -6.706 5.363 36.581 1.00 82.06 612 LEU A CA 1
ATOM 4786 C C . LEU A 1 612 ? -6.048 4.471 35.522 1.00 82.06 612 LEU A C 1
ATOM 4788 O O . LEU A 1 612 ? -6.308 4.628 34.329 1.00 82.06 612 LEU A O 1
ATOM 4792 N N . ASN A 1 613 ? -5.256 3.487 35.958 1.00 82.69 613 ASN A N 1
ATOM 4793 C CA . ASN A 1 613 ? -4.590 2.556 35.049 1.00 82.69 613 ASN A CA 1
ATOM 4794 C C . ASN A 1 613 ? -5.602 1.713 34.265 1.00 82.69 613 ASN A C 1
ATOM 4796 O O . ASN A 1 613 ? -5.388 1.453 33.086 1.00 82.69 613 ASN A O 1
ATOM 4800 N N . ARG A 1 614 ? -6.755 1.359 34.855 1.00 80.38 614 ARG A N 1
ATOM 4801 C CA . ARG A 1 614 ? -7.825 0.649 34.136 1.00 80.38 614 ARG A CA 1
ATOM 4802 C C . ARG A 1 614 ? -8.403 1.463 32.977 1.00 80.38 614 ARG A C 1
ATOM 4804 O O . ARG A 1 614 ? -8.678 0.894 31.923 1.00 80.38 614 ARG A O 1
ATOM 4811 N N . ARG A 1 615 ? -8.601 2.774 33.156 1.00 79.50 615 ARG A N 1
ATOM 4812 C CA . ARG A 1 615 ? -9.103 3.663 32.091 1.00 79.50 615 ARG A CA 1
ATOM 4813 C C . ARG A 1 615 ? -8.072 3.892 30.984 1.00 79.50 615 ARG A C 1
ATOM 4815 O O . ARG A 1 615 ? -8.465 4.040 29.836 1.00 79.50 615 ARG A O 1
ATOM 4822 N N . LEU A 1 616 ? -6.781 3.877 31.316 1.00 81.38 616 LEU A N 1
ATOM 4823 C CA . LEU A 1 616 ? -5.684 4.015 30.348 1.00 81.38 616 LEU A CA 1
ATOM 4824 C C . LEU A 1 616 ? -5.314 2.700 29.648 1.00 81.38 616 LEU A C 1
ATOM 4826 O O . LEU A 1 616 ? -4.653 2.721 28.611 1.00 81.38 616 LEU A O 1
ATOM 4830 N N . ALA A 1 617 ? -5.738 1.557 30.195 1.00 82.94 617 ALA A N 1
ATOM 4831 C CA . ALA A 1 617 ? -5.324 0.239 29.725 1.00 82.94 617 ALA A CA 1
ATOM 4832 C C . ALA A 1 617 ? -5.707 -0.050 28.266 1.00 82.94 617 ALA A C 1
ATOM 4834 O O . ALA A 1 617 ? -5.040 -0.840 27.596 1.00 82.94 617 ALA A O 1
ATOM 4835 N N . TRP A 1 618 ? -6.776 0.573 27.763 1.00 86.50 618 TRP A N 1
ATOM 4836 C CA . TRP A 1 618 ? -7.178 0.472 26.366 1.00 86.50 618 TRP A CA 1
ATOM 4837 C C . TRP A 1 618 ? -7.553 1.831 25.804 1.00 86.50 618 TRP A C 1
ATOM 4839 O O . TRP A 1 618 ? -8.313 2.585 26.404 1.00 86.50 618 TRP A O 1
ATOM 4849 N N . SER A 1 619 ? -7.067 2.099 24.601 1.00 84.62 619 SER A N 1
ATOM 4850 C CA . SER A 1 619 ? -7.475 3.249 23.811 1.00 84.62 619 SER A CA 1
ATOM 4851 C C . SER A 1 619 ? -7.448 2.916 22.329 1.00 84.62 619 SER A C 1
ATOM 4853 O O . SER A 1 619 ? -6.915 1.886 21.910 1.00 84.62 619 SER A O 1
ATOM 4855 N N . TYR A 1 620 ? -8.041 3.780 21.514 1.00 86.56 620 TYR A N 1
ATOM 4856 C CA . TYR A 1 620 ? -8.025 3.614 20.072 1.00 86.56 620 TYR A CA 1
ATOM 4857 C C . TYR A 1 620 ? -7.908 4.961 19.371 1.00 86.56 620 TYR A C 1
ATOM 4859 O O . TYR A 1 620 ? -8.242 6.007 19.924 1.00 86.56 620 TYR A O 1
ATOM 4867 N N . SER A 1 621 ? -7.422 4.914 18.139 1.00 85.56 621 SER A N 1
ATOM 4868 C CA . SER A 1 621 ? -7.375 6.055 17.230 1.00 85.56 621 SER A CA 1
ATOM 4869 C C . SER A 1 621 ? -7.819 5.600 15.848 1.00 85.56 621 SER A C 1
ATOM 4871 O O . SER A 1 621 ? -7.540 4.468 15.440 1.00 85.56 621 SER A O 1
ATOM 4873 N N . VAL A 1 622 ? -8.548 6.470 15.157 1.00 87.81 622 VAL A N 1
ATOM 4874 C CA . VAL A 1 622 ? -9.061 6.221 13.811 1.00 87.81 622 VAL A CA 1
ATOM 4875 C C . VAL A 1 622 ? -8.400 7.227 12.882 1.00 87.81 622 VAL A C 1
ATOM 4877 O O . VAL A 1 622 ? -8.561 8.430 13.060 1.00 87.81 622 VAL A O 1
ATOM 4880 N N . LEU A 1 623 ? -7.624 6.736 11.921 1.00 89.12 623 LEU A N 1
ATOM 4881 C CA . LEU A 1 623 ? -6.928 7.553 10.931 1.00 89.12 623 LEU A CA 1
ATOM 4882 C C . LEU A 1 623 ? -7.622 7.408 9.576 1.00 89.12 623 LEU A C 1
ATOM 4884 O O . LEU A 1 623 ? -7.836 6.294 9.096 1.00 89.12 623 LEU A O 1
ATOM 4888 N N . SER A 1 624 ? -7.954 8.529 8.945 1.00 89.00 624 SER A N 1
ATOM 4889 C CA . SER A 1 624 ? -8.461 8.569 7.570 1.00 89.00 624 SER A CA 1
ATOM 4890 C C . SER A 1 624 ? -7.310 8.675 6.561 1.00 89.00 624 SER A C 1
ATOM 4892 O O . SER A 1 624 ? -6.176 8.999 6.920 1.00 89.00 624 SER A O 1
ATOM 4894 N N . ALA A 1 625 ? -7.597 8.459 5.275 1.00 85.38 625 ALA A N 1
ATOM 4895 C CA . ALA A 1 625 ? -6.635 8.692 4.191 1.00 85.38 625 ALA A CA 1
ATOM 4896 C C . ALA A 1 625 ? -6.035 10.116 4.215 1.00 85.38 625 ALA A C 1
ATOM 4898 O O . ALA A 1 625 ? -4.848 10.293 3.941 1.00 85.38 625 ALA A O 1
ATOM 4899 N N . GLU A 1 626 ? -6.842 11.108 4.603 1.00 84.56 626 GLU A N 1
ATOM 4900 C CA . GLU A 1 626 ? -6.500 12.537 4.688 1.00 84.56 626 GLU A CA 1
ATOM 4901 C C . GLU A 1 626 ? -5.636 12.888 5.906 1.00 84.56 626 GLU A C 1
ATOM 4903 O O . GLU A 1 626 ? -5.030 13.956 5.959 1.00 84.56 626 GLU A O 1
ATOM 4908 N N . SER A 1 627 ? -5.519 11.976 6.878 1.00 82.88 627 SER A N 1
ATOM 4909 C CA . SER A 1 627 ? -4.646 12.162 8.045 1.00 82.88 627 SER A CA 1
ATOM 4910 C C . SER A 1 627 ? -3.155 12.191 7.664 1.00 82.88 627 SER A C 1
ATOM 4912 O O . SER A 1 627 ? -2.303 12.571 8.472 1.00 82.88 627 SER A O 1
ATOM 4914 N N . PHE A 1 628 ? -2.824 11.805 6.428 1.00 84.44 628 PHE A N 1
ATOM 4915 C CA . PHE A 1 628 ? -1.477 11.763 5.875 1.00 84.44 628 PHE A CA 1
ATOM 4916 C C . PHE A 1 628 ? -1.311 12.811 4.771 1.00 84.44 628 PHE A C 1
ATOM 4918 O O . PHE A 1 628 ? -2.241 13.097 4.022 1.00 84.44 628 PHE A O 1
ATOM 4925 N N . GLN A 1 629 ? -0.108 13.378 4.653 1.00 82.06 629 GLN A N 1
ATOM 4926 C CA . GLN A 1 629 ? 0.212 14.353 3.611 1.00 82.06 629 GLN A CA 1
ATOM 4927 C C . GLN A 1 629 ? 1.401 13.880 2.764 1.00 82.06 629 GLN A C 1
ATOM 4929 O O . GLN A 1 629 ? 2.498 13.727 3.310 1.00 82.06 629 GLN A O 1
ATOM 4934 N N . PRO A 1 630 ? 1.235 13.701 1.436 1.00 82.69 630 PRO A N 1
ATOM 4935 C CA . PRO A 1 630 ? -0.031 13.532 0.696 1.00 82.69 630 PRO A CA 1
ATOM 4936 C C . PRO A 1 630 ? -0.915 12.357 1.179 1.00 82.69 630 PRO A C 1
ATOM 4938 O O . PRO A 1 630 ? -0.397 11.464 1.858 1.00 82.69 630 PRO A O 1
ATOM 4941 N N . PRO A 1 631 ? -2.221 12.343 0.829 1.00 86.81 631 PRO A N 1
ATOM 4942 C CA . PRO A 1 631 ? -3.174 11.328 1.282 1.00 86.81 631 PRO A CA 1
ATOM 4943 C C . PRO A 1 631 ? -2.801 9.923 0.803 1.00 86.81 631 PRO A C 1
ATOM 4945 O O . PRO A 1 631 ? -2.225 9.748 -0.274 1.00 86.81 631 PRO A O 1
ATOM 4948 N N . ILE A 1 632 ? -3.129 8.909 1.605 1.00 89.94 632 ILE A N 1
ATOM 4949 C CA . ILE A 1 632 ? -2.789 7.508 1.314 1.00 89.94 632 ILE A CA 1
ATOM 4950 C C . ILE A 1 632 ? -3.910 6.814 0.536 1.00 89.94 632 ILE A C 1
ATOM 4952 O O . ILE A 1 632 ? -5.080 6.967 0.862 1.00 89.94 632 ILE A O 1
ATOM 4956 N N . MET A 1 633 ? -3.540 5.973 -0.430 1.00 89.94 633 MET A N 1
ATOM 4957 C CA . MET A 1 633 ? -4.430 5.016 -1.093 1.00 89.94 633 MET A CA 1
ATOM 4958 C C . MET A 1 633 ? -4.010 3.583 -0.740 1.00 89.94 633 MET A C 1
ATOM 4960 O O . MET A 1 633 ? -2.825 3.242 -0.829 1.00 89.94 633 MET A O 1
ATOM 4964 N N . LEU A 1 634 ? -4.964 2.728 -0.355 1.00 90.88 634 LEU A N 1
ATOM 4965 C CA . LEU A 1 634 ? -4.681 1.318 -0.077 1.00 90.88 634 LEU A CA 1
ATOM 4966 C C . LEU A 1 634 ? -4.788 0.488 -1.354 1.00 90.88 634 LEU A C 1
ATOM 4968 O O . LEU A 1 634 ? -5.747 0.592 -2.118 1.00 90.88 634 LEU A O 1
ATOM 4972 N N . LEU A 1 635 ? -3.799 -0.380 -1.540 1.00 91.00 635 LEU A N 1
ATOM 4973 C CA . LEU A 1 635 ? -3.728 -1.317 -2.649 1.00 91.00 635 LEU A CA 1
ATOM 4974 C C . LEU A 1 635 ? -3.243 -2.669 -2.122 1.00 91.00 635 LEU A C 1
ATOM 4976 O O . LEU A 1 635 ? -2.156 -2.746 -1.538 1.00 91.00 635 LEU A O 1
ATOM 4980 N N . GLY A 1 636 ? -4.041 -3.718 -2.313 1.00 90.75 636 GLY A N 1
ATOM 4981 C CA . GLY A 1 636 ? -3.746 -5.056 -1.800 1.00 90.75 636 GLY A CA 1
ATOM 4982 C C . GLY A 1 636 ? -4.649 -6.139 -2.385 1.00 90.75 636 GLY A C 1
ATOM 4983 O O . GLY A 1 636 ? -5.707 -5.847 -2.936 1.00 90.75 636 GLY A O 1
ATOM 4984 N N . ILE A 1 637 ? -4.226 -7.397 -2.259 1.00 89.50 637 ILE A N 1
ATOM 4985 C CA . ILE A 1 637 ? -5.023 -8.559 -2.668 1.00 89.50 637 ILE A CA 1
ATOM 4986 C C . ILE A 1 637 ? -5.842 -9.047 -1.480 1.00 89.50 637 ILE A C 1
ATOM 4988 O O . ILE A 1 637 ? -5.277 -9.300 -0.411 1.00 89.50 637 ILE A O 1
ATOM 4992 N N . LEU A 1 638 ? -7.152 -9.211 -1.664 1.00 91.81 638 LEU A N 1
ATOM 4993 C CA . LEU A 1 638 ? -8.025 -9.725 -0.612 1.00 91.81 638 LEU A CA 1
ATOM 4994 C C . LEU A 1 638 ? -7.817 -11.231 -0.430 1.00 91.81 638 LEU A C 1
ATOM 4996 O O . LEU A 1 638 ? -7.993 -12.018 -1.359 1.00 91.81 638 LEU A O 1
ATOM 5000 N N . ARG A 1 639 ? -7.453 -11.647 0.782 1.00 89.25 639 ARG A N 1
ATOM 5001 C CA . ARG A 1 639 ? -7.327 -13.055 1.170 1.00 89.25 639 ARG A CA 1
ATOM 5002 C C . ARG A 1 639 ? -7.986 -13.298 2.519 1.00 89.25 639 ARG A C 1
ATOM 5004 O O . ARG A 1 639 ? -7.977 -12.437 3.394 1.00 89.25 639 ARG A O 1
ATOM 5011 N N . ALA A 1 640 ? -8.499 -14.505 2.706 1.00 88.00 640 ALA A N 1
ATOM 5012 C CA . ALA A 1 640 ? -8.946 -14.983 4.005 1.00 88.00 640 ALA A CA 1
ATOM 5013 C C . ALA A 1 640 ? -7.855 -15.854 4.639 1.00 88.00 640 ALA A C 1
ATOM 5015 O O . ALA A 1 640 ? -7.330 -16.775 4.010 1.00 88.00 640 ALA A O 1
ATOM 5016 N N . SER A 1 641 ? -7.489 -15.548 5.881 1.00 86.00 641 SER A N 1
ATOM 5017 C CA . SER A 1 641 ? -6.477 -16.298 6.622 1.00 86.00 641 SER A CA 1
ATOM 5018 C C . SER A 1 641 ? -7.023 -17.660 7.045 1.00 86.00 641 SER A C 1
ATOM 5020 O O . SER A 1 641 ? -7.969 -17.744 7.826 1.00 86.00 641 SER A O 1
ATOM 5022 N N . SER A 1 642 ? -6.373 -18.733 6.599 1.00 81.94 642 SER A N 1
ATOM 5023 C CA . SER A 1 642 ? -6.659 -20.100 7.046 1.00 81.94 642 SER A CA 1
ATOM 5024 C C . SER A 1 642 ? -6.232 -20.368 8.491 1.00 81.94 642 SER A C 1
ATOM 5026 O O . SER A 1 642 ? -6.701 -21.327 9.082 1.00 81.94 642 SER A O 1
ATOM 5028 N N . ARG A 1 643 ? -5.352 -19.542 9.077 1.00 79.69 643 ARG A N 1
ATOM 5029 C CA . ARG A 1 643 ? -4.871 -19.729 10.459 1.00 79.69 643 ARG A CA 1
ATOM 5030 C C . ARG A 1 643 ? -5.713 -18.986 11.492 1.00 79.69 643 ARG A C 1
ATOM 5032 O O . ARG A 1 643 ? -5.830 -19.440 12.620 1.00 79.69 643 ARG A O 1
ATOM 5039 N N . SER A 1 644 ? -6.250 -17.824 11.124 1.00 77.75 644 SER A N 1
ATOM 5040 C CA . SER A 1 644 ? -6.922 -16.918 12.066 1.00 77.75 644 SER A CA 1
ATOM 5041 C C . SER A 1 644 ? -8.380 -16.615 11.726 1.00 77.75 644 SER A C 1
ATOM 5043 O O . SER A 1 644 ? -9.057 -16.003 12.542 1.00 77.75 644 SER A O 1
ATOM 5045 N N . GLY A 1 645 ? -8.868 -17.003 10.541 1.00 80.44 645 GLY A N 1
ATOM 5046 C CA . GLY A 1 645 ? -10.245 -16.738 10.109 1.00 80.44 645 GLY A CA 1
ATOM 5047 C C . GLY A 1 645 ? -10.544 -15.270 9.775 1.00 80.44 645 GLY A C 1
ATOM 5048 O O . GLY A 1 645 ? -11.695 -14.921 9.536 1.00 80.44 645 GLY A O 1
ATOM 5049 N N . PHE A 1 646 ? -9.532 -14.397 9.746 1.00 85.19 646 PHE A N 1
ATOM 5050 C CA . PHE A 1 646 ? -9.695 -12.979 9.409 1.00 85.19 646 PHE A CA 1
ATOM 5051 C C . PHE A 1 646 ? -9.556 -12.702 7.912 1.00 85.19 646 PHE A C 1
ATOM 5053 O O . PHE A 1 646 ? -8.736 -13.320 7.227 1.00 85.19 646 PHE A O 1
ATOM 5060 N N . LEU A 1 647 ? -10.291 -11.695 7.435 1.00 90.88 647 LEU A N 1
ATOM 5061 C CA . LEU A 1 647 ? -10.057 -11.080 6.131 1.00 90.88 647 LEU A CA 1
ATOM 5062 C C . LEU A 1 647 ? -8.837 -10.167 6.191 1.00 90.88 647 LEU A C 1
ATOM 5064 O O . LEU A 1 647 ? -8.662 -9.394 7.137 1.00 90.88 647 LEU A O 1
ATOM 5068 N N . GLN A 1 648 ? -7.985 -10.256 5.176 1.00 92.62 648 GLN A N 1
ATOM 5069 C CA . GLN A 1 648 ? -6.739 -9.511 5.099 1.00 92.62 648 GLN A CA 1
ATOM 5070 C C . GLN A 1 648 ? -6.502 -8.981 3.687 1.00 92.62 648 GLN A C 1
ATOM 5072 O O . GLN A 1 648 ? -6.681 -9.695 2.702 1.00 92.62 648 GLN A O 1
ATOM 5077 N N . LEU A 1 649 ? -6.019 -7.746 3.601 1.00 92.44 649 LEU A N 1
ATOM 5078 C CA . LEU A 1 649 ? -5.380 -7.213 2.405 1.00 92.44 649 LEU A CA 1
ATOM 5079 C C . LEU A 1 649 ? -3.893 -7.547 2.469 1.00 92.44 649 LEU A C 1
ATOM 5081 O O . LEU A 1 649 ? -3.221 -7.227 3.450 1.00 92.44 649 LEU A O 1
ATOM 5085 N N . ARG A 1 650 ? -3.370 -8.205 1.437 1.00 89.50 650 ARG A N 1
ATOM 5086 C CA . ARG A 1 650 ? -1.977 -8.659 1.399 1.00 89.50 650 ARG A CA 1
ATOM 5087 C C . ARG A 1 650 ? -1.217 -8.039 0.235 1.00 89.50 650 ARG A C 1
ATOM 5089 O O . ARG A 1 650 ? -1.730 -7.950 -0.878 1.00 89.50 650 ARG A O 1
ATOM 5096 N N . ASP A 1 651 ? 0.019 -7.645 0.511 1.00 88.81 651 ASP A N 1
ATOM 5097 C CA . ASP A 1 651 ? 1.043 -7.360 -0.491 1.00 88.81 651 ASP A CA 1
ATOM 5098 C C . ASP A 1 651 ? 2.270 -8.261 -0.256 1.00 88.81 651 ASP A C 1
ATOM 5100 O O . ASP A 1 651 ? 2.240 -9.158 0.594 1.00 88.81 651 ASP A O 1
ATOM 5104 N N . SER A 1 652 ? 3.348 -8.068 -1.023 1.00 84.75 652 SER A N 1
ATOM 5105 C CA . SER A 1 652 ? 4.578 -8.854 -0.852 1.00 84.75 652 SER A CA 1
ATOM 5106 C C . SER A 1 652 ? 5.290 -8.606 0.484 1.00 84.75 652 SER A C 1
ATOM 5108 O O . SER A 1 652 ? 6.146 -9.399 0.864 1.00 84.75 652 SER A O 1
ATOM 5110 N N . THR A 1 653 ? 4.937 -7.541 1.212 1.00 86.88 653 THR A N 1
ATOM 5111 C CA . THR A 1 653 ? 5.620 -7.112 2.438 1.00 86.88 653 THR A CA 1
ATOM 5112 C C . THR A 1 653 ? 4.925 -7.592 3.711 1.00 86.88 653 THR A C 1
ATOM 5114 O O . THR A 1 653 ? 5.584 -8.121 4.603 1.00 86.88 653 THR A O 1
ATOM 5117 N N . LYS A 1 654 ? 3.604 -7.409 3.833 1.00 87.19 654 LYS A N 1
ATOM 5118 C CA . LYS A 1 654 ? 2.832 -7.716 5.046 1.00 87.19 654 LYS A CA 1
ATOM 5119 C C . LYS A 1 654 ? 1.346 -7.920 4.722 1.00 87.19 654 LYS A C 1
ATOM 5121 O O . LYS A 1 654 ? 0.859 -7.546 3.660 1.00 87.19 654 LYS A O 1
ATOM 5126 N N . ALA A 1 655 ? 0.610 -8.525 5.652 1.00 90.00 655 ALA A N 1
ATOM 5127 C CA . ALA A 1 655 ? -0.846 -8.622 5.599 1.00 90.00 655 ALA A CA 1
ATOM 5128 C C . ALA A 1 655 ? -1.485 -7.637 6.593 1.00 90.00 655 ALA A C 1
ATOM 5130 O O . ALA A 1 655 ? -1.080 -7.569 7.756 1.00 90.00 655 ALA A O 1
ATOM 5131 N N . LEU A 1 656 ? -2.488 -6.892 6.135 1.00 92.06 656 LEU A N 1
ATOM 5132 C CA . LEU A 1 656 ? -3.285 -5.955 6.919 1.00 92.06 656 LEU A CA 1
ATOM 5133 C C . LEU A 1 656 ? -4.677 -6.550 7.140 1.00 92.06 656 LEU A C 1
ATOM 5135 O O . LEU A 1 656 ? -5.391 -6.811 6.176 1.00 92.06 656 LEU A O 1
ATOM 5139 N N . SER A 1 657 ? -5.074 -6.765 8.395 1.00 91.94 657 SER A N 1
ATOM 5140 C CA . SER A 1 657 ? -6.428 -7.253 8.702 1.00 91.94 657 SER A CA 1
ATOM 5141 C C . SER A 1 657 ? -7.469 -6.200 8.330 1.00 91.94 657 SER A C 1
ATOM 5143 O O . SER A 1 657 ? -7.213 -5.007 8.487 1.00 91.94 657 SER A O 1
ATOM 5145 N N . CYS A 1 658 ? -8.631 -6.624 7.840 1.00 92.56 658 CYS A N 1
ATOM 5146 C CA . CYS A 1 658 ? -9.677 -5.712 7.389 1.00 92.56 658 CYS A CA 1
ATOM 5147 C C . CYS A 1 658 ? -11.086 -6.179 7.769 1.00 92.56 658 CYS A C 1
ATOM 5149 O O . CYS A 1 658 ? -11.342 -7.374 7.911 1.00 92.56 658 CYS A O 1
ATOM 5151 N N . ILE A 1 659 ? -11.988 -5.211 7.935 1.00 90.81 659 ILE A N 1
ATOM 5152 C CA . ILE A 1 659 ? -13.426 -5.409 8.120 1.00 90.81 659 ILE A CA 1
ATOM 5153 C C . ILE A 1 659 ? -14.137 -4.663 6.995 1.00 90.81 659 ILE A C 1
ATOM 5155 O O . ILE A 1 659 ? -13.861 -3.487 6.750 1.00 90.81 659 ILE A O 1
ATOM 5159 N N . ILE A 1 660 ? -15.032 -5.370 6.317 1.00 91.38 660 ILE A N 1
ATOM 5160 C CA . ILE A 1 660 ? -15.713 -4.903 5.117 1.00 91.38 660 ILE A CA 1
ATOM 5161 C C . ILE A 1 660 ? -17.196 -4.720 5.441 1.00 91.38 660 ILE A C 1
ATOM 5163 O O . ILE A 1 660 ? -17.830 -5.636 5.970 1.00 91.38 660 ILE A O 1
ATOM 5167 N N . PHE A 1 661 ? -17.734 -3.545 5.126 1.00 89.81 661 PHE A N 1
ATOM 5168 C CA . PHE A 1 661 ? -19.124 -3.172 5.392 1.00 89.81 661 PHE A CA 1
ATOM 5169 C C . PHE A 1 661 ? -19.897 -2.909 4.100 1.00 89.81 661 PHE A C 1
ATOM 5171 O O . PHE A 1 661 ? -19.314 -2.534 3.086 1.00 89.81 661 PHE A O 1
ATOM 5178 N N . HIS A 1 662 ? -21.220 -3.032 4.167 1.00 87.94 662 HIS A N 1
ATOM 5179 C CA . HIS A 1 662 ? -22.126 -2.456 3.176 1.00 87.94 662 HIS A CA 1
ATOM 5180 C C . HIS A 1 662 ? -22.814 -1.225 3.754 1.00 87.94 662 HIS A C 1
ATOM 5182 O O . HIS A 1 662 ? -23.149 -1.200 4.941 1.00 87.94 662 HIS A O 1
ATOM 5188 N N . ARG A 1 663 ? -23.080 -0.226 2.909 1.00 83.69 663 ARG A N 1
ATOM 5189 C CA . ARG A 1 663 ? -23.837 0.974 3.315 1.00 83.69 663 ARG A CA 1
ATOM 5190 C C . ARG A 1 663 ? -25.256 0.645 3.796 1.00 83.69 663 ARG A C 1
ATOM 5192 O O . ARG A 1 663 ? -25.756 1.312 4.694 1.00 83.69 663 ARG A O 1
ATOM 5199 N N . ASP A 1 664 ? -25.836 -0.439 3.284 1.00 79.56 664 ASP A N 1
ATOM 5200 C CA . ASP A 1 664 ? -27.176 -0.918 3.653 1.00 79.56 664 ASP A CA 1
ATOM 5201 C C . ASP A 1 664 ? -27.210 -1.669 5.002 1.00 79.56 664 ASP A C 1
ATOM 5203 O O . ASP A 1 664 ? -28.259 -2.140 5.434 1.00 79.56 664 ASP A O 1
ATOM 5207 N N . GLY A 1 665 ? -26.061 -1.852 5.667 1.00 74.19 665 GLY A N 1
ATOM 5208 C CA . GLY A 1 665 ? -25.956 -2.576 6.942 1.00 74.19 665 GLY A CA 1
ATOM 5209 C C . GLY A 1 665 ? -25.993 -4.107 6.829 1.00 74.19 665 GLY A C 1
ATOM 5210 O O . GLY A 1 665 ? -25.868 -4.798 7.843 1.00 74.19 665 GLY A O 1
ATOM 5211 N N . ARG A 1 666 ? -26.122 -4.655 5.612 1.00 82.31 666 ARG A N 1
ATOM 5212 C CA . ARG A 1 666 ? -25.976 -6.096 5.344 1.00 82.31 666 ARG A CA 1
ATOM 5213 C C . ARG A 1 666 ? -24.524 -6.554 5.569 1.00 82.31 666 ARG A C 1
ATOM 5215 O O . ARG A 1 666 ? -23.591 -5.792 5.304 1.00 82.31 666 ARG A O 1
ATOM 5222 N N . PRO A 1 667 ? -24.290 -7.786 6.045 1.00 83.25 667 PRO A N 1
ATOM 5223 C CA . PRO A 1 667 ? -22.934 -8.273 6.239 1.00 83.25 667 PRO A CA 1
ATOM 5224 C C . PRO A 1 667 ? -22.280 -8.644 4.903 1.00 83.25 667 PRO A C 1
ATOM 5226 O O . PRO A 1 667 ? -22.945 -9.035 3.945 1.00 83.25 667 PRO A O 1
ATOM 5229 N N . PHE A 1 668 ? -20.955 -8.556 4.862 1.00 86.12 668 PHE A N 1
ATOM 5230 C CA . PHE A 1 668 ? -20.177 -8.987 3.710 1.00 86.12 668 PHE A CA 1
ATOM 5231 C C . PHE A 1 668 ? -20.125 -10.522 3.634 1.00 86.12 668 PHE A C 1
ATOM 5233 O O . PHE A 1 668 ? -19.563 -11.171 4.520 1.00 86.12 668 PHE A O 1
ATOM 5240 N N . ALA A 1 669 ? -20.728 -11.090 2.587 1.00 84.12 669 ALA A N 1
ATOM 5241 C CA . ALA A 1 669 ? -20.792 -12.535 2.340 1.00 84.12 669 ALA A CA 1
ATOM 5242 C C . ALA A 1 669 ? -20.180 -12.954 0.990 1.00 84.12 669 ALA A C 1
ATOM 5244 O O . ALA A 1 669 ? -19.993 -14.146 0.753 1.00 84.12 669 ALA A O 1
ATOM 5245 N N . ASP A 1 670 ? -19.836 -11.994 0.123 1.00 81.81 670 ASP A N 1
ATOM 5246 C CA . ASP A 1 670 ? -19.352 -12.282 -1.227 1.00 81.81 670 ASP A CA 1
ATOM 5247 C C . ASP A 1 670 ? -17.914 -12.823 -1.221 1.00 81.81 670 ASP A C 1
ATOM 5249 O O . ASP A 1 670 ? -16.926 -12.121 -0.996 1.00 81.81 670 ASP A O 1
ATOM 5253 N N . VAL A 1 671 ? -17.818 -14.116 -1.494 1.00 82.25 671 VAL A N 1
ATOM 5254 C CA . VAL A 1 671 ? -16.585 -14.901 -1.606 1.00 82.25 671 VAL A CA 1
ATOM 5255 C C . VAL A 1 671 ? -15.898 -14.734 -2.960 1.00 82.25 671 VAL A C 1
ATOM 5257 O O . VAL A 1 671 ? -14.714 -15.053 -3.083 1.00 82.25 671 VAL A O 1
ATOM 5260 N N . SER A 1 672 ? -16.596 -14.179 -3.952 1.00 78.94 672 SER A N 1
ATOM 5261 C CA . SER A 1 672 ? -16.088 -13.987 -5.312 1.00 78.94 672 SER A CA 1
ATOM 5262 C C . SER A 1 672 ? -14.936 -12.991 -5.361 1.00 78.94 672 SER A C 1
ATOM 5264 O O . SER A 1 672 ? -14.118 -13.069 -6.263 1.00 78.94 672 SER A O 1
ATOM 5266 N N . LEU A 1 673 ? -14.827 -12.083 -4.384 1.00 82.62 673 LEU A N 1
ATOM 5267 C CA . LEU A 1 673 ? -13.766 -11.072 -4.308 1.00 82.62 673 LEU A CA 1
ATOM 5268 C C . LEU A 1 673 ? -12.432 -11.605 -3.757 1.00 82.62 673 LEU A C 1
ATOM 5270 O O . LEU A 1 673 ? -11.428 -10.887 -3.755 1.00 82.62 673 LEU A O 1
ATOM 5274 N N . LEU A 1 674 ? -12.381 -12.853 -3.281 1.00 84.69 674 LEU A N 1
ATOM 5275 C CA . LEU A 1 674 ? -11.137 -13.469 -2.819 1.00 84.69 674 LEU A CA 1
ATOM 5276 C C . LEU A 1 674 ? -10.147 -13.650 -3.979 1.00 84.69 674 LEU A C 1
ATOM 5278 O O . LEU A 1 674 ? -10.484 -14.200 -5.019 1.00 84.69 674 LEU A O 1
ATOM 5282 N N . GLY A 1 675 ? -8.903 -13.210 -3.783 1.00 82.00 675 GLY A N 1
ATOM 5283 C CA . GLY A 1 675 ? -7.843 -13.263 -4.797 1.00 82.00 675 GLY A CA 1
ATOM 5284 C C . GLY A 1 675 ? -7.764 -12.029 -5.703 1.00 82.00 675 GLY A C 1
ATOM 5285 O O . GLY A 1 675 ? -6.795 -11.880 -6.442 1.00 82.00 675 GLY A O 1
ATOM 5286 N N . TYR A 1 676 ? -8.714 -11.097 -5.602 1.00 85.00 676 TYR A N 1
ATOM 5287 C CA . TYR A 1 676 ? -8.743 -9.899 -6.439 1.00 85.00 676 TYR A CA 1
ATOM 5288 C C . TYR A 1 676 ? -7.819 -8.801 -5.908 1.00 85.00 676 TYR A C 1
ATOM 5290 O O . TYR A 1 676 ? -7.677 -8.613 -4.696 1.00 85.00 676 TYR A O 1
ATOM 5298 N N . LEU A 1 677 ? -7.216 -8.045 -6.832 1.00 88.00 677 LEU A N 1
ATOM 5299 C CA . LEU A 1 677 ? -6.454 -6.835 -6.516 1.00 88.00 677 LEU A CA 1
ATOM 5300 C C . LEU A 1 677 ? -7.416 -5.654 -6.355 1.00 88.00 677 LEU A C 1
ATOM 5302 O O . LEU A 1 677 ? -8.069 -5.246 -7.322 1.00 88.00 677 LEU A O 1
ATOM 5306 N N . LEU A 1 678 ? -7.478 -5.110 -5.140 1.00 90.00 678 LEU A N 1
ATOM 5307 C CA . LEU A 1 678 ? -8.413 -4.063 -4.742 1.00 90.00 678 LEU A CA 1
ATOM 5308 C C . LEU A 1 678 ? -7.692 -2.728 -4.539 1.00 90.00 678 LEU A C 1
ATOM 5310 O O . LEU A 1 678 ? -6.675 -2.671 -3.844 1.00 90.00 678 LEU A O 1
ATOM 5314 N N . GLN A 1 679 ? -8.253 -1.664 -5.112 1.00 91.00 679 GLN A N 1
ATOM 5315 C CA . GLN A 1 679 ? -7.900 -0.268 -4.852 1.00 91.00 679 GLN A CA 1
ATOM 5316 C C . GLN A 1 679 ? -8.964 0.360 -3.951 1.00 91.00 679 GLN A C 1
ATOM 5318 O O . GLN A 1 679 ? -10.156 0.260 -4.245 1.00 91.00 679 GLN A O 1
ATOM 5323 N N . ILE A 1 680 ? -8.533 1.015 -2.872 1.00 90.81 680 ILE A N 1
ATOM 5324 C CA . ILE A 1 680 ? -9.424 1.599 -1.864 1.00 90.81 680 ILE A CA 1
ATOM 5325 C C . ILE A 1 680 ? -8.935 3.006 -1.521 1.00 90.81 680 ILE A C 1
ATOM 5327 O O . ILE A 1 680 ? -7.828 3.191 -1.009 1.00 90.81 680 ILE A O 1
ATOM 5331 N N . GLU A 1 681 ? -9.776 3.997 -1.804 1.00 86.31 681 GLU A N 1
ATOM 5332 C CA . GLU A 1 681 ? -9.475 5.416 -1.565 1.00 86.31 681 GLU A CA 1
ATOM 5333 C C . GLU A 1 681 ? -10.071 5.906 -0.244 1.00 86.31 681 GLU A C 1
ATOM 5335 O O . GLU A 1 681 ? -9.433 6.659 0.488 1.00 86.31 681 GLU A O 1
ATOM 5340 N N . ARG A 1 682 ? -11.275 5.433 0.097 1.00 88.81 682 ARG A N 1
ATOM 5341 C CA . ARG A 1 682 ? -11.975 5.776 1.338 1.00 88.81 682 ARG A CA 1
ATOM 5342 C C . ARG A 1 682 ? -11.917 4.612 2.314 1.00 88.81 682 ARG A C 1
ATOM 5344 O O . ARG A 1 682 ? -12.529 3.570 2.100 1.00 88.81 682 ARG A O 1
ATOM 5351 N N . PHE A 1 683 ? -11.168 4.797 3.392 1.00 91.44 683 PHE A N 1
ATOM 5352 C CA . PHE A 1 683 ? -11.012 3.808 4.451 1.00 91.44 683 PHE A CA 1
ATOM 5353 C C . PHE A 1 683 ? -10.719 4.490 5.789 1.00 91.44 683 PHE A C 1
ATOM 5355 O O . PHE A 1 683 ? -10.297 5.648 5.848 1.00 91.44 683 PHE A O 1
ATOM 5362 N N . GLN A 1 684 ? -10.907 3.730 6.861 1.00 91.25 684 GLN A N 1
ATOM 5363 C CA . GLN A 1 684 ? -10.511 4.069 8.220 1.00 91.25 684 GLN A CA 1
ATOM 5364 C C . GLN A 1 684 ? -9.462 3.057 8.696 1.00 91.25 684 GLN A C 1
ATOM 5366 O O . GLN A 1 684 ? -9.696 1.848 8.675 1.00 91.25 684 GLN A O 1
ATOM 5371 N N . LEU A 1 685 ? -8.291 3.531 9.113 1.00 92.50 685 LEU A N 1
ATOM 5372 C CA . LEU A 1 685 ? -7.287 2.723 9.803 1.00 92.50 685 LEU A CA 1
ATOM 5373 C C . LEU A 1 685 ? -7.511 2.845 11.302 1.00 92.50 685 LEU A C 1
ATOM 5375 O O . LEU A 1 685 ? -7.316 3.912 11.880 1.00 92.50 685 LEU A O 1
ATOM 5379 N N . VAL A 1 686 ? -7.899 1.742 11.929 1.00 90.88 686 VAL A N 1
ATOM 5380 C CA . VAL A 1 686 ? -8.113 1.683 13.370 1.00 90.88 686 VAL A CA 1
ATOM 5381 C C . VAL A 1 686 ? -6.871 1.114 14.028 1.00 90.88 686 VAL A C 1
ATOM 5383 O O . VAL A 1 686 ? -6.473 -0.021 13.752 1.00 90.88 686 VAL A O 1
ATOM 5386 N N . MET A 1 687 ? -6.286 1.894 14.932 1.00 89.62 687 MET A N 1
ATOM 5387 C CA . MET A 1 687 ? -5.217 1.443 15.809 1.00 89.62 687 MET A CA 1
ATOM 5388 C C . MET A 1 687 ? -5.725 1.350 17.242 1.00 89.62 687 MET A C 1
ATOM 5390 O O . MET A 1 687 ? -5.941 2.370 17.895 1.00 89.62 687 MET A O 1
ATOM 5394 N N . GLU A 1 688 ? -5.880 0.123 17.734 1.00 87.19 688 GLU A N 1
ATOM 5395 C CA . GLU A 1 688 ? -6.128 -0.149 19.150 1.00 87.19 688 GLU A CA 1
ATOM 5396 C C . GLU A 1 688 ? -4.793 -0.243 19.891 1.00 87.19 688 GLU A C 1
ATOM 5398 O O . GLU A 1 688 ? -3.878 -0.943 19.452 1.00 87.19 688 GLU A O 1
ATOM 5403 N N . GLN A 1 689 ? -4.684 0.460 21.013 1.00 85.38 689 GLN A N 1
ATOM 5404 C CA . GLN A 1 689 ? -3.515 0.469 21.880 1.00 85.38 689 GLN A CA 1
ATOM 5405 C C . GLN A 1 689 ? -3.886 -0.137 23.230 1.00 85.38 689 GLN A C 1
ATOM 5407 O O . GLN A 1 689 ? -4.839 0.289 23.880 1.00 85.38 689 GLN A O 1
ATOM 5412 N N . PHE A 1 690 ? -3.105 -1.128 23.641 1.00 84.62 690 PHE A N 1
ATOM 5413 C CA . PHE A 1 690 ? -3.203 -1.792 24.929 1.00 84.62 690 PHE A CA 1
ATOM 5414 C C . PHE A 1 690 ? -1.992 -1.375 25.756 1.00 84.62 690 PHE A C 1
ATOM 5416 O O . PHE A 1 690 ? -0.851 -1.643 25.364 1.00 84.62 690 PHE A O 1
ATOM 5423 N N . LEU A 1 691 ? -2.250 -0.682 26.859 1.00 82.81 691 LEU A N 1
ATOM 5424 C CA . LEU A 1 691 ? -1.234 -0.126 27.737 1.00 82.81 691 LEU A CA 1
ATOM 5425 C C . LEU A 1 691 ? -1.222 -0.899 29.052 1.00 82.81 691 LEU A C 1
ATOM 5427 O O . LEU A 1 691 ? -2.240 -1.002 29.731 1.00 82.81 691 LEU A O 1
ATOM 5431 N N . GLN A 1 692 ? -0.060 -1.413 29.433 1.00 83.44 692 GLN A N 1
ATOM 5432 C CA . GLN A 1 692 ? 0.172 -1.877 30.791 1.00 83.44 692 GLN A CA 1
ATOM 5433 C C . GLN A 1 692 ? 0.962 -0.801 31.528 1.00 83.44 692 GLN A C 1
ATOM 5435 O O . GLN A 1 692 ? 2.138 -0.577 31.231 1.00 83.44 692 GLN A O 1
ATOM 5440 N N . SER A 1 693 ? 0.312 -0.133 32.476 1.00 84.19 693 SER A N 1
ATOM 5441 C CA . SER A 1 693 ? 0.900 0.947 33.263 1.00 84.19 693 SER A CA 1
ATOM 5442 C C . SER A 1 693 ? 0.591 0.801 34.747 1.00 84.19 693 SER A C 1
ATOM 5444 O O . SER A 1 693 ? -0.432 0.227 35.112 1.00 84.19 693 SER A O 1
ATOM 5446 N N . ASP A 1 694 ? 1.464 1.369 35.578 1.00 84.19 694 ASP A N 1
ATOM 5447 C CA . ASP A 1 694 ? 1.317 1.426 37.036 1.00 84.19 694 ASP A CA 1
ATOM 5448 C C . ASP A 1 694 ? 1.477 2.867 37.545 1.00 84.19 694 ASP A C 1
ATOM 5450 O O . ASP A 1 694 ? 2.287 3.155 38.425 1.00 84.19 694 ASP A O 1
ATOM 5454 N N . PHE A 1 695 ? 0.712 3.800 36.972 1.00 83.94 695 PHE A N 1
ATOM 5455 C CA . PHE A 1 695 ? 0.690 5.186 37.439 1.00 83.94 695 PHE A CA 1
ATOM 5456 C C . PHE A 1 695 ? 0.142 5.262 38.874 1.00 83.94 695 PHE A C 1
ATOM 5458 O O . PHE A 1 695 ? -0.972 4.782 39.115 1.00 83.94 695 PHE A O 1
ATOM 5465 N N . PRO A 1 696 ? 0.868 5.873 39.827 1.00 80.12 696 PRO A N 1
ATOM 5466 C CA . PRO A 1 696 ? 0.409 5.995 41.208 1.00 80.12 696 PRO A CA 1
ATOM 5467 C C . PRO A 1 696 ? -0.666 7.077 41.367 1.00 80.12 696 PRO A C 1
ATOM 5469 O O . PRO A 1 696 ? -1.576 6.929 42.184 1.00 80.12 696 PRO A O 1
ATOM 5472 N N . SER A 1 697 ? -0.600 8.154 40.582 1.00 79.31 697 SER A N 1
ATOM 5473 C CA . SER A 1 697 ? -1.614 9.202 40.554 1.00 79.31 697 SER A CA 1
ATOM 5474 C C . SER A 1 697 ? -1.668 9.899 39.189 1.00 79.31 697 SER A C 1
ATOM 5476 O O . SER A 1 697 ? -0.947 9.562 38.249 1.00 79.31 697 SER A O 1
ATOM 5478 N N . TRP A 1 698 ? -2.561 10.880 39.068 1.00 78.31 698 TRP A N 1
ATOM 5479 C CA . TRP A 1 698 ? -2.706 11.695 37.865 1.00 78.31 698 TRP A CA 1
ATOM 5480 C C . TRP A 1 698 ? -1.511 12.632 37.616 1.00 78.31 698 TRP A C 1
ATOM 5482 O O . TRP A 1 698 ? -1.314 13.083 36.487 1.00 78.31 698 TRP A O 1
ATOM 5492 N N . GLN A 1 699 ? -0.720 12.938 38.651 1.00 79.31 699 GLN A N 1
ATOM 5493 C CA . GLN A 1 699 ? 0.415 13.863 38.565 1.00 79.31 699 GLN A CA 1
ATOM 5494 C C . GLN A 1 699 ? 1.556 13.272 37.727 1.00 79.31 699 GLN A C 1
ATOM 5496 O O . GLN A 1 699 ? 2.217 13.990 36.976 1.00 79.31 699 GLN A O 1
ATOM 5501 N N . GLU A 1 700 ? 1.733 11.952 37.783 1.00 81.38 700 GLU A N 1
ATOM 5502 C CA . GLU A 1 700 ? 2.793 11.222 37.091 1.00 81.38 700 GLU A CA 1
ATOM 5503 C C . GLU A 1 700 ? 2.434 10.821 35.650 1.00 81.38 700 GLU A C 1
ATOM 5505 O O . GLU A 1 700 ? 3.244 10.190 34.977 1.00 81.38 700 GLU A O 1
ATOM 5510 N N . LEU A 1 701 ? 1.266 11.216 35.122 1.00 78.56 701 LEU A N 1
ATOM 5511 C CA . LEU A 1 701 ? 0.828 10.869 33.756 1.00 78.56 701 LEU A CA 1
ATOM 5512 C C . LEU A 1 701 ? 1.748 11.394 32.641 1.00 78.56 701 LEU A C 1
ATOM 5514 O O . LEU A 1 701 ? 1.657 10.938 31.501 1.00 78.56 701 LEU A O 1
ATOM 5518 N N . LYS A 1 702 ? 2.620 12.362 32.947 1.00 76.19 702 LYS A N 1
ATOM 5519 C CA . LYS A 1 702 ? 3.638 12.875 32.016 1.00 76.19 702 LYS A CA 1
ATOM 5520 C C . LYS A 1 702 ? 4.909 12.019 31.992 1.00 76.19 702 LYS A C 1
ATOM 5522 O O . LYS A 1 702 ? 5.686 12.125 31.046 1.00 76.19 702 LYS A O 1
ATOM 5527 N N . THR A 1 703 ? 5.122 11.182 33.003 1.00 77.94 703 THR A N 1
ATOM 5528 C CA . THR A 1 703 ? 6.346 10.399 33.180 1.00 77.94 703 THR A CA 1
ATOM 5529 C C . THR A 1 703 ? 6.190 9.031 32.523 1.00 77.94 703 THR A C 1
ATOM 5531 O O . THR A 1 703 ? 5.374 8.215 32.942 1.00 77.94 703 THR A O 1
ATOM 5534 N N . GLN A 1 704 ? 6.986 8.754 31.489 1.00 76.62 704 GLN A N 1
ATOM 5535 C CA . GLN A 1 704 ? 6.883 7.507 30.716 1.00 76.62 704 GLN A CA 1
ATOM 5536 C C . GLN A 1 704 ? 7.384 6.259 31.463 1.00 76.62 704 GLN A C 1
ATOM 5538 O O . GLN A 1 704 ? 7.073 5.147 31.050 1.00 76.62 704 GLN A O 1
ATOM 5543 N N . GLU A 1 705 ? 8.102 6.419 32.577 1.00 80.50 705 GLU A N 1
ATOM 5544 C CA . GLU A 1 705 ? 8.686 5.321 33.368 1.00 80.50 705 GLU A CA 1
ATOM 5545 C C . GLU A 1 705 ? 7.642 4.348 33.941 1.00 80.50 705 GLU A C 1
ATOM 5547 O O . GLU A 1 705 ? 7.933 3.176 34.165 1.00 80.50 705 GLU A O 1
ATOM 5552 N N . TYR A 1 706 ? 6.405 4.811 34.137 1.00 82.06 706 TYR A N 1
ATOM 5553 C CA . TYR A 1 706 ? 5.307 3.994 34.660 1.00 82.06 706 TYR A CA 1
ATOM 5554 C C . TYR A 1 706 ? 4.626 3.125 33.594 1.00 82.06 706 TYR A C 1
ATOM 5556 O O . TYR A 1 706 ? 3.719 2.355 33.919 1.00 82.06 706 TYR A O 1
ATOM 5564 N N . ILE A 1 707 ? 5.039 3.231 32.327 1.00 83.12 707 ILE A N 1
ATOM 5565 C CA . ILE A 1 707 ? 4.549 2.398 31.227 1.00 83.12 707 ILE A CA 1
ATOM 5566 C C . ILE A 1 707 ? 5.457 1.173 31.101 1.00 83.12 707 ILE A C 1
ATOM 5568 O O . ILE A 1 707 ? 6.614 1.281 30.705 1.00 83.12 707 ILE A O 1
ATOM 5572 N N . LYS A 1 708 ? 4.918 -0.010 31.402 1.00 82.62 708 LYS A N 1
ATOM 5573 C CA . LYS A 1 708 ? 5.657 -1.279 31.344 1.00 82.62 708 LYS A CA 1
ATOM 5574 C C . LYS A 1 708 ? 5.641 -1.903 29.958 1.00 82.62 708 LYS A C 1
ATOM 5576 O O . LYS A 1 708 ? 6.669 -2.358 29.468 1.00 82.62 708 LYS A O 1
ATOM 5581 N N . GLU A 1 709 ? 4.467 -1.958 29.338 1.00 81.12 709 GLU A N 1
ATOM 5582 C CA . GLU A 1 709 ? 4.289 -2.577 28.027 1.00 81.12 709 GLU A CA 1
ATOM 5583 C C . GLU A 1 709 ? 3.262 -1.796 27.204 1.00 81.12 709 GLU A C 1
ATOM 5585 O O . GLU A 1 709 ? 2.239 -1.340 27.720 1.00 81.12 709 GLU A O 1
ATOM 5590 N N . LYS A 1 710 ? 3.527 -1.669 25.900 1.00 81.25 710 LYS A N 1
ATOM 5591 C CA . LYS A 1 710 ? 2.596 -1.116 24.918 1.00 81.25 710 LYS A CA 1
ATOM 5592 C C . LYS A 1 710 ? 2.456 -2.091 23.757 1.00 81.25 710 LYS A C 1
ATOM 5594 O O . LYS A 1 710 ? 3.444 -2.447 23.121 1.00 81.25 710 LYS A O 1
ATOM 5599 N N . LYS A 1 711 ? 1.222 -2.491 23.455 1.00 83.56 711 LYS A N 1
ATOM 5600 C CA . LYS A 1 711 ? 0.886 -3.342 22.305 1.00 83.56 711 LYS A CA 1
ATOM 5601 C C . LYS A 1 711 ? -0.128 -2.644 21.410 1.00 83.56 711 LYS A C 1
ATOM 5603 O O . LYS A 1 711 ? -1.089 -2.057 21.899 1.00 83.56 711 LYS A O 1
ATOM 5608 N N . SER A 1 712 ? 0.086 -2.716 20.102 1.00 86.00 712 SER A N 1
ATOM 5609 C CA . SER A 1 712 ? -0.775 -2.126 19.077 1.00 86.00 712 SER A CA 1
ATOM 5610 C C . SER A 1 712 ? -1.453 -3.222 18.249 1.00 86.00 712 SER A C 1
ATOM 5612 O O . SER A 1 712 ? -0.867 -4.261 17.939 1.00 86.00 712 SER A O 1
ATOM 5614 N N . ARG A 1 713 ? -2.708 -2.989 17.863 1.00 86.75 713 ARG A N 1
ATOM 5615 C CA . ARG A 1 713 ? -3.428 -3.788 16.866 1.00 86.75 713 ARG A CA 1
ATOM 5616 C C . ARG A 1 713 ? -3.948 -2.849 15.785 1.00 86.75 713 ARG A C 1
ATOM 5618 O O . ARG A 1 713 ? -4.768 -1.985 16.075 1.00 86.75 713 ARG A O 1
ATOM 5625 N N . LEU A 1 714 ? -3.479 -3.042 14.553 1.00 90.94 714 LEU A N 1
ATOM 5626 C CA . LEU A 1 714 ? -3.876 -2.253 13.385 1.00 90.94 714 LEU A CA 1
ATOM 5627 C C . LEU A 1 714 ? -4.755 -3.082 12.445 1.00 90.94 714 LEU A C 1
ATOM 5629 O O . LEU A 1 714 ? -4.394 -4.205 12.078 1.00 90.94 714 LEU A O 1
ATOM 5633 N N . TYR A 1 715 ? -5.880 -2.511 12.029 1.00 92.19 715 TYR A N 1
ATOM 5634 C CA . TYR A 1 715 ? -6.744 -3.067 10.990 1.00 92.19 715 TYR A CA 1
ATOM 5635 C C . TYR A 1 715 ? -7.453 -1.959 10.204 1.00 92.19 715 TYR A C 1
ATOM 5637 O O . TYR A 1 715 ? -7.590 -0.833 10.677 1.00 92.19 715 TYR A O 1
ATOM 5645 N N . ALA A 1 716 ? -7.888 -2.278 8.987 1.00 93.62 716 ALA A N 1
ATOM 5646 C CA . ALA A 1 716 ? -8.625 -1.368 8.116 1.00 93.62 716 ALA A CA 1
ATOM 5647 C C . ALA A 1 716 ? -10.137 -1.631 8.162 1.00 93.62 716 ALA A C 1
ATOM 5649 O O . ALA A 1 716 ? -10.579 -2.773 8.274 1.00 93.62 716 ALA A O 1
ATOM 5650 N N . GLN A 1 717 ? -10.928 -0.575 8.031 1.00 92.75 717 GLN A N 1
ATOM 5651 C CA . GLN A 1 717 ? -12.381 -0.597 7.907 1.00 92.75 717 GLN A CA 1
ATOM 5652 C C . GLN A 1 717 ? -12.775 0.182 6.649 1.00 92.75 717 GLN A C 1
ATOM 5654 O O . GLN A 1 717 ? -12.317 1.309 6.461 1.00 92.75 717 GLN A O 1
ATOM 5659 N N . PHE A 1 718 ? -13.585 -0.409 5.772 1.00 92.75 718 PHE A N 1
ATOM 5660 C CA . PHE A 1 718 ? -14.057 0.257 4.553 1.00 92.75 718 PHE A CA 1
ATOM 5661 C C . PHE A 1 718 ? -15.368 -0.348 4.045 1.00 92.75 718 PHE A C 1
ATOM 5663 O O . PHE A 1 718 ? -15.753 -1.455 4.432 1.00 92.75 718 PHE A O 1
ATOM 5670 N N . PHE A 1 719 ? -16.050 0.392 3.174 1.00 90.94 719 PHE A N 1
ATOM 5671 C CA . PHE A 1 719 ? -17.271 -0.052 2.509 1.00 90.94 719 PHE A CA 1
ATOM 5672 C C . PHE A 1 719 ? -16.944 -0.735 1.180 1.00 90.94 719 PHE A C 1
ATOM 5674 O O . PHE A 1 719 ? -16.065 -0.261 0.461 1.00 90.94 719 PHE A O 1
ATOM 5681 N N . VAL A 1 720 ? -17.651 -1.816 0.830 1.00 89.44 720 VAL A N 1
ATOM 5682 C CA . VAL A 1 720 ? -17.481 -2.513 -0.466 1.00 89.44 720 VAL A CA 1
ATOM 5683 C C . VAL A 1 720 ? -17.728 -1.560 -1.630 1.00 89.44 720 VAL A C 1
ATOM 5685 O O . VAL A 1 720 ? -17.038 -1.626 -2.641 1.00 89.44 720 VAL A O 1
ATOM 5688 N N . GLU A 1 721 ? -18.688 -0.648 -1.476 1.00 88.94 721 GLU A N 1
ATOM 5689 C CA . GLU A 1 721 ? -19.079 0.307 -2.513 1.00 88.94 721 GLU A CA 1
ATOM 5690 C C . GLU A 1 721 ? -17.967 1.324 -2.840 1.00 88.94 721 GLU A C 1
ATOM 5692 O O . GLU A 1 721 ? -17.968 1.902 -3.923 1.00 88.94 721 GLU A O 1
ATOM 5697 N N . ASP A 1 722 ? -17.000 1.515 -1.933 1.00 88.75 722 ASP A N 1
ATOM 5698 C CA . ASP A 1 722 ? -15.838 2.391 -2.133 1.00 88.75 722 ASP A CA 1
ATOM 5699 C C . ASP A 1 722 ? -14.617 1.630 -2.712 1.00 88.75 722 ASP A C 1
ATOM 5701 O O . ASP A 1 722 ? -13.538 2.207 -2.884 1.00 88.75 722 ASP A O 1
ATOM 5705 N N . VAL A 1 723 ? -14.759 0.329 -3.006 1.00 88.50 723 VAL A N 1
ATOM 5706 C CA . VAL A 1 723 ? -13.692 -0.531 -3.538 1.00 88.50 723 VAL A CA 1
ATOM 5707 C C . VAL A 1 723 ? -13.726 -0.563 -5.061 1.00 88.50 723 VAL A C 1
ATOM 5709 O O . VAL A 1 723 ? -14.740 -0.876 -5.682 1.00 88.50 723 VAL A O 1
ATOM 5712 N N . LYS A 1 724 ? -12.563 -0.358 -5.683 1.00 87.44 724 LYS A N 1
ATOM 5713 C CA . LYS A 1 724 ? -12.373 -0.544 -7.121 1.00 87.44 724 LYS A CA 1
ATOM 5714 C C . LYS A 1 724 ? -11.568 -1.809 -7.417 1.00 87.44 724 LYS A C 1
ATOM 5716 O O . LYS A 1 724 ? -10.439 -1.970 -6.958 1.00 87.44 724 LYS A O 1
ATOM 5721 N N . ILE A 1 725 ? -12.132 -2.690 -8.240 1.00 85.81 725 ILE A N 1
ATOM 5722 C CA . ILE A 1 725 ? -11.511 -3.960 -8.633 1.00 85.81 725 ILE A CA 1
ATOM 5723 C C . ILE A 1 725 ? -10.603 -3.749 -9.853 1.00 85.81 725 ILE A C 1
ATOM 5725 O O . ILE A 1 725 ? -11.064 -3.342 -10.922 1.00 85.81 725 ILE A O 1
ATOM 5729 N N . LEU A 1 726 ? -9.309 -4.048 -9.714 1.00 78.31 726 LEU A N 1
ATOM 5730 C CA . LEU A 1 726 ? -8.309 -3.824 -10.767 1.00 78.31 726 LEU A CA 1
ATOM 5731 C C . LEU A 1 726 ? -8.008 -5.076 -11.590 1.00 78.31 726 LEU A C 1
ATOM 5733 O O . LEU A 1 726 ? -7.885 -5.000 -12.813 1.00 78.31 726 LEU A O 1
ATOM 5737 N N . HIS A 1 727 ? -7.913 -6.233 -10.938 1.00 72.62 727 HIS A N 1
ATOM 5738 C CA . HIS A 1 727 ? -7.639 -7.510 -11.590 1.00 72.62 727 HIS A CA 1
ATOM 5739 C C . HIS A 1 727 ? -8.640 -8.566 -11.146 1.00 72.62 727 HIS A C 1
ATOM 5741 O O . HIS A 1 727 ? -8.887 -8.695 -9.950 1.00 72.62 727 HIS A O 1
ATOM 5747 N N . SER A 1 728 ? -9.151 -9.322 -12.119 1.00 60.47 728 SER A N 1
ATOM 5748 C CA . SER A 1 728 ? -9.929 -10.538 -11.911 1.00 60.47 728 SER A CA 1
ATOM 5749 C C . SER A 1 728 ? -9.094 -11.714 -12.378 1.00 60.47 728 SER A C 1
ATOM 5751 O O . SER A 1 728 ? -8.770 -11.816 -13.564 1.00 60.47 728 SER A O 1
ATOM 5753 N N . GLU A 1 729 ? -8.741 -12.588 -11.446 1.00 52.34 729 GLU A N 1
ATOM 5754 C CA . GLU A 1 729 ? -8.160 -13.873 -11.790 1.00 52.34 729 GLU A CA 1
ATOM 5755 C C . GLU A 1 729 ? -9.313 -14.779 -12.249 1.00 52.34 729 GLU A C 1
ATOM 5757 O O . GLU A 1 729 ? -9.988 -15.410 -11.443 1.00 52.34 729 GLU A O 1
ATOM 5762 N N . LYS A 1 730 ? -9.597 -14.828 -13.559 1.00 41.38 730 LYS A N 1
ATOM 5763 C CA . LYS A 1 730 ? -10.531 -15.816 -14.138 1.00 41.38 730 LYS A CA 1
ATOM 5764 C C . LYS A 1 730 ? -9.882 -17.208 -14.209 1.00 41.38 730 LYS A C 1
ATOM 5766 O O . LYS A 1 730 ? -9.827 -17.819 -15.274 1.00 41.38 730 LYS A O 1
ATOM 5771 N N . ARG A 1 731 ? -9.346 -17.707 -13.094 1.00 36.81 731 ARG A N 1
ATOM 5772 C CA . ARG A 1 731 ? -9.009 -19.126 -12.926 1.00 36.81 731 ARG A CA 1
ATOM 5773 C C . ARG A 1 731 ? -9.918 -19.702 -11.855 1.00 36.81 731 ARG A C 1
ATOM 5775 O O . ARG A 1 731 ? -10.143 -19.067 -10.830 1.00 36.81 731 ARG A O 1
ATOM 5782 N N . ALA A 1 732 ? -10.430 -20.908 -12.097 1.00 32.47 732 ALA A N 1
ATOM 5783 C CA . ALA A 1 732 ? -11.014 -21.708 -11.029 1.00 32.47 732 ALA A CA 1
ATOM 5784 C C . ALA A 1 732 ? -10.006 -21.753 -9.863 1.00 32.47 732 ALA A C 1
ATOM 5786 O O . ALA A 1 732 ? -8.810 -21.894 -10.138 1.00 32.47 732 ALA A O 1
ATOM 5787 N N . PRO A 1 733 ? -10.445 -21.588 -8.604 1.00 36.06 733 PRO A N 1
ATOM 5788 C CA . PRO A 1 733 ? -9.546 -21.475 -7.462 1.00 36.06 733 PRO A CA 1
ATOM 5789 C C . PRO A 1 733 ? -8.618 -22.694 -7.411 1.00 36.06 733 PRO A C 1
ATOM 5791 O O . PRO A 1 733 ? -9.047 -23.804 -7.094 1.00 36.06 733 PRO A O 1
ATOM 5794 N N . GLU A 1 734 ? -7.348 -22.502 -7.773 1.00 27.92 734 GLU A N 1
ATOM 5795 C CA . GLU A 1 734 ? -6.346 -23.558 -7.696 1.00 27.92 734 GLU A CA 1
ATOM 5796 C C . GLU A 1 734 ? -6.178 -23.944 -6.220 1.00 27.92 734 GLU A C 1
ATOM 5798 O O . GLU A 1 734 ? -5.886 -23.109 -5.358 1.00 27.92 734 GLU A O 1
ATOM 5803 N N . VAL A 1 735 ? -6.372 -25.234 -5.927 1.00 30.06 735 VAL A N 1
ATOM 5804 C CA . VAL A 1 735 ? -5.985 -25.849 -4.653 1.00 30.06 735 VAL A CA 1
ATOM 5805 C C . VAL A 1 735 ? -4.533 -25.442 -4.375 1.00 30.06 735 VAL A C 1
ATOM 5807 O O . VAL A 1 735 ? -3.684 -25.677 -5.240 1.00 30.06 735 VAL A O 1
ATOM 5810 N N . PRO A 1 736 ? -4.208 -24.837 -3.216 1.00 26.70 736 PRO A N 1
ATOM 5811 C CA . PRO A 1 736 ? -2.855 -24.374 -2.951 1.00 26.70 736 PRO A CA 1
ATOM 5812 C C . PRO A 1 736 ? -1.907 -25.576 -2.920 1.00 26.70 736 PRO A C 1
ATOM 5814 O O . PRO A 1 736 ? -1.848 -26.313 -1.933 1.00 26.70 736 PRO A O 1
ATOM 5817 N N . LYS A 1 737 ? -1.168 -25.784 -4.015 1.00 23.81 737 LYS A N 1
ATOM 5818 C CA . LYS A 1 737 ? -0.032 -26.702 -4.047 1.00 23.81 737 LYS A CA 1
ATOM 5819 C C . LYS A 1 737 ? 1.053 -26.120 -3.148 1.00 23.81 737 LYS A C 1
ATOM 5821 O O . LYS A 1 737 ? 1.429 -24.956 -3.274 1.00 23.81 737 LYS A O 1
ATOM 5826 N N . ALA A 1 738 ? 1.508 -26.938 -2.207 1.00 27.09 738 ALA A N 1
ATOM 5827 C CA . ALA A 1 738 ? 2.504 -26.593 -1.212 1.00 27.09 738 ALA A CA 1
ATOM 5828 C C . ALA A 1 738 ? 3.810 -26.111 -1.867 1.00 27.09 738 ALA A C 1
ATOM 5830 O O . ALA A 1 738 ? 4.608 -26.906 -2.350 1.00 27.09 738 ALA A O 1
ATOM 5831 N N . ARG A 1 739 ? 4.026 -24.796 -1.850 1.00 25.50 739 ARG A N 1
ATOM 5832 C CA . ARG A 1 739 ? 5.348 -24.163 -1.802 1.00 25.50 739 ARG A CA 1
ATOM 5833 C C . ARG A 1 739 ? 5.269 -22.985 -0.832 1.00 25.50 739 ARG A C 1
ATOM 5835 O O . ARG A 1 739 ? 5.312 -21.825 -1.221 1.00 25.50 739 ARG A O 1
ATOM 5842 N N . GLU A 1 740 ? 5.083 -23.296 0.449 1.00 26.39 740 GLU A N 1
ATOM 5843 C CA . GLU A 1 740 ? 5.604 -22.429 1.507 1.00 26.39 740 GLU A CA 1
ATOM 5844 C C . GLU A 1 740 ? 7.086 -22.795 1.650 1.00 26.39 740 GLU A C 1
ATOM 5846 O O . GLU A 1 740 ? 7.444 -23.696 2.402 1.00 26.39 740 GLU A O 1
ATOM 5851 N N . GLU A 1 741 ? 7.947 -22.146 0.862 1.00 24.67 741 GLU A N 1
ATOM 5852 C CA . GLU A 1 741 ? 9.369 -22.093 1.194 1.00 24.67 741 GLU A CA 1
ATOM 5853 C C . GLU A 1 741 ? 9.495 -21.274 2.479 1.00 24.67 741 GLU A C 1
ATOM 5855 O O . GLU A 1 741 ? 9.110 -20.104 2.556 1.00 24.67 741 GLU A O 1
ATOM 5860 N N . SER A 1 742 ? 9.987 -21.931 3.522 1.00 24.22 742 SER A N 1
ATOM 5861 C CA . SER A 1 742 ? 10.414 -21.302 4.757 1.00 24.22 742 SER A CA 1
ATOM 5862 C C . SER A 1 742 ? 11.513 -20.285 4.446 1.00 24.22 742 SER A C 1
ATOM 5864 O O . SER A 1 742 ? 12.677 -20.653 4.301 1.00 24.22 742 SER A O 1
ATOM 5866 N N . CYS A 1 743 ? 11.170 -18.999 4.377 1.00 22.62 743 CYS A N 1
ATOM 5867 C CA . CYS A 1 743 ? 12.158 -17.938 4.534 1.00 22.62 743 CYS A CA 1
ATOM 5868 C C . CYS A 1 743 ? 12.652 -17.976 5.985 1.00 22.62 743 CYS A C 1
ATOM 5870 O O . CYS A 1 743 ? 12.043 -17.388 6.881 1.00 22.62 743 CYS A O 1
ATOM 5872 N N . SER A 1 744 ? 13.735 -18.713 6.227 1.00 24.19 744 SER A N 1
ATOM 5873 C CA . SER A 1 744 ? 14.483 -18.655 7.476 1.00 24.19 744 SER A CA 1
ATOM 5874 C C . SER A 1 744 ? 15.043 -17.244 7.639 1.00 24.19 744 SER A C 1
ATOM 5876 O O . SER A 1 744 ? 15.960 -16.835 6.929 1.00 24.19 744 SER A O 1
ATOM 5878 N N . VAL A 1 745 ? 14.464 -16.494 8.573 1.00 25.56 745 VAL A N 1
ATOM 5879 C CA . VAL A 1 745 ? 15.037 -15.251 9.084 1.00 25.56 745 VAL A CA 1
ATOM 5880 C C . VAL A 1 745 ? 16.373 -15.600 9.734 1.00 25.56 745 VAL A C 1
ATOM 5882 O O . VAL A 1 745 ? 16.414 -16.337 10.719 1.00 25.56 745 VAL A O 1
ATOM 5885 N N . VAL A 1 746 ? 17.453 -15.075 9.157 1.00 24.06 746 VAL A N 1
ATOM 5886 C CA . VAL A 1 746 ? 18.781 -15.024 9.768 1.00 24.06 746 VAL A CA 1
ATOM 5887 C C . VAL A 1 746 ? 18.633 -14.300 11.106 1.00 24.06 746 VAL A C 1
ATOM 5889 O O . VAL A 1 746 ? 18.343 -13.106 11.149 1.00 24.06 746 VAL A O 1
ATOM 5892 N N . LYS A 1 747 ? 18.752 -15.044 12.207 1.00 25.58 747 LYS A N 1
ATOM 5893 C CA . LYS A 1 747 ? 18.979 -14.465 13.529 1.00 25.58 747 LYS A CA 1
ATOM 5894 C C . LYS A 1 747 ? 20.472 -14.191 13.646 1.00 25.58 747 LYS A C 1
ATOM 5896 O O . LYS A 1 747 ? 21.246 -15.122 13.849 1.00 25.58 747 LYS A O 1
ATOM 5901 N N . ASP A 1 748 ? 20.839 -12.920 13.539 1.00 24.62 748 ASP A N 1
ATOM 5902 C CA . ASP A 1 748 ? 22.084 -12.411 14.104 1.00 24.62 748 ASP A CA 1
ATOM 5903 C C . ASP A 1 748 ? 22.053 -12.632 15.619 1.00 24.62 748 ASP A C 1
ATOM 5905 O O . ASP A 1 748 ? 21.282 -11.996 16.334 1.00 24.62 748 ASP A O 1
ATOM 5909 N N . ASN A 1 749 ? 22.893 -13.543 16.101 1.00 26.14 749 ASN A N 1
ATOM 5910 C CA . ASN A 1 749 ? 23.330 -13.587 17.488 1.00 26.14 749 ASN A CA 1
ATOM 5911 C C . ASN A 1 749 ? 24.859 -13.634 17.467 1.00 26.14 749 ASN A C 1
ATOM 5913 O O . ASN A 1 749 ? 25.457 -14.671 17.183 1.00 26.14 749 ASN A O 1
ATOM 5917 N N . GLY A 1 750 ? 25.490 -12.501 17.763 1.00 23.08 750 GLY A N 1
ATOM 5918 C CA . GLY A 1 750 ? 26.905 -12.466 18.099 1.00 23.08 750 GLY A CA 1
ATOM 5919 C C . GLY A 1 750 ? 27.125 -12.962 19.528 1.00 23.08 750 GLY A C 1
ATOM 5920 O O . GLY A 1 750 ? 26.530 -12.416 20.449 1.00 23.08 750 GLY A O 1
ATOM 5921 N N . SER A 1 751 ? 27.982 -13.972 19.703 1.00 24.55 751 SER A N 1
ATOM 5922 C CA . SER A 1 751 ? 29.170 -13.901 20.575 1.00 24.55 751 SER A CA 1
ATOM 5923 C C . SER A 1 751 ? 29.929 -15.240 20.633 1.00 24.55 751 SER A C 1
ATOM 5925 O O . SER A 1 751 ? 29.373 -16.256 21.038 1.00 24.55 751 SER A O 1
ATOM 5927 N N . SER A 1 752 ? 31.221 -15.153 20.294 1.00 26.09 752 SER A N 1
ATOM 5928 C CA . SER A 1 752 ? 32.396 -15.878 20.819 1.00 26.09 752 SER A CA 1
ATOM 5929 C C . SER A 1 752 ? 32.558 -17.409 20.686 1.00 26.09 752 SER A C 1
ATOM 5931 O O . SER A 1 752 ? 31.909 -18.190 21.372 1.00 26.09 752 SER A O 1
ATOM 5933 N N . THR A 1 753 ? 33.616 -17.749 19.928 1.00 23.12 753 THR A N 1
ATOM 5934 C CA . THR A 1 753 ? 34.695 -18.734 20.197 1.00 23.12 753 THR A CA 1
ATOM 5935 C C . THR A 1 753 ? 34.357 -20.222 20.340 1.00 23.12 753 THR A C 1
ATOM 5937 O O . THR A 1 753 ? 33.929 -20.654 21.404 1.00 23.12 753 THR A O 1
ATOM 5940 N N . ALA A 1 754 ? 34.713 -21.008 19.314 1.00 24.33 754 ALA A N 1
ATOM 5941 C CA . ALA A 1 754 ? 35.715 -22.092 19.352 1.00 24.33 754 ALA A CA 1
ATOM 5942 C C . ALA A 1 754 ? 35.462 -23.109 18.214 1.00 24.33 754 ALA A C 1
ATOM 5944 O O . ALA A 1 754 ? 34.421 -23.755 18.155 1.00 24.33 754 ALA A O 1
ATOM 5945 N N . GLU A 1 755 ? 36.438 -23.254 17.319 1.00 21.81 755 GLU A N 1
ATOM 5946 C CA . GLU A 1 755 ? 36.696 -24.484 16.550 1.00 21.81 755 GLU A CA 1
ATOM 5947 C C . GLU A 1 755 ? 37.176 -25.623 17.493 1.00 21.81 755 GLU A C 1
ATOM 5949 O O . GLU A 1 755 ? 37.493 -25.310 18.646 1.00 21.81 755 GLU A O 1
ATOM 5954 N N . PRO A 1 756 ? 37.369 -26.900 17.063 1.00 35.91 756 PRO A N 1
ATOM 5955 C CA . PRO A 1 756 ? 37.267 -27.474 15.706 1.00 35.91 756 PRO A CA 1
ATOM 5956 C C . PRO A 1 756 ? 36.565 -28.866 15.641 1.00 35.91 756 PRO A C 1
ATOM 5958 O O . PRO A 1 756 ? 36.190 -29.451 16.654 1.00 35.91 756 PRO A O 1
ATOM 5961 N N . ARG A 1 757 ? 36.577 -29.440 14.422 1.00 22.44 757 ARG A N 1
ATOM 5962 C CA . ARG A 1 757 ? 36.765 -30.870 14.049 1.00 22.44 757 ARG A CA 1
ATOM 5963 C C . ARG A 1 757 ? 35.579 -31.577 13.376 1.00 22.44 757 ARG A C 1
ATOM 5965 O O . ARG A 1 757 ? 34.567 -31.897 13.989 1.00 22.44 757 ARG A O 1
ATOM 5972 N N . SER A 1 758 ? 35.803 -31.879 12.096 1.00 26.17 758 SER A N 1
ATOM 5973 C CA . SER A 1 758 ? 35.200 -32.964 11.317 1.00 26.17 758 SER A CA 1
ATOM 5974 C C . SER A 1 758 ? 35.500 -34.340 11.941 1.00 26.17 758 SER A C 1
ATOM 5976 O O . SER A 1 758 ? 36.397 -34.464 12.782 1.00 26.17 758 SER A O 1
ATOM 5978 N N . PRO A 1 759 ? 34.772 -35.388 11.521 1.00 31.19 759 PRO A N 1
ATOM 5979 C CA . PRO A 1 759 ? 35.415 -36.277 10.555 1.00 31.19 759 PRO A CA 1
ATOM 5980 C C . PRO A 1 759 ? 34.502 -36.796 9.433 1.00 31.19 759 PRO A C 1
ATOM 5982 O O . PRO A 1 759 ? 33.276 -36.809 9.509 1.00 31.19 759 PRO A O 1
ATOM 5985 N N . GLU A 1 760 ? 35.201 -37.207 8.382 1.00 23.78 760 GLU A N 1
ATOM 5986 C CA . GLU A 1 760 ? 34.789 -37.923 7.179 1.00 23.78 760 GLU A CA 1
ATOM 5987 C C . GLU A 1 760 ? 34.159 -39.294 7.484 1.00 23.78 760 GLU A C 1
ATOM 5989 O O . GLU A 1 760 ? 34.402 -39.880 8.539 1.00 23.78 760 GLU A O 1
ATOM 5994 N N . GLY A 1 761 ? 33.403 -39.851 6.528 1.00 25.09 761 GLY A N 1
ATOM 5995 C CA . GLY A 1 761 ? 32.911 -41.225 6.649 1.00 25.09 761 GLY A CA 1
ATOM 5996 C C . GLY A 1 761 ? 31.973 -41.723 5.547 1.00 25.09 761 GLY A C 1
ATOM 5997 O O . GLY A 1 761 ? 30.823 -42.023 5.826 1.00 25.09 761 GLY A O 1
ATOM 5998 N N . ASN A 1 762 ? 32.511 -41.854 4.333 1.00 26.08 762 ASN A N 1
ATOM 5999 C CA . ASN A 1 762 ? 32.267 -42.928 3.354 1.00 26.08 762 ASN A CA 1
ATOM 6000 C C . ASN A 1 762 ? 30.870 -43.176 2.741 1.00 26.08 762 ASN A C 1
ATOM 6002 O O . ASN A 1 762 ? 29.952 -43.731 3.337 1.00 26.08 762 ASN A O 1
ATOM 6006 N N . LEU A 1 763 ? 30.826 -42.899 1.433 1.00 29.11 763 LEU A N 1
ATOM 6007 C CA . LEU A 1 763 ? 29.998 -43.542 0.411 1.00 29.11 763 LEU A CA 1
ATOM 6008 C C . LEU A 1 763 ? 30.505 -44.961 0.093 1.00 29.11 763 LEU A C 1
ATOM 6010 O O . LEU A 1 763 ? 31.716 -45.177 0.098 1.00 29.11 763 LEU A O 1
ATOM 6014 N N . THR A 1 764 ? 29.566 -45.856 -0.250 1.00 24.08 764 THR A N 1
ATOM 6015 C CA . THR A 1 764 ? 29.603 -47.111 -1.063 1.00 24.08 764 THR A CA 1
ATOM 6016 C C . THR A 1 764 ? 28.596 -48.090 -0.418 1.00 24.08 764 THR A C 1
ATOM 6018 O O . THR A 1 764 ? 28.597 -48.248 0.792 1.00 24.08 764 THR A O 1
ATOM 6021 N N . ASN A 1 765 ? 27.601 -48.697 -1.072 1.00 25.05 765 ASN A N 1
ATOM 6022 C CA . ASN A 1 765 ? 27.537 -49.294 -2.400 1.00 25.05 765 ASN A CA 1
ATOM 6023 C C . ASN A 1 765 ? 26.136 -49.191 -3.031 1.00 25.05 765 ASN A C 1
ATOM 6025 O O . ASN A 1 765 ? 25.109 -49.269 -2.359 1.00 25.05 765 ASN A O 1
ATOM 6029 N N . ILE A 1 766 ? 26.153 -49.072 -4.356 1.00 29.53 766 ILE A N 1
ATOM 6030 C CA . ILE A 1 766 ? 25.056 -49.263 -5.307 1.00 29.53 766 ILE A CA 1
ATOM 6031 C C . ILE A 1 766 ? 25.170 -50.693 -5.838 1.00 29.53 766 ILE A C 1
ATOM 6033 O O . ILE A 1 766 ? 26.253 -51.022 -6.298 1.00 29.53 766 ILE A O 1
ATOM 6037 N N . GLU A 1 767 ? 24.071 -51.451 -5.897 1.00 24.06 767 GLU A N 1
ATOM 6038 C CA . GLU A 1 767 ? 23.757 -52.424 -6.968 1.00 24.06 767 GLU A CA 1
ATOM 6039 C C . GLU A 1 767 ? 22.215 -52.520 -7.059 1.00 24.06 767 GLU A C 1
ATOM 6041 O O . GLU A 1 767 ? 21.560 -52.946 -6.115 1.00 24.06 767 GLU A O 1
ATOM 6046 N N . ARG A 1 768 ? 21.550 -51.783 -7.961 1.00 24.09 768 ARG A N 1
ATOM 6047 C CA . ARG A 1 768 ? 21.268 -52.033 -9.396 1.00 24.09 768 ARG A CA 1
ATOM 6048 C C . ARG A 1 768 ? 20.348 -53.231 -9.679 1.00 24.09 768 ARG A C 1
ATOM 6050 O O . ARG A 1 768 ? 20.778 -54.374 -9.678 1.00 24.09 768 ARG A O 1
ATOM 6057 N N . ALA A 1 769 ? 19.126 -52.903 -10.101 1.00 23.73 769 ALA A N 1
ATOM 6058 C CA . ALA A 1 769 ? 18.403 -53.635 -11.136 1.00 23.73 769 ALA A CA 1
ATOM 6059 C C . ALA A 1 769 ? 17.939 -52.624 -12.209 1.00 23.73 769 ALA A C 1
ATOM 6061 O O . ALA A 1 769 ? 17.059 -51.798 -11.976 1.00 23.73 769 ALA A O 1
ATOM 6062 N N . GLU A 1 770 ? 18.631 -52.654 -13.349 1.00 23.66 770 GLU A N 1
ATOM 6063 C CA . GLU A 1 770 ? 18.266 -52.114 -14.672 1.00 23.66 770 GLU A CA 1
ATOM 6064 C C . GLU A 1 770 ? 17.219 -53.058 -15.320 1.00 23.66 770 GLU A C 1
ATOM 6066 O O . GLU A 1 770 ? 17.145 -54.215 -14.924 1.00 23.66 770 GLU A O 1
ATOM 6071 N N . ALA A 1 771 ? 16.382 -52.752 -16.316 1.00 23.72 771 ALA A N 1
ATOM 6072 C CA . ALA A 1 771 ? 16.078 -51.595 -17.158 1.00 23.72 771 ALA A CA 1
ATOM 6073 C C . ALA A 1 771 ? 14.761 -51.908 -17.915 1.00 23.72 771 ALA A C 1
ATOM 6075 O O . ALA A 1 771 ? 14.455 -53.077 -18.131 1.00 23.72 771 ALA A O 1
ATOM 6076 N N . ALA A 1 772 ? 14.028 -50.888 -18.381 1.00 23.28 772 ALA A N 1
ATOM 6077 C CA . ALA A 1 772 ? 13.629 -50.751 -19.793 1.00 23.28 772 ALA A CA 1
ATOM 6078 C C . ALA A 1 772 ? 12.755 -49.503 -20.018 1.00 23.28 772 ALA A C 1
ATOM 6080 O O . ALA A 1 772 ? 11.843 -49.187 -19.260 1.00 23.28 772 ALA A O 1
ATOM 6081 N N . SER A 1 773 ? 13.102 -48.817 -21.101 1.00 25.83 773 SER A N 1
ATOM 6082 C CA . SER A 1 773 ? 12.523 -47.629 -21.724 1.00 25.83 773 SER A CA 1
ATOM 6083 C C . SER A 1 773 ? 10.997 -47.533 -21.726 1.00 25.83 773 SER A C 1
ATOM 6085 O O . SER A 1 773 ? 10.330 -48.486 -22.111 1.00 25.83 773 SER A O 1
ATOM 6087 N N . ASN A 1 774 ? 10.476 -46.330 -21.459 1.00 24.80 774 ASN A N 1
ATOM 6088 C CA . ASN A 1 774 ? 9.582 -45.618 -22.381 1.00 24.80 774 ASN A CA 1
ATOM 6089 C C . ASN A 1 774 ? 9.428 -44.155 -21.941 1.00 24.80 774 ASN A C 1
ATOM 6091 O O . ASN A 1 774 ? 8.975 -43.848 -20.841 1.00 24.80 774 ASN A O 1
ATOM 6095 N N . THR A 1 775 ? 9.831 -43.252 -22.829 1.00 25.83 775 THR A N 1
ATOM 6096 C CA . THR A 1 775 ? 9.507 -41.823 -22.830 1.00 25.83 775 THR A CA 1
ATOM 6097 C C . THR A 1 775 ? 7.997 -41.598 -22.722 1.00 25.83 775 THR A C 1
ATOM 6099 O O . THR A 1 775 ? 7.269 -42.105 -23.576 1.00 25.83 775 THR A O 1
ATOM 6102 N N . PRO A 1 776 ? 7.505 -40.764 -21.788 1.00 25.64 776 PRO A N 1
ATOM 6103 C CA . PRO A 1 776 ? 6.239 -40.081 -21.967 1.00 25.64 776 PRO A CA 1
ATOM 6104 C C . PRO A 1 776 ? 6.509 -38.658 -22.459 1.00 25.64 776 PRO A C 1
ATOM 6106 O O . PRO A 1 776 ? 7.227 -37.875 -21.837 1.00 25.64 776 PRO A O 1
ATOM 6109 N N . GLU A 1 777 ? 5.923 -38.359 -23.611 1.00 23.16 777 GLU A N 1
ATOM 6110 C CA . GLU A 1 777 ? 5.763 -37.032 -24.192 1.00 23.16 777 GLU A CA 1
ATOM 6111 C C . GLU A 1 777 ? 5.329 -35.953 -23.176 1.00 23.16 777 GLU A C 1
ATOM 6113 O O . GLU A 1 777 ? 4.723 -36.266 -22.145 1.00 23.16 777 GLU A O 1
ATOM 6118 N N . PRO A 1 778 ? 5.585 -34.660 -23.468 1.00 24.14 778 PRO A N 1
ATOM 6119 C CA . PRO A 1 778 ? 5.092 -33.558 -22.647 1.00 24.14 778 PRO A CA 1
ATOM 6120 C C . PRO A 1 778 ? 3.570 -33.672 -22.478 1.00 24.14 778 PRO A C 1
ATOM 6122 O O . PRO A 1 778 ? 2.866 -33.885 -23.471 1.00 24.14 778 PRO A O 1
ATOM 6125 N N . PRO A 1 779 ? 3.020 -33.508 -21.260 1.00 24.12 779 PRO A N 1
ATOM 6126 C CA . PRO A 1 779 ? 1.585 -33.577 -21.081 1.00 24.12 779 PRO A CA 1
ATOM 6127 C C . PRO A 1 779 ? 0.962 -32.390 -21.814 1.00 24.12 779 PRO A C 1
ATOM 6129 O O . PRO A 1 779 ? 1.074 -31.235 -21.396 1.00 24.12 779 PRO A O 1
ATOM 6132 N N . LYS A 1 780 ? 0.307 -32.698 -22.936 1.00 25.09 780 LYS A N 1
ATOM 6133 C CA . LYS A 1 780 ? -0.677 -31.833 -23.579 1.00 25.09 780 LYS A CA 1
ATOM 6134 C C . LYS A 1 780 ? -1.616 -31.327 -22.488 1.00 25.09 780 LYS A C 1
ATOM 6136 O O . LYS A 1 780 ? -2.097 -32.099 -21.663 1.00 25.09 780 LYS A O 1
ATOM 6141 N N . SER A 1 781 ? -1.850 -30.022 -22.480 1.00 28.09 781 SER A N 1
ATOM 6142 C CA . SER A 1 781 ? -2.787 -29.345 -21.595 1.00 28.09 781 SER A CA 1
ATOM 6143 C C . SER A 1 781 ? -4.215 -29.848 -21.835 1.00 28.09 781 SER A C 1
ATOM 6145 O O . SER A 1 781 ? -4.984 -29.229 -22.567 1.00 28.09 781 SER A O 1
ATOM 6147 N N . SER A 1 782 ? -4.585 -30.973 -21.232 1.00 26.61 782 SER A N 1
ATOM 6148 C CA . SER A 1 782 ? -5.983 -31.302 -20.988 1.00 26.61 782 SER A CA 1
ATOM 6149 C C . SER A 1 782 ? -6.428 -30.469 -19.792 1.00 26.61 782 SER A C 1
ATOM 6151 O O . SER A 1 782 ? -5.876 -30.609 -18.697 1.00 26.61 782 SER A O 1
ATOM 6153 N N . ALA A 1 783 ? -7.399 -29.579 -20.000 1.00 31.25 783 ALA A N 1
ATOM 6154 C CA . ALA A 1 783 ? -8.163 -28.993 -18.909 1.00 31.25 783 ALA A CA 1
ATOM 6155 C C . ALA A 1 783 ? -8.569 -30.125 -17.952 1.00 31.25 783 ALA A C 1
ATOM 6157 O O . ALA A 1 783 ? -9.119 -31.131 -18.395 1.00 31.25 783 ALA A O 1
ATOM 6158 N N . ALA A 1 784 ? -8.211 -30.010 -16.672 1.00 35.97 784 ALA A N 1
ATOM 6159 C CA . ALA A 1 784 ? -8.589 -31.003 -15.680 1.00 35.97 784 ALA A CA 1
ATOM 6160 C C . ALA A 1 784 ? -10.121 -31.030 -15.597 1.00 35.97 784 ALA A C 1
ATOM 6162 O O . ALA A 1 784 ? -10.730 -30.103 -15.064 1.00 35.97 784 ALA A O 1
ATOM 6163 N N . ASP A 1 785 ? -10.721 -32.072 -16.166 1.00 46.50 785 ASP A N 1
ATOM 6164 C CA . ASP A 1 785 ? -12.151 -32.362 -16.117 1.00 46.50 785 ASP A CA 1
ATOM 6165 C C . ASP A 1 785 ? -12.485 -32.830 -14.690 1.00 46.50 785 ASP A C 1
ATOM 6167 O O . ASP A 1 785 ? -12.499 -34.015 -14.355 1.00 46.50 785 ASP A O 1
ATOM 6171 N N . GLY A 1 786 ? -12.564 -31.863 -13.777 1.00 55.53 786 GLY A N 1
ATOM 6172 C CA . GLY A 1 786 ? -12.720 -32.091 -12.348 1.00 55.53 786 GLY A CA 1
ATOM 6173 C C . GLY A 1 786 ? -14.188 -32.101 -11.955 1.00 55.53 786 GLY A C 1
ATOM 6174 O O . GLY A 1 786 ? -14.712 -31.053 -11.578 1.00 55.53 786 GLY A O 1
ATOM 6175 N N . ARG A 1 787 ? -14.818 -33.283 -11.976 1.00 72.31 787 ARG A N 1
ATOM 6176 C CA . ARG A 1 787 ? -16.156 -33.498 -11.398 1.00 72.31 787 ARG A CA 1
ATOM 6177 C C . ARG A 1 787 ? -16.200 -32.977 -9.957 1.00 72.31 787 ARG A C 1
ATOM 6179 O O . ARG A 1 787 ? -15.261 -33.192 -9.184 1.00 72.31 787 ARG A O 1
ATOM 6186 N N . CYS A 1 788 ? -17.271 -32.285 -9.596 1.00 79.56 788 CYS A N 1
ATOM 6187 C CA . CYS A 1 788 ? -17.517 -31.810 -8.240 1.00 79.56 788 CYS A CA 1
ATOM 6188 C C . CYS A 1 788 ? -18.938 -32.157 -7.795 1.00 79.56 788 CYS A C 1
ATOM 6190 O O . CYS A 1 788 ? -19.821 -32.383 -8.619 1.00 79.56 788 CYS A O 1
ATOM 6192 N N . VAL A 1 789 ? -19.152 -32.207 -6.482 1.00 83.44 789 VAL A N 1
ATOM 6193 C CA . VAL A 1 789 ? -20.486 -32.370 -5.892 1.00 83.44 789 VAL A CA 1
ATOM 6194 C C . VAL A 1 789 ? -20.808 -31.108 -5.113 1.00 83.44 789 VAL A C 1
ATOM 6196 O O . VAL A 1 789 ? -19.964 -30.620 -4.355 1.00 83.44 789 VAL A O 1
ATOM 6199 N N . CYS A 1 790 ? -22.006 -30.567 -5.298 1.00 84.00 790 CYS A N 1
ATOM 6200 C CA . CYS A 1 790 ? -22.475 -29.396 -4.577 1.00 84.00 790 CYS A CA 1
ATOM 6201 C C . CYS A 1 790 ? -23.823 -29.635 -3.899 1.00 84.00 790 CYS A C 1
ATOM 6203 O O . CYS A 1 790 ? -24.612 -30.467 -4.341 1.00 84.00 790 CYS A O 1
ATOM 6205 N N . ARG A 1 791 ? -24.088 -28.898 -2.820 1.00 86.00 791 ARG A N 1
ATOM 6206 C CA . ARG A 1 791 ? -25.377 -28.930 -2.118 1.00 86.00 791 ARG A CA 1
ATOM 6207 C C . ARG A 1 791 ? -25.671 -27.577 -1.474 1.00 86.00 791 ARG A C 1
ATOM 6209 O O . ARG A 1 791 ? -24.752 -26.953 -0.932 1.00 86.00 791 ARG A O 1
ATOM 6216 N N . LEU A 1 792 ? -26.918 -27.117 -1.551 1.00 86.38 792 LEU A N 1
ATOM 6217 C CA . LEU A 1 792 ? -27.353 -25.834 -1.003 1.00 86.38 792 LEU A CA 1
ATOM 6218 C C . LEU A 1 792 ? -27.841 -25.983 0.437 1.00 86.38 792 LEU A C 1
ATOM 6220 O O . LEU A 1 792 ? -28.639 -26.863 0.762 1.00 86.38 792 LEU A O 1
ATOM 6224 N N . PHE A 1 793 ? -27.407 -25.063 1.294 1.00 87.62 793 PHE A N 1
ATOM 6225 C CA . PHE A 1 793 ? -27.835 -24.997 2.682 1.00 87.62 793 PHE A CA 1
ATOM 6226 C C . PHE A 1 793 ? -28.134 -23.570 3.135 1.00 87.62 793 PHE A C 1
ATOM 6228 O O . PHE A 1 793 ? -27.480 -22.604 2.733 1.00 87.62 793 PHE A O 1
ATOM 6235 N N . LEU A 1 794 ? -29.109 -23.459 4.031 1.00 87.69 794 LEU A N 1
ATOM 6236 C CA . LEU A 1 794 ? -29.412 -22.251 4.781 1.00 87.69 794 LEU A CA 1
ATOM 6237 C C . LEU A 1 794 ? -28.648 -22.279 6.105 1.00 87.69 794 LEU A C 1
ATOM 6239 O O . LEU A 1 794 ? -28.771 -23.235 6.871 1.00 87.69 794 LEU A O 1
ATOM 6243 N N . ALA A 1 795 ? -27.878 -21.231 6.395 1.00 87.56 795 ALA A N 1
ATOM 6244 C CA . ALA A 1 795 ? -27.238 -21.076 7.697 1.00 87.56 795 ALA A CA 1
ATOM 6245 C C . ALA A 1 795 ? -28.239 -20.498 8.709 1.00 87.56 795 ALA A C 1
ATOM 6247 O O . ALA A 1 795 ? -28.640 -19.340 8.585 1.00 87.56 795 ALA A O 1
ATOM 6248 N N . THR A 1 796 ? -28.623 -21.278 9.720 1.00 84.06 796 THR A N 1
ATOM 6249 C CA . THR A 1 796 ? -29.569 -20.838 10.761 1.00 84.06 796 THR A CA 1
ATOM 6250 C C . THR A 1 796 ? -28.843 -20.211 11.943 1.00 84.06 796 THR A C 1
ATOM 6252 O O . THR A 1 796 ? -29.208 -19.127 12.386 1.00 84.06 796 THR A O 1
ATOM 6255 N N . GLN A 1 797 ? -27.754 -20.832 12.399 1.00 84.81 797 GLN A N 1
ATOM 6256 C CA . GLN A 1 797 ? -26.969 -20.360 13.538 1.00 84.81 797 GLN A CA 1
ATOM 6257 C C . GLN A 1 797 ? -25.471 -20.460 13.246 1.00 84.81 797 GLN A C 1
ATOM 6259 O O . GLN A 1 797 ? -25.002 -21.431 12.657 1.00 84.81 797 GLN A O 1
ATOM 6264 N N . LYS A 1 798 ? -24.694 -19.469 13.699 1.00 88.75 798 LYS A N 1
ATOM 6265 C CA . LYS A 1 798 ? -23.224 -19.489 13.660 1.00 88.75 798 LYS A CA 1
ATOM 6266 C C . LYS A 1 798 ? -22.659 -19.333 15.063 1.00 88.75 798 LYS A C 1
ATOM 6268 O O . LYS A 1 798 ? -23.027 -18.397 15.768 1.00 88.75 798 LYS A O 1
ATOM 6273 N N . GLU A 1 799 ? -21.718 -20.193 15.430 1.00 88.44 799 GLU A N 1
ATOM 6274 C CA . GLU A 1 799 ? -20.990 -20.089 16.693 1.00 88.44 799 GLU A CA 1
ATOM 6275 C C . GLU A 1 799 ? -19.686 -19.288 16.574 1.00 88.44 799 GLU A C 1
ATOM 6277 O O . GLU A 1 799 ? -19.112 -19.121 15.492 1.00 88.44 799 GLU A O 1
ATOM 6282 N N . GLY A 1 800 ? -19.184 -18.816 17.717 1.00 82.12 800 GLY A N 1
ATOM 6283 C CA . GLY A 1 800 ? -17.912 -18.112 17.808 1.00 82.12 800 GLY A CA 1
ATOM 6284 C C . GLY A 1 800 ? -16.700 -19.000 17.495 1.00 82.12 800 GLY A C 1
ATOM 6285 O O . GLY A 1 800 ? -16.694 -20.217 17.726 1.00 82.12 800 GLY A O 1
ATOM 6286 N N . LEU A 1 801 ? -15.642 -18.356 16.996 1.00 85.00 801 LEU A N 1
ATOM 6287 C CA . LEU A 1 801 ? -14.333 -18.967 16.783 1.00 85.00 801 LEU A CA 1
ATOM 6288 C C . LEU A 1 801 ? -13.632 -19.159 18.135 1.00 85.00 801 LEU A C 1
ATOM 6290 O O . LEU A 1 801 ? -13.397 -18.190 18.858 1.00 85.00 801 LEU A O 1
ATOM 6294 N N . MET A 1 802 ? -13.311 -20.403 18.487 1.00 83.94 802 MET A N 1
ATOM 6295 C CA . MET A 1 802 ? -12.618 -20.728 19.736 1.00 83.94 802 MET A CA 1
ATOM 6296 C C . MET A 1 802 ? -11.916 -22.086 19.665 1.00 83.94 802 MET A C 1
ATOM 6298 O O . MET A 1 802 ? -12.180 -22.909 18.786 1.00 83.94 802 MET A O 1
ATOM 6302 N N . TRP A 1 803 ? -11.029 -22.321 20.625 1.00 81.75 803 TRP A N 1
ATOM 6303 C CA . TRP A 1 803 ? -10.382 -23.610 20.830 1.00 81.75 803 TRP A CA 1
ATOM 6304 C C . TRP A 1 803 ? -11.381 -24.594 21.460 1.00 81.75 803 TRP A C 1
ATOM 6306 O O . TRP A 1 803 ? -11.887 -24.332 22.552 1.00 81.75 803 TRP A O 1
ATOM 6316 N N . ARG A 1 804 ? -11.694 -25.698 20.769 1.00 81.69 804 ARG A N 1
ATOM 6317 C CA . ARG A 1 804 ? -12.580 -26.769 21.267 1.00 81.69 804 ARG A CA 1
ATOM 6318 C C . ARG A 1 804 ? -11.846 -28.112 21.282 1.00 81.69 804 ARG A C 1
ATOM 6320 O O . ARG A 1 804 ? -10.913 -28.334 20.511 1.00 81.69 804 ARG A O 1
ATOM 6327 N N . ASN A 1 805 ? -12.306 -29.006 22.153 1.00 80.94 805 ASN A N 1
ATOM 6328 C CA . ASN A 1 805 ? -11.848 -30.391 22.220 1.00 80.94 805 ASN A CA 1
ATOM 6329 C C . ASN A 1 805 ? -12.795 -31.252 21.376 1.00 80.94 805 ASN A C 1
ATOM 6331 O O . ASN A 1 805 ? -13.982 -31.314 21.698 1.00 80.94 805 ASN A O 1
ATOM 6335 N N . TYR A 1 806 ? -12.292 -31.913 20.331 1.00 68.88 806 TYR A N 1
ATOM 6336 C CA . TYR A 1 806 ? -13.055 -32.922 19.589 1.00 68.88 806 TYR A CA 1
ATOM 6337 C C . TYR A 1 806 ? -12.406 -34.295 19.723 1.00 68.88 806 TYR A C 1
ATOM 6339 O O . TYR A 1 806 ? -11.186 -34.395 19.586 1.00 68.88 806 TYR A O 1
ATOM 6347 N N . PRO A 1 807 ? -13.202 -35.359 19.917 1.00 56.88 807 PRO A N 1
ATOM 6348 C CA . PRO A 1 807 ? -12.695 -36.714 19.815 1.00 56.88 807 PRO A CA 1
ATOM 6349 C C . PRO A 1 807 ? -12.366 -37.014 18.347 1.00 56.88 807 PRO A C 1
ATOM 6351 O O . PRO A 1 807 ? -13.237 -36.963 17.480 1.00 56.88 807 PRO A O 1
ATOM 6354 N N . GLN A 1 808 ? -11.103 -37.316 18.052 1.00 51.62 808 GLN A N 1
ATOM 6355 C CA . GLN A 1 808 ? -10.719 -37.801 16.730 1.00 51.62 808 GLN A CA 1
ATOM 6356 C C . GLN A 1 808 ? -11.249 -39.230 16.543 1.00 51.62 808 GLN A C 1
ATOM 6358 O O . GLN A 1 808 ? -11.032 -40.092 17.396 1.00 51.62 808 GLN A O 1
ATOM 6363 N N . ALA A 1 809 ? -11.918 -39.492 15.420 1.00 45.78 809 ALA A N 1
ATOM 6364 C CA . ALA A 1 809 ? -12.235 -40.845 14.981 1.00 45.78 809 ALA A CA 1
ATOM 6365 C C . ALA A 1 809 ? -10.954 -41.499 14.433 1.00 45.78 809 ALA A C 1
ATOM 6367 O O . ALA A 1 809 ? -10.738 -41.532 13.226 1.00 45.78 809 ALA A O 1
ATOM 6368 N N . SER A 1 810 ? -10.051 -41.948 15.307 1.00 40.09 810 SER A N 1
ATOM 6369 C CA . SER A 1 810 ? -8.970 -42.849 14.902 1.00 40.09 810 SER A CA 1
ATOM 6370 C C . SER A 1 810 ? -9.128 -44.187 15.609 1.00 40.09 810 SER A C 1
ATOM 6372 O O . SER A 1 810 ? -8.891 -44.317 16.813 1.00 40.09 810 SER A O 1
ATOM 6374 N N . GLU A 1 811 ? -9.488 -45.205 14.835 1.00 41.69 811 GLU A N 1
ATOM 6375 C CA . GLU A 1 811 ? -9.175 -46.591 15.156 1.00 41.69 811 GLU A CA 1
ATOM 6376 C C . GLU A 1 811 ? -7.645 -46.725 15.235 1.00 41.69 811 GLU A C 1
ATOM 6378 O O . GLU A 1 811 ? -6.961 -46.917 14.236 1.00 41.69 811 GLU A O 1
ATOM 6383 N N . GLY A 1 812 ? -7.069 -46.519 16.419 1.00 38.09 812 GLY A N 1
ATOM 6384 C CA . GLY A 1 812 ? -5.622 -46.626 16.606 1.00 38.09 812 GLY A CA 1
ATOM 6385 C C . GLY A 1 812 ? -5.128 -45.864 17.825 1.00 38.09 812 GLY A C 1
ATOM 6386 O O . GLY A 1 812 ? -5.107 -44.640 17.852 1.00 38.09 812 GLY A O 1
ATOM 6387 N N . ARG A 1 813 ? -4.735 -46.607 18.860 1.00 45.00 813 ARG A N 1
ATOM 6388 C CA . ARG A 1 813 ? -4.228 -46.108 20.144 1.00 45.00 813 ARG A CA 1
ATOM 6389 C C . ARG A 1 813 ? -3.013 -45.179 19.980 1.00 45.00 813 ARG A C 1
ATOM 6391 O O . ARG A 1 813 ? -1.920 -45.652 19.692 1.00 45.00 813 ARG A O 1
ATOM 6398 N N . SER A 1 814 ? -3.150 -43.918 20.385 1.00 38.44 814 SER A N 1
ATOM 6399 C CA . SER A 1 814 ? -2.032 -43.111 20.895 1.00 38.44 814 SER A CA 1
ATOM 6400 C C . SER A 1 814 ? -2.471 -42.327 22.136 1.00 38.44 814 SER A C 1
ATOM 6402 O O . SER A 1 814 ? -3.305 -41.430 22.054 1.00 38.44 814 SER A O 1
ATOM 6404 N N . LYS A 1 815 ? -1.912 -42.681 23.305 1.00 42.09 815 LYS A N 1
ATOM 6405 C CA . LYS A 1 815 ? -2.115 -42.022 24.613 1.00 42.09 815 LYS A CA 1
ATOM 6406 C C . LYS A 1 815 ? -1.358 -40.680 24.700 1.00 42.09 815 LYS A C 1
ATOM 6408 O O . LYS A 1 815 ? -0.549 -40.483 25.602 1.00 42.09 815 LYS A O 1
ATOM 6413 N N . GLY A 1 816 ? -1.586 -39.771 23.758 1.00 39.44 816 GLY A N 1
ATOM 6414 C CA . GLY A 1 816 ? -1.220 -38.360 23.899 1.00 39.44 816 GLY A CA 1
ATOM 6415 C C . GLY A 1 816 ? -2.470 -37.579 24.288 1.00 39.44 816 GLY A C 1
ATOM 6416 O O . GLY A 1 816 ? -3.498 -37.738 23.635 1.00 39.44 816 GLY A O 1
ATOM 6417 N N . GLY A 1 817 ? -2.426 -36.785 25.362 1.00 44.84 817 GLY A N 1
ATOM 6418 C CA . GLY A 1 817 ? -3.516 -35.852 25.663 1.00 44.84 817 GLY A CA 1
ATOM 6419 C C . GLY A 1 817 ? -3.776 -34.970 24.440 1.00 44.84 817 GLY A C 1
ATOM 6420 O O . GLY A 1 817 ? -2.837 -34.386 23.908 1.00 44.84 817 GLY A O 1
ATOM 6421 N N . GLN A 1 818 ? -5.017 -34.949 23.951 1.00 56.06 818 GLN A N 1
ATOM 6422 C CA . GLN A 1 818 ? -5.384 -34.243 22.723 1.00 56.06 818 GLN A CA 1
ATOM 6423 C C . GLN A 1 818 ? -5.197 -32.734 22.904 1.00 56.06 818 GLN A C 1
ATOM 6425 O O . GLN A 1 818 ? -5.703 -32.156 23.868 1.00 56.06 818 GLN A O 1
ATOM 6430 N N . GLU A 1 819 ? -4.487 -32.094 21.975 1.00 58.84 819 GLU A N 1
ATOM 6431 C CA . GLU A 1 819 ? -4.404 -30.637 21.939 1.00 58.84 819 GLU A CA 1
ATOM 6432 C C . GLU A 1 819 ? -5.729 -30.057 21.413 1.00 58.84 819 GLU A C 1
ATOM 6434 O O . GLU A 1 819 ? -6.267 -30.557 20.418 1.00 58.84 819 GLU A O 1
ATOM 6439 N N . PRO A 1 820 ? -6.281 -29.015 22.061 1.00 74.50 820 PRO A N 1
ATOM 6440 C CA . PRO A 1 820 ? -7.471 -28.340 21.561 1.00 74.50 820 PRO A CA 1
ATOM 6441 C C . PRO A 1 820 ? -7.197 -27.773 20.163 1.00 74.50 820 PRO A C 1
ATOM 6443 O O . PRO A 1 820 ? -6.085 -27.334 19.879 1.00 74.50 820 PRO A O 1
ATOM 6446 N N . GLN A 1 821 ? -8.216 -27.718 19.300 1.00 80.50 821 GLN A N 1
ATOM 6447 C CA . GLN A 1 821 ? -8.100 -27.143 17.952 1.00 80.50 821 GLN A CA 1
ATOM 6448 C C . GLN A 1 821 ? -8.999 -25.916 17.779 1.00 80.50 821 GLN A C 1
ATOM 6450 O O . GLN A 1 821 ? -10.129 -25.870 18.276 1.00 80.50 821 GLN A O 1
ATOM 6455 N N . LEU A 1 822 ? -8.497 -24.908 17.061 1.00 84.56 822 LEU A N 1
ATOM 6456 C CA . LEU A 1 822 ? -9.258 -23.712 16.715 1.00 84.56 822 LEU A CA 1
ATOM 6457 C C . LEU A 1 822 ? -10.321 -24.064 15.669 1.00 84.56 822 LEU A C 1
ATOM 6459 O O . LEU A 1 822 ? -10.000 -24.578 14.598 1.00 84.56 822 LEU A O 1
ATOM 6463 N N . CYS A 1 823 ? -11.584 -23.781 15.976 1.00 86.19 823 CYS A N 1
ATOM 6464 C CA . CYS A 1 823 ? -12.714 -24.145 15.126 1.00 86.19 823 CYS A CA 1
ATOM 6465 C C . CYS A 1 823 ? -13.901 -23.196 15.305 1.00 86.19 823 CYS A C 1
ATOM 6467 O O . CYS A 1 823 ? -14.002 -22.470 16.301 1.00 86.19 823 CYS A O 1
ATOM 6469 N N . PHE A 1 824 ? -14.838 -23.256 14.367 1.00 88.31 824 PHE A N 1
ATOM 6470 C CA . PHE A 1 824 ? -16.189 -22.733 14.549 1.00 88.31 824 PHE A CA 1
ATOM 6471 C C . PHE A 1 824 ? -17.206 -23.706 13.948 1.00 88.31 824 PHE A C 1
ATOM 6473 O O . PHE A 1 824 ? -16.858 -24.557 13.125 1.00 88.31 824 PHE A O 1
ATOM 6480 N N . GLN A 1 825 ? -18.449 -23.594 14.403 1.00 89.12 825 GLN A N 1
ATOM 6481 C CA . GLN A 1 825 ? -19.552 -24.461 14.007 1.00 89.12 825 GLN A CA 1
ATOM 6482 C C . GLN A 1 825 ? -20.684 -23.622 13.416 1.00 89.12 825 GLN A C 1
ATOM 6484 O O . GLN A 1 825 ? -20.885 -22.470 13.821 1.00 89.12 825 GLN A O 1
ATOM 6489 N N . VAL A 1 826 ? -21.411 -24.195 12.461 1.00 89.50 826 VAL A N 1
ATOM 6490 C CA . VAL A 1 826 ? -22.599 -23.579 11.859 1.00 89.50 826 VAL A CA 1
ATOM 6491 C C . VAL A 1 826 ? -23.710 -24.614 11.801 1.00 89.50 826 VAL A C 1
ATOM 6493 O O . VAL A 1 826 ? -23.507 -25.696 11.252 1.00 89.50 826 VAL A O 1
ATOM 6496 N N . THR A 1 827 ? -24.871 -24.278 12.351 1.00 87.38 827 THR A N 1
ATOM 6497 C CA . THR A 1 827 ? -26.090 -25.077 12.202 1.00 87.38 827 THR A CA 1
ATOM 6498 C C . THR A 1 827 ? -26.733 -24.727 10.871 1.00 87.38 827 THR A C 1
ATOM 6500 O O . THR A 1 827 ? -26.883 -23.545 10.537 1.00 87.38 827 THR A O 1
ATOM 6503 N N . VAL A 1 828 ? -27.064 -25.752 10.090 1.00 88.12 828 VAL A N 1
ATOM 6504 C CA . VAL A 1 828 ? -27.561 -25.595 8.726 1.00 88.12 828 VAL A CA 1
ATOM 6505 C C . VAL A 1 828 ? -28.766 -26.483 8.444 1.00 88.12 828 VAL A C 1
ATOM 6507 O O . VAL A 1 828 ? -28.909 -27.567 9.015 1.00 88.12 828 VAL A O 1
ATOM 6510 N N . LEU A 1 829 ? -29.597 -26.025 7.511 1.00 85.56 829 LEU A N 1
ATOM 6511 C CA . LEU A 1 829 ? -30.696 -26.780 6.912 1.00 85.56 829 LEU A CA 1
ATOM 6512 C C . LEU A 1 829 ? -30.388 -27.007 5.430 1.00 85.56 829 LEU A C 1
ATOM 6514 O O . LEU A 1 829 ? -30.117 -26.048 4.705 1.00 85.56 829 LEU A O 1
ATOM 6518 N N . TRP A 1 830 ? -30.405 -28.260 4.971 1.00 83.88 830 TRP A N 1
ATOM 6519 C CA . TRP A 1 830 ? -30.228 -28.567 3.548 1.00 83.88 830 TRP A CA 1
ATOM 6520 C C . TRP A 1 830 ? -31.490 -28.214 2.769 1.00 83.88 830 TRP A C 1
ATOM 6522 O O . TRP A 1 830 ? -32.561 -28.720 3.079 1.00 83.88 830 TRP A O 1
ATOM 6532 N N . MET A 1 831 ? -31.352 -27.399 1.726 1.00 80.00 831 MET A N 1
ATOM 6533 C CA . MET A 1 831 ? -32.491 -26.973 0.905 1.00 80.00 831 MET A CA 1
ATOM 6534 C C . MET A 1 831 ? -32.763 -27.940 -0.252 1.00 80.00 831 MET A C 1
ATOM 6536 O O . MET A 1 831 ? -33.880 -28.000 -0.760 1.00 80.00 831 MET A O 1
ATOM 6540 N N . ASP A 1 832 ? -31.752 -28.705 -0.668 1.00 76.31 832 ASP A N 1
ATOM 6541 C CA . ASP A 1 832 ? -31.828 -29.636 -1.789 1.00 76.31 832 ASP A CA 1
ATOM 6542 C C . ASP A 1 832 ? -31.037 -30.940 -1.563 1.00 76.31 832 ASP A C 1
ATOM 6544 O O . ASP A 1 832 ? -30.402 -31.186 -0.522 1.00 76.31 832 ASP A O 1
ATOM 6548 N N . LYS A 1 833 ? -31.151 -31.837 -2.549 1.00 78.38 833 LYS A N 1
ATOM 6549 C CA . LYS A 1 833 ? -30.351 -33.062 -2.643 1.00 78.38 833 LYS A CA 1
ATOM 6550 C C . LYS A 1 833 ? -28.972 -32.736 -3.247 1.00 78.38 833 LYS A C 1
ATOM 6552 O O . LYS A 1 833 ? -28.870 -31.769 -3.994 1.00 78.38 833 LYS A O 1
ATOM 6557 N N . PRO A 1 834 ? -27.924 -33.529 -2.953 1.00 81.06 834 PRO A N 1
ATOM 6558 C CA . PRO A 1 834 ? -26.610 -33.357 -3.573 1.00 81.06 834 PRO A CA 1
ATOM 6559 C C . PRO A 1 834 ? -26.695 -33.422 -5.107 1.00 81.06 834 PRO A C 1
ATOM 6561 O O . PRO A 1 834 ? -27.313 -34.337 -5.651 1.00 81.06 834 PRO A O 1
ATOM 6564 N N . GLU A 1 835 ? -26.048 -32.484 -5.795 1.00 79.19 835 GLU A N 1
ATOM 6565 C CA . GLU A 1 835 ? -25.982 -32.398 -7.259 1.00 79.19 835 GLU A CA 1
ATOM 6566 C C . GLU A 1 835 ? -24.534 -32.596 -7.735 1.00 79.19 835 GLU A C 1
ATOM 6568 O O . GLU A 1 835 ? -23.588 -32.121 -7.102 1.00 79.19 835 GLU A O 1
ATOM 6573 N N . GLN A 1 836 ? -24.344 -33.307 -8.852 1.00 78.75 836 GLN A N 1
ATOM 6574 C CA . GLN A 1 836 ? -23.032 -33.498 -9.474 1.00 78.75 836 GLN A CA 1
ATOM 6575 C C . GLN A 1 836 ? -22.839 -32.502 -10.619 1.00 78.75 836 GLN A C 1
ATOM 6577 O O . GLN A 1 836 ? -23.629 -32.466 -11.560 1.00 78.75 836 GLN A O 1
ATOM 6582 N N . CYS A 1 837 ? -21.741 -31.755 -10.576 1.00 72.81 837 CYS A N 1
ATOM 6583 C CA . CYS A 1 837 ? -21.389 -30.748 -11.570 1.00 72.81 837 CYS A CA 1
ATOM 6584 C C . CYS A 1 837 ? -20.102 -31.148 -12.303 1.00 72.81 837 CYS A C 1
ATOM 6586 O O . CYS A 1 837 ? -19.209 -31.788 -11.735 1.00 72.81 837 CYS A O 1
ATOM 6588 N N . LYS A 1 838 ? -19.990 -30.784 -13.588 1.00 60.16 838 LYS A N 1
ATOM 6589 C CA . LYS A 1 838 ? -18.828 -31.160 -14.416 1.00 60.16 838 LYS A CA 1
ATOM 6590 C C . LYS A 1 838 ? -17.585 -30.356 -14.053 1.00 60.16 838 LYS A C 1
ATOM 6592 O O . LYS A 1 838 ? -16.478 -30.876 -14.126 1.00 60.16 838 LYS A O 1
ATOM 6597 N N . ASN A 1 839 ? -17.768 -29.101 -13.646 1.00 64.06 839 ASN A N 1
ATOM 6598 C CA . ASN A 1 839 ? -16.702 -28.238 -13.162 1.00 64.06 839 ASN A CA 1
ATOM 6599 C C . ASN A 1 839 ? -17.226 -27.244 -12.104 1.00 64.06 839 ASN A C 1
ATOM 6601 O O . ASN A 1 839 ? -18.427 -27.016 -11.954 1.00 64.06 839 ASN A O 1
ATOM 6605 N N . VAL A 1 840 ? -16.299 -26.628 -11.363 1.00 60.91 840 VAL A N 1
ATOM 6606 C CA . VAL A 1 840 ? -16.613 -25.651 -10.302 1.00 60.91 840 VAL A CA 1
ATOM 6607 C C . VAL A 1 840 ? -17.296 -24.390 -10.860 1.00 60.91 840 VAL A C 1
ATOM 6609 O O . VAL A 1 840 ? -18.091 -23.776 -10.159 1.00 60.91 840 VAL A O 1
ATOM 6612 N N . GLY A 1 841 ? -17.023 -24.020 -12.118 1.00 58.41 841 GLY A N 1
ATOM 6613 C CA . GLY A 1 841 ? -17.621 -22.847 -12.766 1.00 58.41 841 GLY A CA 1
ATOM 6614 C C . GLY A 1 841 ? -19.104 -23.023 -13.111 1.00 58.41 841 GLY A C 1
ATOM 6615 O O . GLY A 1 841 ? -19.892 -22.123 -12.858 1.00 58.41 841 GLY A O 1
ATOM 6616 N N . GLU A 1 842 ? -19.505 -24.187 -13.622 1.00 55.38 842 GLU A N 1
ATOM 6617 C CA . GLU A 1 842 ? -20.904 -24.556 -13.872 1.00 55.38 842 GLU A CA 1
ATOM 6618 C C . GLU A 1 842 ? -21.674 -24.677 -12.556 1.00 55.38 842 GLU A C 1
ATOM 6620 O O . GLU A 1 842 ? -22.793 -24.181 -12.477 1.00 55.38 842 GLU A O 1
ATOM 6625 N N . ALA A 1 843 ? -21.056 -25.236 -11.506 1.00 57.19 843 ALA A N 1
ATOM 6626 C CA . ALA A 1 843 ? -21.675 -25.328 -10.182 1.00 57.19 843 ALA A CA 1
ATOM 6627 C C . ALA A 1 843 ? -22.054 -23.951 -9.600 1.00 57.19 843 ALA A C 1
ATOM 6629 O O . ALA A 1 843 ? -23.081 -23.844 -8.939 1.00 57.19 843 ALA A O 1
ATOM 6630 N N . MET A 1 844 ? -21.248 -22.914 -9.872 1.00 51.84 844 MET A N 1
ATOM 6631 C CA . MET A 1 844 ? -21.510 -21.526 -9.460 1.00 51.84 844 MET A CA 1
ATOM 6632 C C . MET A 1 844 ? -22.565 -20.821 -10.329 1.00 51.84 844 MET A C 1
ATOM 6634 O O . MET A 1 844 ? -23.217 -19.899 -9.858 1.00 51.84 844 MET A O 1
ATOM 6638 N N . VAL A 1 845 ? -22.731 -21.222 -11.596 1.00 50.62 845 VAL A N 1
ATOM 6639 C CA . VAL A 1 845 ? -23.615 -20.546 -12.570 1.00 50.62 845 VAL A CA 1
ATOM 6640 C C . VAL A 1 845 ? -25.014 -21.172 -12.631 1.00 50.62 845 VAL A C 1
ATOM 6642 O O . VAL A 1 845 ? -25.982 -20.482 -12.935 1.00 50.62 845 VAL A O 1
ATOM 6645 N N . GLN A 1 846 ? -25.163 -22.463 -12.325 1.00 50.44 846 GLN A N 1
ATOM 6646 C CA . GLN A 1 846 ? -26.405 -23.217 -12.558 1.00 50.44 846 GLN A CA 1
ATOM 6647 C C . GLN A 1 846 ? -27.634 -22.790 -11.724 1.00 50.44 846 GLN A C 1
ATOM 6649 O O . GLN A 1 846 ? -28.717 -23.309 -11.984 1.00 50.44 846 GLN A O 1
ATOM 6654 N N . LYS A 1 847 ? -27.528 -21.852 -10.767 1.00 50.44 847 LYS A N 1
ATOM 6655 C CA . LYS A 1 847 ? -28.654 -21.456 -9.890 1.00 50.44 847 LYS A CA 1
ATOM 6656 C C . LYS A 1 847 ? -28.829 -19.944 -9.668 1.00 50.44 847 LYS A C 1
ATOM 6658 O O . LYS A 1 847 ? -29.387 -19.534 -8.651 1.00 50.44 847 LYS A O 1
ATOM 6663 N N . GLU A 1 848 ? -28.482 -19.100 -10.641 1.00 42.03 848 GLU A N 1
ATOM 6664 C CA . GLU A 1 848 ? -29.178 -17.807 -10.753 1.00 42.03 848 GLU A CA 1
ATOM 6665 C C . GLU A 1 848 ? -30.605 -18.069 -11.276 1.00 42.03 848 GLU A C 1
ATOM 6667 O O . GLU A 1 848 ? -30.852 -18.122 -12.475 1.00 42.03 848 GLU A O 1
ATOM 6672 N N . LEU A 1 849 ? -31.548 -18.258 -10.345 1.00 46.81 849 LEU A N 1
ATOM 6673 C CA . LEU A 1 849 ? -33.002 -18.152 -10.553 1.00 46.81 849 LEU A CA 1
ATOM 6674 C C . LEU A 1 849 ? -33.662 -19.219 -11.460 1.00 46.81 849 LEU A C 1
ATOM 6676 O O . LEU A 1 849 ? -34.183 -18.912 -12.529 1.00 46.81 849 LEU A O 1
ATOM 6680 N N . SER A 1 850 ? -33.820 -20.449 -10.962 1.00 34.12 850 SER A N 1
ATOM 6681 C CA . SER A 1 850 ? -35.017 -21.245 -11.281 1.00 34.12 850 SER A CA 1
ATOM 6682 C C . SER A 1 850 ? -35.878 -21.331 -10.026 1.00 34.12 850 SER A C 1
ATOM 6684 O O . SER A 1 850 ? -35.432 -21.867 -9.013 1.00 34.12 850 SER A O 1
ATOM 6686 N N . ALA A 1 851 ? -37.069 -20.737 -10.093 1.00 34.31 851 ALA A N 1
ATOM 6687 C CA . ALA A 1 851 ? -38.036 -20.596 -9.013 1.00 34.31 851 ALA A CA 1
ATOM 6688 C C . ALA A 1 851 ? -38.100 -21.830 -8.096 1.00 34.31 851 ALA A C 1
ATOM 6690 O O . ALA A 1 851 ? -38.504 -22.915 -8.517 1.00 34.31 851 ALA A O 1
ATOM 6691 N N . PHE A 1 852 ? -37.731 -21.647 -6.827 1.00 41.62 852 PHE A N 1
ATOM 6692 C CA . PHE A 1 852 ? -38.062 -22.604 -5.785 1.00 41.62 852 PHE A CA 1
ATOM 6693 C C . PHE A 1 852 ? -39.584 -22.611 -5.633 1.00 41.62 852 PHE A C 1
ATOM 6695 O O . PHE A 1 852 ? -40.160 -21.729 -5.001 1.00 41.62 852 PHE A O 1
ATOM 6702 N N . ALA A 1 853 ? -40.243 -23.621 -6.198 1.00 35.41 853 ALA A N 1
ATOM 6703 C CA . ALA A 1 853 ? -41.488 -24.100 -5.628 1.00 35.41 853 ALA A CA 1
ATOM 6704 C C . ALA A 1 853 ? -41.113 -24.711 -4.274 1.00 35.41 853 ALA A C 1
ATOM 6706 O O . ALA A 1 853 ? -40.693 -25.866 -4.194 1.00 35.41 853 ALA A O 1
ATOM 6707 N N . LEU A 1 854 ? -41.177 -23.896 -3.220 1.00 41.28 854 LEU A N 1
ATOM 6708 C CA . LEU A 1 854 ? -41.156 -24.369 -1.845 1.00 41.28 854 LEU A CA 1
ATOM 6709 C C . LEU A 1 854 ? -42.439 -25.190 -1.655 1.00 41.28 854 LEU A C 1
ATOM 6711 O O . LEU A 1 854 ? -43.458 -24.680 -1.199 1.00 41.28 854 LEU A O 1
ATOM 6715 N N . GLY A 1 855 ? -42.420 -26.449 -2.098 1.00 37.47 855 GLY A N 1
ATOM 6716 C CA . GLY A 1 855 ? -43.390 -27.431 -1.641 1.00 37.47 855 GLY A CA 1
ATOM 6717 C C . GLY A 1 855 ? -43.331 -27.424 -0.120 1.00 37.47 855 GLY A C 1
ATOM 6718 O O . GLY A 1 855 ? -42.228 -27.442 0.430 1.00 37.47 855 GLY A O 1
ATOM 6719 N N . GLU A 1 856 ? -44.498 -27.291 0.512 1.00 34.62 856 GLU A N 1
ATOM 6720 C CA . GLU A 1 856 ? -44.708 -27.182 1.957 1.00 34.62 856 GLU A CA 1
ATOM 6721 C C . GLU A 1 856 ? -43.566 -27.825 2.747 1.00 34.62 856 GLU A C 1
ATOM 6723 O O . GLU A 1 856 ? -43.336 -29.033 2.648 1.00 34.62 856 GLU A O 1
ATOM 6728 N N . ALA A 1 857 ? -42.822 -27.009 3.498 1.00 33.41 857 ALA A N 1
ATOM 6729 C CA . ALA A 1 857 ? -41.737 -27.474 4.345 1.00 33.41 857 ALA A CA 1
ATOM 6730 C C . ALA A 1 857 ? -42.281 -28.537 5.311 1.00 33.41 857 ALA A C 1
ATOM 6732 O O . ALA A 1 857 ? -42.859 -28.226 6.355 1.00 33.41 857 ALA A O 1
ATOM 6733 N N . SER A 1 858 ? -42.132 -29.815 4.951 1.00 35.75 858 SER A N 1
ATOM 6734 C CA . SER A 1 858 ? -42.485 -30.912 5.841 1.00 35.75 858 SER A CA 1
ATOM 6735 C C . SER A 1 858 ? -41.628 -30.747 7.097 1.00 35.75 858 SER A C 1
ATOM 6737 O O . SER A 1 858 ? -40.410 -30.585 7.002 1.00 35.75 858 SER A O 1
ATOM 6739 N N . LYS A 1 859 ? -42.268 -30.748 8.268 1.00 40.12 859 LYS A N 1
ATOM 6740 C CA . LYS A 1 859 ? -41.703 -30.454 9.599 1.00 40.12 859 LYS A CA 1
ATOM 6741 C C . LYS A 1 859 ? -40.632 -31.456 10.096 1.00 40.12 859 LYS A C 1
ATOM 6743 O O . LYS A 1 859 ? -40.543 -31.699 11.294 1.00 40.12 859 LYS A O 1
ATOM 6748 N N . ALA A 1 860 ? -39.843 -32.073 9.216 1.00 42.44 860 ALA A N 1
ATOM 6749 C CA . ALA A 1 860 ? -38.969 -33.198 9.553 1.00 42.44 860 ALA A CA 1
ATOM 6750 C C . ALA A 1 860 ? -37.625 -33.242 8.791 1.00 42.44 860 ALA A C 1
ATOM 6752 O O . ALA A 1 860 ? -37.066 -34.325 8.627 1.00 42.44 860 ALA A O 1
ATOM 6753 N N . GLN A 1 861 ? -37.074 -32.116 8.319 1.00 58.12 861 GLN A N 1
ATOM 6754 C CA . GLN A 1 861 ? -35.673 -32.109 7.864 1.00 58.12 861 GLN A CA 1
ATOM 6755 C C . GLN A 1 861 ? -34.720 -31.917 9.061 1.00 58.12 861 GLN A C 1
ATOM 6757 O O . GLN A 1 861 ? -34.934 -30.998 9.852 1.00 58.12 861 GLN A O 1
ATOM 6762 N N . PRO A 1 862 ? -33.695 -32.775 9.237 1.00 65.44 862 PRO A N 1
ATOM 6763 C CA . PRO A 1 862 ? -32.788 -32.693 10.379 1.00 65.44 862 PRO A CA 1
ATOM 6764 C C . PRO A 1 862 ? -31.831 -31.499 10.256 1.00 65.44 862 PRO A C 1
ATOM 6766 O O . PRO A 1 862 ? -31.184 -31.311 9.226 1.00 65.44 862 PRO A O 1
ATOM 6769 N N . GLU A 1 863 ? -31.702 -30.725 11.335 1.00 72.38 863 GLU A N 1
ATOM 6770 C CA . GLU A 1 863 ? -30.637 -29.731 11.491 1.00 72.38 863 GLU A CA 1
ATOM 6771 C C . GLU A 1 863 ? -29.275 -30.428 11.581 1.00 72.38 863 GLU A C 1
ATOM 6773 O O . GLU A 1 863 ? -29.083 -31.360 12.370 1.00 72.38 863 GLU A O 1
ATOM 6778 N N . ILE A 1 864 ? -28.320 -29.966 10.776 1.00 82.94 864 ILE A N 1
ATOM 6779 C CA . ILE A 1 864 ? -26.971 -30.537 10.698 1.00 82.94 864 ILE A CA 1
ATOM 6780 C C . ILE A 1 864 ? -25.953 -29.501 11.150 1.00 82.94 864 ILE A C 1
ATOM 6782 O O . ILE A 1 864 ? -26.111 -28.304 10.908 1.00 82.94 864 ILE A O 1
ATOM 6786 N N . LEU A 1 865 ? -24.890 -29.964 11.805 1.00 84.44 865 LEU A N 1
ATOM 6787 C CA . LEU A 1 865 ? -23.824 -29.099 12.286 1.00 84.44 865 LEU A CA 1
ATOM 6788 C C . LEU A 1 865 ? -22.583 -29.225 11.398 1.00 84.44 865 LEU A C 1
ATOM 6790 O O . LEU A 1 865 ? -21.901 -30.252 11.396 1.00 84.44 865 LEU A O 1
ATOM 6794 N N . LEU A 1 866 ? -22.260 -28.158 10.666 1.00 87.38 866 LEU A N 1
ATOM 6795 C CA . LEU A 1 866 ? -21.027 -28.059 9.890 1.00 87.38 866 LEU A CA 1
ATOM 6796 C C . LEU A 1 866 ? -19.869 -27.631 10.791 1.00 87.38 866 LEU A C 1
ATOM 6798 O O . LEU A 1 866 ? -19.920 -26.576 11.431 1.00 87.38 866 LEU A O 1
ATOM 6802 N N . LEU A 1 867 ? -18.799 -28.425 10.802 1.00 86.31 867 LEU A N 1
ATOM 6803 C CA . LEU A 1 867 ? -17.595 -28.170 11.585 1.00 86.31 867 LEU A CA 1
ATOM 6804 C C . LEU A 1 867 ? -16.453 -27.677 10.690 1.00 86.31 867 LEU A C 1
ATOM 6806 O O . LEU A 1 867 ? -15.982 -28.394 9.809 1.00 86.31 867 LEU A O 1
ATOM 6810 N N . PHE A 1 868 ? -15.961 -26.468 10.958 1.00 87.62 868 PHE A N 1
ATOM 6811 C CA . PHE A 1 868 ? -14.854 -25.857 10.226 1.00 87.62 868 PHE A CA 1
ATOM 6812 C C . PHE A 1 868 ? -13.573 -25.899 11.065 1.00 87.62 868 PHE A C 1
ATOM 6814 O O . PHE A 1 868 ? -13.483 -25.272 12.124 1.00 87.62 868 PHE A O 1
ATOM 6821 N N . LEU A 1 869 ? -12.575 -26.626 10.563 1.00 85.75 869 LEU A N 1
ATOM 6822 C CA . LEU A 1 869 ? -11.259 -26.840 11.172 1.00 85.75 869 LEU A CA 1
ATOM 6823 C C . LEU A 1 869 ? -10.159 -26.493 10.161 1.00 85.75 869 LEU A C 1
ATOM 6825 O O . LEU A 1 869 ? -10.416 -26.433 8.958 1.00 85.75 869 LEU A O 1
ATOM 6829 N N . GLY A 1 870 ? -8.931 -26.274 10.633 1.00 84.56 870 GLY A N 1
ATOM 6830 C CA . GLY A 1 870 ? -7.762 -26.155 9.754 1.00 84.56 870 GLY A CA 1
ATOM 6831 C C . GLY A 1 870 ? -7.930 -25.096 8.659 1.00 84.56 870 GLY A C 1
ATOM 6832 O O . GLY A 1 870 ? -8.193 -23.928 8.944 1.00 84.56 870 GLY A O 1
ATOM 6833 N N . LYS A 1 871 ? -7.790 -25.478 7.381 1.00 84.25 871 LYS A N 1
ATOM 6834 C CA . LYS A 1 871 ? -7.841 -24.511 6.270 1.00 84.25 871 LYS A CA 1
ATOM 6835 C C . LYS A 1 871 ? -9.251 -24.010 5.972 1.00 84.25 871 LYS A C 1
ATOM 6837 O O . LYS A 1 871 ? -9.382 -22.980 5.300 1.00 84.25 871 LYS A O 1
ATOM 6842 N N . SER A 1 872 ? -10.280 -24.690 6.470 1.00 86.56 872 SER A N 1
ATOM 6843 C CA . SER A 1 872 ? -11.688 -24.303 6.337 1.00 86.56 872 SER A CA 1
ATOM 6844 C C . SER A 1 872 ? -12.066 -23.113 7.234 1.00 86.56 872 SER A C 1
ATOM 6846 O O . SER A 1 872 ? -13.103 -22.489 7.015 1.00 86.56 872 SER A O 1
ATOM 6848 N N . LEU A 1 873 ? -11.193 -22.700 8.167 1.00 87.00 873 LEU A N 1
ATOM 6849 C CA . LEU A 1 873 ? -11.370 -21.482 8.975 1.00 87.00 873 LEU A CA 1
ATOM 6850 C C . LEU A 1 873 ? -11.504 -20.199 8.138 1.00 87.00 873 LEU A C 1
ATOM 6852 O O . LEU A 1 873 ? -12.111 -19.228 8.587 1.00 87.00 873 LEU A O 1
ATOM 6856 N N . ARG A 1 874 ? -10.989 -20.207 6.900 1.00 87.69 874 ARG A N 1
ATOM 6857 C CA . ARG A 1 874 ? -11.078 -19.087 5.946 1.00 87.69 874 ARG A CA 1
ATOM 6858 C C . ARG A 1 874 ? -12.515 -18.627 5.658 1.00 87.69 874 ARG A C 1
ATOM 6860 O O . ARG A 1 874 ? -12.706 -17.508 5.198 1.00 87.69 874 ARG A O 1
ATOM 6867 N N . TRP A 1 875 ? -13.507 -19.478 5.919 1.00 89.50 875 TRP A N 1
ATOM 6868 C CA . TRP A 1 875 ? -14.917 -19.214 5.635 1.00 89.50 875 TRP A CA 1
ATOM 6869 C C . TRP A 1 875 ? -15.674 -18.505 6.770 1.00 89.50 875 TRP A C 1
ATOM 6871 O O . TRP A 1 875 ? -16.773 -17.997 6.550 1.00 89.50 875 TRP A O 1
ATOM 6881 N N . PHE A 1 876 ? -15.074 -18.388 7.961 1.00 88.94 876 PHE A N 1
ATOM 6882 C CA . PHE A 1 876 ? -15.670 -17.720 9.126 1.00 88.94 876 PHE A CA 1
ATOM 6883 C C . PHE A 1 876 ? -16.250 -16.307 8.875 1.00 88.94 876 PHE A C 1
ATOM 6885 O O . PHE A 1 876 ? -17.345 -16.025 9.386 1.00 88.94 876 PHE A O 1
ATOM 6892 N N . PRO A 1 877 ? -15.584 -15.405 8.119 1.00 87.69 877 PRO A N 1
ATOM 6893 C CA . PRO A 1 877 ? -16.075 -14.041 7.939 1.00 87.69 877 PRO A CA 1
ATOM 6894 C C . PRO A 1 877 ? -17.226 -13.934 6.926 1.00 87.69 877 PRO A C 1
ATOM 6896 O O . PRO A 1 877 ? -17.933 -12.931 6.944 1.00 87.69 877 PRO A O 1
ATOM 6899 N N . PHE A 1 878 ? -17.438 -14.952 6.083 1.00 88.38 878 PHE A N 1
ATOM 6900 C CA . PHE A 1 878 ? -18.446 -14.950 5.013 1.00 88.38 878 PHE A CA 1
ATOM 6901 C C . PHE A 1 878 ? -19.765 -15.614 5.411 1.00 88.38 878 PHE A C 1
ATOM 6903 O O . PHE A 1 878 ? -20.810 -15.297 4.847 1.00 88.38 878 PHE A O 1
ATOM 6910 N N . LEU A 1 879 ? -19.718 -16.541 6.371 1.00 89.00 879 LEU A N 1
ATOM 6911 C CA . LEU A 1 879 ? -20.892 -17.263 6.852 1.00 89.00 879 LEU A CA 1
ATOM 6912 C C . LEU A 1 879 ? -21.671 -16.416 7.854 1.00 89.00 879 LEU A C 1
ATOM 6914 O O . LEU A 1 879 ? -21.124 -15.925 8.845 1.00 89.00 879 LEU A O 1
ATOM 6918 N N . HIS A 1 880 ? -22.964 -16.266 7.609 1.00 87.12 880 HIS A N 1
ATOM 6919 C CA . HIS A 1 880 ? -23.861 -15.391 8.347 1.00 87.12 880 HIS A CA 1
ATOM 6920 C C . HIS A 1 880 ? -25.228 -16.070 8.483 1.00 87.12 880 HIS A C 1
ATOM 6922 O O . HIS A 1 880 ? -25.728 -16.581 7.482 1.00 87.12 880 HIS A O 1
ATOM 6928 N N . PRO A 1 881 ? -25.848 -16.059 9.680 1.00 85.62 881 PRO A N 1
ATOM 6929 C CA . PRO A 1 881 ? -27.234 -16.498 9.841 1.00 85.62 881 PRO A CA 1
ATOM 6930 C C . PRO A 1 881 ? -28.176 -15.797 8.853 1.00 85.62 881 PRO A C 1
ATOM 6932 O O . PRO A 1 881 ? -28.019 -14.593 8.623 1.00 85.62 881 PRO A O 1
ATOM 6935 N N . GLY A 1 882 ? -29.106 -16.555 8.265 1.00 80.56 882 GLY A N 1
ATOM 6936 C CA . GLY A 1 882 ? -30.055 -16.109 7.235 1.00 80.56 882 GLY A CA 1
ATOM 6937 C C . GLY A 1 882 ? -29.512 -16.114 5.796 1.00 80.56 882 GLY A C 1
ATOM 6938 O O . GLY A 1 882 ? -30.247 -15.793 4.861 1.00 80.56 882 GLY A O 1
ATOM 6939 N N . GLY A 1 883 ? -28.234 -16.455 5.599 1.00 85.06 883 GLY A N 1
ATOM 6940 C CA . GLY A 1 883 ? -27.616 -16.560 4.275 1.00 85.06 883 GLY A CA 1
ATOM 6941 C C . GLY A 1 883 ? -27.804 -17.942 3.646 1.00 85.06 883 GLY A C 1
ATOM 6942 O O . GLY A 1 883 ? -27.683 -18.962 4.332 1.00 85.06 883 GLY A O 1
ATOM 6943 N N . LEU A 1 884 ? -28.064 -17.965 2.337 1.00 87.44 884 LEU A N 1
ATOM 6944 C CA . LEU A 1 884 ? -28.106 -19.174 1.521 1.00 87.44 884 LEU A CA 1
ATOM 6945 C C . LEU A 1 884 ? -26.741 -19.392 0.858 1.00 87.44 884 LEU A C 1
ATOM 6947 O O . LEU A 1 884 ? -26.230 -18.527 0.139 1.00 87.44 884 LEU A O 1
ATOM 6951 N N . TYR A 1 885 ? -26.156 -20.561 1.096 1.00 88.19 885 TYR A N 1
ATOM 6952 C CA . TYR A 1 885 ? -24.823 -20.914 0.626 1.00 88.19 885 TYR A CA 1
ATOM 6953 C C . TYR A 1 885 ? -24.842 -22.253 -0.098 1.00 88.19 885 TYR A C 1
ATOM 6955 O O . TYR A 1 885 ? -25.642 -23.137 0.200 1.00 88.19 885 TYR A O 1
ATOM 6963 N N . GLN A 1 886 ? -23.907 -22.428 -1.020 1.00 87.62 886 GLN A N 1
ATOM 6964 C CA . GLN A 1 886 ? -23.667 -23.685 -1.708 1.00 87.62 886 GLN A CA 1
ATOM 6965 C C . GLN A 1 886 ? -22.296 -24.221 -1.293 1.00 87.62 886 GLN A C 1
ATOM 6967 O O . GLN A 1 886 ? -21.275 -23.547 -1.465 1.00 87.62 886 GLN A O 1
ATOM 6972 N N . LEU A 1 887 ? -22.264 -25.430 -0.728 1.00 87.62 887 LEU A N 1
ATOM 6973 C CA . LEU A 1 887 ? -21.024 -26.138 -0.415 1.00 87.62 887 LEU A CA 1
ATOM 6974 C C . LEU A 1 887 ? -20.624 -26.986 -1.617 1.00 87.62 887 LEU A C 1
ATOM 6976 O O . LEU A 1 887 ? -21.365 -27.882 -2.004 1.00 87.62 887 LEU A O 1
ATOM 6980 N N . ILE A 1 888 ? -19.453 -26.713 -2.187 1.00 86.06 888 ILE A N 1
ATOM 6981 C CA . ILE A 1 888 ? -18.902 -27.386 -3.364 1.00 86.06 888 ILE A CA 1
ATOM 6982 C C . ILE A 1 888 ? -17.665 -28.179 -2.936 1.00 86.06 888 ILE A C 1
ATOM 6984 O O . ILE A 1 888 ? -16.699 -27.612 -2.422 1.00 86.06 888 ILE A O 1
ATOM 6988 N N . ILE A 1 889 ? -17.664 -29.490 -3.168 1.00 84.25 889 ILE A N 1
ATOM 6989 C CA . ILE A 1 889 ? -16.522 -30.372 -2.915 1.00 84.25 889 ILE A CA 1
ATOM 6990 C C . ILE A 1 889 ? -15.879 -30.717 -4.268 1.00 84.25 889 ILE A C 1
ATOM 6992 O O . ILE A 1 889 ? -16.473 -31.460 -5.058 1.00 84.25 889 ILE A O 1
ATOM 6996 N N . PRO A 1 890 ? -14.693 -30.162 -4.581 1.00 80.50 890 PRO A N 1
ATOM 6997 C CA . PRO A 1 890 ? -14.018 -30.421 -5.848 1.00 80.50 890 PRO A CA 1
ATOM 6998 C C . PRO A 1 890 ? -13.444 -31.843 -5.895 1.00 80.50 890 PRO A C 1
ATOM 7000 O O . PRO A 1 890 ? -13.102 -32.408 -4.859 1.00 80.50 890 PRO A O 1
ATOM 7003 N N . GLN A 1 891 ? -13.288 -32.390 -7.107 1.00 77.50 891 GLN A N 1
ATOM 7004 C CA . GLN A 1 891 ? -12.709 -33.722 -7.361 1.00 77.50 891 GLN A CA 1
ATOM 7005 C C . GLN A 1 891 ? -13.476 -34.870 -6.684 1.00 77.50 891 GLN A C 1
ATOM 7007 O O . GLN A 1 891 ? -12.913 -35.921 -6.390 1.00 77.50 891 GLN A O 1
ATOM 7012 N N . CYS A 1 892 ? -14.773 -34.673 -6.453 1.00 73.44 892 CYS A N 1
ATOM 7013 C CA . CYS A 1 892 ? -15.653 -35.649 -5.836 1.00 73.44 892 CYS A CA 1
ATOM 7014 C C . CYS A 1 892 ? -16.735 -36.086 -6.830 1.00 73.44 892 CYS A C 1
ATOM 7016 O O . CYS A 1 892 ? -17.246 -35.269 -7.595 1.00 73.44 892 CYS A O 1
ATOM 7018 N N . SER A 1 893 ? -17.068 -37.378 -6.839 1.00 73.56 893 SER A N 1
ATOM 7019 C CA . SER A 1 893 ? -18.125 -37.949 -7.692 1.00 73.56 893 SER A CA 1
ATOM 7020 C C . SER A 1 893 ? -19.199 -38.705 -6.908 1.00 73.56 893 SER A C 1
ATOM 7022 O O . SER A 1 893 ? -20.169 -39.159 -7.504 1.00 73.56 893 SER A O 1
ATOM 7024 N N . GLU A 1 894 ? -19.035 -38.851 -5.594 1.00 73.50 894 GLU A N 1
ATOM 7025 C CA . GLU A 1 894 ? -19.975 -39.571 -4.739 1.00 73.50 894 GLU A CA 1
ATOM 7026 C C . GLU A 1 894 ? -21.050 -38.612 -4.202 1.00 73.50 894 GLU A C 1
ATOM 7028 O O . GLU A 1 894 ? -20.743 -37.655 -3.494 1.00 73.50 894 GLU A O 1
ATOM 7033 N N . LEU A 1 895 ? -22.322 -38.866 -4.520 1.00 71.75 895 LEU A N 1
ATOM 7034 C CA . LEU A 1 895 ? -23.442 -38.038 -4.050 1.00 71.75 895 LEU A CA 1
ATOM 7035 C C . LEU A 1 895 ? -23.670 -38.177 -2.534 1.00 71.75 895 LEU A C 1
ATOM 7037 O O . LEU A 1 895 ? -24.018 -37.202 -1.871 1.00 71.75 895 LEU A O 1
ATOM 7041 N N . ASP A 1 896 ? -23.362 -39.348 -1.972 1.00 69.00 896 ASP A N 1
ATOM 7042 C CA . ASP A 1 896 ? -23.550 -39.661 -0.549 1.00 69.00 896 ASP A CA 1
ATOM 7043 C C . ASP A 1 896 ? -22.462 -39.059 0.358 1.00 69.00 896 ASP A C 1
ATOM 7045 O O . ASP A 1 896 ? -22.426 -39.337 1.553 1.00 69.00 896 ASP A O 1
ATOM 7049 N N . VAL A 1 897 ? -21.530 -38.254 -0.164 1.00 70.75 897 VAL A N 1
ATOM 7050 C CA . VAL A 1 897 ? -20.406 -37.703 0.623 1.00 70.75 897 VAL A CA 1
ATOM 7051 C C . VAL A 1 897 ? -20.875 -36.866 1.802 1.00 70.75 897 VAL A C 1
ATOM 7053 O O . VAL A 1 897 ? -20.273 -36.930 2.871 1.00 70.75 897 VAL A O 1
ATOM 7056 N N . PHE A 1 898 ? -21.969 -36.124 1.640 1.00 73.00 898 PHE A N 1
ATOM 7057 C CA . PHE A 1 898 ? -22.543 -35.344 2.734 1.00 73.00 898 PHE A CA 1
ATOM 7058 C C . PHE A 1 898 ? -23.140 -36.228 3.836 1.00 73.00 898 PHE A C 1
ATOM 7060 O O . PHE A 1 898 ? -23.142 -35.808 4.988 1.00 73.00 898 PHE A O 1
ATOM 7067 N N . ASP A 1 899 ? -23.563 -37.450 3.508 1.00 68.38 899 ASP A N 1
ATOM 7068 C CA . ASP A 1 899 ? -24.171 -38.390 4.452 1.00 68.38 899 ASP A CA 1
ATOM 7069 C C . ASP A 1 899 ? -23.116 -39.335 5.069 1.00 68.38 899 ASP A C 1
ATOM 7071 O O . ASP A 1 899 ? -23.159 -39.613 6.263 1.00 68.38 899 ASP A O 1
ATOM 7075 N N . LYS A 1 900 ? -22.093 -39.757 4.307 1.00 60.47 900 LYS A N 1
ATOM 7076 C CA . LYS A 1 900 ? -20.965 -40.592 4.781 1.00 60.47 900 LYS A CA 1
ATOM 7077 C C . LYS A 1 900 ? -20.015 -39.861 5.730 1.00 60.47 900 LYS A C 1
ATOM 7079 O O . LYS A 1 900 ? -19.415 -40.481 6.602 1.00 60.47 900 LYS A O 1
ATOM 7084 N N . LEU A 1 901 ? -19.842 -38.553 5.542 1.00 59.22 901 LEU A N 1
ATOM 7085 C CA . LEU A 1 901 ? -19.015 -37.722 6.419 1.00 59.22 901 LEU A CA 1
ATOM 7086 C C . LEU A 1 901 ? -19.744 -37.331 7.719 1.00 59.22 901 LEU A C 1
ATOM 7088 O O . LEU A 1 901 ? -19.110 -36.775 8.616 1.00 59.22 901 LEU A O 1
ATOM 7092 N N . CYS A 1 902 ? -21.050 -37.608 7.834 1.00 58.16 902 CYS A N 1
ATOM 7093 C CA . CYS A 1 902 ? -21.793 -37.395 9.068 1.00 58.16 902 CYS A CA 1
ATOM 7094 C C . CYS A 1 902 ? -21.369 -38.424 10.123 1.00 58.16 902 CYS A C 1
ATOM 7096 O O . CYS A 1 902 ? -21.765 -39.587 10.076 1.00 58.16 902 CYS A O 1
ATOM 7098 N N . LEU A 1 903 ? -20.567 -37.996 11.097 1.00 54.69 903 LEU A N 1
ATOM 7099 C CA . LEU A 1 903 ? -20.142 -38.861 12.197 1.00 54.69 903 LEU A CA 1
ATOM 7100 C C . LEU A 1 903 ? -21.224 -38.891 13.293 1.00 54.69 903 LEU A C 1
ATOM 7102 O O . LEU A 1 903 ? -21.574 -37.829 13.822 1.00 54.69 903 LEU A O 1
ATOM 7106 N N . PRO A 1 904 ? -21.736 -40.070 13.695 1.00 47.59 904 PRO A N 1
ATOM 7107 C CA . PRO A 1 904 ? -22.523 -40.190 14.914 1.00 47.59 904 PRO A CA 1
ATOM 7108 C C . PRO A 1 904 ? -21.609 -40.007 16.134 1.00 47.59 904 PRO A C 1
ATOM 7110 O O . PRO A 1 904 ? -20.510 -40.560 16.201 1.00 47.59 904 PRO A O 1
ATOM 7113 N N . MET A 1 905 ? -22.049 -39.213 17.113 1.00 41.34 905 MET A N 1
ATOM 7114 C CA . MET A 1 905 ? -21.284 -38.959 18.335 1.00 41.34 905 MET A CA 1
ATOM 7115 C C . MET A 1 905 ? -21.075 -40.279 19.102 1.00 41.34 905 MET A C 1
ATOM 7117 O O . MET A 1 905 ? -22.031 -40.878 19.594 1.00 41.34 905 MET A O 1
ATOM 7121 N N . GLY A 1 906 ? -19.826 -40.747 19.196 1.00 41.88 906 GLY A N 1
ATOM 7122 C CA . GLY A 1 906 ? -19.468 -41.899 20.024 1.00 41.88 906 GLY A CA 1
ATOM 7123 C C . GLY A 1 906 ? -19.758 -41.615 21.500 1.00 41.88 906 GLY A C 1
ATOM 7124 O O . GLY A 1 906 ? -19.415 -40.547 22.004 1.00 41.88 906 GLY A O 1
ATOM 7125 N N . SER A 1 907 ? -20.399 -42.565 22.186 1.00 34.56 907 SER A N 1
ATOM 7126 C CA . SER A 1 907 ? -20.766 -42.493 23.607 1.00 34.56 907 SER A CA 1
ATOM 7127 C C . SER A 1 907 ? -19.550 -42.187 24.497 1.00 34.56 907 SER A C 1
ATOM 7129 O O . SER A 1 907 ? -18.769 -43.072 24.843 1.00 34.56 907 SER A O 1
ATOM 7131 N N . GLY A 1 908 ? -19.374 -40.914 24.851 1.00 34.03 908 GLY A N 1
ATOM 7132 C CA . GLY A 1 908 ? -18.308 -40.430 25.721 1.00 34.03 908 GLY A CA 1
ATOM 7133 C C . GLY A 1 908 ? -18.764 -39.222 26.537 1.00 34.03 908 GLY A C 1
ATOM 7134 O O . GLY A 1 908 ? -18.565 -38.087 26.126 1.00 34.03 908 GLY A O 1
ATOM 7135 N N . ASN A 1 909 ? -19.398 -39.484 27.684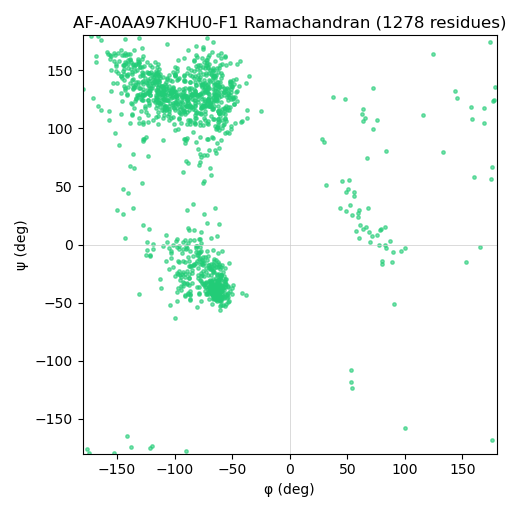 1.00 33.91 909 ASN A N 1
ATOM 7136 C CA . ASN A 1 909 ? -19.591 -38.608 28.856 1.00 33.91 909 ASN A CA 1
ATOM 7137 C C . ASN A 1 909 ? -19.720 -37.078 28.639 1.00 33.91 909 ASN A C 1
ATOM 7139 O O . ASN A 1 909 ? -19.090 -36.296 29.351 1.00 33.91 909 ASN A O 1
ATOM 7143 N N . LEU A 1 910 ? -20.609 -36.632 27.747 1.00 37.19 910 LEU A N 1
ATOM 7144 C CA . LEU A 1 910 ? -21.129 -35.257 27.715 1.00 37.19 910 LEU A CA 1
ATOM 7145 C C . LEU A 1 910 ? -22.661 -35.306 27.782 1.00 37.19 910 LEU A C 1
ATOM 7147 O O . LEU A 1 910 ? -23.350 -35.432 26.777 1.00 37.19 910 LEU A O 1
ATOM 7151 N N . SER A 1 911 ? -23.212 -35.220 28.994 1.00 30.59 911 SER A N 1
ATOM 7152 C CA . SER A 1 911 ? -24.644 -35.384 29.294 1.00 30.59 911 SER A CA 1
ATOM 7153 C C . SER A 1 911 ? -25.545 -34.195 28.897 1.00 30.59 911 SER A C 1
ATOM 7155 O O . SER A 1 911 ? -26.598 -33.999 29.502 1.00 30.59 911 SER A O 1
ATOM 7157 N N . MET A 1 912 ? -25.170 -33.381 27.901 1.00 35.91 912 MET A N 1
ATOM 7158 C CA . MET A 1 912 ? -25.845 -32.100 27.612 1.00 35.91 912 MET A CA 1
ATOM 7159 C C . MET A 1 912 ? -26.308 -31.880 26.160 1.00 35.91 912 MET A C 1
ATOM 7161 O O . MET A 1 912 ? -26.652 -30.755 25.814 1.00 35.91 912 MET A O 1
ATOM 7165 N N . MET A 1 913 ? -26.412 -32.912 25.317 1.00 38.44 913 MET A N 1
ATOM 7166 C CA . MET A 1 913 ? -27.142 -32.797 24.043 1.00 38.44 913 MET A CA 1
ATOM 7167 C C . MET A 1 913 ? -28.117 -33.965 23.871 1.00 38.44 913 MET A C 1
ATOM 7169 O O . MET A 1 913 ? -27.715 -35.106 23.685 1.00 38.44 913 MET A O 1
ATOM 7173 N N . LYS A 1 914 ? -29.419 -33.671 23.981 1.00 32.97 914 LYS A N 1
ATOM 7174 C CA . LYS A 1 914 ? -30.532 -34.626 23.808 1.00 32.97 914 LYS A CA 1
ATOM 7175 C C . LYS A 1 914 ? -31.006 -34.765 22.351 1.00 32.97 914 LYS A C 1
ATOM 7177 O O . LYS A 1 914 ? -32.036 -35.386 22.116 1.00 32.97 914 LYS A O 1
ATOM 7182 N N . SER A 1 915 ? -30.256 -34.245 21.386 1.00 40.75 915 SER A N 1
ATOM 7183 C CA . SER A 1 915 ? -30.576 -34.356 19.962 1.00 40.75 915 SER A CA 1
ATOM 7184 C C . SER A 1 915 ? -29.419 -35.055 19.258 1.00 40.75 915 SER A C 1
ATOM 7186 O O . SER A 1 915 ? -28.266 -34.672 19.446 1.00 40.75 915 SER A O 1
ATOM 7188 N N . GLN A 1 916 ? -29.711 -36.098 18.481 1.00 45.25 916 GLN A N 1
ATOM 7189 C CA . GLN A 1 916 ? -28.754 -36.787 17.610 1.00 45.25 916 GLN A CA 1
ATOM 7190 C C . GLN A 1 916 ? -28.362 -35.865 16.438 1.00 45.25 916 GLN A C 1
ATOM 7192 O O . GLN A 1 916 ? -28.730 -36.111 15.294 1.00 45.25 916 GLN A O 1
ATOM 7197 N N . SER A 1 917 ? -27.680 -34.753 16.717 1.00 50.88 917 SER A N 1
ATOM 7198 C CA . SER A 1 917 ? -27.205 -33.830 15.686 1.00 50.88 917 SER A CA 1
ATOM 7199 C C . SER A 1 917 ? -26.031 -34.473 14.948 1.00 50.88 917 SER A C 1
ATOM 7201 O O . SER A 1 917 ? -25.017 -34.812 15.559 1.00 50.88 917 SER A O 1
ATOM 7203 N N . LEU A 1 918 ? -26.179 -34.675 13.639 1.00 60.38 918 LEU A N 1
ATOM 7204 C CA . LEU A 1 918 ? -25.123 -35.193 12.770 1.00 60.38 918 LEU A CA 1
ATOM 7205 C C . LEU A 1 918 ? -24.052 -34.106 12.570 1.00 60.38 918 LEU A C 1
ATOM 7207 O O . LEU A 1 918 ? -24.380 -32.955 12.266 1.00 60.38 918 LEU A O 1
ATOM 7211 N N . PHE A 1 919 ? -22.777 -34.464 12.752 1.00 67.88 919 PHE A N 1
ATOM 7212 C CA . PHE A 1 919 ? -21.641 -33.557 12.559 1.00 67.88 919 PHE A CA 1
ATOM 7213 C C . PHE A 1 919 ? -20.992 -33.808 11.206 1.00 67.88 919 PHE A C 1
ATOM 7215 O O . PHE A 1 919 ? -20.562 -34.929 10.939 1.00 67.88 919 PHE A O 1
ATOM 7222 N N . LEU A 1 920 ? -20.839 -32.754 10.406 1.00 76.19 920 LEU A N 1
ATOM 7223 C CA . LEU A 1 920 ? -20.152 -32.812 9.122 1.00 76.19 920 LEU A CA 1
ATOM 7224 C C . LEU A 1 920 ? -18.867 -31.961 9.163 1.00 76.19 920 LEU A C 1
ATOM 7226 O O . LEU A 1 920 ? -18.953 -30.730 9.089 1.00 76.19 920 LEU A O 1
ATOM 7230 N N . PRO A 1 921 ? -17.666 -32.561 9.281 1.00 77.81 921 PRO A N 1
ATOM 7231 C CA . PRO A 1 921 ? -16.417 -31.822 9.146 1.00 77.81 921 PRO A CA 1
ATOM 7232 C C . PRO A 1 921 ? -16.234 -31.375 7.693 1.00 77.81 921 PRO A C 1
ATOM 7234 O O . PRO A 1 921 ? -16.192 -32.191 6.774 1.00 77.81 921 PRO A O 1
ATOM 7237 N N . VAL A 1 922 ? -16.118 -30.065 7.478 1.00 82.44 922 VAL A N 1
ATOM 7238 C CA . VAL A 1 922 ? -15.972 -29.490 6.138 1.00 82.44 922 VAL A CA 1
ATOM 7239 C C . VAL A 1 922 ? -14.546 -29.735 5.627 1.00 82.44 922 VAL A C 1
ATOM 7241 O O . VAL A 1 922 ? -13.599 -29.216 6.234 1.00 82.44 922 VAL A O 1
ATOM 7244 N N . PRO A 1 923 ? -14.363 -30.466 4.507 1.00 80.06 923 PRO A N 1
ATOM 7245 C CA . PRO A 1 923 ? -13.038 -30.767 3.972 1.00 80.06 923 PRO A CA 1
ATOM 7246 C C . PRO A 1 923 ? -12.242 -29.500 3.644 1.00 80.06 923 PRO A C 1
ATOM 7248 O O . PRO A 1 923 ? -12.799 -28.527 3.139 1.00 80.06 923 PRO A O 1
ATOM 7251 N N . ASP A 1 924 ? -10.919 -29.535 3.825 1.00 79.81 924 ASP A N 1
ATOM 7252 C CA . ASP A 1 924 ? -10.020 -28.404 3.523 1.00 79.81 924 ASP A CA 1
ATOM 7253 C C . ASP A 1 924 ? -10.114 -27.920 2.058 1.00 79.81 924 ASP A C 1
ATOM 7255 O O . ASP A 1 924 ? -9.920 -26.729 1.767 1.00 79.81 924 ASP A O 1
ATOM 7259 N N . ALA A 1 925 ? -10.409 -28.850 1.141 1.00 75.38 925 ALA A N 1
ATOM 7260 C CA . ALA A 1 925 ? -10.620 -28.601 -0.284 1.00 75.38 925 ALA A CA 1
ATOM 7261 C C . ALA A 1 925 ? -12.014 -28.029 -0.605 1.00 75.38 925 ALA A C 1
ATOM 7263 O O . ALA A 1 925 ? -12.224 -27.540 -1.711 1.00 75.38 925 ALA A O 1
ATOM 7264 N N . GLY A 1 926 ? -12.950 -28.059 0.349 1.00 79.62 926 GLY A N 1
ATOM 7265 C CA . GLY A 1 926 ? -14.310 -27.558 0.188 1.00 79.62 926 GLY A CA 1
ATOM 7266 C C . GLY A 1 926 ? -14.351 -26.053 -0.088 1.00 79.62 926 GLY A C 1
ATOM 7267 O O . GLY A 1 926 ? -13.637 -25.251 0.534 1.00 79.62 926 GLY A O 1
ATOM 7268 N N . TYR A 1 927 ? -15.202 -25.670 -1.032 1.00 82.75 927 TYR A N 1
ATOM 7269 C CA . TYR A 1 927 ? -15.431 -24.295 -1.445 1.00 82.75 927 TYR A CA 1
ATOM 7270 C C . TYR A 1 927 ? -16.859 -23.872 -1.105 1.00 82.75 927 TYR A C 1
ATOM 7272 O O . TYR A 1 927 ? -17.796 -24.629 -1.334 1.00 82.75 927 TYR A O 1
ATOM 7280 N N . LEU A 1 928 ? -17.026 -22.672 -0.552 1.00 86.31 928 LEU A N 1
ATOM 7281 C CA . LEU A 1 928 ? -18.341 -22.096 -0.291 1.00 86.31 928 LEU A CA 1
ATOM 7282 C C . LEU A 1 928 ? -18.622 -21.007 -1.311 1.00 86.31 928 LEU A C 1
ATOM 7284 O O . LEU A 1 928 ? -17.784 -20.132 -1.503 1.00 86.31 928 LEU A O 1
ATOM 7288 N N . HIS A 1 929 ? -19.798 -21.062 -1.926 1.00 84.50 929 HIS A N 1
ATOM 7289 C CA . HIS A 1 929 ? -20.327 -20.018 -2.791 1.00 84.50 929 HIS A CA 1
ATOM 7290 C C . HIS A 1 929 ? -21.549 -19.378 -2.119 1.00 84.50 929 HIS A C 1
ATOM 7292 O O . HIS A 1 929 ? -22.400 -20.079 -1.571 1.00 84.50 929 HIS A O 1
ATOM 7298 N N . TYR A 1 930 ? -21.602 -18.049 -2.097 1.00 85.94 930 TYR A N 1
ATOM 7299 C CA . TYR A 1 930 ? -22.742 -17.302 -1.569 1.00 85.94 930 TYR A CA 1
ATOM 7300 C C . TYR A 1 930 ? -23.760 -17.090 -2.690 1.00 85.94 930 TYR A C 1
ATOM 7302 O O . TYR A 1 930 ? -23.384 -16.592 -3.746 1.00 85.94 930 TYR A O 1
ATOM 7310 N N . VAL A 1 931 ? -25.022 -17.456 -2.447 1.00 82.50 931 VAL A N 1
ATOM 7311 C CA . VAL A 1 931 ? -26.094 -17.372 -3.450 1.00 82.50 931 VAL A CA 1
ATOM 7312 C C . VAL A 1 931 ? -26.938 -16.116 -3.222 1.00 82.50 931 VAL A C 1
ATOM 7314 O O . VAL A 1 931 ? -26.967 -15.223 -4.064 1.00 82.50 931 VAL A O 1
ATOM 7317 N N . SER A 1 932 ? -27.617 -16.014 -2.076 1.00 81.50 932 SER A N 1
ATOM 7318 C CA . SER A 1 932 ? -28.476 -14.868 -1.737 1.00 81.50 932 SER A CA 1
ATOM 7319 C C . SER A 1 932 ? -28.871 -14.850 -0.249 1.00 81.50 932 SER A C 1
ATOM 7321 O O . SER A 1 932 ? -28.492 -15.733 0.527 1.00 81.50 932 SER A O 1
ATOM 7323 N N . TRP A 1 933 ? -29.641 -13.836 0.163 1.00 79.38 933 TRP A N 1
ATOM 7324 C CA . TRP A 1 933 ? -30.296 -13.782 1.476 1.00 79.38 933 TRP A CA 1
ATOM 7325 C C . TRP A 1 933 ? -31.702 -14.379 1.408 1.00 79.38 933 TRP A C 1
ATOM 7327 O O . TRP A 1 933 ? -32.442 -14.102 0.463 1.00 79.38 933 TRP A O 1
ATOM 7337 N N . ILE A 1 934 ? -32.121 -15.117 2.443 1.00 71.12 934 ILE A N 1
ATOM 7338 C CA . ILE A 1 934 ? -33.474 -15.699 2.480 1.00 71.12 934 ILE A CA 1
ATOM 7339 C C . ILE A 1 934 ? -34.582 -14.635 2.479 1.00 71.12 934 ILE A C 1
ATOM 7341 O O . ILE A 1 934 ? -35.612 -14.813 1.832 1.00 71.12 934 ILE A O 1
ATOM 7345 N N . SER A 1 935 ? -34.334 -13.487 3.115 1.00 64.00 935 SER A N 1
ATOM 7346 C CA . SER A 1 935 ? -35.264 -12.353 3.183 1.00 64.00 935 SER A CA 1
ATOM 7347 C C . SER A 1 935 ? -35.560 -11.713 1.822 1.00 64.00 935 SER A C 1
ATOM 7349 O O . SER A 1 935 ? -36.571 -11.035 1.670 1.00 64.00 935 SER A O 1
ATOM 7351 N N . GLN A 1 936 ? -34.708 -11.938 0.817 1.00 62.00 936 GLN A N 1
ATOM 7352 C CA . GLN A 1 936 ? -34.941 -11.491 -0.560 1.00 62.00 936 GLN A CA 1
ATOM 7353 C C . GLN A 1 936 ? -35.771 -12.491 -1.377 1.00 62.00 936 GLN A C 1
ATOM 7355 O O . GLN A 1 936 ? -36.310 -12.120 -2.415 1.00 62.00 936 GLN A O 1
ATOM 7360 N N . LEU A 1 937 ? -35.859 -13.748 -0.930 1.00 55.72 937 LEU A N 1
ATOM 7361 C CA . LEU A 1 937 ? -36.527 -14.838 -1.644 1.00 55.72 937 LEU A CA 1
ATOM 7362 C C . LEU A 1 937 ? -37.938 -15.126 -1.116 1.00 55.72 937 LEU A C 1
ATOM 7364 O O . LEU A 1 937 ? -38.770 -15.617 -1.873 1.00 55.72 937 LEU A O 1
ATOM 7368 N N . VAL A 1 938 ? -38.216 -14.842 0.160 1.00 53.47 938 VAL A N 1
ATOM 7369 C CA . VAL A 1 938 ? -39.487 -15.199 0.807 1.00 53.47 938 VAL A CA 1
ATOM 7370 C C . VAL A 1 938 ? -39.994 -14.030 1.657 1.00 53.47 938 VAL A C 1
ATOM 7372 O O . VAL A 1 938 ? -39.421 -13.718 2.699 1.00 53.47 938 VAL A O 1
ATOM 7375 N N . SER A 1 939 ? -41.100 -13.399 1.244 1.00 43.22 939 SER A N 1
ATOM 7376 C CA . SER A 1 939 ? -41.755 -12.311 1.999 1.00 43.22 939 SER A CA 1
ATOM 7377 C C . SER A 1 939 ? -42.409 -12.776 3.312 1.00 43.22 939 SER A C 1
ATOM 7379 O O . SER A 1 939 ? -42.658 -11.954 4.188 1.00 43.22 939 SER A O 1
ATOM 7381 N N . GLU A 1 940 ? -42.641 -14.083 3.477 1.00 41.91 940 GLU A N 1
ATOM 7382 C CA . GLU A 1 940 ? -43.213 -14.716 4.681 1.00 41.91 940 GLU A CA 1
ATOM 7383 C C . GLU A 1 940 ? -42.153 -15.323 5.632 1.00 41.91 940 GLU A C 1
ATOM 7385 O O . GLU A 1 940 ? -42.500 -15.910 6.653 1.00 41.91 940 GLU A O 1
ATOM 7390 N N . ALA A 1 941 ? -40.846 -15.151 5.372 1.00 39.84 941 ALA A N 1
ATOM 7391 C CA . ALA A 1 941 ? -39.756 -15.752 6.169 1.00 39.84 941 ALA A CA 1
ATOM 7392 C C . ALA A 1 941 ? -39.602 -15.205 7.606 1.00 39.84 941 ALA A C 1
ATOM 7394 O O . ALA A 1 941 ? -38.680 -15.598 8.324 1.00 39.84 941 ALA A O 1
ATOM 7395 N N . SER A 1 942 ? -40.515 -14.342 8.057 1.00 40.75 942 SER A N 1
ATOM 7396 C CA . SER A 1 942 ? -40.519 -13.776 9.410 1.00 40.75 942 SER A CA 1
ATOM 7397 C C . SER A 1 942 ? -40.611 -14.833 10.521 1.00 40.75 942 SER A C 1
ATOM 7399 O O . SER A 1 942 ? -40.275 -14.515 11.661 1.00 40.75 942 SER A O 1
ATOM 7401 N N . GLU A 1 943 ? -41.056 -16.062 10.235 1.00 38.69 943 GLU A N 1
ATOM 7402 C CA . GLU A 1 943 ? -41.113 -17.137 11.239 1.00 38.69 943 GLU A CA 1
ATOM 7403 C C . GLU A 1 943 ? -39.757 -17.823 11.499 1.00 38.69 943 GLU A C 1
ATOM 7405 O O . GLU A 1 943 ? -39.582 -18.416 12.564 1.00 38.69 943 GLU A O 1
ATOM 7410 N N . MET A 1 944 ? -38.786 -17.729 10.575 1.00 45.28 944 MET A N 1
ATOM 7411 C CA . MET A 1 944 ? -37.475 -18.398 10.685 1.00 45.28 944 MET A CA 1
ATOM 7412 C C . MET A 1 944 ? -36.310 -17.484 11.097 1.00 45.28 944 MET A C 1
ATOM 7414 O O . MET A 1 944 ? -35.239 -17.992 11.432 1.00 45.28 944 MET A O 1
ATOM 7418 N N . GLU A 1 945 ? -36.475 -16.158 11.098 1.00 51.94 945 GLU A N 1
ATOM 7419 C CA . GLU A 1 945 ? -35.443 -15.257 11.627 1.00 51.94 945 GLU A CA 1
ATOM 7420 C C . GLU A 1 945 ? -35.351 -15.365 13.161 1.00 51.94 945 GLU A C 1
ATOM 7422 O O . GLU A 1 945 ? -36.361 -15.351 13.870 1.00 51.94 945 GLU A O 1
ATOM 7427 N N . GLU A 1 946 ? -34.126 -15.468 13.700 1.00 59.69 946 GLU A N 1
ATOM 7428 C CA . GLU A 1 946 ? -33.901 -15.441 15.150 1.00 59.69 946 GLU A CA 1
ATOM 7429 C C . GLU A 1 946 ? -34.560 -14.188 15.751 1.00 59.69 946 GLU A C 1
ATOM 7431 O O . GLU A 1 946 ? -34.183 -13.056 15.441 1.00 59.69 946 GLU A O 1
ATOM 7436 N N . LYS A 1 947 ? -35.532 -14.391 16.648 1.00 73.19 947 LYS A N 1
ATOM 7437 C CA . LYS A 1 947 ? -36.246 -13.297 17.314 1.00 73.19 947 LYS A CA 1
ATOM 7438 C C . LYS A 1 947 ? -35.263 -12.365 18.030 1.00 73.19 947 LYS A C 1
ATOM 7440 O O . LYS A 1 947 ? -34.673 -12.736 19.047 1.00 73.19 947 LYS A O 1
ATOM 7445 N N . LEU A 1 948 ? -35.138 -11.138 17.527 1.00 82.88 948 LEU A N 1
ATOM 7446 C CA . LEU A 1 948 ? -34.382 -10.070 18.173 1.00 82.88 948 LEU A CA 1
ATOM 7447 C C . LEU A 1 948 ? -35.200 -9.477 19.321 1.00 82.88 948 LEU A C 1
ATOM 7449 O O . LEU A 1 948 ? -36.356 -9.100 19.145 1.00 82.88 948 LEU A O 1
ATOM 7453 N N . PHE A 1 949 ? -34.586 -9.378 20.496 1.00 84.44 949 PHE A N 1
ATOM 7454 C CA . PHE A 1 949 ? -35.192 -8.776 21.679 1.00 84.44 949 PHE A CA 1
ATOM 7455 C C . PHE A 1 949 ? -34.754 -7.322 21.823 1.00 84.44 949 PHE A C 1
ATOM 7457 O O . PHE A 1 949 ? -33.591 -6.975 21.584 1.00 84.44 949 PHE A O 1
ATOM 7464 N N . SER A 1 950 ? -35.671 -6.466 22.266 1.00 84.06 950 SER A N 1
ATOM 7465 C CA . SER A 1 950 ? -35.312 -5.118 22.696 1.00 84.06 950 SER A CA 1
ATOM 7466 C C . SER A 1 950 ? -34.543 -5.163 24.023 1.00 84.06 950 SER A C 1
ATOM 7468 O O . SER A 1 950 ? -34.722 -6.061 24.850 1.00 84.06 950 SER A O 1
ATOM 7470 N N . ILE A 1 951 ? -33.668 -4.181 24.263 1.00 84.12 951 ILE A N 1
ATOM 7471 C CA . ILE A 1 951 ? -32.908 -4.118 25.523 1.00 84.12 951 ILE A CA 1
ATOM 7472 C C . ILE A 1 951 ? -33.859 -3.970 26.723 1.00 84.12 951 ILE A C 1
ATOM 7474 O O . ILE A 1 951 ? -33.634 -4.579 27.767 1.00 84.12 951 ILE A O 1
ATOM 7478 N N . THR A 1 952 ? -34.960 -3.235 26.565 1.00 80.25 952 THR A N 1
ATOM 7479 C CA . THR A 1 952 ? -36.006 -3.081 27.586 1.00 80.25 952 THR A CA 1
ATOM 7480 C C . THR A 1 952 ? -36.667 -4.411 27.950 1.00 80.25 952 THR A C 1
ATOM 7482 O O . THR A 1 952 ? -36.849 -4.687 29.136 1.00 80.25 952 THR A O 1
ATOM 7485 N N . GLU A 1 953 ? -36.956 -5.273 26.970 1.00 82.75 953 GLU A N 1
ATOM 7486 C CA . GLU A 1 953 ? -37.463 -6.630 27.221 1.00 82.75 953 GLU A CA 1
ATOM 7487 C C . GLU A 1 953 ? -36.462 -7.487 28.001 1.00 82.75 953 GLU A C 1
ATOM 7489 O O . GLU A 1 953 ? -36.847 -8.171 28.947 1.00 82.75 953 GLU A O 1
ATOM 7494 N N . ILE A 1 954 ? -35.171 -7.422 27.659 1.00 84.56 954 ILE A N 1
ATOM 7495 C CA . ILE A 1 954 ? -34.113 -8.199 28.332 1.00 84.56 954 ILE A CA 1
ATOM 7496 C C . ILE A 1 954 ? -33.959 -7.772 29.798 1.00 84.56 954 ILE A C 1
ATOM 7498 O O . ILE A 1 954 ? -33.747 -8.612 30.684 1.00 84.56 954 ILE A O 1
ATOM 7502 N N . LEU A 1 955 ? -34.057 -6.467 30.060 1.00 81.94 955 LEU A N 1
ATOM 7503 C CA . LEU A 1 955 ? -33.977 -5.895 31.403 1.00 81.94 955 LEU A CA 1
ATOM 7504 C C . LEU A 1 955 ? -35.215 -6.215 32.258 1.00 81.94 955 LEU A C 1
ATOM 7506 O O . LEU A 1 955 ? -35.134 -6.120 33.483 1.00 81.94 955 LEU A O 1
ATOM 7510 N N . SER A 1 956 ? -36.333 -6.628 31.649 1.00 79.81 956 SER A N 1
ATOM 7511 C CA . SER A 1 956 ? -37.561 -6.941 32.378 1.00 79.81 956 SER A CA 1
ATOM 7512 C C . SER A 1 956 ? -37.363 -8.091 33.380 1.00 79.81 956 SER A C 1
ATOM 7514 O O . SER A 1 956 ? -36.783 -9.130 33.035 1.00 79.81 956 SER A O 1
ATOM 7516 N N . PRO A 1 957 ? -37.891 -7.977 34.615 1.00 72.06 957 PRO A N 1
ATOM 7517 C CA . PRO A 1 957 ? -37.889 -9.078 35.574 1.00 72.06 957 PRO A CA 1
ATOM 7518 C C . PRO A 1 957 ? -38.772 -10.254 35.129 1.00 72.06 957 PRO A C 1
ATOM 7520 O O . PRO A 1 957 ? -38.526 -11.377 35.557 1.00 72.06 957 PRO A O 1
ATOM 7523 N N . SER A 1 958 ? -39.757 -10.026 34.249 1.00 74.50 958 SER A N 1
ATOM 7524 C CA . SER A 1 958 ? -40.618 -11.084 33.698 1.00 74.50 958 SER A CA 1
ATOM 7525 C C . SER A 1 958 ? -39.950 -11.907 32.589 1.00 74.50 958 SER A C 1
ATOM 7527 O O . SER A 1 958 ? -40.521 -12.895 32.130 1.00 74.50 958 SER A O 1
ATOM 7529 N N . PHE A 1 959 ? -38.746 -11.529 32.148 1.00 82.00 959 PHE A N 1
ATOM 7530 C CA . PHE A 1 959 ? -38.038 -12.227 31.081 1.00 82.00 959 PHE A CA 1
ATOM 7531 C C . PHE A 1 959 ? -37.424 -13.546 31.574 1.00 82.00 959 PHE A C 1
ATOM 7533 O O . PHE A 1 959 ? -36.551 -13.557 32.449 1.00 82.00 959 PHE A O 1
ATOM 7540 N N . THR A 1 960 ? -37.854 -14.659 30.977 1.00 79.69 960 THR A N 1
ATOM 7541 C CA . THR A 1 960 ? -37.515 -16.022 31.423 1.00 79.69 960 THR A CA 1
ATOM 7542 C C . THR A 1 960 ? -36.419 -16.707 30.605 1.00 79.69 960 THR A C 1
ATOM 7544 O O . THR A 1 960 ? -35.805 -17.651 31.102 1.00 79.69 960 THR A O 1
ATOM 7547 N N . ARG A 1 961 ? -36.131 -16.262 29.372 1.00 83.19 961 ARG A N 1
ATOM 7548 C CA . ARG A 1 961 ? -35.115 -16.913 28.523 1.00 83.19 961 ARG A CA 1
ATOM 7549 C C . ARG A 1 961 ? -33.694 -16.633 29.027 1.00 83.19 961 ARG A C 1
ATOM 7551 O O . ARG A 1 961 ? -33.391 -15.552 29.534 1.00 83.19 961 ARG A O 1
ATOM 7558 N N . SER A 1 962 ? -32.814 -17.620 28.865 1.00 85.56 962 SER A N 1
ATOM 7559 C CA . SER A 1 962 ? -31.395 -17.531 29.235 1.00 85.56 962 SER A CA 1
ATOM 7560 C C . SER A 1 962 ? -30.515 -16.994 28.105 1.00 85.56 962 SER A C 1
ATOM 7562 O O . SER A 1 962 ? -29.545 -16.292 28.386 1.00 85.56 962 SER A O 1
ATOM 7564 N N . LEU A 1 963 ? -30.851 -17.300 26.849 1.00 89.50 963 LEU A N 1
ATOM 7565 C CA . LEU A 1 963 ? -30.164 -16.810 25.656 1.00 89.50 963 LEU A CA 1
ATOM 7566 C C . LEU A 1 963 ? -30.958 -15.678 25.006 1.00 89.50 963 LEU A C 1
ATOM 7568 O O . LEU A 1 963 ? -32.178 -15.779 24.853 1.00 89.50 963 LEU A O 1
ATOM 7572 N N . VAL A 1 964 ? -30.255 -14.607 24.643 1.00 90.38 964 VAL A N 1
ATOM 7573 C CA . VAL A 1 964 ? -30.833 -13.406 24.035 1.00 90.38 964 VAL A CA 1
ATOM 7574 C C . VAL A 1 964 ? -30.004 -12.939 22.841 1.00 90.38 964 VAL A C 1
ATOM 7576 O O . VAL A 1 964 ? -28.774 -12.898 22.909 1.00 90.38 964 VAL A O 1
ATOM 7579 N N . SER A 1 965 ? -30.688 -12.550 21.768 1.00 90.19 965 SER A N 1
ATOM 7580 C CA . SER A 1 965 ? -30.109 -11.890 20.594 1.00 90.19 965 SER A CA 1
ATOM 7581 C C . SER A 1 965 ? -30.664 -10.465 20.521 1.00 90.19 965 SER A C 1
ATOM 7583 O O . SER A 1 965 ? -31.870 -10.270 20.661 1.00 90.19 965 SER A O 1
ATOM 7585 N N . PHE A 1 966 ? -29.805 -9.457 20.373 1.00 90.12 966 PHE A N 1
ATOM 7586 C CA . PHE A 1 966 ? -30.202 -8.042 20.367 1.00 90.12 966 PHE A CA 1
ATOM 7587 C C . PHE A 1 966 ? -29.182 -7.174 19.626 1.00 90.12 966 PHE A C 1
ATOM 7589 O O . PHE A 1 966 ? -28.015 -7.544 19.477 1.00 90.12 966 PHE A O 1
ATOM 7596 N N . SER A 1 967 ? -29.608 -5.988 19.187 1.00 89.56 967 SER A N 1
ATOM 7597 C CA . SER A 1 967 ? -28.733 -4.993 18.557 1.00 89.56 967 SER A CA 1
ATOM 7598 C C . SER A 1 967 ? -28.629 -3.716 19.389 1.00 89.56 967 SER A C 1
ATOM 7600 O O . SER A 1 967 ? -29.539 -3.372 20.144 1.00 89.56 967 SER A O 1
ATOM 7602 N N . GLY A 1 968 ? -27.510 -3.008 19.260 1.00 88.81 968 GLY A N 1
ATOM 7603 C CA . GLY A 1 968 ? -27.278 -1.751 19.966 1.00 88.81 968 GLY A CA 1
ATOM 7604 C C . GLY A 1 968 ? -26.001 -1.045 19.524 1.00 88.81 968 GLY A C 1
ATOM 7605 O O . GLY A 1 968 ? -25.279 -1.524 18.650 1.00 88.81 968 GLY A O 1
ATOM 7606 N N . VAL A 1 969 ? -25.732 0.109 20.126 1.00 89.88 969 VAL A N 1
ATOM 7607 C CA . VAL A 1 969 ? -24.534 0.925 19.892 1.00 89.88 969 VAL A CA 1
ATOM 7608 C C . VAL A 1 969 ? -23.617 0.817 21.105 1.00 89.88 969 VAL A C 1
ATOM 7610 O O . VAL A 1 969 ? -24.080 0.922 22.242 1.00 89.88 969 VAL A O 1
ATOM 7613 N N . ILE A 1 970 ? -22.316 0.603 20.894 1.00 89.69 970 ILE A N 1
ATOM 7614 C CA . ILE A 1 970 ? -21.352 0.622 22.003 1.00 89.69 970 ILE A CA 1
ATOM 7615 C C . ILE A 1 970 ? -21.213 2.062 22.504 1.00 89.69 970 ILE A C 1
ATOM 7617 O O . ILE A 1 970 ? -20.757 2.928 21.767 1.00 89.69 970 ILE A O 1
ATOM 7621 N N . ALA A 1 971 ? -21.535 2.310 23.769 1.00 84.44 971 ALA A N 1
ATOM 7622 C CA . ALA A 1 971 ? -21.267 3.589 24.421 1.00 84.44 971 ALA A CA 1
ATOM 7623 C C . ALA A 1 971 ? -19.859 3.644 25.019 1.00 84.44 971 ALA A C 1
ATOM 7625 O O . ALA A 1 971 ? -19.154 4.635 24.868 1.00 84.44 971 ALA A O 1
ATOM 7626 N N . GLU A 1 972 ? -19.436 2.567 25.681 1.00 84.25 972 GLU A N 1
ATOM 7627 C CA . GLU A 1 972 ? -18.147 2.500 26.370 1.00 84.25 972 GLU A CA 1
ATOM 7628 C C . GLU A 1 972 ? -17.547 1.097 26.250 1.00 84.25 972 GLU A C 1
ATOM 7630 O O . GLU A 1 972 ? -18.269 0.095 26.243 1.00 84.25 972 GLU A O 1
ATOM 7635 N N . ARG A 1 973 ? -16.214 1.036 26.186 1.00 87.81 973 ARG A N 1
ATOM 7636 C CA . ARG A 1 973 ? -15.421 -0.192 26.251 1.00 87.81 973 ARG A CA 1
ATOM 7637 C C . ARG A 1 973 ? -14.355 -0.041 27.333 1.00 87.81 973 ARG A C 1
ATOM 7639 O O . ARG A 1 973 ? -13.530 0.863 27.257 1.00 87.81 973 ARG A O 1
ATOM 7646 N N . THR A 1 974 ? -14.338 -0.961 28.294 1.00 84.38 974 THR A N 1
ATOM 7647 C CA . THR A 1 974 ? -13.401 -0.937 29.429 1.00 84.38 974 THR A CA 1
ATOM 7648 C C . THR A 1 974 ? -12.780 -2.317 29.636 1.00 84.38 974 THR A C 1
ATOM 7650 O O . THR A 1 974 ? -13.474 -3.333 29.558 1.00 84.38 974 THR A O 1
ATOM 7653 N N . LEU A 1 975 ? -11.483 -2.377 29.942 1.00 83.06 975 LEU A N 1
ATOM 7654 C CA . LEU A 1 975 ? -10.824 -3.619 30.359 1.00 83.06 975 LEU A CA 1
ATOM 7655 C C . LEU A 1 975 ? -11.072 -3.884 31.849 1.00 83.06 975 LEU A C 1
ATOM 7657 O O . LEU A 1 975 ? -11.025 -2.974 32.672 1.00 83.06 975 LEU A O 1
ATOM 7661 N N . CYS A 1 976 ? -11.363 -5.132 32.197 1.00 77.50 976 CYS A N 1
ATOM 7662 C CA . CYS A 1 976 ? -11.686 -5.591 33.544 1.00 77.50 976 CYS A CA 1
ATOM 7663 C C . CYS A 1 976 ? -10.905 -6.867 33.881 1.00 77.50 976 CYS A C 1
ATOM 7665 O O . CYS A 1 976 ? -10.537 -7.650 33.001 1.00 77.50 976 CYS A O 1
ATOM 7667 N N . GLU A 1 977 ? -10.692 -7.113 35.171 1.00 66.75 977 GLU A N 1
ATOM 7668 C CA . GLU A 1 977 ? -10.195 -8.407 35.638 1.00 66.75 977 GLU A CA 1
ATOM 7669 C C . GLU A 1 977 ? -11.249 -9.509 35.427 1.00 66.75 977 GLU A C 1
ATOM 7671 O O . GLU A 1 977 ? -12.454 -9.249 35.434 1.00 66.75 977 GLU A O 1
ATOM 7676 N N . SER A 1 978 ? -10.784 -10.742 35.209 1.00 59.09 978 SER A N 1
ATOM 7677 C CA . SER A 1 978 ? -11.633 -11.914 34.957 1.00 59.09 978 SER A CA 1
ATOM 7678 C C . SER A 1 978 ? -12.706 -12.104 36.038 1.00 59.09 978 SER A C 1
ATOM 7680 O O . SER A 1 978 ? -12.395 -12.219 37.223 1.00 59.09 978 SER A O 1
ATOM 7682 N N . LEU A 1 979 ? -13.972 -12.209 35.612 1.00 52.84 979 LEU A N 1
ATOM 7683 C CA . LEU A 1 979 ? -15.139 -12.444 36.478 1.00 52.84 979 LEU A CA 1
ATOM 7684 C C . LEU A 1 979 ? -15.079 -13.797 37.196 1.00 52.84 979 LEU A C 1
ATOM 7686 O O . LEU A 1 979 ? -15.589 -13.955 38.306 1.00 52.84 979 LEU A O 1
ATOM 7690 N N . THR A 1 980 ? -14.447 -14.786 36.570 1.00 48.38 980 THR A N 1
ATOM 7691 C CA . THR A 1 980 ? -14.125 -16.049 37.214 1.00 48.38 980 THR A CA 1
ATOM 7692 C C . THR A 1 980 ? -12.786 -15.876 37.913 1.00 48.38 980 THR A C 1
ATOM 7694 O O . THR A 1 980 ? -11.749 -15.868 37.256 1.00 48.38 980 THR A O 1
ATOM 7697 N N . GLY A 1 981 ? -12.770 -15.795 39.245 1.00 37.69 981 GLY A N 1
ATOM 7698 C CA . GLY A 1 981 ? -11.545 -15.834 40.066 1.00 37.69 981 GLY A CA 1
ATOM 7699 C C . GLY A 1 981 ? -10.731 -17.138 39.947 1.00 37.69 981 GLY A C 1
ATOM 7700 O O . GLY A 1 981 ? -9.913 -17.447 40.808 1.00 37.69 981 GLY A O 1
ATOM 7701 N N . LYS A 1 982 ? -10.962 -17.932 38.896 1.00 36.16 982 LYS A N 1
ATOM 7702 C CA . LYS A 1 982 ? -10.167 -19.092 38.525 1.00 36.16 982 LYS A CA 1
ATOM 7703 C C . LYS A 1 982 ? -8.958 -18.581 37.747 1.00 36.16 982 LYS A C 1
ATOM 7705 O O . LYS A 1 982 ? -9.109 -17.945 36.707 1.00 36.16 982 LYS A O 1
ATOM 7710 N N . LYS A 1 983 ? -7.754 -18.859 38.257 1.00 31.75 983 LYS A N 1
ATOM 7711 C CA . LYS A 1 983 ? -6.532 -18.779 37.445 1.00 31.75 983 LYS A CA 1
ATOM 7712 C C . LYS A 1 983 ? -6.792 -19.540 36.132 1.00 31.75 983 LYS A C 1
ATOM 7714 O O . LYS A 1 983 ? -7.423 -20.600 36.209 1.00 31.75 983 LYS A O 1
ATOM 7719 N N . PRO A 1 984 ? -6.359 -19.024 34.967 1.00 30.03 984 PRO A N 1
ATOM 7720 C CA . PRO A 1 984 ? -6.509 -19.745 33.710 1.00 30.03 984 PRO A CA 1
ATOM 7721 C C . PRO A 1 984 ? -5.967 -21.164 33.890 1.00 30.03 984 PRO A C 1
ATOM 7723 O O . PRO A 1 984 ? -4.901 -21.359 34.481 1.00 30.03 984 PRO A O 1
ATOM 7726 N N . VAL A 1 985 ? -6.763 -22.149 33.469 1.00 29.80 985 VAL A N 1
ATOM 7727 C CA . VAL A 1 985 ? -6.382 -23.561 33.501 1.00 29.80 985 VAL A CA 1
ATOM 7728 C C . VAL A 1 985 ? -5.076 -23.681 32.728 1.00 29.80 985 VAL A C 1
ATOM 7730 O O . VAL A 1 985 ? -4.999 -23.298 31.564 1.00 29.80 985 VAL A O 1
ATOM 7733 N N . ALA A 1 986 ? -4.042 -24.139 33.426 1.00 32.72 986 ALA A N 1
ATOM 7734 C CA . ALA A 1 986 ? -2.709 -24.321 32.892 1.00 32.72 986 ALA A CA 1
ATOM 7735 C C . ALA A 1 986 ? -2.757 -25.239 31.664 1.00 32.72 986 ALA A C 1
ATOM 7737 O O . ALA A 1 986 ? -2.948 -26.445 31.797 1.00 32.72 986 ALA A O 1
ATOM 7738 N N . ALA A 1 987 ? -2.551 -24.672 30.478 1.00 27.91 987 ALA A N 1
ATOM 7739 C CA . ALA A 1 987 ? -2.094 -25.424 29.324 1.00 27.91 987 ALA A CA 1
ATOM 7740 C C . ALA A 1 987 ? -0.555 -25.406 29.340 1.00 27.91 987 ALA A C 1
ATOM 7742 O O . ALA A 1 987 ? 0.075 -24.378 29.111 1.00 27.91 987 ALA A O 1
ATOM 7743 N N . CYS A 1 988 ? 0.007 -26.543 29.750 1.00 29.67 988 CYS A N 1
ATOM 7744 C CA . CYS A 1 988 ? 1.321 -27.099 29.417 1.00 29.67 988 CYS A CA 1
ATOM 7745 C C . CYS A 1 988 ? 2.471 -26.137 29.052 1.00 29.67 988 CYS A C 1
ATOM 7747 O O . CYS A 1 988 ? 2.737 -25.892 27.886 1.00 29.67 988 CYS A O 1
ATOM 7749 N N . SER A 1 989 ? 3.242 -25.709 30.053 1.00 25.88 989 SER A N 1
ATOM 7750 C CA . SER A 1 989 ? 4.611 -26.202 30.316 1.00 25.88 989 SER A CA 1
ATOM 7751 C C . SER A 1 989 ? 5.260 -25.290 31.357 1.00 25.88 989 SER A C 1
ATOM 7753 O O . SER A 1 989 ? 5.638 -24.153 31.081 1.00 25.88 989 SER A O 1
ATOM 7755 N N . ALA A 1 990 ? 5.356 -25.782 32.589 1.00 30.75 990 ALA A N 1
ATOM 7756 C CA . ALA A 1 990 ? 6.030 -25.090 33.671 1.00 30.75 990 ALA A CA 1
ATOM 7757 C C . ALA A 1 990 ? 7.550 -25.154 33.469 1.00 30.75 990 ALA A C 1
ATOM 7759 O O . ALA A 1 990 ? 8.135 -26.226 33.602 1.00 30.75 990 ALA A O 1
ATOM 7760 N N . LYS A 1 991 ? 8.173 -24.002 33.197 1.00 28.31 991 LYS A N 1
ATOM 7761 C CA . LYS A 1 991 ? 9.466 -23.565 33.755 1.00 28.31 991 LYS A CA 1
ATOM 7762 C C . LYS A 1 991 ? 9.705 -22.099 33.358 1.00 28.31 991 LYS A C 1
ATOM 7764 O O . LYS A 1 991 ? 9.669 -21.772 32.184 1.00 28.31 991 LYS A O 1
ATOM 7769 N N . GLN A 1 992 ? 9.962 -21.267 34.374 1.00 28.91 992 GLN A N 1
ATOM 7770 C CA . GLN A 1 992 ? 10.329 -19.838 34.336 1.00 28.91 992 GLN A CA 1
ATOM 7771 C C . GLN A 1 992 ? 9.235 -18.824 33.950 1.00 28.91 992 GLN A C 1
ATOM 7773 O O . GLN A 1 992 ? 9.007 -18.556 32.782 1.00 28.91 992 GLN A O 1
ATOM 7778 N N . LEU A 1 993 ? 8.633 -18.181 34.962 1.00 28.30 993 LEU A N 1
ATOM 7779 C CA . LEU A 1 993 ? 8.752 -16.731 35.230 1.00 28.30 993 LEU A CA 1
ATOM 7780 C C . LEU A 1 993 ? 7.716 -16.293 36.282 1.00 28.30 993 LEU A C 1
ATOM 7782 O O . LEU A 1 993 ? 6.506 -16.345 36.075 1.00 28.30 993 LEU A O 1
ATOM 7786 N N . LYS A 1 994 ? 8.204 -15.801 37.427 1.00 29.67 994 LYS A N 1
ATOM 7787 C CA . LYS A 1 994 ? 7.491 -14.768 38.186 1.00 29.67 994 LYS A CA 1
ATOM 7788 C C . LYS A 1 994 ? 7.425 -13.546 37.260 1.00 29.67 994 LYS A C 1
ATOM 7790 O O . LYS A 1 994 ? 8.454 -12.918 37.046 1.00 29.67 994 LYS A O 1
ATOM 7795 N N . GLY A 1 995 ? 6.253 -13.229 36.717 1.00 30.64 995 GLY A N 1
ATOM 7796 C CA . GLY A 1 995 ? 6.028 -11.974 35.995 1.00 30.64 995 GLY A CA 1
ATOM 7797 C C . GLY A 1 995 ? 5.090 -12.088 34.793 1.00 30.64 995 GLY A C 1
ATOM 7798 O O . GLY A 1 995 ? 5.284 -12.932 33.931 1.00 30.64 995 GLY A O 1
ATOM 7799 N N . ASN A 1 996 ? 4.142 -11.149 34.749 1.00 32.38 996 ASN A N 1
ATOM 7800 C CA . ASN A 1 996 ? 3.417 -10.633 33.583 1.00 32.38 996 ASN A CA 1
ATOM 7801 C C . ASN A 1 996 ? 2.302 -11.500 32.965 1.00 32.38 996 ASN A C 1
ATOM 7803 O O . ASN A 1 996 ? 2.536 -12.463 32.245 1.00 32.38 996 ASN A O 1
ATOM 7807 N N . ARG A 1 997 ? 1.056 -11.060 33.206 1.00 36.06 997 ARG A N 1
ATOM 7808 C CA . ARG A 1 997 ? -0.126 -11.401 32.403 1.00 36.06 997 ARG A CA 1
ATOM 7809 C C . ARG A 1 997 ? -0.076 -10.636 31.080 1.00 36.06 997 ARG A C 1
ATOM 7811 O O . ARG A 1 997 ? 0.281 -9.460 31.074 1.00 36.06 997 ARG A O 1
ATOM 7818 N N . LEU A 1 998 ? -0.424 -11.292 29.979 1.00 43.97 998 LEU A N 1
ATOM 7819 C CA . LEU A 1 998 ? -0.524 -10.671 28.657 1.00 43.97 998 LEU A CA 1
ATOM 7820 C C . LEU A 1 998 ? -1.798 -9.798 28.592 1.00 43.97 998 LEU A C 1
ATOM 7822 O O . LEU A 1 998 ? -2.768 -10.087 29.292 1.00 43.97 998 LEU A O 1
ATOM 7826 N N . PRO A 1 999 ? -1.889 -8.784 27.707 1.00 44.41 999 PRO A N 1
ATOM 7827 C CA . PRO A 1 999 ? -3.112 -7.978 27.543 1.00 44.41 999 PRO A CA 1
ATOM 7828 C C . PRO A 1 999 ? -4.361 -8.783 27.156 1.00 44.41 999 PRO A C 1
ATOM 7830 O O . PRO A 1 999 ? -5.483 -8.310 27.312 1.00 44.41 999 PRO A O 1
ATOM 7833 N N . TRP A 1 1000 ? -4.165 -10.007 26.662 1.00 49.50 1000 TRP A N 1
ATOM 7834 C CA . TRP A 1 1000 ? -5.224 -10.948 26.309 1.00 49.50 1000 TRP A CA 1
ATOM 7835 C C . TRP A 1 1000 ? -5.799 -11.702 27.511 1.00 49.50 1000 TRP A C 1
ATOM 7837 O O . TRP A 1 1000 ? -6.731 -12.464 27.319 1.00 49.50 1000 TRP A O 1
ATOM 7847 N N . ASP A 1 1001 ? -5.293 -11.476 28.728 1.00 60.06 1001 ASP A N 1
ATOM 7848 C CA . ASP A 1 1001 ? -5.798 -12.092 29.965 1.00 60.06 1001 ASP A CA 1
ATOM 7849 C C . ASP A 1 1001 ? -6.901 -11.257 30.648 1.00 60.06 1001 ASP A C 1
ATOM 7851 O O . ASP A 1 1001 ? -7.434 -11.645 31.694 1.00 60.06 1001 ASP A O 1
ATOM 7855 N N . TYR A 1 1002 ? -7.247 -10.098 30.078 1.00 68.69 1002 TYR A N 1
ATOM 7856 C CA . TYR A 1 1002 ? -8.296 -9.213 30.582 1.00 68.69 1002 TYR A CA 1
ATOM 7857 C C . TYR A 1 1002 ? -9.645 -9.526 29.936 1.00 68.69 1002 TYR A C 1
ATOM 7859 O O . TYR A 1 1002 ? -9.734 -9.871 28.761 1.00 68.69 1002 TYR A O 1
ATOM 7867 N N . SER A 1 1003 ? -10.718 -9.379 30.709 1.00 83.44 1003 SER A N 1
ATOM 7868 C CA . SER A 1 1003 ? -12.084 -9.412 30.182 1.00 83.44 1003 SER A CA 1
ATOM 7869 C C . SER A 1 1003 ? -12.486 -8.014 29.720 1.00 83.44 1003 SER A C 1
ATOM 7871 O O . SER A 1 1003 ? -12.095 -7.020 30.325 1.00 83.44 1003 SER A O 1
ATOM 7873 N N . VAL A 1 1004 ? -13.285 -7.910 28.665 1.00 88.50 1004 VAL A N 1
ATOM 7874 C CA . VAL A 1 1004 ? -13.818 -6.626 28.195 1.00 88.50 1004 VAL A CA 1
ATOM 7875 C C . VAL A 1 1004 ? -15.236 -6.449 28.716 1.00 88.50 1004 VAL A C 1
ATOM 7877 O O . VAL A 1 1004 ? -16.072 -7.337 28.563 1.00 88.50 1004 VAL A O 1
ATOM 7880 N N . LYS A 1 1005 ? -15.514 -5.279 29.289 1.00 90.62 1005 LYS A N 1
ATOM 7881 C CA . LYS A 1 1005 ? -16.865 -4.793 29.557 1.00 90.62 1005 LYS A CA 1
ATOM 7882 C C . LYS A 1 1005 ? -17.271 -3.822 28.449 1.00 90.62 1005 LYS A C 1
ATOM 7884 O O . LYS A 1 1005 ? -16.549 -2.865 28.176 1.00 90.62 1005 LYS A O 1
ATOM 7889 N N . LEU A 1 1006 ? -18.429 -4.057 27.844 1.00 90.88 1006 LEU A N 1
ATOM 7890 C CA . LEU A 1 1006 ? -19.076 -3.151 26.900 1.00 90.88 1006 LEU A CA 1
ATOM 7891 C C . LEU A 1 1006 ? -20.364 -2.620 27.518 1.00 90.88 1006 LEU A C 1
ATOM 7893 O O . LEU A 1 1006 ? -21.195 -3.404 27.974 1.00 90.88 1006 LEU A O 1
ATOM 7897 N N . SER A 1 1007 ? -20.546 -1.308 27.484 1.00 88.56 1007 SER A N 1
ATOM 7898 C CA . SER A 1 1007 ? -21.817 -0.667 27.820 1.00 88.56 1007 SER A CA 1
ATOM 7899 C C . SER A 1 1007 ? -22.582 -0.438 26.517 1.00 88.56 1007 SER A C 1
ATOM 7901 O O . SER A 1 1007 ? -22.126 0.334 25.675 1.00 88.56 1007 SER A O 1
ATOM 7903 N N . ILE A 1 1008 ? -23.708 -1.125 26.318 1.00 89.12 1008 ILE A N 1
ATOM 7904 C CA . ILE A 1 1008 ? -24.495 -1.069 25.079 1.00 89.12 1008 ILE A CA 1
ATOM 7905 C C . ILE A 1 1008 ? -25.734 -0.203 25.288 1.00 89.12 1008 ILE A C 1
ATOM 7907 O O . ILE A 1 1008 ? -26.491 -0.426 26.231 1.00 89.12 1008 ILE A O 1
ATOM 7911 N N . LEU A 1 1009 ? -25.956 0.756 24.394 1.00 84.81 1009 LEU A N 1
ATOM 7912 C CA . LEU A 1 1009 ? -27.177 1.556 24.334 1.00 84.81 1009 LEU A CA 1
ATOM 7913 C C . LEU A 1 1009 ? -28.100 1.049 23.217 1.00 84.81 1009 LEU A C 1
ATOM 7915 O O . LEU A 1 1009 ? -27.613 0.558 22.193 1.00 84.81 1009 LEU A O 1
ATOM 7919 N N . PRO A 1 1010 ? -29.427 1.157 23.381 1.00 79.81 1010 PRO A N 1
ATOM 7920 C CA . PRO A 1 1010 ? -30.359 0.815 22.316 1.00 79.81 1010 PRO A CA 1
ATOM 7921 C C . PRO A 1 1010 ? -30.212 1.781 21.136 1.00 79.81 1010 PRO A C 1
ATOM 7923 O O . PRO A 1 1010 ? -29.927 2.963 21.311 1.00 79.81 1010 PRO A O 1
ATOM 7926 N N . ALA A 1 1011 ? -30.415 1.272 19.918 1.00 65.50 1011 ALA A N 1
ATOM 7927 C CA . ALA A 1 1011 ? -30.307 2.072 18.696 1.00 65.50 1011 ALA A CA 1
ATOM 7928 C C . ALA A 1 1011 ? -31.452 3.097 18.534 1.00 65.50 1011 ALA A C 1
ATOM 7930 O O . ALA A 1 1011 ? -31.310 4.053 17.779 1.00 65.50 1011 ALA A O 1
ATOM 7931 N N . CYS A 1 1012 ? -32.581 2.887 19.219 1.00 53.16 1012 CYS A N 1
ATOM 7932 C CA . CYS A 1 1012 ? -33.743 3.774 19.252 1.00 53.16 1012 CYS A CA 1
ATOM 7933 C C . CYS A 1 1012 ? -34.498 3.558 20.582 1.00 53.16 1012 CYS A C 1
ATOM 7935 O O . CYS A 1 1012 ? -34.630 2.413 21.018 1.00 53.16 1012 CYS A O 1
ATOM 7937 N N . GLY A 1 1013 ? -34.983 4.624 21.231 1.00 51.75 1013 GLY A N 1
ATOM 7938 C CA . GLY A 1 1013 ? -35.775 4.544 22.470 1.00 51.75 1013 GLY A CA 1
ATOM 7939 C C . GLY A 1 1013 ? -35.012 4.832 23.775 1.00 51.75 1013 GLY A C 1
ATOM 7940 O O . GLY A 1 1013 ? -34.003 5.531 23.780 1.00 51.75 1013 GLY A O 1
ATOM 7941 N N . SER A 1 1014 ? -35.547 4.330 24.897 1.00 52.69 1014 SER A N 1
ATOM 7942 C CA . SER A 1 1014 ? -35.128 4.620 26.284 1.00 52.69 1014 SER A CA 1
ATOM 7943 C C . SER A 1 1014 ? -33.617 4.504 26.531 1.00 52.69 1014 SER A C 1
ATOM 7945 O O . SER A 1 1014 ? -33.000 3.535 26.104 1.00 52.69 1014 SER A O 1
ATOM 7947 N N . SER A 1 1015 ? -33.037 5.393 27.338 1.00 59.94 1015 SER A N 1
ATOM 7948 C CA . SER A 1 1015 ? -31.600 5.456 27.680 1.00 59.94 1015 SER A CA 1
ATOM 7949 C C . SER A 1 1015 ? -31.083 4.342 28.618 1.00 59.94 1015 SER A C 1
ATOM 7951 O O . SER A 1 1015 ? -30.013 4.462 29.224 1.00 59.94 1015 SER A O 1
ATOM 7953 N N . ALA A 1 1016 ? -31.812 3.229 28.740 1.00 65.12 1016 ALA A N 1
ATOM 7954 C CA . ALA A 1 1016 ? -31.434 2.095 29.573 1.00 65.12 1016 ALA A CA 1
ATOM 7955 C C . ALA A 1 1016 ? -30.347 1.251 28.882 1.00 65.12 1016 ALA A C 1
ATOM 7957 O O . ALA A 1 1016 ? -30.620 0.489 27.956 1.00 65.12 1016 ALA A O 1
ATOM 7958 N N . GLY A 1 1017 ? -29.100 1.401 29.335 1.00 76.38 1017 GLY A N 1
ATOM 7959 C CA . GLY A 1 1017 ? -27.965 0.628 28.827 1.00 76.38 1017 GLY A CA 1
ATOM 7960 C C . GLY A 1 1017 ? -27.850 -0.777 29.430 1.00 76.38 1017 GLY A C 1
ATOM 7961 O O . GLY A 1 1017 ? -28.203 -0.995 30.591 1.00 76.38 1017 GLY A O 1
ATOM 7962 N N . LEU A 1 1018 ? -27.294 -1.708 28.656 1.00 86.69 1018 LEU A N 1
ATOM 7963 C CA . LEU A 1 1018 ? -27.018 -3.093 29.042 1.00 86.69 1018 LEU A CA 1
ATOM 7964 C C . LEU A 1 1018 ? -25.509 -3.354 29.060 1.00 86.69 1018 LEU A C 1
ATOM 7966 O O . LEU A 1 1018 ? -24.812 -3.073 28.086 1.00 86.69 1018 LEU A O 1
ATOM 7970 N N . ASP A 1 1019 ? -25.015 -3.933 30.153 1.00 89.50 1019 ASP A N 1
ATOM 7971 C CA . ASP A 1 1019 ? -23.605 -4.297 30.285 1.00 89.50 1019 ASP A CA 1
ATOM 7972 C C . ASP A 1 1019 ? -23.363 -5.703 29.703 1.00 89.50 1019 ASP A C 1
ATOM 7974 O O . ASP A 1 1019 ? -24.028 -6.673 30.083 1.00 89.50 1019 ASP A O 1
ATOM 7978 N N . VAL A 1 1020 ? -22.391 -5.817 28.796 1.00 91.94 1020 VAL A N 1
ATOM 7979 C CA . VAL A 1 1020 ? -21.957 -7.070 28.165 1.00 91.94 1020 VAL A CA 1
ATOM 7980 C C . VAL A 1 1020 ? -20.511 -7.365 28.545 1.00 91.94 1020 VAL A C 1
ATOM 7982 O O . VAL A 1 1020 ? -19.635 -6.524 28.360 1.00 91.94 1020 VAL A O 1
ATOM 7985 N N . TYR A 1 1021 ? -20.243 -8.572 29.034 1.00 91.81 1021 TYR A N 1
ATOM 7986 C CA . TYR A 1 1021 ? -18.897 -9.018 29.388 1.00 91.81 1021 TYR A CA 1
ATOM 7987 C C . TYR A 1 1021 ? -18.391 -10.071 28.404 1.00 91.81 1021 TYR A C 1
ATOM 7989 O O . TYR A 1 1021 ? -19.071 -11.063 28.136 1.00 91.81 1021 TYR A O 1
ATOM 7997 N N . VAL A 1 1022 ? -17.181 -9.861 27.892 1.00 89.69 1022 VAL A N 1
ATOM 7998 C CA . VAL A 1 1022 ? -16.483 -10.770 26.981 1.00 89.69 1022 VAL A CA 1
ATOM 7999 C C . VAL A 1 1022 ? -15.212 -11.258 27.661 1.00 89.69 1022 VAL A C 1
ATOM 8001 O O . VAL A 1 1022 ? -14.371 -10.454 28.065 1.00 89.69 1022 VAL A O 1
ATOM 8004 N N . GLU A 1 1023 ? -15.073 -12.572 27.802 1.00 86.06 1023 GLU A N 1
ATOM 8005 C CA . GLU A 1 1023 ? -13.886 -13.171 28.407 1.00 86.06 1023 GLU A CA 1
ATOM 8006 C C . GLU A 1 1023 ? -12.668 -13.102 27.473 1.00 86.06 1023 GLU A C 1
ATOM 8008 O O . GLU A 1 1023 ? -12.783 -13.131 26.245 1.00 86.06 1023 GLU A O 1
ATOM 8013 N N . ALA A 1 1024 ? -11.492 -13.063 28.098 1.00 79.69 1024 ALA A N 1
ATOM 8014 C CA . ALA A 1 1024 ? -10.159 -13.062 27.495 1.00 79.69 1024 ALA A CA 1
ATOM 8015 C C . ALA A 1 1024 ? -9.988 -14.029 26.306 1.00 79.69 1024 ALA A C 1
ATOM 8017 O O . ALA A 1 1024 ? -9.420 -13.676 25.273 1.00 79.69 1024 ALA A O 1
ATOM 8018 N N . THR A 1 1025 ? -10.534 -15.240 26.427 1.00 79.44 1025 THR A N 1
ATOM 8019 C CA . THR A 1 1025 ? -10.405 -16.335 25.453 1.00 79.44 1025 THR A CA 1
ATOM 8020 C C . THR A 1 1025 ? -11.018 -16.029 24.084 1.00 79.44 1025 THR A C 1
ATOM 8022 O O . THR A 1 1025 ? -10.571 -16.591 23.084 1.00 79.44 1025 THR A O 1
ATOM 8025 N N . PHE A 1 1026 ? -12.007 -15.132 24.016 1.00 81.75 1026 PHE A N 1
ATOM 8026 C CA . PHE A 1 1026 ? -12.720 -14.790 22.779 1.00 81.75 1026 PHE A CA 1
ATOM 8027 C C . PHE A 1 1026 ? -12.170 -13.530 22.091 1.00 81.75 1026 PHE A C 1
ATOM 8029 O O . PHE A 1 1026 ? -12.331 -13.359 20.882 1.00 81.75 1026 PHE A O 1
ATOM 8036 N N . LEU A 1 1027 ? -11.492 -12.647 22.832 1.00 78.38 1027 LEU A N 1
ATOM 8037 C CA . LEU A 1 1027 ? -11.060 -11.325 22.355 1.00 78.38 1027 LEU A CA 1
ATOM 8038 C C . LEU A 1 1027 ? -10.118 -11.318 21.141 1.00 78.38 1027 LEU A C 1
ATOM 8040 O O . LEU A 1 1027 ? -10.284 -10.432 20.295 1.00 78.38 1027 LEU A O 1
ATOM 8044 N N . PRO A 1 1028 ? -9.158 -12.255 20.986 1.00 75.94 1028 PRO A N 1
ATOM 8045 C CA . PRO A 1 1028 ? -8.273 -12.253 19.823 1.00 75.94 1028 PRO A CA 1
ATOM 8046 C C . PRO A 1 1028 ? -9.038 -12.299 18.495 1.00 75.94 1028 PRO A C 1
ATOM 8048 O O . PRO A 1 1028 ? -8.584 -11.713 17.510 1.00 75.94 1028 PRO A O 1
ATOM 8051 N N . TYR A 1 1029 ? -10.220 -12.926 18.489 1.00 76.38 1029 TYR A N 1
ATOM 8052 C CA . TYR A 1 1029 ? -11.046 -13.194 17.308 1.00 76.38 1029 TYR A CA 1
ATOM 8053 C C . TYR A 1 1029 ? -12.108 -12.123 17.027 1.00 76.38 1029 TYR A C 1
ATOM 8055 O O . TYR A 1 1029 ? -12.737 -12.139 15.971 1.00 76.38 1029 TYR A O 1
ATOM 8063 N N . LEU A 1 1030 ? -12.286 -11.162 17.936 1.00 82.31 1030 LEU A N 1
ATOM 8064 C CA . LEU A 1 1030 ? -13.253 -10.075 17.800 1.00 82.31 1030 LEU A CA 1
ATOM 8065 C C . LEU A 1 1030 ? -12.526 -8.780 17.410 1.00 82.31 1030 LEU A C 1
ATOM 8067 O O . LEU A 1 1030 ? -11.491 -8.429 17.977 1.00 82.31 1030 LEU A O 1
ATOM 8071 N N . SER A 1 1031 ? -13.028 -8.084 16.390 1.00 83.38 1031 SER A N 1
ATOM 8072 C CA . SER A 1 1031 ? -12.496 -6.800 15.903 1.00 83.38 1031 SER A CA 1
ATOM 8073 C C . SER A 1 1031 ? -13.644 -5.831 15.620 1.00 83.38 1031 SER A C 1
ATOM 8075 O O . SER A 1 1031 ? -14.767 -6.266 15.378 1.00 83.38 1031 SER A O 1
ATOM 8077 N N . GLY A 1 1032 ? -13.379 -4.520 15.657 1.00 82.94 1032 GLY A N 1
ATOM 8078 C CA . GLY A 1 1032 ? -14.397 -3.492 15.399 1.00 82.94 1032 GLY A CA 1
ATOM 8079 C C . GLY A 1 1032 ? -15.343 -3.205 16.572 1.00 82.94 1032 GLY A C 1
ATOM 8080 O O . GLY A 1 1032 ? -16.345 -2.520 16.392 1.00 82.94 1032 GLY A O 1
ATOM 8081 N N . MET A 1 1033 ? -15.027 -3.688 17.779 1.00 88.88 1033 MET A N 1
ATOM 8082 C CA . MET A 1 1033 ? -15.744 -3.357 19.016 1.00 88.88 1033 MET A CA 1
ATOM 8083 C C . MET A 1 1033 ? -15.320 -1.977 19.537 1.00 88.88 1033 MET A C 1
ATOM 8085 O O . MET A 1 1033 ? -14.618 -1.866 20.547 1.00 88.88 1033 MET A O 1
ATOM 8089 N N . LEU A 1 1034 ? -15.690 -0.931 18.805 1.00 89.88 1034 LEU A N 1
ATOM 8090 C CA . LEU A 1 1034 ? -15.326 0.453 19.104 1.00 89.88 1034 LEU A CA 1
ATOM 8091 C C . LEU A 1 1034 ? -16.538 1.221 19.651 1.00 89.88 1034 LEU A C 1
ATOM 8093 O O . LEU A 1 1034 ? -17.650 0.991 19.171 1.00 89.88 1034 LEU A O 1
ATOM 8097 N N . PRO A 1 1035 ? -16.354 2.141 20.616 1.00 88.56 1035 PRO A N 1
ATOM 8098 C CA . PRO A 1 1035 ? -17.390 3.101 20.991 1.00 88.56 1035 PRO A CA 1
ATOM 8099 C C . PRO A 1 1035 ? -17.946 3.828 19.758 1.00 88.56 1035 PRO A C 1
ATOM 8101 O O . PRO A 1 1035 ? -17.183 4.244 18.894 1.00 88.56 1035 PRO A O 1
ATOM 8104 N N . GLY A 1 1036 ? -19.270 3.934 19.655 1.00 85.56 1036 GLY A N 1
ATOM 8105 C CA . GLY A 1 1036 ? -19.994 4.480 18.504 1.00 85.56 1036 GLY A CA 1
ATOM 8106 C C . GLY A 1 1036 ? -20.355 3.458 17.417 1.00 85.56 1036 GLY A C 1
ATOM 8107 O O . GLY A 1 1036 ? -21.214 3.746 16.588 1.00 85.56 1036 GLY A O 1
ATOM 8108 N N . ALA A 1 1037 ? -19.764 2.257 17.415 1.00 88.94 1037 ALA A N 1
ATOM 8109 C CA . ALA A 1 1037 ? -20.106 1.217 16.443 1.00 88.94 1037 ALA A CA 1
ATOM 8110 C C . ALA A 1 1037 ? -21.461 0.561 16.764 1.00 88.94 1037 ALA A C 1
ATOM 8112 O O . ALA A 1 1037 ? -21.775 0.287 17.929 1.00 88.94 1037 ALA A O 1
ATOM 8113 N N . LYS A 1 1038 ? -22.242 0.249 15.721 1.00 89.69 1038 LYS A N 1
ATOM 8114 C CA . LYS A 1 1038 ? -23.498 -0.507 15.842 1.00 89.69 1038 LYS A CA 1
ATOM 8115 C C . LYS A 1 1038 ? -23.205 -1.998 15.725 1.00 89.69 1038 LYS A C 1
ATOM 8117 O O . LYS A 1 1038 ? -22.587 -2.439 14.756 1.00 89.69 1038 LYS A O 1
ATOM 8122 N N . ILE A 1 1039 ? -23.659 -2.783 16.695 1.00 90.06 1039 ILE A N 1
ATOM 8123 C CA . ILE A 1 1039 ? -23.369 -4.214 16.805 1.00 90.06 1039 ILE A CA 1
ATOM 8124 C C . ILE A 1 1039 ? -24.658 -5.010 16.974 1.00 90.06 1039 ILE A C 1
ATOM 8126 O O . ILE A 1 1039 ? -25.611 -4.565 17.613 1.00 90.06 1039 ILE A O 1
ATOM 8130 N N . LEU A 1 1040 ? -24.656 -6.209 16.401 1.00 89.50 1040 LEU A N 1
ATOM 8131 C CA . LEU A 1 1040 ? -25.650 -7.248 16.594 1.00 89.50 1040 LEU A CA 1
ATOM 8132 C C . LEU A 1 1040 ? -25.011 -8.422 17.343 1.00 89.50 1040 LEU A C 1
ATOM 8134 O O . LEU A 1 1040 ? -24.017 -9.001 16.889 1.00 89.50 1040 LEU A O 1
ATOM 8138 N N . PHE A 1 1041 ? -25.587 -8.759 18.490 1.00 90.06 1041 PHE A N 1
ATOM 8139 C CA . PHE A 1 1041 ? -25.193 -9.898 19.305 1.00 90.06 1041 PHE A CA 1
ATOM 8140 C C . PHE A 1 1041 ? -26.207 -11.026 19.133 1.00 90.06 1041 PHE A C 1
ATOM 8142 O O . PHE A 1 1041 ? -27.408 -10.789 19.254 1.00 90.06 1041 PHE A O 1
ATOM 8149 N N . HIS A 1 1042 ? -25.718 -12.244 18.916 1.00 88.62 1042 HIS A N 1
ATOM 8150 C CA . HIS A 1 1042 ? -26.541 -13.451 18.867 1.00 88.62 1042 HIS A CA 1
ATOM 8151 C C . HIS A 1 1042 ? -26.212 -14.366 20.042 1.00 88.62 1042 HIS A C 1
ATOM 8153 O O . HIS A 1 1042 ? -25.036 -14.519 20.392 1.00 88.62 1042 HIS A O 1
ATOM 8159 N N . ASN A 1 1043 ? -27.242 -14.991 20.614 1.00 88.12 1043 ASN A N 1
ATOM 8160 C CA . ASN A 1 1043 ? -27.134 -16.042 21.629 1.00 88.12 1043 ASN A CA 1
ATOM 8161 C C . ASN A 1 1043 ? -26.226 -15.672 22.814 1.00 88.12 1043 ASN A C 1
ATOM 8163 O O . ASN A 1 1043 ? -25.356 -16.439 23.236 1.00 88.12 1043 ASN A O 1
ATOM 8167 N N . MET A 1 1044 ? -26.432 -14.473 23.360 1.00 90.88 1044 MET A N 1
ATOM 8168 C CA . MET A 1 1044 ? -25.763 -13.995 24.570 1.00 90.88 1044 MET A CA 1
ATOM 8169 C C . MET A 1 1044 ? -26.423 -14.577 25.813 1.00 90.88 1044 MET A C 1
ATOM 8171 O O . MET A 1 1044 ? -27.647 -14.659 25.886 1.00 90.88 1044 MET A O 1
ATOM 8175 N N . GLN A 1 1045 ? -25.637 -14.922 26.832 1.00 92.06 1045 GLN A N 1
ATOM 8176 C CA . GLN A 1 1045 ? -26.198 -15.424 28.085 1.00 92.06 1045 GLN A CA 1
ATOM 8177 C C . GLN A 1 1045 ? -26.609 -14.279 29.001 1.00 92.06 1045 GLN A C 1
ATOM 8179 O O . GLN A 1 1045 ? -25.758 -13.541 29.496 1.00 92.06 1045 GLN A O 1
ATOM 8184 N N . ARG A 1 1046 ? -27.904 -14.182 29.290 1.00 90.88 1046 ARG A N 1
ATOM 8185 C CA . ARG A 1 1046 ? -28.460 -13.268 30.286 1.00 90.88 1046 ARG A CA 1
ATOM 8186 C C . ARG A 1 1046 ? -28.186 -13.790 31.698 1.00 90.88 1046 ARG A C 1
ATOM 8188 O O . ARG A 1 1046 ? -28.485 -14.939 32.020 1.00 90.88 1046 ARG A O 1
ATOM 8195 N N . LYS A 1 1047 ? -27.659 -12.926 32.564 1.00 88.44 1047 LYS A N 1
ATOM 8196 C CA . LYS A 1 1047 ? -27.415 -13.190 33.987 1.00 88.44 1047 LYS A CA 1
ATOM 8197 C C . LYS A 1 1047 ? -27.993 -12.076 34.847 1.00 88.44 1047 LYS A C 1
ATOM 8199 O O . LYS A 1 1047 ? -28.088 -10.925 34.428 1.00 88.44 1047 LYS A O 1
ATOM 8204 N N . ILE A 1 1048 ? -28.348 -12.430 36.078 1.00 84.62 1048 ILE A N 1
ATOM 8205 C CA . ILE A 1 1048 ? -28.827 -11.498 37.098 1.00 84.62 1048 ILE A CA 1
ATOM 8206 C C . ILE A 1 1048 ? -27.808 -11.508 38.237 1.00 84.62 1048 ILE A C 1
ATOM 8208 O O . ILE A 1 1048 ? -27.444 -12.565 38.751 1.00 84.62 1048 ILE A O 1
ATOM 8212 N N . SER A 1 1049 ? -27.286 -10.338 38.597 1.00 82.25 1049 SER A N 1
ATOM 8213 C CA . SER A 1 1049 ? -26.317 -10.207 39.688 1.00 82.25 1049 SER A CA 1
ATOM 8214 C C . SER A 1 1049 ? -26.989 -10.325 41.061 1.00 82.25 1049 SER A C 1
ATOM 8216 O O . SER A 1 1049 ? -28.207 -10.212 41.186 1.00 82.25 1049 SER A O 1
ATOM 8218 N N . ARG A 1 1050 ? -26.190 -10.467 42.131 1.00 77.25 1050 ARG A N 1
ATOM 8219 C CA . ARG A 1 1050 ? -26.690 -10.436 43.524 1.00 77.25 1050 ARG A CA 1
ATOM 8220 C C . ARG A 1 1050 ? -27.447 -9.143 43.858 1.00 77.25 1050 ARG A C 1
ATOM 8222 O O . ARG A 1 1050 ? -28.325 -9.155 44.707 1.00 77.25 1050 ARG A O 1
ATOM 8229 N N . LEU A 1 1051 ? -27.125 -8.048 43.165 1.00 71.94 1051 LEU A N 1
ATOM 8230 C CA . LEU A 1 1051 ? -27.792 -6.749 43.291 1.00 71.94 1051 LEU A CA 1
ATOM 8231 C C . LEU A 1 1051 ? -28.999 -6.607 42.347 1.00 71.94 1051 LEU A C 1
ATOM 8233 O O . LEU A 1 1051 ? -29.460 -5.496 42.120 1.00 71.94 1051 LEU A O 1
ATOM 8237 N N . LYS A 1 1052 ? -29.484 -7.711 41.763 1.00 71.69 1052 LYS A N 1
ATOM 8238 C CA . LYS A 1 1052 ? -30.588 -7.765 40.790 1.00 71.69 1052 LYS A CA 1
ATOM 8239 C C . LYS A 1 1052 ? -30.349 -6.983 39.486 1.00 71.69 1052 LYS A C 1
ATOM 8241 O O . LYS A 1 1052 ? -31.283 -6.775 38.723 1.00 71.69 1052 LYS A O 1
ATOM 8246 N N . ASN A 1 1053 ? -29.099 -6.623 39.176 1.00 78.44 1053 ASN A N 1
ATOM 8247 C CA . ASN A 1 1053 ? -28.755 -6.027 37.878 1.00 78.44 1053 ASN A CA 1
ATOM 8248 C C . ASN A 1 1053 ? -28.673 -7.109 36.800 1.00 78.44 1053 ASN A C 1
ATOM 8250 O O . ASN A 1 1053 ? -27.950 -8.093 36.982 1.00 78.44 1053 ASN A O 1
ATOM 8254 N N . VAL A 1 1054 ? -29.359 -6.894 35.681 1.00 84.81 1054 VAL A N 1
ATOM 8255 C CA . VAL A 1 1054 ? -29.284 -7.751 34.495 1.00 84.81 1054 VAL A CA 1
ATOM 8256 C C . VAL A 1 1054 ? -28.052 -7.374 33.667 1.00 84.81 1054 VAL A C 1
ATOM 8258 O O . VAL A 1 1054 ? -27.810 -6.197 33.409 1.00 84.81 1054 VAL A O 1
ATOM 8261 N N . TYR A 1 1055 ? -27.270 -8.368 33.256 1.00 89.56 1055 TYR A N 1
ATOM 8262 C CA . TYR A 1 1055 ? -26.119 -8.212 32.363 1.00 89.56 1055 TYR A CA 1
ATOM 8263 C C . TYR A 1 1055 ? -26.009 -9.422 31.434 1.00 89.56 1055 TYR A C 1
ATOM 8265 O O . TYR A 1 1055 ? -26.601 -10.469 31.703 1.00 89.56 1055 TYR A O 1
ATOM 8273 N N . CYS A 1 1056 ? -25.253 -9.295 30.346 1.00 92.00 1056 CYS A N 1
ATOM 8274 C CA . CYS A 1 1056 ? -25.019 -10.396 29.412 1.00 92.00 1056 CYS A CA 1
ATOM 8275 C C . CYS A 1 1056 ? -23.552 -10.835 29.398 1.00 92.00 1056 CYS A C 1
ATOM 8277 O O . CYS A 1 1056 ? -22.647 -10.023 29.586 1.00 92.00 1056 CYS A O 1
ATOM 8279 N N . THR A 1 1057 ? -23.304 -12.120 29.152 1.00 91.81 1057 THR A N 1
ATOM 8280 C CA . THR A 1 1057 ? -21.954 -12.676 28.979 1.00 91.81 1057 THR A CA 1
ATOM 8281 C C . THR A 1 1057 ? -21.818 -13.371 27.632 1.00 91.81 1057 THR A C 1
ATOM 8283 O O . THR A 1 1057 ? -22.726 -14.095 27.216 1.00 91.81 1057 THR A O 1
ATOM 8286 N N . TYR A 1 1058 ? -20.686 -13.153 26.965 1.00 89.94 1058 TYR A N 1
ATOM 8287 C CA . TYR A 1 1058 ? -20.327 -13.833 25.722 1.00 89.94 1058 TYR A CA 1
ATOM 8288 C C . TYR A 1 1058 ? -19.922 -15.282 26.008 1.00 89.94 1058 TYR A C 1
ATOM 8290 O O . TYR A 1 1058 ? -19.167 -15.535 26.946 1.00 89.94 1058 TYR A O 1
ATOM 8298 N N . MET A 1 1059 ? -20.421 -16.226 25.212 1.00 87.62 1059 MET A N 1
ATOM 8299 C CA . MET A 1 1059 ? -20.159 -17.659 25.356 1.00 87.62 1059 MET A CA 1
ATOM 8300 C C . MET A 1 1059 ? -19.740 -18.297 24.025 1.00 87.62 1059 MET A C 1
ATOM 8302 O O . MET A 1 1059 ? -19.748 -17.650 22.983 1.00 87.62 1059 MET A O 1
ATOM 8306 N N . ALA A 1 1060 ? -19.431 -19.597 24.051 1.00 83.31 1060 ALA A N 1
ATOM 8307 C CA . ALA A 1 1060 ? -19.074 -20.390 22.871 1.00 83.31 1060 ALA A CA 1
ATOM 8308 C C . ALA A 1 1060 ? -20.117 -20.323 21.737 1.00 83.31 1060 ALA A C 1
ATOM 8310 O O . ALA A 1 1060 ? -19.761 -20.148 20.572 1.00 83.31 1060 ALA A O 1
ATOM 8311 N N . SER A 1 1061 ? -21.402 -20.402 22.095 1.00 83.75 1061 SER A N 1
ATOM 8312 C CA . SER A 1 1061 ? -22.529 -20.330 21.158 1.00 83.75 1061 SER A CA 1
ATOM 8313 C C . SER A 1 1061 ? -22.863 -18.902 20.713 1.00 83.75 1061 SER A C 1
ATOM 8315 O O . SER A 1 1061 ? -23.727 -18.721 19.857 1.00 83.75 1061 SER A O 1
ATOM 8317 N N . SER A 1 1062 ? -22.231 -17.884 21.310 1.00 88.69 1062 SER A N 1
ATOM 8318 C CA . SER A 1 1062 ? -22.479 -16.481 20.981 1.00 88.69 1062 SER A CA 1
ATOM 8319 C C . SER A 1 1062 ? -21.732 -16.077 19.710 1.00 88.69 1062 SER A C 1
ATOM 8321 O O . SER A 1 1062 ? -20.607 -16.519 19.460 1.00 88.69 1062 SER A O 1
ATOM 8323 N N . CYS A 1 1063 ? -22.334 -15.182 18.927 1.00 86.12 1063 CYS A N 1
ATOM 8324 C CA . CYS A 1 1063 ? -21.712 -14.598 17.740 1.00 86.12 1063 CYS A CA 1
ATOM 8325 C C . CYS A 1 1063 ? -21.930 -13.085 17.702 1.00 86.12 1063 CYS A C 1
ATOM 8327 O O . CYS A 1 1063 ? -23.039 -12.591 17.912 1.00 86.12 1063 CYS A O 1
ATOM 8329 N N . LEU A 1 1064 ? -20.869 -12.346 17.382 1.00 88.25 1064 LEU A N 1
ATOM 8330 C CA . LEU A 1 1064 ? -20.886 -10.893 17.238 1.00 88.25 1064 LEU A CA 1
ATOM 8331 C C . LEU A 1 1064 ? -20.786 -10.496 15.765 1.00 88.25 1064 LEU A C 1
ATOM 8333 O O . LEU A 1 1064 ? -19.948 -11.017 15.029 1.00 88.25 1064 LEU A O 1
ATOM 8337 N N . ARG A 1 1065 ? -21.604 -9.525 15.352 1.00 85.31 1065 ARG A N 1
ATOM 8338 C CA . ARG A 1 1065 ? -21.519 -8.876 14.040 1.00 85.31 1065 ARG A CA 1
ATOM 8339 C C . ARG A 1 1065 ? -21.490 -7.361 14.208 1.00 85.31 1065 ARG A C 1
ATOM 8341 O O . ARG A 1 1065 ? -22.373 -6.793 14.840 1.00 85.31 1065 ARG A O 1
ATOM 8348 N N . VAL A 1 1066 ? -20.508 -6.705 13.599 1.00 88.50 1066 VAL A N 1
ATOM 8349 C CA . VAL A 1 1066 ? -20.468 -5.239 13.506 1.00 88.50 1066 VAL A CA 1
ATOM 8350 C C . VAL A 1 1066 ? -21.265 -4.825 12.269 1.00 88.50 1066 VAL A C 1
ATOM 8352 O O . VAL A 1 1066 ? -20.943 -5.260 11.168 1.00 88.50 1066 VAL A O 1
ATOM 8355 N N . LEU A 1 1067 ? -22.324 -4.039 12.459 1.00 86.56 1067 LEU A N 1
ATOM 8356 C CA . LEU A 1 1067 ? -23.214 -3.582 11.387 1.00 86.56 1067 LEU A CA 1
ATOM 8357 C C . LEU A 1 1067 ? -22.691 -2.304 10.728 1.00 86.56 1067 LEU A C 1
ATOM 8359 O O . LEU A 1 1067 ? -22.757 -2.169 9.511 1.00 86.56 1067 LEU A O 1
ATOM 8363 N N . SER A 1 1068 ? -22.160 -1.374 11.525 1.00 87.12 1068 SER A N 1
ATOM 8364 C CA . SER A 1 1068 ? -21.584 -0.127 11.023 1.00 87.12 1068 SER A CA 1
ATOM 8365 C C . SER A 1 1068 ? -20.395 0.330 11.875 1.00 87.12 1068 SER A C 1
ATOM 8367 O O . SER A 1 1068 ? -20.420 0.144 13.100 1.00 87.12 1068 SER A O 1
ATOM 8369 N N . PRO A 1 1069 ? -19.367 0.943 11.257 1.00 87.75 1069 PRO A N 1
ATOM 8370 C CA . PRO A 1 1069 ? -18.256 1.558 11.980 1.00 87.75 1069 PRO A CA 1
ATOM 8371 C C . PRO A 1 1069 ? -18.718 2.801 12.769 1.00 87.75 1069 PRO A C 1
ATOM 8373 O O . PRO A 1 1069 ? -19.823 3.303 12.530 1.00 87.75 1069 PRO A O 1
ATOM 8376 N N . PRO A 1 1070 ? -17.899 3.306 13.712 1.00 84.69 1070 PRO A N 1
ATOM 8377 C CA . PRO A 1 1070 ? -18.199 4.549 14.414 1.00 84.69 1070 PRO A CA 1
ATOM 8378 C C . PRO A 1 1070 ? -18.195 5.756 13.452 1.00 84.69 1070 PRO A C 1
ATOM 8380 O O . PRO A 1 1070 ? -17.380 5.804 12.523 1.00 84.69 1070 PRO A O 1
ATOM 8383 N N . PRO A 1 1071 ? -19.089 6.744 13.646 1.00 76.19 1071 PRO A N 1
ATOM 8384 C CA . PRO A 1 1071 ? -19.125 7.940 12.811 1.00 76.19 1071 PRO A CA 1
ATOM 8385 C C . PRO A 1 1071 ? -17.846 8.785 12.991 1.00 76.19 1071 PRO A C 1
ATOM 8387 O O . PRO A 1 1071 ? -17.313 8.851 14.102 1.00 76.19 1071 PRO A O 1
ATOM 8390 N N . PRO A 1 1072 ? -17.348 9.446 11.928 1.00 59.59 1072 PRO A N 1
ATOM 8391 C CA . PRO A 1 1072 ? -16.035 10.105 11.914 1.00 59.59 1072 PRO A CA 1
ATOM 8392 C C . PRO A 1 1072 ? -15.858 11.210 12.972 1.00 59.59 1072 PRO A C 1
ATOM 8394 O O . PRO A 1 1072 ? -14.743 11.406 13.442 1.00 59.59 1072 PRO A O 1
ATOM 8397 N N . ASP A 1 1073 ? -16.938 11.850 13.430 1.00 52.44 1073 ASP A N 1
ATOM 8398 C CA . ASP A 1 1073 ? -16.890 12.938 14.423 1.00 52.44 1073 ASP A CA 1
ATOM 8399 C C . ASP A 1 1073 ? -16.943 12.462 15.891 1.00 52.44 1073 ASP A C 1
ATOM 8401 O O . ASP A 1 1073 ? -16.947 13.270 16.820 1.00 52.44 1073 ASP A O 1
ATOM 8405 N N . SER A 1 1074 ? -16.993 11.146 16.132 1.00 47.72 1074 SER A N 1
ATOM 8406 C CA . SER A 1 1074 ? -17.151 10.568 17.481 1.00 47.72 1074 SER A CA 1
ATOM 8407 C C . SER A 1 1074 ? -15.835 10.238 18.198 1.00 47.72 1074 SER A C 1
ATOM 8409 O O . SER A 1 1074 ? -15.845 9.855 19.370 1.00 47.72 1074 SER A O 1
ATOM 8411 N N . SER A 1 1075 ? -14.683 10.410 17.542 1.00 40.84 1075 SER A N 1
ATOM 8412 C CA . SER A 1 1075 ? -13.373 10.078 18.110 1.00 40.84 1075 SER A CA 1
ATOM 8413 C C . SER A 1 1075 ? -12.899 11.135 19.116 1.00 40.84 1075 SER A C 1
ATOM 8415 O O . SER A 1 1075 ? -12.061 11.967 18.780 1.00 40.84 1075 SER A O 1
ATOM 8417 N N . SER A 1 1076 ? -13.470 11.150 20.325 1.00 40.81 1076 SER A N 1
ATOM 8418 C CA . SER A 1 1076 ? -12.878 11.676 21.586 1.00 40.81 1076 SER A CA 1
ATOM 8419 C C . SER A 1 1076 ? -13.918 12.150 22.597 1.00 40.81 1076 SER A C 1
ATOM 8421 O O . SER A 1 1076 ? -13.580 12.336 23.768 1.00 40.81 1076 SER A O 1
ATOM 8423 N N . ARG A 1 1077 ? -15.171 12.351 22.182 1.00 35.03 1077 ARG A N 1
ATOM 8424 C CA . ARG A 1 1077 ? -16.221 12.747 23.115 1.00 35.03 1077 ARG A CA 1
ATOM 8425 C C . ARG A 1 1077 ? -16.892 11.485 23.656 1.00 35.03 1077 ARG A C 1
ATOM 8427 O O . ARG A 1 1077 ? -17.448 10.721 22.864 1.00 35.03 1077 ARG A O 1
ATOM 8434 N N . PRO A 1 1078 ? -16.885 11.251 24.984 1.00 38.72 1078 PRO A N 1
ATOM 8435 C CA . PRO A 1 1078 ? -17.974 10.503 25.593 1.00 38.72 1078 PRO A CA 1
ATOM 8436 C C . PRO A 1 1078 ? -19.261 11.099 25.027 1.00 38.72 1078 PRO A C 1
ATOM 8438 O O . PRO A 1 1078 ? -19.308 12.307 24.794 1.00 38.72 1078 PRO A O 1
ATOM 8441 N N . PHE A 1 1079 ? -20.278 10.285 24.759 1.00 37.81 1079 PHE A N 1
ATOM 8442 C CA . PHE A 1 1079 ? -21.606 10.835 24.509 1.00 37.81 1079 PHE A CA 1
ATOM 8443 C C . PHE A 1 1079 ? -21.913 11.790 25.672 1.00 37.81 1079 PHE A C 1
ATOM 8445 O O . PHE A 1 1079 ? -22.188 11.332 26.782 1.00 37.81 1079 PHE A O 1
ATOM 8452 N N . ASP A 1 1080 ? -21.785 13.099 25.438 1.00 37.78 1080 ASP A N 1
ATOM 8453 C CA . ASP A 1 1080 ? -22.161 14.146 26.376 1.00 37.78 1080 ASP A CA 1
ATOM 8454 C C . ASP A 1 1080 ? -23.683 14.104 26.401 1.00 37.78 1080 ASP A C 1
ATOM 8456 O O . ASP A 1 1080 ? -24.386 14.837 25.701 1.00 37.78 1080 ASP A O 1
ATOM 8460 N N . GLY A 1 1081 ? -24.196 13.158 27.191 1.00 39.50 1081 GLY A N 1
ATOM 8461 C CA . GLY A 1 1081 ? -25.616 12.964 27.442 1.00 39.50 1081 GLY A CA 1
ATOM 8462 C C . GLY A 1 1081 ? -26.270 14.201 28.053 1.00 39.50 1081 GLY A C 1
ATOM 8463 O O . GLY A 1 1081 ? -27.481 14.226 28.188 1.00 39.50 1081 GLY A O 1
ATOM 8464 N N . THR A 1 1082 ? -25.494 15.236 28.383 1.00 40.09 1082 THR A N 1
ATOM 8465 C CA . THR A 1 1082 ? -25.941 16.547 28.854 1.00 40.09 1082 THR A CA 1
ATOM 8466 C C . THR A 1 1082 ? -26.569 17.412 27.762 1.00 40.09 1082 THR A C 1
ATOM 8468 O O . THR A 1 1082 ? -27.360 18.289 28.088 1.00 40.09 1082 THR A O 1
ATOM 8471 N N . SER A 1 1083 ? -26.263 17.182 26.480 1.00 41.19 1083 SER A N 1
ATOM 8472 C CA . SER A 1 1083 ? -26.664 18.107 25.406 1.00 41.19 1083 SER A CA 1
ATOM 8473 C C . SER A 1 1083 ? -28.131 17.999 24.962 1.00 41.19 1083 SER A C 1
ATOM 8475 O O . SER A 1 1083 ? -28.607 18.907 24.294 1.00 41.19 1083 SER A O 1
ATOM 8477 N N . ASN A 1 1084 ? -28.866 16.957 25.374 1.00 49.09 1084 ASN A N 1
ATOM 8478 C CA . ASN A 1 1084 ? -30.303 16.784 25.101 1.00 49.09 1084 ASN A CA 1
ATOM 8479 C C . ASN A 1 1084 ? -31.032 16.108 26.285 1.00 49.09 1084 ASN A C 1
ATOM 8481 O O . ASN A 1 1084 ? -31.758 15.128 26.102 1.00 49.09 1084 ASN A O 1
ATOM 8485 N N . LEU A 1 1085 ? -30.816 16.573 27.521 1.00 62.59 1085 LEU A N 1
ATOM 8486 C CA . LEU A 1 1085 ? -31.619 16.101 28.655 1.00 62.59 1085 LEU A CA 1
ATOM 8487 C C . LEU A 1 1085 ? -32.992 16.776 28.632 1.00 62.59 1085 LEU A C 1
ATOM 8489 O O . LEU A 1 1085 ? -33.095 17.997 28.579 1.00 62.59 1085 LEU A O 1
ATOM 8493 N N . SER A 1 1086 ? -34.061 15.985 28.701 1.00 67.88 1086 SER A N 1
ATOM 8494 C CA . SER A 1 1086 ? -35.409 16.523 28.880 1.00 67.88 1086 SER A CA 1
ATOM 8495 C C . SER A 1 1086 ? -35.530 17.157 30.267 1.00 67.88 1086 SER A C 1
ATOM 8497 O O . SER A 1 1086 ? -35.242 16.495 31.273 1.00 67.88 1086 SER A O 1
ATOM 8499 N N . ALA A 1 1087 ? -35.974 18.415 30.317 1.00 78.88 1087 ALA A N 1
ATOM 8500 C CA . ALA A 1 1087 ? -36.357 19.082 31.555 1.00 78.88 1087 ALA A CA 1
ATOM 8501 C C . ALA A 1 1087 ? -37.670 18.477 32.077 1.00 78.88 1087 ALA A C 1
ATOM 8503 O O . ALA A 1 1087 ? -38.665 18.437 31.351 1.00 78.88 1087 ALA A O 1
ATOM 8504 N N . VAL A 1 1088 ? -37.668 17.955 33.304 1.00 84.12 1088 VAL A N 1
ATOM 8505 C CA . VAL A 1 1088 ? -38.797 17.202 33.873 1.00 84.12 1088 VAL A CA 1
ATOM 8506 C C . VAL A 1 1088 ? -38.995 17.563 35.351 1.00 84.12 1088 VAL A C 1
ATOM 8508 O O . VAL A 1 1088 ? -38.024 17.808 36.062 1.00 84.12 1088 VAL A O 1
ATOM 8511 N N . TYR A 1 1089 ? -40.247 17.560 35.819 1.00 84.12 1089 TYR A N 1
ATOM 8512 C CA . TYR A 1 1089 ? -40.596 17.692 37.239 1.00 84.12 1089 TYR A CA 1
ATOM 8513 C C . TYR A 1 1089 ? -40.333 16.389 38.024 1.00 84.12 1089 TYR A C 1
ATOM 8515 O O . TYR A 1 1089 ? -40.540 15.287 37.509 1.00 84.12 1089 TYR A O 1
ATOM 8523 N N . LEU A 1 1090 ? -39.940 16.473 39.296 1.00 84.38 1090 LEU A N 1
ATOM 8524 C CA . LEU A 1 1090 ? -39.662 15.326 40.174 1.00 84.38 1090 LEU A CA 1
ATOM 8525 C C . LEU A 1 1090 ? -40.861 14.374 40.289 1.00 84.38 1090 LEU A C 1
ATOM 8527 O O . LEU A 1 1090 ? -40.691 13.151 40.295 1.00 84.38 1090 LEU A O 1
ATOM 8531 N N . SER A 1 1091 ? -42.080 14.913 40.303 1.00 80.00 1091 SER A N 1
ATOM 8532 C CA . SER A 1 1091 ? -43.319 14.124 40.290 1.00 80.00 1091 SER A CA 1
ATOM 8533 C C . SER A 1 1091 ? -43.451 13.212 39.059 1.00 80.00 1091 SER A C 1
ATOM 8535 O O . SER A 1 1091 ? -43.881 12.064 39.186 1.00 80.00 1091 SER A O 1
ATOM 8537 N N . HIS A 1 1092 ? -43.024 13.657 37.874 1.00 77.88 1092 HIS A N 1
ATOM 8538 C CA . HIS A 1 1092 ? -43.058 12.845 36.652 1.00 77.88 1092 HIS A CA 1
ATOM 8539 C C . HIS A 1 1092 ? -42.072 11.671 36.711 1.00 77.88 1092 HIS A C 1
ATOM 8541 O O . HIS A 1 1092 ? -42.390 10.587 36.223 1.00 77.88 1092 HIS A O 1
ATOM 8547 N N . ILE A 1 1093 ? -40.922 11.837 37.372 1.00 76.75 1093 ILE A N 1
ATOM 8548 C CA . ILE A 1 1093 ? -39.951 10.749 37.591 1.00 76.75 1093 ILE A CA 1
ATOM 8549 C C . ILE A 1 1093 ? -40.561 9.661 38.488 1.00 76.75 1093 ILE A C 1
ATOM 8551 O O . ILE A 1 1093 ? -40.379 8.470 38.242 1.00 76.75 1093 ILE A O 1
ATOM 8555 N N . LEU A 1 1094 ? -41.329 10.058 39.509 1.00 70.69 1094 LEU A N 1
ATOM 8556 C CA . LEU A 1 1094 ? -42.073 9.146 40.391 1.00 70.69 1094 LEU A CA 1
ATOM 8557 C C . LEU A 1 1094 ? -43.192 8.384 39.671 1.00 70.69 1094 LEU A C 1
ATOM 8559 O O . LEU A 1 1094 ? -43.495 7.247 40.043 1.00 70.69 1094 LEU A O 1
ATOM 8563 N N . LEU A 1 1095 ? -43.838 9.018 38.691 1.00 67.50 1095 LEU A N 1
ATOM 8564 C CA . LEU A 1 1095 ? -44.963 8.449 37.948 1.00 67.50 1095 LEU A CA 1
ATOM 8565 C C . LEU A 1 1095 ? -44.511 7.567 36.775 1.00 67.50 1095 LEU A C 1
ATOM 8567 O O . LEU A 1 1095 ? -45.176 6.576 36.481 1.00 67.50 1095 LEU A O 1
ATOM 8571 N N . GLN A 1 1096 ? -43.382 7.887 36.134 1.00 64.44 1096 GLN A N 1
ATOM 8572 C CA . GLN A 1 1096 ? -42.828 7.143 34.998 1.00 64.44 1096 GLN A CA 1
ATOM 8573 C C . GLN A 1 1096 ? -41.303 6.917 35.123 1.00 64.44 1096 GLN A C 1
ATOM 8575 O O . GLN A 1 1096 ? -40.524 7.397 34.300 1.00 64.44 1096 GLN A O 1
ATOM 8580 N N . PRO A 1 1097 ? -40.833 6.131 36.110 1.00 59.25 1097 PRO A N 1
ATOM 8581 C CA . PRO A 1 1097 ? -39.398 5.934 36.348 1.00 59.25 1097 PRO A CA 1
ATOM 8582 C C . PRO A 1 1097 ? -38.676 5.164 35.227 1.00 59.25 1097 PRO A C 1
ATOM 8584 O O . PRO A 1 1097 ? -37.455 5.234 35.112 1.00 59.25 1097 PRO A O 1
ATOM 8587 N N . HIS A 1 1098 ? -39.406 4.411 34.397 1.00 52.16 1098 HIS A N 1
ATOM 8588 C CA . HIS A 1 1098 ? -38.825 3.537 33.372 1.00 52.16 1098 HIS A CA 1
ATOM 8589 C C . HIS A 1 1098 ? -38.525 4.238 32.035 1.00 52.16 1098 HIS A C 1
ATOM 8591 O O . HIS A 1 1098 ? -37.736 3.711 31.253 1.00 52.16 1098 HIS A O 1
ATOM 8597 N N . SER A 1 1099 ? -39.117 5.407 31.761 1.00 54.97 1099 SER A N 1
ATOM 8598 C CA . SER A 1 1099 ? -38.921 6.149 30.503 1.00 54.97 1099 SER A CA 1
ATOM 8599 C C . SER A 1 1099 ? -37.768 7.163 30.559 1.00 54.97 1099 SER A C 1
ATOM 8601 O O . SER A 1 1099 ? -37.292 7.593 29.510 1.00 54.97 1099 SER A O 1
ATOM 8603 N N . LEU A 1 1100 ? -37.278 7.511 31.756 1.00 59.59 1100 LEU A N 1
ATOM 8604 C CA . LEU A 1 1100 ? -36.354 8.625 31.995 1.00 59.59 1100 LEU A CA 1
ATOM 8605 C C . LEU A 1 1100 ? -35.100 8.171 32.773 1.00 59.59 1100 LEU A C 1
ATOM 8607 O O . LEU A 1 1100 ? -35.082 8.201 34.002 1.00 59.59 1100 LEU A O 1
ATOM 8611 N N . CYS A 1 1101 ? -34.025 7.733 32.096 1.00 59.38 1101 CYS A N 1
ATOM 8612 C CA . CYS A 1 1101 ? -32.800 7.292 32.800 1.00 59.38 1101 CYS A CA 1
ATOM 8613 C C . CYS A 1 1101 ? -31.835 8.433 33.160 1.00 59.38 1101 CYS A C 1
ATOM 8615 O O . CYS A 1 1101 ? -31.046 8.289 34.095 1.00 59.38 1101 CYS A O 1
ATOM 8617 N N . GLN A 1 1102 ? -31.885 9.549 32.434 1.00 74.44 1102 GLN A N 1
ATOM 8618 C CA . GLN A 1 1102 ? -31.186 10.793 32.752 1.00 74.44 1102 GLN A CA 1
ATOM 8619 C C . GLN A 1 1102 ? -32.157 11.948 32.537 1.00 74.44 1102 GLN A C 1
ATOM 8621 O O . GLN A 1 1102 ? -32.911 11.945 31.566 1.00 74.44 1102 GLN A O 1
ATOM 8626 N N . VAL A 1 1103 ? -32.153 12.905 33.453 1.00 79.06 1103 VAL A N 1
ATOM 8627 C CA . VAL A 1 1103 ? -33.106 14.013 33.495 1.00 79.06 1103 VAL A CA 1
ATOM 8628 C C . VAL A 1 1103 ? -32.402 15.295 33.890 1.00 79.06 1103 VAL A C 1
ATOM 8630 O O . VAL A 1 1103 ? -31.379 15.267 34.580 1.00 79.06 1103 VAL A O 1
ATOM 8633 N N . GLN A 1 1104 ? -32.991 16.412 33.486 1.00 87.19 1104 GLN A N 1
ATOM 8634 C CA . GLN A 1 1104 ? -32.658 17.724 34.009 1.00 87.19 1104 GLN A CA 1
ATOM 8635 C C . GLN A 1 1104 ? -33.832 18.225 34.851 1.00 87.19 1104 GLN A C 1
ATOM 8637 O O . GLN A 1 1104 ? -34.979 18.171 34.414 1.00 87.19 1104 GLN A O 1
ATOM 8642 N N . VAL A 1 1105 ? -33.551 18.678 36.067 1.00 87.44 1105 VAL A N 1
ATOM 8643 C CA . VAL A 1 1105 ? -34.554 19.138 37.029 1.00 87.44 1105 VAL A CA 1
ATOM 8644 C C . VAL A 1 1105 ? -34.105 20.481 37.581 1.00 87.44 1105 VAL A C 1
ATOM 8646 O O . VAL A 1 1105 ? -32.985 20.606 38.075 1.00 87.44 1105 VAL A O 1
ATOM 8649 N N . THR A 1 1106 ? -34.975 21.483 37.519 1.00 89.31 1106 THR A N 1
ATOM 8650 C CA . THR A 1 1106 ? -34.775 22.745 38.237 1.00 89.31 1106 THR A CA 1
ATOM 8651 C C . THR A 1 1106 ? -35.407 22.599 39.614 1.00 89.31 1106 THR A C 1
ATOM 8653 O O . THR A 1 1106 ? -36.617 22.426 39.717 1.00 89.31 1106 THR A O 1
ATOM 8656 N N . CYS A 1 1107 ? -34.594 22.618 40.665 1.00 90.88 1107 CYS A N 1
ATOM 8657 C CA . CYS A 1 1107 ? -35.025 22.335 42.034 1.00 90.88 1107 CYS A CA 1
ATOM 8658 C C . CYS A 1 1107 ? -34.322 23.244 43.049 1.00 90.88 1107 CYS A C 1
ATOM 8660 O O . CYS A 1 1107 ? -33.286 23.838 42.767 1.00 90.88 1107 CYS A O 1
ATOM 8662 N N . HIS A 1 1108 ? -34.868 23.333 44.253 1.00 91.88 1108 HIS A N 1
ATOM 8663 C CA . HIS A 1 1108 ? -34.294 24.005 45.405 1.00 91.88 1108 HIS A CA 1
ATOM 8664 C C . HIS A 1 1108 ? -33.634 22.984 46.339 1.00 91.88 1108 HIS A C 1
ATOM 8666 O O . HIS A 1 1108 ? -34.222 21.949 46.649 1.00 91.88 1108 HIS A O 1
ATOM 8672 N N . LEU A 1 1109 ? -32.402 23.248 46.779 1.00 91.62 1109 LEU A N 1
ATOM 8673 C CA . LEU A 1 1109 ? -31.728 22.432 47.790 1.00 91.62 1109 LEU A CA 1
ATOM 8674 C C . LEU A 1 1109 ? -32.237 22.831 49.172 1.00 91.62 1109 LEU A C 1
ATOM 8676 O O . LEU A 1 1109 ? -31.958 23.931 49.634 1.00 91.62 1109 LEU A O 1
ATOM 8680 N N . THR A 1 1110 ? -32.935 21.925 49.850 1.00 87.81 1110 THR A N 1
ATOM 8681 C CA . THR A 1 1110 ? -33.512 22.194 51.173 1.00 87.81 1110 THR A CA 1
ATOM 8682 C C . THR A 1 1110 ? -32.512 21.911 52.284 1.00 87.81 1110 THR A C 1
ATOM 8684 O O . THR A 1 1110 ? -32.290 22.749 53.157 1.00 87.81 1110 THR A O 1
ATOM 8687 N N . CYS A 1 1111 ? -31.848 20.752 52.250 1.00 87.56 1111 CYS A N 1
ATOM 8688 C CA . CYS A 1 1111 ? -30.844 20.402 53.251 1.00 87.56 1111 CYS A CA 1
ATOM 8689 C C . CYS A 1 1111 ? -29.744 19.466 52.728 1.00 87.56 1111 CYS A C 1
ATOM 8691 O O . CYS A 1 1111 ? -29.923 18.685 51.792 1.00 87.56 1111 CYS A O 1
ATOM 8693 N N . VAL A 1 1112 ? -28.577 19.510 53.377 1.00 88.81 1112 VAL A N 1
ATOM 8694 C CA . VAL A 1 1112 ? -27.508 18.515 53.199 1.00 88.81 1112 VAL A CA 1
ATOM 8695 C C . VAL A 1 1112 ? -27.631 17.472 54.309 1.00 88.81 1112 VAL A C 1
ATOM 8697 O O . VAL A 1 1112 ? -27.309 17.758 55.460 1.00 88.81 1112 VAL A O 1
ATOM 8700 N N . LEU A 1 1113 ? -28.079 16.262 53.965 1.00 88.06 1113 LEU A N 1
ATOM 8701 C CA . LEU A 1 1113 ? -28.314 15.157 54.903 1.00 88.06 1113 LEU A CA 1
ATOM 8702 C C . LEU A 1 1113 ? -27.010 14.585 55.460 1.00 88.06 1113 LEU A C 1
ATOM 8704 O O . LEU A 1 1113 ? -26.875 14.351 56.658 1.00 88.06 1113 LEU A O 1
ATOM 8708 N N . THR A 1 1114 ? -26.039 14.334 54.582 1.00 91.12 1114 THR A N 1
ATOM 8709 C CA . THR A 1 1114 ? -24.723 13.823 54.979 1.00 91.12 1114 THR A CA 1
ATOM 8710 C C . THR A 1 1114 ? -23.644 14.428 54.102 1.00 91.12 1114 THR A C 1
ATOM 8712 O O . THR A 1 1114 ? -23.800 14.419 52.883 1.00 91.12 1114 THR A O 1
ATOM 8715 N N . LEU A 1 1115 ? -22.532 14.855 54.691 1.00 91.25 1115 LEU A N 1
ATOM 8716 C CA . LEU A 1 1115 ? -21.318 15.273 53.991 1.00 91.25 1115 LEU A CA 1
ATOM 8717 C C . LEU A 1 1115 ? -20.143 14.441 54.508 1.00 91.25 1115 LEU A C 1
ATOM 8719 O O . LEU A 1 1115 ? -19.944 14.341 55.712 1.00 91.25 1115 LEU A O 1
ATOM 8723 N N . SER A 1 1116 ? -19.353 13.851 53.618 1.00 91.25 1116 SER A N 1
ATOM 8724 C CA . SER A 1 1116 ? -18.136 13.117 53.967 1.00 91.25 1116 SER A CA 1
ATOM 8725 C C . SER A 1 1116 ? -16.996 13.530 53.047 1.00 91.25 1116 SER A C 1
ATOM 8727 O O . SER A 1 1116 ? -17.121 13.454 51.825 1.00 91.25 1116 SER A O 1
ATOM 8729 N N . LEU A 1 1117 ? -15.890 13.963 53.643 1.00 90.62 1117 LEU A N 1
ATOM 8730 C CA . LEU A 1 1117 ? -14.642 14.323 52.981 1.00 90.62 1117 LEU A CA 1
ATOM 8731 C C . LEU A 1 1117 ? -13.538 13.451 53.569 1.00 90.62 1117 LEU A C 1
ATOM 8733 O O . LEU A 1 1117 ? -13.309 13.482 54.776 1.00 90.62 1117 LEU A O 1
ATOM 8737 N N . ARG A 1 1118 ? -12.841 12.673 52.743 1.00 89.62 1118 ARG A N 1
ATOM 8738 C CA . ARG A 1 1118 ? -11.736 11.830 53.211 1.00 89.62 1118 ARG A CA 1
ATOM 8739 C C . ARG A 1 1118 ? -10.592 11.800 52.216 1.00 89.62 1118 ARG A C 1
ATOM 8741 O O . ARG A 1 1118 ? -10.824 11.785 51.010 1.00 89.62 1118 ARG A O 1
ATOM 8748 N N . TRP A 1 1119 ? -9.371 11.726 52.721 1.00 88.06 1119 TRP A N 1
ATOM 8749 C CA . TRP A 1 1119 ? -8.212 11.383 51.909 1.00 88.06 1119 TRP A CA 1
ATOM 8750 C C . TRP A 1 1119 ? -8.018 9.876 51.910 1.00 88.06 1119 TRP A C 1
ATOM 8752 O O . TRP A 1 1119 ? -7.924 9.247 52.962 1.00 88.06 1119 TRP A O 1
ATOM 8762 N N . SER A 1 1120 ? -7.992 9.303 50.713 1.00 86.19 1120 SER A N 1
ATOM 8763 C CA . SER A 1 1120 ? -7.837 7.873 50.486 1.00 86.19 1120 SER A CA 1
ATOM 8764 C C . SER A 1 1120 ? -6.514 7.610 49.773 1.00 86.19 1120 SER A C 1
ATOM 8766 O O . SER A 1 1120 ? -6.180 8.291 48.807 1.00 86.19 1120 SER A O 1
ATOM 8768 N N . CYS A 1 1121 ? -5.767 6.606 50.224 1.00 85.62 1121 CYS A N 1
ATOM 8769 C CA . CYS A 1 1121 ? -4.572 6.112 49.552 1.00 85.62 1121 CYS A CA 1
ATOM 8770 C C . CYS A 1 1121 ? -4.911 5.681 48.117 1.00 85.62 1121 CYS A C 1
ATOM 8772 O O . CYS A 1 1121 ? -5.857 4.920 47.900 1.00 85.62 1121 CYS A O 1
ATOM 8774 N N . SER A 1 1122 ? -4.118 6.128 47.144 1.00 82.50 1122 SER A N 1
ATOM 8775 C CA . SER A 1 1122 ? -4.323 5.834 45.720 1.00 82.50 1122 SER A CA 1
ATOM 8776 C C . SER A 1 1122 ? -4.275 4.333 45.389 1.00 82.50 1122 SER A C 1
ATOM 8778 O O . SER A 1 1122 ? -4.955 3.900 44.458 1.00 82.50 1122 SER A O 1
ATOM 8780 N N . LEU A 1 1123 ? -3.510 3.540 46.154 1.00 77.25 1123 LEU A N 1
ATOM 8781 C CA . LEU A 1 1123 ? -3.282 2.111 45.902 1.00 77.25 1123 LEU A CA 1
ATOM 8782 C C . LEU A 1 1123 ? -4.295 1.191 46.599 1.00 77.25 1123 LEU A C 1
ATOM 8784 O O . LEU A 1 1123 ? -4.755 0.229 45.991 1.00 77.25 1123 LEU A O 1
ATOM 8788 N N . CYS A 1 1124 ? -4.621 1.460 47.869 1.00 78.94 1124 CYS A N 1
ATOM 8789 C CA . CYS A 1 1124 ? -5.417 0.551 48.713 1.00 78.94 1124 CYS A CA 1
ATOM 8790 C C . CYS A 1 1124 ? -6.745 1.142 49.219 1.00 78.94 1124 CYS A C 1
ATOM 8792 O O . CYS A 1 1124 ? -7.457 0.480 49.967 1.00 78.94 1124 CYS A O 1
ATOM 8794 N N . ASP A 1 1125 ? -7.066 2.389 48.859 1.00 81.56 1125 ASP A N 1
ATOM 8795 C CA . ASP A 1 1125 ? -8.274 3.134 49.260 1.00 81.56 1125 ASP A CA 1
ATOM 8796 C C . ASP A 1 1125 ? -8.471 3.364 50.776 1.00 81.56 1125 ASP A C 1
ATOM 8798 O O . ASP A 1 1125 ? -9.484 3.921 51.209 1.00 81.56 1125 ASP A O 1
ATOM 8802 N N . SER A 1 1126 ? -7.488 2.982 51.593 1.00 84.56 1126 SER A N 1
ATOM 8803 C CA . SER A 1 1126 ? -7.488 3.216 53.041 1.00 84.56 1126 SER A CA 1
ATOM 8804 C C . SER A 1 1126 ? -7.270 4.689 53.366 1.00 84.56 1126 SER A C 1
ATOM 8806 O O . SER A 1 1126 ? -6.751 5.438 52.539 1.00 84.56 1126 SER A O 1
ATOM 8808 N N . ILE A 1 1127 ? -7.669 5.123 54.562 1.00 84.69 1127 ILE A N 1
ATOM 8809 C CA . ILE A 1 1127 ? -7.547 6.533 54.952 1.00 84.69 1127 ILE A CA 1
ATOM 8810 C C . ILE A 1 1127 ? -6.066 6.923 55.004 1.00 84.69 1127 ILE A C 1
ATOM 8812 O O . ILE A 1 1127 ? -5.216 6.174 55.489 1.00 84.69 1127 ILE A O 1
ATOM 8816 N N . LEU A 1 1128 ? -5.764 8.103 54.483 1.00 83.00 1128 LEU A N 1
ATOM 8817 C CA . LEU A 1 1128 ? -4.420 8.647 54.449 1.00 83.00 1128 LEU A CA 1
ATOM 8818 C C . LEU A 1 1128 ? -4.381 9.898 55.326 1.00 83.00 1128 LEU A C 1
ATOM 8820 O O . LEU A 1 1128 ? -5.143 10.840 55.108 1.00 83.00 1128 LEU A O 1
ATOM 8824 N N . LYS A 1 1129 ? -3.532 9.870 56.356 1.00 82.25 1129 LYS A N 1
ATOM 8825 C CA . LYS A 1 1129 ? -3.386 10.939 57.347 1.00 82.25 1129 LYS A CA 1
ATOM 8826 C C . LYS A 1 1129 ? -1.959 11.470 57.282 1.00 82.25 1129 LYS A C 1
ATOM 8828 O O . LYS A 1 1129 ? -1.014 10.690 57.373 1.00 82.25 1129 LYS A O 1
ATOM 8833 N N . GLU A 1 1130 ? -1.809 12.777 57.066 1.00 81.75 1130 GLU A N 1
ATOM 8834 C CA . GLU A 1 1130 ? -0.498 13.451 57.013 1.00 81.75 1130 GLU A CA 1
ATOM 8835 C C . GLU A 1 1130 ? 0.507 12.805 56.032 1.00 81.75 1130 GLU A C 1
ATOM 8837 O O . GLU A 1 1130 ? 1.708 12.794 56.273 1.00 81.75 1130 GLU A O 1
ATOM 8842 N N . GLY A 1 1131 ? 0.042 12.248 54.907 1.00 74.81 1131 GLY A N 1
ATOM 8843 C CA . GLY A 1 1131 ? 0.932 11.589 53.937 1.00 74.81 1131 GLY A CA 1
ATOM 8844 C C . GLY A 1 1131 ? 1.226 10.111 54.210 1.00 74.81 1131 GLY A C 1
ATOM 8845 O O . GLY A 1 1131 ? 1.987 9.503 53.458 1.00 74.81 1131 GLY A O 1
ATOM 8846 N N . THR A 1 1132 ? 0.630 9.514 55.247 1.00 80.81 1132 THR A N 1
ATOM 8847 C CA . THR A 1 1132 ? 0.836 8.103 55.613 1.00 80.81 1132 THR A CA 1
ATOM 8848 C C . THR A 1 1132 ? -0.463 7.304 55.561 1.00 80.81 1132 THR A C 1
ATOM 8850 O O . THR A 1 1132 ? -1.524 7.751 56.007 1.00 80.81 1132 THR A O 1
ATOM 8853 N N . CYS A 1 1133 ? -0.399 6.116 54.962 1.00 82.88 1133 CYS A N 1
ATOM 8854 C CA . CYS A 1 1133 ? -1.538 5.215 54.855 1.00 82.88 1133 CYS A CA 1
ATOM 8855 C C . CYS A 1 1133 ? -1.730 4.431 56.161 1.00 82.88 1133 CYS A C 1
ATOM 8857 O O . CYS A 1 1133 ? -0.802 3.776 56.624 1.00 82.88 1133 CYS A O 1
ATOM 8859 N N . ILE A 1 1134 ? -2.947 4.428 56.717 1.00 83.94 1134 ILE A N 1
ATOM 8860 C CA . ILE A 1 1134 ? -3.236 3.737 57.990 1.00 83.94 1134 ILE A CA 1
ATOM 8861 C C . ILE A 1 1134 ? -3.513 2.228 57.839 1.00 83.94 1134 ILE A C 1
ATOM 8863 O O . ILE A 1 1134 ? -3.880 1.569 58.809 1.00 83.94 1134 ILE A O 1
ATOM 8867 N N . GLN A 1 1135 ? -3.394 1.671 56.627 1.00 78.81 1135 GLN A N 1
ATOM 8868 C CA . GLN A 1 1135 ? -3.615 0.243 56.375 1.00 78.81 1135 GLN A CA 1
ATOM 8869 C C . GLN A 1 1135 ? -2.540 -0.589 57.079 1.00 78.81 1135 GLN A C 1
ATOM 8871 O O . GLN A 1 1135 ? -1.366 -0.510 56.728 1.00 78.81 1135 GLN A O 1
ATOM 8876 N N . LEU A 1 1136 ? -2.957 -1.416 58.039 1.00 72.00 1136 LEU A N 1
ATOM 8877 C CA . LEU A 1 1136 ? -2.042 -2.212 58.862 1.00 72.00 1136 LEU A CA 1
ATOM 8878 C C . LEU A 1 1136 ? -1.760 -3.607 58.283 1.00 72.00 1136 LEU A C 1
ATOM 8880 O O . LEU A 1 1136 ? -0.701 -4.157 58.558 1.00 72.00 1136 LEU A O 1
ATOM 8884 N N . ASN A 1 1137 ? -2.665 -4.181 57.476 1.00 63.06 1137 ASN A N 1
ATOM 8885 C CA . ASN A 1 1137 ? -2.504 -5.538 56.939 1.00 63.06 1137 ASN A CA 1
ATOM 8886 C C . ASN A 1 1137 ? -3.094 -5.711 55.524 1.00 63.06 1137 ASN A C 1
ATOM 8888 O O . ASN A 1 1137 ? -4.319 -5.693 55.372 1.00 63.06 1137 ASN A O 1
ATOM 8892 N N . PRO A 1 1138 ? -2.256 -5.935 54.491 1.00 70.94 1138 PRO A N 1
ATOM 8893 C CA . PRO A 1 1138 ? -0.802 -5.713 54.473 1.00 70.94 1138 PRO A CA 1
ATOM 8894 C C . PRO A 1 1138 ? -0.455 -4.210 54.591 1.00 70.94 1138 PRO A C 1
ATOM 8896 O O . PRO A 1 1138 ? -1.250 -3.384 54.133 1.00 70.94 1138 PRO A O 1
ATOM 8899 N N . PRO A 1 1139 ? 0.701 -3.833 55.177 1.00 73.69 1139 PRO A N 1
ATOM 8900 C CA . PRO A 1 1139 ? 1.112 -2.435 55.280 1.00 73.69 1139 PRO A CA 1
ATOM 8901 C C . PRO A 1 1139 ? 1.335 -1.825 53.892 1.00 73.69 1139 PRO A C 1
ATOM 8903 O O . PRO A 1 1139 ? 2.049 -2.380 53.056 1.00 73.69 1139 PRO A O 1
ATOM 8906 N N . CYS A 1 1140 ? 0.710 -0.675 53.637 1.00 76.06 1140 CYS A N 1
ATOM 8907 C CA . CYS A 1 1140 ? 0.843 0.054 52.378 1.00 76.06 1140 CYS A CA 1
ATOM 8908 C C . CYS A 1 1140 ? 1.851 1.200 52.540 1.00 76.06 1140 CYS A C 1
ATOM 8910 O O . CYS A 1 1140 ? 1.591 2.146 53.278 1.00 76.06 1140 CYS A O 1
ATOM 8912 N N . LEU A 1 1141 ? 2.972 1.147 51.814 1.00 70.50 1141 LEU A N 1
ATOM 8913 C CA . LEU A 1 1141 ? 4.030 2.173 51.837 1.00 70.50 1141 LEU A CA 1
ATOM 8914 C C . LEU A 1 1141 ? 3.741 3.376 50.915 1.00 70.50 1141 LEU A C 1
ATOM 8916 O O . LEU A 1 1141 ? 4.637 4.156 50.608 1.00 70.50 1141 LEU A O 1
ATOM 8920 N N . SER A 1 1142 ? 2.513 3.517 50.410 1.00 72.12 1142 SER A N 1
ATOM 8921 C CA . SER A 1 1142 ? 2.177 4.623 49.509 1.00 72.12 1142 SER A CA 1
ATOM 8922 C C . SER A 1 1142 ? 2.013 5.938 50.266 1.00 72.12 1142 SER A C 1
ATOM 8924 O O . SER A 1 1142 ? 1.242 6.020 51.223 1.00 72.12 1142 SER A O 1
ATOM 8926 N N . HIS A 1 1143 ? 2.664 6.980 49.750 1.00 73.56 1143 HIS A N 1
ATOM 8927 C CA . HIS A 1 1143 ? 2.510 8.370 50.187 1.00 73.56 1143 HIS A CA 1
ATOM 8928 C C . HIS A 1 1143 ? 1.548 9.178 49.300 1.00 73.56 1143 HIS A C 1
ATOM 8930 O O . HIS A 1 1143 ? 1.287 10.350 49.567 1.00 73.56 1143 HIS A O 1
ATOM 8936 N N . THR A 1 1144 ? 1.007 8.566 48.240 1.00 76.81 1144 THR A N 1
ATOM 8937 C CA . THR A 1 1144 ? 0.103 9.238 47.298 1.00 76.81 1144 THR A CA 1
ATOM 8938 C C . THR A 1 1144 ? -1.356 9.006 47.692 1.00 76.81 1144 THR A C 1
ATOM 8940 O O . THR A 1 1144 ? -1.803 7.878 47.931 1.00 76.81 1144 THR A O 1
ATOM 8943 N N . GLY A 1 1145 ? -2.116 10.098 47.781 1.00 78.62 1145 GLY A N 1
ATOM 8944 C CA . GLY A 1 1145 ? -3.520 10.090 48.176 1.00 78.62 1145 GLY A CA 1
ATOM 8945 C C . GLY A 1 1145 ? -4.387 10.886 47.213 1.00 78.62 1145 GLY A C 1
ATOM 8946 O O . GLY A 1 1145 ? -3.912 11.792 46.535 1.00 78.62 1145 GLY A O 1
ATOM 8947 N N . VAL A 1 1146 ? -5.672 10.549 47.177 1.00 85.75 1146 VAL A N 1
ATOM 8948 C CA . VAL A 1 1146 ? -6.711 11.294 46.463 1.00 85.75 1146 VAL A CA 1
ATOM 8949 C C . VAL A 1 1146 ? -7.827 11.653 47.431 1.00 85.75 1146 VAL A C 1
ATOM 8951 O O . VAL A 1 1146 ? -8.211 10.844 48.282 1.00 85.75 1146 VAL A O 1
ATOM 8954 N N . ILE A 1 1147 ? -8.368 12.865 47.314 1.00 86.88 1147 ILE A N 1
ATOM 8955 C CA . ILE A 1 1147 ? -9.530 13.246 48.111 1.00 86.88 1147 ILE A CA 1
ATOM 8956 C C . ILE A 1 1147 ? -10.801 12.660 47.496 1.00 86.88 1147 ILE A C 1
ATOM 8958 O O . ILE A 1 1147 ? -11.082 12.844 46.310 1.00 86.88 1147 ILE A O 1
ATOM 8962 N N . LYS A 1 1148 ? -11.589 11.978 48.324 1.00 87.44 1148 LYS A N 1
ATOM 8963 C CA . LYS A 1 1148 ? -12.935 11.507 48.007 1.00 87.44 1148 LYS A CA 1
ATOM 8964 C C . LYS A 1 1148 ? -13.942 12.331 48.796 1.00 87.44 1148 LYS A C 1
ATOM 8966 O O . LYS A 1 1148 ? -13.876 12.386 50.024 1.00 87.44 1148 LYS A O 1
ATOM 8971 N N . ALA A 1 1149 ? -14.880 12.946 48.084 1.00 90.19 1149 ALA A N 1
ATOM 8972 C CA . ALA A 1 1149 ? -15.982 13.688 48.683 1.00 90.19 1149 ALA A CA 1
ATOM 8973 C C . ALA A 1 1149 ? -17.314 13.021 48.330 1.00 90.19 1149 ALA A C 1
ATOM 8975 O O . ALA A 1 1149 ? -17.511 12.568 47.203 1.00 90.19 1149 ALA A O 1
ATOM 8976 N N . SER A 1 1150 ? -18.241 12.960 49.278 1.00 91.69 1150 SER A N 1
ATOM 8977 C CA . SER A 1 1150 ? -19.592 12.443 49.067 1.00 91.69 1150 SER A CA 1
ATOM 8978 C C . SER A 1 1150 ? -20.585 13.286 49.850 1.00 91.69 1150 SER A C 1
ATOM 8980 O O . SER A 1 1150 ? -20.411 13.474 51.052 1.00 91.69 1150 SER A O 1
ATOM 8982 N N . ALA A 1 1151 ? -21.645 13.744 49.193 1.00 92.06 1151 ALA A N 1
ATOM 8983 C CA . ALA A 1 1151 ? -22.746 14.447 49.834 1.00 92.06 1151 ALA A CA 1
ATOM 8984 C C . ALA A 1 1151 ? -24.084 13.810 49.450 1.00 92.06 1151 ALA A C 1
ATOM 8986 O O . ALA A 1 1151 ? -24.282 13.424 48.299 1.00 92.06 1151 ALA A O 1
ATOM 8987 N N . ARG A 1 1152 ? -24.997 13.698 50.413 1.00 92.31 1152 ARG A N 1
ATOM 8988 C CA . ARG A 1 1152 ? -26.408 13.385 50.168 1.00 92.31 1152 ARG A CA 1
ATOM 8989 C C . ARG A 1 1152 ? -27.195 14.647 50.453 1.00 92.31 1152 ARG A C 1
ATOM 8991 O O . ARG A 1 1152 ? -27.138 15.137 51.578 1.00 92.31 1152 ARG A O 1
ATOM 8998 N N . ILE A 1 1153 ? -27.878 15.164 49.446 1.00 91.56 1153 ILE A N 1
ATOM 8999 C CA . ILE A 1 1153 ? -28.664 16.395 49.536 1.00 91.56 1153 ILE A CA 1
ATOM 9000 C C . ILE A 1 1153 ? -30.139 16.078 49.318 1.00 91.56 1153 ILE A C 1
ATOM 9002 O O . ILE A 1 1153 ? -30.460 15.148 48.578 1.00 91.56 1153 ILE A O 1
ATOM 9006 N N . LEU A 1 1154 ? -31.013 16.826 49.977 1.00 90.38 1154 LEU A N 1
ATOM 9007 C CA . LEU A 1 1154 ? -32.448 16.818 49.742 1.00 90.38 1154 LEU A CA 1
ATOM 9008 C C . LEU A 1 1154 ? -32.781 18.002 48.833 1.00 90.38 1154 LEU A C 1
ATOM 9010 O O . LEU A 1 1154 ? -32.347 19.127 49.092 1.00 90.38 1154 LEU A O 1
ATOM 9014 N N . VAL A 1 1155 ? -33.499 17.727 47.749 1.00 91.38 1155 VAL A N 1
ATOM 9015 C CA . VAL A 1 1155 ? -33.952 18.742 46.796 1.00 91.38 1155 VAL A CA 1
ATOM 9016 C C . VAL A 1 1155 ? -35.453 18.628 46.577 1.00 91.38 1155 VAL A C 1
ATOM 9018 O O . VAL A 1 1155 ? -35.995 17.522 46.591 1.00 91.38 1155 VAL A O 1
ATOM 9021 N N . GLU A 1 1156 ? -36.101 19.759 46.334 1.00 90.38 1156 GLU A N 1
ATOM 9022 C CA . GLU A 1 1156 ? -37.526 19.846 46.013 1.00 90.38 1156 GLU 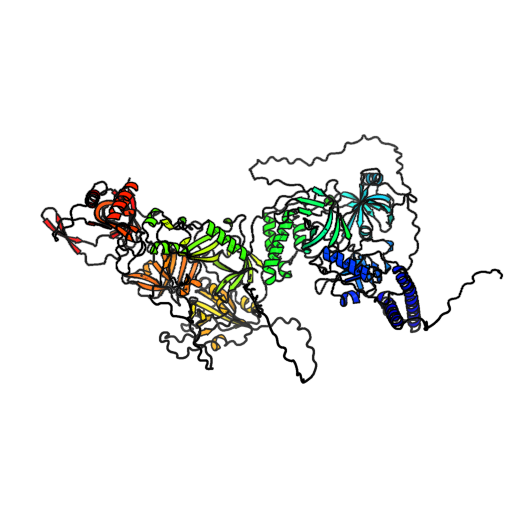A CA 1
ATOM 9023 C C . GLU A 1 1156 ? -37.758 20.746 44.797 1.00 90.38 1156 GLU A C 1
ATOM 9025 O O . GLU A 1 1156 ? -36.997 21.677 44.558 1.00 90.38 1156 GLU A O 1
ATOM 9030 N N . ASP A 1 1157 ? -38.799 20.498 44.011 1.00 88.44 1157 ASP A N 1
ATOM 9031 C CA . ASP A 1 1157 ? -39.163 21.343 42.859 1.00 88.44 1157 ASP A CA 1
ATOM 9032 C C . ASP A 1 1157 ? -40.590 21.909 42.957 1.00 88.44 1157 ASP A C 1
ATOM 9034 O O . ASP A 1 1157 ? -41.157 22.374 41.970 1.00 88.44 1157 ASP A O 1
ATOM 9038 N N . GLY A 1 1158 ? -41.197 21.819 44.144 1.00 83.94 1158 GLY A N 1
ATOM 9039 C CA . GLY A 1 1158 ? -42.604 22.141 44.389 1.00 83.94 1158 GLY A CA 1
ATOM 9040 C C . GLY A 1 1158 ? -43.589 21.039 43.979 1.00 83.94 1158 GLY A C 1
ATOM 9041 O O . GLY A 1 1158 ? -44.739 21.072 44.409 1.00 83.94 1158 GLY A O 1
ATOM 9042 N N . THR A 1 1159 ? -43.165 20.036 43.200 1.00 84.94 1159 THR A N 1
ATOM 9043 C CA . THR A 1 1159 ? -43.995 18.875 42.821 1.00 84.94 1159 THR A CA 1
ATOM 9044 C C . THR A 1 1159 ? -43.627 17.597 43.576 1.00 84.94 1159 THR A C 1
ATOM 9046 O O . THR A 1 1159 ? -44.441 16.676 43.674 1.00 84.94 1159 THR A O 1
ATOM 9049 N N . GLY A 1 1160 ? -42.413 17.521 44.121 1.00 83.75 1160 GLY A N 1
ATOM 9050 C CA . GLY A 1 1160 ? -41.967 16.432 44.981 1.00 83.75 1160 GLY A CA 1
ATOM 9051 C C . GLY A 1 1160 ? -40.582 16.675 45.574 1.00 83.75 1160 GLY A C 1
ATOM 9052 O O . GLY A 1 1160 ? -39.943 17.687 45.299 1.00 83.75 1160 GLY A O 1
ATOM 9053 N N . GLU A 1 1161 ? -40.117 15.708 46.364 1.00 87.62 1161 GLU A N 1
ATOM 9054 C CA . GLU A 1 1161 ? -38.795 15.708 46.997 1.00 87.62 1161 GLU A CA 1
ATOM 9055 C C . GLU A 1 1161 ? -37.945 14.530 46.501 1.00 87.62 1161 GLU A C 1
ATOM 9057 O O . GLU A 1 1161 ? -38.449 13.423 46.267 1.00 87.62 1161 GLU A O 1
ATOM 9062 N N . ALA A 1 1162 ? -36.632 14.737 46.391 1.00 88.06 1162 ALA A N 1
ATOM 9063 C CA . ALA A 1 1162 ? -35.676 13.697 46.032 1.00 88.06 1162 ALA A CA 1
ATOM 9064 C C . ALA A 1 1162 ? -34.367 13.813 46.819 1.00 88.06 1162 ALA A C 1
ATOM 9066 O O . ALA A 1 1162 ? -33.873 14.901 47.109 1.00 88.06 1162 ALA A O 1
ATOM 9067 N N . VAL A 1 1163 ? -33.764 12.662 47.121 1.00 89.62 1163 VAL A N 1
ATOM 9068 C CA . VAL A 1 1163 ? -32.424 12.578 47.706 1.00 89.62 1163 VAL A CA 1
ATOM 9069 C C . VAL A 1 1163 ? -31.413 12.380 46.586 1.00 89.62 1163 VAL A C 1
ATOM 9071 O O . VAL A 1 1163 ? -31.467 11.392 45.856 1.00 89.62 1163 VAL A O 1
ATOM 9074 N N . VAL A 1 1164 ? -30.453 13.291 46.469 1.00 90.38 1164 VAL A N 1
ATOM 9075 C CA . VAL A 1 1164 ? -29.427 13.265 45.424 1.00 90.38 1164 VAL A CA 1
ATOM 9076 C C . VAL A 1 1164 ? -28.072 12.933 46.039 1.00 90.38 1164 VAL A C 1
ATOM 9078 O O . VAL A 1 1164 ? -27.641 13.548 47.014 1.00 90.38 1164 VAL A O 1
ATOM 9081 N N . LEU A 1 1165 ? -27.381 11.951 45.463 1.00 91.56 1165 LEU A N 1
ATOM 9082 C CA . LEU A 1 1165 ? -26.003 11.611 45.796 1.00 91.56 1165 LEU A CA 1
ATOM 9083 C C . LEU A 1 1165 ? -25.037 12.373 44.880 1.00 91.56 1165 LEU A C 1
ATOM 9085 O O . LEU A 1 1165 ? -24.972 12.098 43.680 1.00 91.56 1165 LEU A O 1
ATOM 9089 N N . CYS A 1 1166 ? -24.243 13.262 45.468 1.00 90.06 1166 CYS A N 1
ATOM 9090 C CA . CYS A 1 1166 ? -23.184 14.025 44.808 1.00 90.06 1166 CYS A CA 1
ATOM 9091 C C . CYS A 1 1166 ? -21.807 13.487 45.218 1.00 90.06 1166 CYS A C 1
ATOM 9093 O O . CYS A 1 1166 ? -21.598 13.123 46.379 1.00 90.06 1166 CYS A O 1
ATOM 9095 N N . ARG A 1 1167 ? -20.848 13.441 44.287 1.00 88.44 1167 ARG A N 1
ATOM 9096 C CA . ARG A 1 1167 ? -19.487 12.936 44.536 1.00 88.44 1167 ARG A CA 1
ATOM 9097 C C . ARG A 1 1167 ? -18.407 13.901 44.049 1.00 88.44 1167 ARG A C 1
ATOM 9099 O O . ARG A 1 1167 ? -18.533 14.515 42.997 1.00 88.44 1167 ARG A O 1
ATOM 9106 N N . ASN A 1 1168 ? -17.300 13.955 44.785 1.00 86.88 1168 ASN A N 1
ATOM 9107 C CA . ASN A 1 1168 ? -16.060 14.640 44.417 1.00 86.88 1168 ASN A CA 1
ATOM 9108 C C . ASN A 1 1168 ? -16.281 16.115 44.034 1.00 86.88 1168 ASN A C 1
ATOM 9110 O O . ASN A 1 1168 ? -16.748 16.882 44.873 1.00 86.88 1168 ASN A O 1
ATOM 9114 N N . HIS A 1 1169 ? -15.976 16.514 42.795 1.00 84.56 1169 HIS A N 1
ATOM 9115 C CA . HIS A 1 1169 ? -16.148 17.891 42.318 1.00 84.56 1169 HIS A CA 1
ATOM 9116 C C . HIS A 1 1169 ? -17.593 18.395 42.476 1.00 84.56 1169 HIS A C 1
ATOM 9118 O O . HIS A 1 1169 ? -17.795 19.542 42.858 1.00 84.56 1169 HIS A O 1
ATOM 9124 N N . GLN A 1 1170 ? -18.591 17.518 42.331 1.00 87.75 1170 GLN A N 1
ATOM 9125 C CA . GLN A 1 1170 ? -19.999 17.878 42.515 1.00 87.75 1170 GLN A CA 1
ATOM 9126 C C . GLN A 1 1170 ? -20.281 18.350 43.948 1.00 87.75 1170 GLN A C 1
ATOM 9128 O O . GLN A 1 1170 ? -21.153 19.179 44.163 1.00 87.75 1170 GLN A O 1
ATOM 9133 N N . VAL A 1 1171 ? -19.546 17.844 44.948 1.00 89.38 1171 VAL A N 1
ATOM 9134 C CA . VAL A 1 1171 ? -19.692 18.277 46.350 1.00 89.38 1171 VAL A CA 1
ATOM 9135 C C . VAL A 1 1171 ? -19.187 19.704 46.534 1.00 89.38 1171 VAL A C 1
ATOM 9137 O O . VAL A 1 1171 ? -19.815 20.480 47.249 1.00 89.38 1171 VAL A O 1
ATOM 9140 N N . ARG A 1 1172 ? -18.094 20.074 45.860 1.00 89.31 1172 ARG A N 1
ATOM 9141 C CA . ARG A 1 1172 ? -17.622 21.463 45.823 1.00 89.31 1172 ARG A CA 1
ATOM 9142 C C . ARG A 1 1172 ? -18.689 22.372 45.211 1.00 89.31 1172 ARG A C 1
ATOM 9144 O O . ARG A 1 1172 ? -18.969 23.429 45.769 1.00 89.31 1172 ARG A O 1
ATOM 9151 N N . ASP A 1 1173 ? -19.301 21.933 44.114 1.00 88.00 1173 ASP A N 1
ATOM 9152 C CA . ASP A 1 1173 ? -20.318 22.709 43.401 1.00 88.00 1173 ASP A CA 1
ATOM 9153 C C . ASP A 1 1173 ? -21.605 22.862 44.246 1.00 88.00 1173 ASP A C 1
ATOM 9155 O O . ASP A 1 1173 ? -22.156 23.959 44.336 1.00 88.00 1173 ASP A O 1
ATOM 9159 N N . VAL A 1 1174 ? -22.029 21.814 44.973 1.00 89.12 1174 VAL A N 1
ATOM 9160 C CA . VAL A 1 1174 ? -23.103 21.892 45.991 1.00 89.12 1174 VAL A CA 1
ATOM 9161 C C . VAL A 1 1174 ? -22.779 22.951 47.047 1.00 89.12 1174 VAL A C 1
ATOM 9163 O O . VAL A 1 1174 ? -23.581 23.852 47.296 1.00 89.12 1174 VAL A O 1
ATOM 9166 N N . LEU A 1 1175 ? -21.586 22.869 47.642 1.00 88.88 1175 LEU A N 1
ATOM 9167 C CA . LEU A 1 1175 ? -21.152 23.764 48.718 1.00 88.88 1175 LEU A CA 1
ATOM 9168 C C . LEU A 1 1175 ? -20.843 25.192 48.243 1.00 88.88 1175 LEU A C 1
ATOM 9170 O O . LEU A 1 1175 ? -20.593 26.056 49.077 1.00 88.88 1175 LEU A O 1
ATOM 9174 N N . CYS A 1 1176 ? -20.880 25.450 46.931 1.00 86.94 1176 CYS A N 1
ATOM 9175 C CA . CYS A 1 1176 ? -20.597 26.756 46.336 1.00 86.94 1176 CYS A CA 1
ATOM 9176 C C . CYS A 1 1176 ? -19.181 27.284 46.636 1.00 86.94 1176 CYS A C 1
ATOM 9178 O O . CYS A 1 1176 ? -18.962 28.491 46.708 1.00 86.94 1176 CYS A O 1
ATOM 9180 N N . LEU A 1 1177 ? -18.213 26.383 46.821 1.00 88.56 1177 LEU A N 1
ATOM 9181 C CA . LEU A 1 1177 ? -16.842 26.758 47.166 1.00 88.56 1177 LEU A CA 1
ATOM 9182 C C . LEU A 1 1177 ? -16.027 27.072 45.910 1.00 88.56 1177 LEU A C 1
ATOM 9184 O O . LEU A 1 1177 ? -16.039 26.305 44.942 1.00 88.56 1177 LEU A O 1
ATOM 9188 N N . SER A 1 1178 ? -15.262 28.168 45.940 1.00 86.62 1178 SER A N 1
ATOM 9189 C CA . SER A 1 1178 ? -14.300 28.453 44.875 1.00 86.62 1178 SER A CA 1
ATOM 9190 C C . SER A 1 1178 ? -13.193 27.384 44.856 1.00 86.62 1178 SER A C 1
ATOM 9192 O O . SER A 1 1178 ? -12.939 26.740 45.879 1.00 86.62 1178 SER A O 1
ATOM 9194 N N . PRO A 1 1179 ? -12.480 27.179 43.731 1.00 85.12 1179 PRO A N 1
ATOM 9195 C CA . PRO A 1 1179 ? -11.351 26.248 43.689 1.00 85.12 1179 PRO A CA 1
ATOM 9196 C C . PRO A 1 1179 ? -10.297 26.534 44.771 1.00 85.12 1179 PRO A C 1
ATOM 9198 O O . PRO A 1 1179 ? -9.777 25.603 45.376 1.00 85.12 1179 PRO A O 1
ATOM 9201 N N . LYS A 1 1180 ? -10.050 27.817 45.075 1.00 86.69 1180 LYS A N 1
ATOM 9202 C CA . LYS A 1 1180 ? -9.099 28.238 46.114 1.00 86.69 1180 LYS A CA 1
ATOM 9203 C C . LYS A 1 1180 ? -9.567 27.836 47.514 1.00 86.69 1180 LYS A C 1
ATOM 9205 O O . LYS A 1 1180 ? -8.775 27.311 48.291 1.00 86.69 1180 LYS A O 1
ATOM 9210 N N . ASP A 1 1181 ? -10.846 28.045 47.822 1.00 88.25 1181 ASP A N 1
ATOM 9211 C CA . ASP A 1 1181 ? -11.412 27.692 49.132 1.00 88.25 1181 ASP A CA 1
ATOM 9212 C C . ASP A 1 1181 ? -11.487 26.176 49.308 1.00 88.25 1181 ASP A C 1
ATOM 9214 O O . ASP A 1 1181 ? -11.204 25.642 50.382 1.00 88.25 1181 ASP A O 1
ATOM 9218 N N . TRP A 1 1182 ? -11.805 25.463 48.225 1.00 89.06 1182 TRP A N 1
ATOM 9219 C CA . TRP A 1 1182 ? -11.788 24.009 48.200 1.00 89.06 1182 TRP A CA 1
ATOM 9220 C C . TRP A 1 1182 ? -10.397 23.468 48.529 1.00 89.06 1182 TRP A C 1
ATOM 9222 O O . TRP A 1 1182 ? -10.290 22.626 49.415 1.00 89.06 1182 TRP A O 1
ATOM 9232 N N . ASP A 1 1183 ? -9.330 23.997 47.925 1.00 86.62 1183 ASP A N 1
ATOM 9233 C CA . ASP A 1 1183 ? -7.951 23.587 48.228 1.00 86.62 1183 ASP A CA 1
ATOM 9234 C C . ASP A 1 1183 ? -7.586 23.796 49.708 1.00 86.62 1183 ASP A C 1
ATOM 9236 O O . ASP A 1 1183 ? -6.883 22.976 50.309 1.00 86.62 1183 ASP A O 1
ATOM 9240 N N . VAL A 1 1184 ? -8.080 24.871 50.333 1.00 87.50 1184 VAL A N 1
ATOM 9241 C CA . VAL A 1 1184 ? -7.887 25.119 51.772 1.00 87.50 1184 VAL A CA 1
ATOM 9242 C C . VAL A 1 1184 ? -8.597 24.054 52.610 1.00 87.50 1184 VAL A C 1
ATOM 9244 O O . VAL A 1 1184 ? -7.991 23.507 53.538 1.00 87.50 1184 VAL A O 1
ATOM 9247 N N . VAL A 1 1185 ? -9.843 23.710 52.270 1.00 87.88 1185 VAL A N 1
ATOM 9248 C CA . VAL A 1 1185 ? -10.592 22.625 52.925 1.00 87.88 1185 VAL A CA 1
ATOM 9249 C C . VAL A 1 1185 ? -9.861 21.292 52.748 1.00 87.88 1185 VAL A C 1
ATOM 9251 O O . VAL A 1 1185 ? -9.635 20.583 53.729 1.00 87.88 1185 VAL A O 1
ATOM 9254 N N . GLN A 1 1186 ? -9.404 20.973 51.534 1.00 88.19 1186 GLN A N 1
ATOM 9255 C CA . GLN A 1 1186 ? -8.663 19.744 51.245 1.00 88.19 1186 GLN A CA 1
ATOM 9256 C C . GLN A 1 1186 ? -7.404 19.603 52.112 1.00 88.19 1186 GLN A C 1
ATOM 9258 O O . GLN A 1 1186 ? -7.173 18.532 52.677 1.00 88.19 1186 GLN A O 1
ATOM 9263 N N . LYS A 1 1187 ? -6.615 20.677 52.263 1.00 85.75 1187 LYS A N 1
ATOM 9264 C CA . LYS A 1 1187 ? -5.398 20.701 53.099 1.00 85.75 1187 LYS A CA 1
ATOM 9265 C C . LYS A 1 1187 ? -5.689 20.476 54.583 1.00 85.75 1187 LYS A C 1
ATOM 9267 O O . LYS A 1 1187 ? -4.902 19.820 55.263 1.00 85.75 1187 LYS A O 1
ATOM 9272 N N . HIS A 1 1188 ? -6.810 20.981 55.095 1.00 85.88 1188 HIS A N 1
ATOM 9273 C CA . HIS A 1 1188 ? -7.210 20.720 56.480 1.00 85.88 1188 HIS A CA 1
ATOM 9274 C C . HIS A 1 1188 ? -7.672 19.268 56.667 1.00 85.88 1188 HIS A C 1
ATOM 9276 O O . HIS A 1 1188 ? -7.238 18.603 57.609 1.00 85.88 1188 HIS A O 1
ATOM 9282 N N . VAL A 1 1189 ? -8.463 18.729 55.729 1.00 86.75 1189 VAL A N 1
ATOM 9283 C CA . VAL A 1 1189 ? -8.869 17.311 55.753 1.00 86.75 1189 VAL A CA 1
ATOM 9284 C C . VAL A 1 1189 ? -7.652 16.387 55.612 1.00 86.75 1189 VAL A C 1
ATOM 9286 O O . VAL A 1 1189 ? -7.644 15.325 56.221 1.00 86.75 1189 VAL A O 1
ATOM 9289 N N . TRP A 1 1190 ? -6.596 16.783 54.890 1.00 83.88 1190 TRP A N 1
ATOM 9290 C CA . TRP A 1 1190 ? -5.348 16.006 54.749 1.00 83.88 1190 TRP A CA 1
ATOM 9291 C C . TRP A 1 1190 ? -4.654 15.727 56.088 1.00 83.88 1190 TRP A C 1
ATOM 9293 O O . TRP A 1 1190 ? -4.164 14.621 56.319 1.00 83.88 1190 TRP A O 1
ATOM 9303 N N . ARG A 1 1191 ? -4.650 16.706 57.003 1.00 82.12 1191 ARG A N 1
ATOM 9304 C CA . ARG A 1 1191 ? -4.076 16.549 58.353 1.00 82.12 1191 ARG A CA 1
ATOM 9305 C C . ARG A 1 1191 ? -4.914 15.611 59.228 1.00 82.12 1191 ARG A C 1
ATOM 9307 O O . ARG A 1 1191 ? -4.381 14.838 60.016 1.00 82.12 1191 ARG A O 1
ATOM 9314 N N . LYS A 1 1192 ? -6.241 15.646 59.074 1.00 82.12 1192 LYS A N 1
ATOM 9315 C CA . LYS A 1 1192 ? -7.174 14.858 59.898 1.00 82.12 1192 LYS A CA 1
ATOM 9316 C C . LYS A 1 1192 ? -7.443 13.449 59.348 1.00 82.12 1192 LYS A C 1
ATOM 9318 O O . LYS A 1 1192 ? -7.737 12.535 60.112 1.00 82.12 1192 LYS A O 1
ATOM 9323 N N . GLY A 1 1193 ? -7.353 13.268 58.033 1.00 82.50 1193 GLY A N 1
ATOM 9324 C CA . GLY A 1 1193 ? -7.672 12.045 57.291 1.00 82.50 1193 GLY A CA 1
ATOM 9325 C C . GLY A 1 1193 ? -9.131 11.973 56.817 1.00 82.50 1193 GLY A C 1
ATOM 9326 O O . GLY A 1 1193 ? -9.380 11.749 55.632 1.00 82.50 1193 GLY A O 1
ATOM 9327 N N . CYS A 1 1194 ? -10.109 12.184 57.707 1.00 85.88 1194 CYS A N 1
ATOM 9328 C CA . CYS A 1 1194 ? -11.543 12.119 57.387 1.00 85.88 1194 CYS A CA 1
ATOM 9329 C C . CYS A 1 1194 ? -12.365 13.138 58.195 1.00 85.88 1194 CYS A C 1
ATOM 9331 O O . CYS A 1 1194 ? -12.101 13.370 59.375 1.00 85.88 1194 CYS A O 1
ATOM 9333 N N . VAL A 1 1195 ? -13.385 13.717 57.561 1.00 88.06 1195 VAL A N 1
ATOM 9334 C CA . VAL A 1 1195 ? -14.414 14.569 58.167 1.00 88.06 1195 VAL A CA 1
ATOM 9335 C C . VAL A 1 1195 ? -15.778 14.086 57.681 1.00 88.06 1195 VAL A C 1
ATOM 9337 O O . VAL A 1 1195 ? -15.999 13.945 56.477 1.00 88.06 1195 VAL A O 1
ATOM 9340 N N . SER A 1 1196 ? -16.707 13.850 58.603 1.00 86.12 1196 SER A N 1
ATOM 9341 C CA . SER A 1 1196 ? -18.091 13.490 58.293 1.00 86.12 1196 SER A CA 1
ATOM 9342 C C . SER A 1 1196 ? -19.066 14.341 59.093 1.00 86.12 1196 SER A C 1
ATOM 9344 O O . SER A 1 1196 ? -18.866 14.563 60.280 1.00 86.12 1196 SER A O 1
ATOM 9346 N N . ILE A 1 1197 ? -20.132 14.793 58.443 1.00 86.38 1197 ILE A N 1
ATOM 9347 C CA . ILE A 1 1197 ? -21.204 15.589 59.034 1.00 86.38 1197 ILE A CA 1
ATOM 9348 C C . ILE A 1 1197 ? -22.515 14.896 58.699 1.00 86.38 1197 ILE A C 1
ATOM 9350 O O . ILE A 1 1197 ? -22.759 14.552 57.541 1.00 86.38 1197 ILE A O 1
ATOM 9354 N N . GLN A 1 1198 ? -23.352 14.701 59.711 1.00 84.44 1198 GLN A N 1
ATOM 9355 C CA . GLN A 1 1198 ? -24.721 14.230 59.553 1.00 84.44 1198 GLN A CA 1
ATOM 9356 C C . GLN A 1 1198 ? -25.686 15.328 59.993 1.00 84.44 1198 GLN A C 1
ATOM 9358 O O . GLN A 1 1198 ? -25.421 16.072 60.942 1.00 84.44 1198 GLN A O 1
ATOM 9363 N N . HIS A 1 1199 ? -26.787 15.451 59.264 1.00 76.19 1199 HIS A N 1
ATOM 9364 C CA . HIS A 1 1199 ? -27.884 16.330 59.615 1.00 76.19 1199 HIS A CA 1
ATOM 9365 C C . HIS A 1 1199 ? -28.660 15.712 60.778 1.00 76.19 1199 HIS A C 1
ATOM 9367 O O . HIS A 1 1199 ? -29.341 14.705 60.604 1.00 76.19 1199 HIS A O 1
ATOM 9373 N N . ASN A 1 1200 ? -28.539 16.300 61.968 1.00 63.78 1200 ASN A N 1
ATOM 9374 C CA . ASN A 1 1200 ? -29.372 15.926 63.105 1.00 63.78 1200 ASN A CA 1
ATOM 9375 C C . ASN A 1 1200 ? -30.707 16.653 62.989 1.00 63.78 1200 ASN A C 1
ATOM 9377 O O . ASN A 1 1200 ? -30.771 17.849 63.282 1.00 63.78 1200 ASN A O 1
ATOM 9381 N N . ASP A 1 1201 ? -31.734 15.918 62.581 1.00 45.69 1201 ASP A N 1
ATOM 9382 C CA . ASP A 1 1201 ? -33.120 16.308 62.800 1.00 45.69 1201 ASP A CA 1
ATOM 9383 C C . ASP A 1 1201 ? -33.543 15.767 64.173 1.00 45.69 1201 ASP A C 1
ATOM 9385 O O . ASP A 1 1201 ? -33.183 14.647 64.548 1.00 45.69 1201 ASP A O 1
ATOM 9389 N N . GLY A 1 1202 ? -34.188 16.586 64.993 1.00 48.88 1202 GLY A N 1
ATOM 9390 C CA . GLY A 1 1202 ? -34.392 16.281 66.408 1.00 48.88 1202 GLY A CA 1
ATOM 9391 C C . GLY A 1 1202 ? -35.255 15.036 66.646 1.00 48.88 1202 GLY A C 1
ATOM 9392 O O . GLY A 1 1202 ? -36.471 15.134 66.625 1.00 48.88 1202 GLY A O 1
ATOM 9393 N N . SER A 1 1203 ? -34.654 13.877 66.947 1.00 35.53 1203 SER A N 1
ATOM 9394 C CA . SER A 1 1203 ? -35.282 12.815 67.757 1.00 35.53 1203 SER A CA 1
ATOM 9395 C C . SER A 1 1203 ? -34.271 11.774 68.283 1.00 35.53 1203 SER A C 1
ATOM 9397 O O . SER A 1 1203 ? -33.600 11.070 67.540 1.00 35.53 1203 SER A O 1
ATOM 9399 N N . ILE A 1 1204 ? -34.164 11.741 69.617 1.00 40.25 1204 ILE A N 1
ATOM 9400 C CA . ILE A 1 1204 ? -33.854 10.623 70.533 1.00 40.25 1204 ILE A CA 1
ATOM 9401 C C . ILE A 1 1204 ? -32.954 9.491 69.977 1.00 40.25 1204 ILE A C 1
ATOM 9403 O O . ILE A 1 1204 ? -33.420 8.442 69.544 1.00 40.25 1204 ILE A O 1
ATOM 9407 N N . GLY A 1 1205 ? -31.639 9.664 70.115 1.00 33.25 1205 GLY A N 1
ATOM 9408 C CA . GLY A 1 1205 ? -30.615 8.614 70.019 1.00 33.25 1205 GLY A CA 1
ATOM 9409 C C . GLY A 1 1205 ? -29.369 9.044 70.809 1.00 33.25 1205 GLY A C 1
ATOM 9410 O O . GLY A 1 1205 ? -29.159 10.251 70.964 1.00 33.25 1205 GLY A O 1
ATOM 9411 N N . PRO A 1 1206 ? -28.576 8.117 71.385 1.00 33.69 1206 PRO A N 1
ATOM 9412 C CA . PRO A 1 1206 ? -27.586 8.455 72.404 1.00 33.69 1206 PRO A CA 1
ATOM 9413 C C . PRO A 1 1206 ? -26.534 9.409 71.836 1.00 33.69 1206 PRO A C 1
ATOM 9415 O O . PRO A 1 1206 ? -25.948 9.148 70.787 1.00 33.69 1206 PRO A O 1
ATOM 9418 N N . ARG A 1 1207 ? -26.309 10.522 72.548 1.00 36.97 1207 ARG A N 1
ATOM 9419 C CA . ARG A 1 1207 ? -25.234 11.489 72.294 1.00 36.97 1207 ARG A CA 1
ATOM 9420 C C . ARG A 1 1207 ? -23.906 10.740 72.180 1.00 36.97 1207 ARG A C 1
ATOM 9422 O O . ARG A 1 1207 ? -23.290 10.414 73.191 1.00 36.97 1207 ARG A O 1
ATOM 9429 N N . CYS A 1 1208 ? -23.453 10.490 70.957 1.00 34.06 1208 CYS A N 1
ATOM 9430 C CA . CYS A 1 1208 ? -22.062 10.152 70.726 1.00 34.06 1208 CYS A CA 1
ATOM 9431 C C . CYS A 1 1208 ? -21.275 11.443 70.976 1.00 34.06 1208 CYS A C 1
ATOM 9433 O O . CYS A 1 1208 ? -21.389 12.404 70.217 1.00 34.06 1208 CYS A O 1
ATOM 9435 N N . MET A 1 1209 ? -20.579 11.495 72.110 1.00 38.97 1209 MET A N 1
ATOM 9436 C CA . MET A 1 1209 ? -19.661 12.569 72.479 1.00 38.97 1209 MET A CA 1
ATOM 9437 C C . MET A 1 1209 ? -18.512 12.586 71.461 1.00 38.97 1209 MET A C 1
ATOM 9439 O O . MET A 1 1209 ? -17.507 11.906 71.642 1.00 38.97 1209 MET A O 1
ATOM 9443 N N . GLU A 1 1210 ? -18.677 13.303 70.351 1.00 46.62 1210 GLU A N 1
ATOM 9444 C CA . GLU A 1 1210 ? -17.554 13.668 69.486 1.00 46.62 1210 GLU A CA 1
ATOM 9445 C C . GLU A 1 1210 ? -16.801 14.845 70.126 1.00 46.62 1210 GLU A C 1
ATOM 9447 O O . GLU A 1 1210 ? -17.444 15.743 70.679 1.00 46.62 1210 GLU A O 1
ATOM 9452 N N . PRO A 1 1211 ? -15.456 14.862 70.082 1.00 46.06 1211 PRO A N 1
ATOM 9453 C CA . PRO A 1 1211 ? -14.676 15.914 70.716 1.00 46.06 1211 PRO A CA 1
ATOM 9454 C C . PRO A 1 1211 ? -15.024 17.279 70.092 1.00 46.06 1211 PRO A C 1
ATOM 9456 O O . PRO A 1 1211 ? -14.969 17.422 68.863 1.00 46.06 1211 PRO A O 1
ATOM 9459 N N . PRO A 1 1212 ? -15.391 18.285 70.905 1.00 54.84 1212 PRO A N 1
ATOM 9460 C CA . PRO A 1 1212 ? -15.464 19.663 70.445 1.00 54.84 1212 PRO A CA 1
ATOM 9461 C C . PRO A 1 1212 ? -14.021 20.128 70.229 1.00 54.84 1212 PRO A C 1
ATOM 9463 O O . PRO A 1 1212 ? -13.225 19.917 71.128 1.00 54.84 1212 PRO A O 1
ATOM 9466 N N . ASP A 1 1213 ? -13.676 20.621 69.029 1.00 54.16 1213 ASP A N 1
ATOM 9467 C CA . ASP A 1 1213 ? -12.550 21.560 68.768 1.00 54.16 1213 ASP A CA 1
ATOM 9468 C C . ASP A 1 1213 ? -12.162 21.674 67.280 1.00 54.16 1213 ASP A C 1
ATOM 9470 O O . ASP A 1 1213 ? -11.308 22.480 66.912 1.00 54.16 1213 ASP A O 1
ATOM 9474 N N . ASP A 1 1214 ? -12.791 20.931 66.364 1.00 72.06 1214 ASP A N 1
ATOM 9475 C CA . ASP A 1 1214 ? -12.477 21.094 64.940 1.00 72.06 1214 ASP A CA 1
ATOM 9476 C C . ASP A 1 1214 ? -13.264 22.251 64.294 1.00 72.06 1214 ASP A C 1
ATOM 9478 O O . ASP A 1 1214 ? -14.409 22.085 63.854 1.00 72.06 1214 ASP A O 1
ATOM 9482 N N . LEU A 1 1215 ? -12.615 23.419 64.199 1.00 81.44 1215 LEU A N 1
ATOM 9483 C CA . LEU A 1 1215 ? -13.106 24.619 63.506 1.00 81.44 1215 LEU A CA 1
ATOM 9484 C C . LEU A 1 1215 ? -13.602 24.324 62.082 1.00 81.44 1215 LEU A C 1
ATOM 9486 O O . LEU A 1 1215 ? -14.593 24.914 61.652 1.00 81.44 1215 LEU A O 1
ATOM 9490 N N . LEU A 1 1216 ? -12.975 23.383 61.359 1.00 84.38 1216 LEU A N 1
ATOM 9491 C CA . LEU A 1 1216 ? -13.417 23.006 60.013 1.00 84.38 1216 LEU A CA 1
ATOM 9492 C C . LEU A 1 1216 ? -14.780 22.306 60.048 1.00 84.38 1216 LEU A C 1
ATOM 9494 O O . LEU A 1 1216 ? -15.642 22.585 59.217 1.00 84.38 1216 LEU A O 1
ATOM 9498 N N . THR A 1 1217 ? -14.990 21.403 61.007 1.00 83.81 1217 THR A N 1
ATOM 9499 C CA . THR A 1 1217 ? -16.262 20.683 61.150 1.00 83.81 1217 THR A CA 1
ATOM 9500 C C . THR A 1 1217 ? -17.389 21.651 61.533 1.00 83.81 1217 THR A C 1
ATOM 9502 O O . THR A 1 1217 ? -18.497 21.535 61.008 1.00 83.81 1217 THR A O 1
ATOM 9505 N N . LEU A 1 1218 ? -17.108 22.648 62.385 1.00 82.88 1218 LEU A N 1
ATOM 9506 C CA . LEU A 1 1218 ? -18.050 23.728 62.713 1.00 82.88 1218 LEU A CA 1
ATOM 9507 C C . LEU A 1 1218 ? -18.358 24.615 61.499 1.00 82.88 1218 LEU A C 1
ATOM 9509 O O . LEU A 1 1218 ? -19.530 24.866 61.215 1.00 82.88 1218 LEU A O 1
ATOM 9513 N N . TYR A 1 1219 ? -17.329 25.031 60.755 1.00 87.88 1219 TYR A N 1
ATOM 9514 C CA . TYR A 1 1219 ? -17.478 25.814 59.528 1.00 87.88 1219 TYR A CA 1
ATOM 9515 C C . TYR A 1 1219 ? -18.338 25.081 58.494 1.00 87.88 1219 TYR A C 1
ATOM 9517 O O . TYR A 1 1219 ? -19.334 25.628 58.029 1.00 87.88 1219 TYR A O 1
ATOM 9525 N N . LEU A 1 1220 ? -18.019 23.821 58.184 1.00 87.88 1220 LEU A N 1
ATOM 9526 C CA . LEU A 1 1220 ? -18.770 23.022 57.215 1.00 87.88 1220 LEU A CA 1
ATOM 9527 C C . LEU A 1 1220 ? -20.211 22.756 57.679 1.00 87.88 1220 LEU A C 1
ATOM 9529 O O . LEU A 1 1220 ? -21.122 22.764 56.854 1.00 87.88 1220 LEU A O 1
ATOM 9533 N N . ARG A 1 1221 ? -20.445 22.565 58.986 1.00 86.06 1221 ARG A N 1
ATOM 9534 C CA . ARG A 1 1221 ? -21.797 22.409 59.549 1.00 86.06 1221 ARG A CA 1
ATOM 9535 C C . ARG A 1 1221 ? -22.620 23.693 59.412 1.00 86.06 1221 ARG A C 1
ATOM 9537 O O . ARG A 1 1221 ? -23.802 23.608 59.091 1.00 86.06 1221 ARG A O 1
ATOM 9544 N N . SER A 1 1222 ? -22.000 24.855 59.629 1.00 86.25 1222 SER A N 1
ATOM 9545 C CA . SER A 1 1222 ? -22.623 26.166 59.406 1.00 86.25 1222 SER A CA 1
ATOM 9546 C C . SER A 1 1222 ? -22.903 26.404 57.917 1.00 86.25 1222 SER A C 1
ATOM 9548 O O . SER A 1 1222 ? -24.025 26.731 57.539 1.00 86.25 1222 SER A O 1
ATOM 9550 N N . LEU A 1 1223 ? -21.925 26.117 57.049 1.00 88.69 1223 LEU A N 1
ATOM 9551 C CA . LEU A 1 1223 ? -22.037 26.263 55.597 1.00 88.69 1223 LEU A CA 1
ATOM 9552 C C . LEU A 1 1223 ? -23.177 25.413 55.020 1.00 88.69 1223 LEU A C 1
ATOM 9554 O O . LEU A 1 1223 ? -23.993 25.930 54.263 1.00 88.69 1223 LEU A O 1
ATOM 9558 N N . CYS A 1 1224 ? -23.293 24.145 55.432 1.00 88.06 1224 CYS A N 1
ATOM 9559 C CA . CYS A 1 1224 ? -24.361 23.238 54.989 1.00 88.06 1224 CYS A CA 1
ATOM 9560 C C . CYS A 1 1224 ? -25.779 23.687 55.391 1.00 88.06 1224 CYS A C 1
ATOM 9562 O O . CYS A 1 1224 ? -26.743 23.154 54.849 1.00 88.06 1224 CYS A O 1
ATOM 9564 N N . ARG A 1 1225 ? -25.911 24.613 56.353 1.00 85.81 1225 ARG A N 1
ATOM 9565 C CA . ARG A 1 1225 ? -27.186 25.202 56.807 1.00 85.81 1225 ARG A CA 1
ATOM 9566 C C . ARG A 1 1225 ? -27.395 26.631 56.299 1.00 85.81 1225 ARG A C 1
ATOM 9568 O O . ARG A 1 1225 ? -28.412 27.245 56.600 1.00 85.81 1225 ARG A O 1
ATOM 9575 N N . SER A 1 1226 ? -26.413 27.184 55.593 1.00 88.56 1226 SER A N 1
ATOM 9576 C CA . SER A 1 1226 ? -26.451 28.565 55.127 1.00 88.56 1226 SER A CA 1
ATOM 9577 C C . SER A 1 1226 ? -27.350 28.714 53.891 1.00 88.56 1226 SER A C 1
ATOM 9579 O O . SER A 1 1226 ? -27.419 27.791 53.071 1.00 88.56 1226 SER A O 1
ATOM 9581 N N . PRO A 1 1227 ? -27.952 29.898 53.677 1.00 85.75 1227 PRO A N 1
ATOM 9582 C CA . PRO A 1 1227 ? -28.726 30.185 52.465 1.00 85.75 1227 PRO A CA 1
ATOM 9583 C C . PRO A 1 1227 ? -27.869 30.171 51.187 1.00 85.75 1227 PRO A C 1
ATOM 9585 O O . PRO A 1 1227 ? -28.397 30.128 50.083 1.00 85.75 1227 PRO A O 1
ATOM 9588 N N . ILE A 1 1228 ? -26.537 30.181 51.316 1.00 86.38 1228 ILE A N 1
ATOM 9589 C CA . ILE A 1 1228 ? -25.614 30.041 50.182 1.00 86.38 1228 ILE A CA 1
ATOM 9590 C C . ILE A 1 1228 ? -25.693 28.620 49.603 1.00 86.38 1228 ILE A C 1
ATOM 9592 O O . ILE A 1 1228 ? -25.604 28.437 48.390 1.00 86.38 1228 ILE A O 1
ATOM 9596 N N . VAL A 1 1229 ? -25.862 27.602 50.454 1.00 88.00 1229 VAL A N 1
ATOM 9597 C CA . VAL A 1 1229 ? -25.995 26.198 50.028 1.00 88.00 1229 VAL A CA 1
ATOM 9598 C C . VAL A 1 1229 ? -27.454 25.843 49.752 1.00 88.00 1229 VAL A C 1
ATOM 9600 O O . VAL A 1 1229 ? -27.729 25.195 48.743 1.00 88.00 1229 VAL A O 1
ATOM 9603 N N . CYS A 1 1230 ? -28.381 26.295 50.600 1.00 88.88 1230 CYS A N 1
ATOM 9604 C CA . CYS A 1 1230 ? -29.819 26.098 50.419 1.00 88.88 1230 CYS A CA 1
ATOM 9605 C C . CYS A 1 1230 ? -30.377 27.072 49.368 1.00 88.88 1230 CYS A C 1
ATOM 9607 O O . CYS A 1 1230 ? -30.933 28.119 49.699 1.00 88.88 1230 CYS A O 1
ATOM 9609 N N . ARG A 1 1231 ? -30.140 26.758 48.090 1.00 91.12 1231 ARG A N 1
ATOM 9610 C CA . ARG A 1 1231 ? -30.445 27.618 46.938 1.00 91.12 1231 ARG A CA 1
ATOM 9611 C C . ARG A 1 1231 ? -31.100 26.851 45.794 1.00 91.12 1231 ARG A C 1
ATOM 9613 O O . ARG A 1 1231 ? -31.055 25.621 45.738 1.00 91.12 1231 ARG A O 1
ATOM 9620 N N . SER A 1 1232 ? -31.642 27.598 44.838 1.00 90.31 1232 SER A N 1
ATOM 9621 C CA . SER A 1 1232 ? -32.151 27.050 43.579 1.00 90.31 1232 SER A CA 1
ATOM 9622 C C . SER A 1 1232 ? -31.008 26.628 42.651 1.00 90.31 1232 SER A C 1
ATOM 9624 O O . SER A 1 1232 ? -30.009 27.334 42.493 1.00 90.31 1232 SER A O 1
ATOM 9626 N N . LEU A 1 1233 ? -31.145 25.454 42.043 1.00 91.25 1233 LEU A N 1
ATOM 9627 C CA . LEU A 1 1233 ? -30.145 24.832 41.187 1.00 91.25 1233 LEU A CA 1
ATOM 9628 C C . LEU A 1 1233 ? -30.792 24.069 40.030 1.00 91.25 1233 LEU A C 1
ATOM 9630 O O . LEU A 1 1233 ? -31.925 23.597 40.111 1.00 91.25 1233 LEU A O 1
ATOM 9634 N N . VAL A 1 1234 ? -30.037 23.934 38.947 1.00 89.81 1234 VAL A N 1
ATOM 9635 C CA . VAL A 1 1234 ? -30.377 23.093 37.802 1.00 89.81 1234 VAL A CA 1
ATOM 9636 C C . VAL A 1 1234 ? -29.538 21.826 37.907 1.00 89.81 1234 VAL A C 1
ATOM 9638 O O . VAL A 1 1234 ? -28.313 21.845 37.757 1.00 89.81 1234 VAL A O 1
ATOM 9641 N N . LEU A 1 1235 ? -30.202 20.720 38.220 1.00 88.44 1235 LEU A N 1
ATOM 9642 C CA . LEU A 1 1235 ? -29.603 19.415 38.442 1.00 88.44 1235 LEU A CA 1
ATOM 9643 C C . LEU A 1 1235 ? -29.761 18.548 37.197 1.00 88.44 1235 LEU A C 1
ATOM 9645 O O . LEU A 1 1235 ? -30.876 18.204 36.815 1.00 88.44 1235 LEU A O 1
ATOM 9649 N N . ALA A 1 1236 ? -28.648 18.101 36.622 1.00 86.94 1236 ALA A N 1
ATOM 9650 C CA . ALA A 1 1236 ? -28.663 16.926 35.763 1.00 86.94 1236 ALA A CA 1
ATOM 9651 C C . ALA A 1 1236 ? -28.454 15.691 36.640 1.00 86.94 1236 ALA A C 1
ATOM 9653 O O . ALA A 1 1236 ? -27.449 15.587 37.351 1.00 86.94 1236 ALA A O 1
ATOM 9654 N N . ALA A 1 1237 ? -29.384 14.745 36.599 1.00 84.50 1237 ALA A N 1
ATOM 9655 C CA . ALA A 1 1237 ? -29.337 13.553 37.430 1.00 84.50 1237 ALA A CA 1
ATOM 9656 C C . ALA A 1 1237 ? -29.734 12.298 36.661 1.00 84.50 1237 ALA A C 1
ATOM 9658 O O . ALA A 1 1237 ? -30.452 12.336 35.666 1.00 84.50 1237 ALA A O 1
ATOM 9659 N N . ARG A 1 1238 ? -29.279 11.155 37.167 1.00 80.31 1238 ARG A N 1
ATOM 9660 C CA . ARG A 1 1238 ? -29.765 9.833 36.771 1.00 80.31 1238 ARG A CA 1
ATOM 9661 C C . ARG A 1 1238 ? -30.433 9.149 37.953 1.00 80.31 1238 ARG A C 1
ATOM 9663 O O . ARG A 1 1238 ? -30.009 9.347 39.091 1.00 80.31 1238 ARG A O 1
ATOM 9670 N N . LEU A 1 1239 ? -31.420 8.303 37.694 1.00 77.12 1239 LEU A N 1
ATOM 9671 C CA . LEU A 1 1239 ? -32.014 7.468 38.737 1.00 77.12 1239 LEU A CA 1
ATOM 9672 C C . LEU A 1 1239 ? -30.966 6.469 39.261 1.00 77.12 1239 LEU A C 1
ATOM 9674 O O . LEU A 1 1239 ? -30.195 5.905 38.474 1.00 77.12 1239 LEU A O 1
ATOM 9678 N N . ASP A 1 1240 ? -30.896 6.256 40.578 1.00 70.06 1240 ASP A N 1
ATOM 9679 C CA . ASP A 1 1240 ? -30.044 5.192 41.118 1.00 70.06 1240 ASP A CA 1
ATOM 9680 C C . ASP A 1 1240 ? -30.560 3.829 40.619 1.00 70.06 1240 ASP A C 1
ATOM 9682 O O . ASP A 1 1240 ? -31.754 3.545 40.655 1.00 70.06 1240 ASP A O 1
ATOM 9686 N N . ARG A 1 1241 ? -29.654 2.976 40.120 1.00 54.91 1241 ARG A N 1
ATOM 9687 C CA . ARG A 1 1241 ? -29.997 1.670 39.523 1.00 54.91 1241 ARG A CA 1
ATOM 9688 C C . ARG A 1 1241 ? -30.468 0.649 40.552 1.00 54.91 1241 ARG A C 1
ATOM 9690 O O . ARG A 1 1241 ? -30.929 -0.422 40.166 1.00 54.91 1241 ARG A O 1
ATOM 9697 N N . LYS A 1 1242 ? -30.330 0.936 41.849 1.00 52.88 1242 LYS A N 1
ATOM 9698 C CA . LYS A 1 1242 ? -30.992 0.127 42.870 1.00 52.88 1242 LYS A CA 1
ATOM 9699 C C . LYS A 1 1242 ? -32.494 0.258 42.629 1.00 52.88 1242 LYS A C 1
ATOM 9701 O O . LYS A 1 1242 ? -32.998 1.372 42.770 1.00 52.88 1242 LYS A O 1
ATOM 9706 N N . PRO A 1 1243 ? -33.208 -0.823 42.260 1.00 45.00 1243 PRO A N 1
ATOM 9707 C CA . PRO A 1 1243 ? -34.652 -0.728 42.171 1.00 45.00 1243 PRO A CA 1
ATOM 9708 C C . PRO A 1 1243 ? -35.133 -0.198 43.525 1.00 45.00 1243 PRO A C 1
ATOM 9710 O O . PRO A 1 1243 ? -34.677 -0.726 44.549 1.00 45.00 1243 PRO A O 1
ATOM 9713 N N . PRO A 1 1244 ? -35.990 0.841 43.577 1.00 46.69 1244 PRO A N 1
ATOM 9714 C CA . PRO A 1 1244 ? -36.747 1.060 44.792 1.00 46.69 1244 PRO A CA 1
ATOM 9715 C C . PRO A 1 1244 ? -37.423 -0.282 45.023 1.00 46.69 1244 PRO A C 1
ATOM 9717 O O . PRO A 1 1244 ? -38.146 -0.760 44.145 1.00 46.69 1244 PRO A O 1
ATOM 9720 N N . GLU A 1 1245 ? -37.086 -0.970 46.115 1.00 44.41 1245 GLU A N 1
ATOM 9721 C CA . GLU A 1 1245 ? -37.818 -2.179 46.453 1.00 44.41 1245 GLU A CA 1
ATOM 9722 C C . GLU A 1 1245 ? -39.287 -1.779 46.363 1.00 44.41 1245 GLU A C 1
ATOM 9724 O O . GLU A 1 1245 ? -39.681 -0.755 46.932 1.00 44.41 1245 GLU A O 1
ATOM 9729 N N . ALA A 1 1246 ? -40.078 -2.511 45.577 1.00 44.22 1246 ALA A N 1
ATOM 9730 C CA . ALA A 1 1246 ? -41.527 -2.409 45.621 1.00 44.22 1246 ALA A CA 1
ATOM 9731 C C . ALA A 1 1246 ? -41.970 -2.987 46.974 1.00 44.22 1246 ALA A C 1
ATOM 9733 O O . ALA A 1 1246 ? -42.622 -4.020 47.060 1.00 44.22 1246 ALA A O 1
ATOM 9734 N N . GLY A 1 1247 ? -41.481 -2.377 48.049 1.00 50.88 1247 GLY A N 1
ATOM 9735 C CA . GLY A 1 1247 ? -41.906 -2.628 49.395 1.00 50.88 1247 GLY A CA 1
ATOM 9736 C C . GLY A 1 1247 ? -43.310 -2.059 49.549 1.00 50.88 1247 GLY A C 1
ATOM 9737 O O . GLY A 1 1247 ? -43.684 -1.117 48.836 1.00 50.88 1247 GLY A O 1
ATOM 9738 N N . PRO A 1 1248 ? -44.107 -2.625 50.463 1.00 52.31 1248 PRO A N 1
ATOM 9739 C CA . PRO A 1 1248 ? -45.391 -2.043 50.816 1.00 52.31 1248 PRO A CA 1
ATOM 9740 C C . PRO A 1 1248 ? -45.189 -0.565 51.167 1.00 52.31 1248 PRO A C 1
ATOM 9742 O O . PRO A 1 1248 ? -44.189 -0.205 51.792 1.00 52.31 1248 PRO A O 1
ATOM 9745 N N . ARG A 1 1249 ? -46.121 0.298 50.739 1.00 61.09 1249 ARG A N 1
ATOM 9746 C CA . ARG A 1 1249 ? -46.078 1.727 51.071 1.00 61.09 1249 ARG A CA 1
ATOM 9747 C C . ARG A 1 1249 ? -45.918 1.867 52.590 1.00 61.09 1249 ARG A C 1
ATOM 9749 O O . ARG A 1 1249 ? -46.771 1.390 53.340 1.00 61.09 1249 ARG A O 1
ATOM 9756 N N . GLN A 1 1250 ? -44.818 2.470 53.032 1.00 65.94 1250 GLN A N 1
ATOM 9757 C CA . GLN A 1 1250 ? -44.522 2.601 54.454 1.00 65.94 1250 GLN A CA 1
ATOM 9758 C C . GLN A 1 1250 ? -45.428 3.660 55.071 1.00 65.94 1250 GLN A C 1
ATOM 9760 O O . GLN A 1 1250 ? -45.546 4.771 54.555 1.00 65.94 1250 GLN A O 1
ATOM 9765 N N . ILE A 1 1251 ? -46.048 3.326 56.199 1.00 75.75 1251 ILE A N 1
ATOM 9766 C CA . ILE A 1 1251 ? -46.749 4.309 57.020 1.00 75.75 1251 ILE A CA 1
ATOM 9767 C C . ILE A 1 1251 ? -45.680 5.096 57.780 1.00 75.75 1251 ILE A C 1
ATOM 9769 O O . ILE A 1 1251 ? -44.914 4.515 58.549 1.00 75.75 1251 ILE A O 1
ATOM 9773 N N . ARG A 1 1252 ? -45.607 6.406 57.545 1.00 75.00 1252 ARG A N 1
ATOM 9774 C CA . ARG A 1 1252 ? -44.735 7.320 58.290 1.00 75.00 1252 ARG A CA 1
ATOM 9775 C C . ARG A 1 1252 ? -45.572 8.234 59.176 1.00 75.00 1252 ARG A C 1
ATOM 9777 O O . ARG A 1 1252 ? -46.676 8.632 58.805 1.00 75.00 1252 ARG A O 1
ATOM 9784 N N . ARG A 1 1253 ? -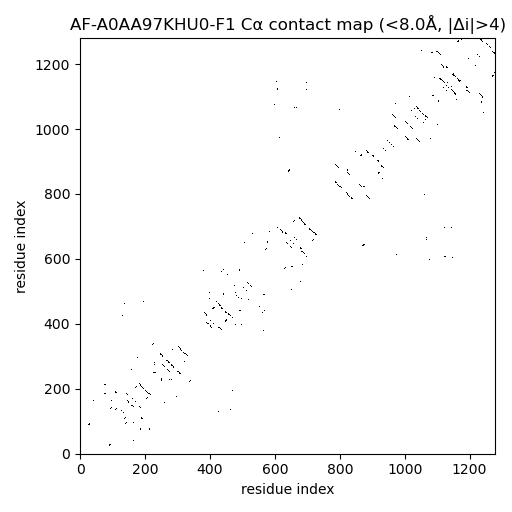45.019 8.539 60.349 1.00 80.88 1253 ARG A N 1
ATOM 9785 C CA . ARG A 1 1253 ? -45.553 9.510 61.305 1.00 80.88 1253 ARG A CA 1
ATOM 9786 C C . ARG A 1 1253 ? -45.061 10.891 60.915 1.00 80.88 1253 ARG A C 1
ATOM 9788 O O . ARG A 1 1253 ? -43.864 11.067 60.698 1.00 80.88 1253 ARG A O 1
ATOM 9795 N N . PHE A 1 1254 ? -45.980 11.835 60.829 1.00 78.06 1254 PHE A N 1
ATOM 9796 C CA . PHE A 1 1254 ? -45.690 13.238 60.599 1.00 78.06 1254 PHE A CA 1
ATOM 9797 C C . PHE A 1 1254 ? -46.253 14.049 61.756 1.00 78.06 1254 PHE A C 1
ATOM 9799 O O . PHE A 1 1254 ? -47.325 13.741 62.277 1.00 78.06 1254 PHE A O 1
ATOM 9806 N N . PHE A 1 1255 ? -45.517 15.086 62.135 1.00 77.94 1255 PHE A N 1
ATOM 9807 C CA . PHE A 1 1255 ? -45.933 16.048 63.140 1.00 77.94 1255 PHE A CA 1
ATOM 9808 C C . PHE A 1 1255 ? -46.152 17.379 62.434 1.00 77.94 1255 PHE A C 1
ATOM 9810 O O . PHE A 1 1255 ? -45.229 17.922 61.831 1.00 77.94 1255 PHE A O 1
ATOM 9817 N N . SER A 1 1256 ? -47.379 17.888 62.485 1.00 73.75 1256 SER A N 1
ATOM 9818 C CA . SER A 1 1256 ? -47.674 19.276 62.128 1.00 73.75 1256 SER A CA 1
ATOM 9819 C C . SER A 1 1256 ? -48.146 19.957 63.397 1.00 73.75 1256 SER A C 1
ATOM 9821 O O . SER A 1 1256 ? -49.181 19.580 63.952 1.00 73.75 1256 SER A O 1
ATOM 9823 N N . HIS A 1 1257 ? -47.351 20.912 63.876 1.00 75.62 1257 HIS A N 1
ATOM 9824 C CA . HIS A 1 1257 ? -47.492 21.513 65.202 1.00 75.62 1257 HIS A CA 1
ATOM 9825 C C . HIS A 1 1257 ? -47.522 20.443 66.314 1.00 75.62 1257 HIS A C 1
ATOM 9827 O O . HIS A 1 1257 ? -46.492 19.827 66.574 1.00 75.62 1257 HIS A O 1
ATOM 9833 N N . GLU A 1 1258 ? -48.682 20.197 66.935 1.00 79.00 1258 GLU A N 1
ATOM 9834 C CA . GLU A 1 1258 ? -48.868 19.247 68.049 1.00 79.00 1258 GLU A CA 1
ATOM 9835 C C . GLU A 1 1258 ? -49.675 17.991 67.671 1.00 79.00 1258 GLU A C 1
ATOM 9837 O O . GLU A 1 1258 ? -49.872 17.101 68.495 1.00 79.00 1258 GLU A O 1
ATOM 9842 N N . THR A 1 1259 ? -50.144 17.887 66.426 1.00 71.62 1259 THR A N 1
ATOM 9843 C CA . THR A 1 1259 ? -50.936 16.738 65.960 1.00 71.62 1259 THR A CA 1
ATOM 9844 C C . THR A 1 1259 ? -50.080 15.745 65.183 1.00 71.62 1259 THR A C 1
ATOM 9846 O O . THR A 1 1259 ? -49.467 16.095 64.170 1.00 71.62 1259 THR A O 1
ATOM 9849 N N . GLU A 1 1260 ? -50.065 14.494 65.651 1.00 82.56 1260 GLU A N 1
ATOM 9850 C CA . GLU A 1 1260 ? -49.446 13.357 64.964 1.00 82.56 1260 GLU A CA 1
ATOM 9851 C C . GLU A 1 1260 ? -50.439 12.766 63.956 1.00 82.56 1260 GLU A C 1
ATOM 9853 O O . GLU A 1 1260 ? -51.555 12.384 64.312 1.00 82.56 1260 GLU A O 1
ATOM 9858 N N . PHE A 1 1261 ? -50.035 12.662 62.691 1.00 84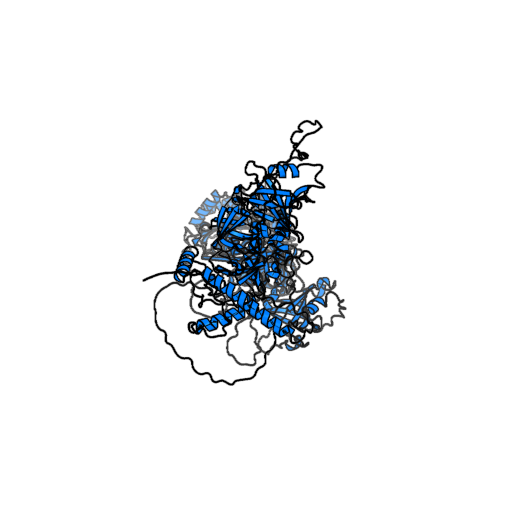.94 1261 PHE A N 1
ATOM 9859 C CA . PHE A 1 1261 ? -50.809 11.974 61.661 1.00 84.94 1261 PHE A CA 1
ATOM 9860 C C . PHE A 1 1261 ? -49.967 10.909 60.964 1.00 84.94 1261 PHE A C 1
ATOM 9862 O O . PHE A 1 1261 ? -48.765 11.054 60.734 1.00 84.94 1261 PHE A O 1
ATOM 9869 N N . LEU A 1 1262 ? -50.626 9.801 60.630 1.00 82.94 1262 LEU A N 1
ATOM 9870 C CA . LEU A 1 1262 ? -50.034 8.677 59.921 1.00 82.94 1262 LEU A CA 1
ATOM 9871 C C . LEU A 1 1262 ? -50.376 8.802 58.442 1.00 82.94 1262 LEU A C 1
ATOM 9873 O O . LEU A 1 1262 ? -51.545 8.748 58.067 1.00 82.94 1262 LEU A O 1
ATOM 9877 N N . SER A 1 1263 ? -49.357 8.946 57.599 1.00 81.44 1263 SER A N 1
ATOM 9878 C CA . SER A 1 1263 ? -49.538 9.003 56.150 1.00 81.44 1263 SER A CA 1
ATOM 9879 C C . SER A 1 1263 ? -48.822 7.850 55.463 1.00 81.44 1263 SER A C 1
ATOM 9881 O O . SER A 1 1263 ? -47.722 7.439 55.844 1.00 81.44 1263 SER A O 1
ATOM 9883 N N . GLN A 1 1264 ? -49.471 7.307 54.437 1.00 78.50 1264 GLN A N 1
ATOM 9884 C CA . GLN A 1 1264 ? -48.937 6.223 53.634 1.00 78.50 1264 GLN A CA 1
ATOM 9885 C C . GLN A 1 1264 ? -48.005 6.798 52.555 1.00 78.50 1264 GLN A C 1
ATOM 9887 O O . GLN A 1 1264 ? -48.455 7.350 51.553 1.00 78.50 1264 GLN A O 1
ATOM 9892 N N . MET A 1 1265 ? -46.697 6.634 52.746 1.00 68.00 1265 MET A N 1
ATOM 9893 C CA . MET A 1 1265 ? -45.660 7.207 51.889 1.00 68.00 1265 MET A CA 1
ATOM 9894 C C . MET A 1 1265 ? -45.113 6.186 50.883 1.00 68.00 1265 MET A C 1
ATOM 9896 O O . MET A 1 1265 ? -44.996 4.988 51.161 1.00 68.00 1265 MET A O 1
ATOM 9900 N N . ARG A 1 1266 ? -44.752 6.671 49.689 1.00 67.31 1266 ARG A N 1
ATOM 9901 C CA . ARG A 1 1266 ? -43.919 5.917 48.738 1.00 67.31 1266 ARG A CA 1
ATOM 9902 C C . ARG A 1 1266 ? -42.445 6.034 49.142 1.00 67.31 1266 ARG A C 1
ATOM 9904 O O . ARG A 1 1266 ? -42.067 6.935 49.888 1.00 67.31 1266 ARG A O 1
ATOM 9911 N N . ASN A 1 1267 ? -41.609 5.132 48.634 1.00 67.50 1267 ASN A N 1
ATOM 9912 C CA . ASN A 1 1267 ? -40.163 5.234 48.818 1.00 67.50 1267 ASN A CA 1
ATOM 9913 C C . ASN A 1 1267 ? -39.638 6.537 48.193 1.00 67.50 1267 ASN A C 1
ATOM 9915 O O . ASN A 1 1267 ? -40.024 6.886 47.078 1.00 67.50 1267 ASN A O 1
ATOM 9919 N N . GLN A 1 1268 ? -38.762 7.239 48.917 1.00 72.94 1268 GLN A N 1
ATOM 9920 C CA . GLN A 1 1268 ? -38.130 8.469 48.436 1.00 72.94 1268 GLN A CA 1
ATOM 9921 C C . GLN A 1 1268 ? -37.313 8.206 47.164 1.00 72.94 1268 GLN A C 1
ATOM 9923 O O . GLN A 1 1268 ? -36.606 7.197 47.060 1.00 72.94 1268 GLN A O 1
ATOM 9928 N N . LEU A 1 1269 ? -37.394 9.139 46.212 1.00 79.44 1269 LEU A N 1
ATOM 9929 C CA . LEU A 1 1269 ? -36.577 9.131 45.002 1.00 79.44 1269 LEU A CA 1
ATOM 9930 C C . LEU A 1 1269 ? -35.100 9.265 45.376 1.00 79.44 1269 LEU A C 1
ATOM 9932 O O . LEU A 1 1269 ? -34.714 10.232 46.029 1.00 79.44 1269 LEU A O 1
ATOM 9936 N N . ASN A 1 1270 ? -34.275 8.318 44.929 1.00 83.56 1270 ASN A N 1
ATOM 9937 C CA . ASN A 1 1270 ? -32.823 8.412 45.037 1.00 83.56 1270 ASN A CA 1
ATOM 9938 C C . ASN A 1 1270 ? -32.226 8.671 43.653 1.00 83.56 1270 ASN A C 1
ATOM 9940 O O . ASN A 1 1270 ? -32.349 7.854 42.738 1.00 83.56 1270 ASN A O 1
ATOM 9944 N N . LEU A 1 1271 ? -31.563 9.812 43.521 1.00 86.19 1271 LEU A N 1
ATOM 9945 C CA . LEU A 1 1271 ? -30.925 10.277 42.301 1.00 86.19 1271 LEU A CA 1
ATOM 9946 C C . LEU A 1 1271 ? -29.403 10.305 42.483 1.00 86.19 1271 LEU A C 1
ATOM 9948 O O . LEU A 1 1271 ? -28.886 10.512 43.579 1.00 86.19 1271 LEU A O 1
ATOM 9952 N N . ILE A 1 1272 ? -28.666 10.115 41.397 1.00 86.00 1272 ILE A N 1
ATOM 9953 C CA . ILE A 1 1272 ? -27.217 10.307 41.334 1.00 86.00 1272 ILE A CA 1
ATOM 9954 C C . ILE A 1 1272 ? -26.958 11.538 40.473 1.00 86.00 1272 ILE A C 1
ATOM 9956 O O . ILE A 1 1272 ? -27.399 11.594 39.324 1.00 86.00 1272 ILE A O 1
ATOM 9960 N N . CYS A 1 1273 ? -26.224 12.500 41.022 1.00 88.00 1273 CYS A N 1
ATOM 9961 C CA . CYS A 1 1273 ? -25.860 13.723 40.323 1.00 88.00 1273 CYS A CA 1
ATOM 9962 C C . CYS A 1 1273 ? -24.920 13.434 39.140 1.00 88.00 1273 CYS A C 1
ATOM 9964 O O . CYS A 1 1273 ? -23.983 12.636 39.256 1.00 88.00 1273 CYS A O 1
ATOM 9966 N N . LEU A 1 1274 ? -25.171 14.090 38.006 1.00 83.62 1274 LEU A N 1
ATOM 9967 C CA . LEU A 1 1274 ? -24.287 14.138 36.840 1.00 83.62 1274 LEU A CA 1
ATOM 9968 C C . LEU A 1 1274 ? -23.584 15.497 36.778 1.00 83.62 1274 LEU A C 1
ATOM 9970 O O . LEU A 1 1274 ? -22.358 15.544 36.752 1.00 83.62 1274 LEU A O 1
ATOM 9974 N N . SER A 1 1275 ? -24.349 16.588 36.846 1.00 84.50 1275 SER A N 1
ATOM 9975 C CA . SER A 1 1275 ? -23.826 17.955 36.903 1.00 84.50 1275 SER A CA 1
ATOM 9976 C C . SER A 1 1275 ? -24.772 18.881 37.662 1.00 84.50 1275 SER A C 1
ATOM 9978 O O . SER A 1 1275 ? -25.984 18.661 37.679 1.00 84.50 1275 SER A O 1
ATOM 9980 N N . ILE A 1 1276 ? -24.220 19.944 38.246 1.00 86.50 1276 ILE A N 1
ATOM 9981 C CA . ILE A 1 1276 ? -24.973 20.995 38.940 1.00 86.50 1276 ILE A CA 1
ATOM 9982 C C . ILE A 1 1276 ? -24.647 22.324 38.277 1.00 86.50 1276 ILE A C 1
ATOM 9984 O O . ILE A 1 1276 ? -23.479 22.649 38.077 1.00 86.50 1276 ILE A O 1
ATOM 9988 N N . GLN A 1 1277 ? -25.681 23.094 37.964 1.00 84.62 1277 GLN A N 1
ATOM 9989 C CA . GLN A 1 1277 ? -25.565 24.472 37.508 1.00 84.62 1277 GLN A CA 1
ATOM 9990 C C . GLN A 1 1277 ? -26.384 25.371 38.434 1.00 84.62 1277 GLN A C 1
ATOM 9992 O O . GLN A 1 1277 ? -27.396 24.954 39.000 1.00 84.62 1277 GLN A O 1
ATOM 9997 N N . THR A 1 1278 ? -25.941 26.608 38.624 1.00 75.50 1278 THR A N 1
ATOM 9998 C CA . THR A 1 1278 ? -26.745 27.628 39.301 1.00 75.50 1278 THR A CA 1
ATOM 9999 C C . THR A 1 1278 ? -27.911 28.015 38.401 1.00 75.50 1278 THR A C 1
ATOM 10001 O O . THR A 1 1278 ? -27.690 28.354 37.240 1.00 75.50 1278 THR A O 1
ATOM 10004 N N . ALA A 1 1279 ? -29.134 27.950 38.928 1.00 66.94 1279 ALA A N 1
ATOM 10005 C CA . ALA A 1 1279 ? -30.288 28.521 38.247 1.00 66.94 1279 ALA A CA 1
ATOM 10006 C C . ALA A 1 1279 ? -30.097 30.045 38.207 1.00 66.94 1279 ALA A C 1
ATOM 10008 O O . ALA A 1 1279 ? -29.916 30.654 39.262 1.00 66.94 1279 ALA A O 1
ATOM 10009 N N . THR A 1 1280 ? -30.033 30.618 37.006 1.00 46.69 1280 THR A N 1
ATOM 10010 C CA . THR A 1 1280 ? -30.015 32.073 36.791 1.00 46.69 1280 THR A CA 1
ATOM 10011 C C . THR A 1 1280 ? -31.387 32.669 37.002 1.00 46.69 1280 THR A C 1
ATOM 10013 O O . THR A 1 1280 ? -32.345 32.052 36.476 1.00 46.69 1280 THR A O 1
#

Radius of gyration: 46.88 Å; Cα contacts (8 Å, |Δi|>4): 2261; chains: 1; bounding box: 134×99×141 Å

pLDDT: mean 72.14, std 19.79, range [21.81, 93.62]

Nearest PDB structures (foldseek):
  8soj-assembly1_A  TM=8.553E-01  e=0.000E+00  Escherichia coli O157:H7
  8d0k-assembly1_A  TM=8.460E-01  e=0.000E+00  Homo sapiens
  6w6w-assembly1_A  TM=8.819E-01  e=3.618E-84  Homo sapiens
  7u5c-assembly1_E  TM=8.304E-01  e=5.501E-87  Homo sapiens
  8aaj-assembly1_A  TM=4.800E-01  e=3.384E-10  Pyrococcus abyssi GE5

Mean predicted aligned error: 19.75 Å

InterPro domains:
  IPR029156 CST complex subunit CTC1 [PF15489] (89-1276)
  IPR042617 CST complex subunit CTC1-like [PTHR14865] (92-886)

Organism: Eublepharis macularius (NCBI:txid481883)